Protein AF-0000000076313368 (afdb_homodimer)

Nearest PDB structures (foldseek):
  6mev-assembly7_G  TM=5.364E-01  e=1.034E-09  Homo sapiens
  2w2i-assembly1_A  TM=5.870E-01  e=7.833E-07  Homo sapiens
  4hoo-assembly1_A  TM=5.571E-01  e=1.048E-06  Homo sapiens
  5fzl-assembly1_A  TM=4.392E-01  e=1.986E-06  Homo sapiens
  5fyt-assembly1_A  TM=4.257E-01  e=2.365E-06  Homo sapiens

Radius of gyration: 33.67 Å; Cα contacts (8 Å, |Δi|>4): 1496; chains: 2; bounding box: 61×106×86 Å

Foldseek 3Di:
DPPQDDDALAVLLLQLQFAQAKWKFFLLQADPVRHGVFQLLVDDLVRVLVLLPFQWAKKWKDFQAAAAWALDSVLTDIDTGGSVVCVVCLVVQVVVRMKIKRPFAQQCVRCVVRVSNFASAADVSNPDGHTSNQKGKMWMFALDKDAKKFFLFAKKKKAWRDAKKKKKKFHLVQQVLQCWACVVPDQRITGGRAHQQAGDPVSLVSSLPRPTWMFMDMDDHRMMMIGGHRMIMMMGGRGTTMMMMGGDGHPCVLLSQLLRLQLLLLCVPLVVVPYPPDDNPCSVVSNVVSLVVVLVVVVVVVPDDPPPDDGDYLVNVCVSNVPGMGHTDIDDSVRSSVSNVCSNPVHDPDHDDSPPDDDDDPDVPPVSVVVSVVSSVVSGVCSRPVNSVVVSVVSND/DPPQDDDALAVLLQQLQFAQAKWKFFLLQADPVRHGVFVLLVDDLVRVLVLLPFQWAKKWKDFQAAAAWALDSVLTDIDTGGSVVCVVCLVVQVVVRMKIKRPFAQCCVRCVVRVSNFASAADVSNPDGHTSNQKGKMWMFALDKDAKKFFLFAKKKKAWRDAKKKKKKFHLVQQVLQCWACVVPDQRITGGRAHQQAGDPVSLVSSLPRPTWMFMDMDDHRMMMIGGHRMIMMMGGRGTTMMMMGGDGHPCVLLSQLLRLQLLLLCVPLVVVPYPPPDNPCSVVSNVVSLVVVLVVVVVVVPDDPPPDDGDYLVNVCVSNVPGMGHTDIDDSVRSSVSNVCSNPVHDPDHDDSPPDDDDDPDVPPVSVVVSVVSSVVSGVCSRPVNSVVVSVVSND

Solvent-accessible surface area (backbone atoms only — not comparable to full-atom values): 41993 Å² total; per-residue (Å²): 128,79,79,79,66,73,79,50,31,64,55,45,36,51,33,66,76,50,25,80,50,52,36,37,34,32,72,65,51,32,48,97,87,66,45,65,73,30,54,58,62,67,47,51,71,69,53,45,25,59,72,59,43,84,51,63,42,64,22,37,41,50,62,70,56,26,36,93,50,54,88,48,72,89,67,39,52,71,45,73,43,28,54,51,58,48,66,74,43,43,68,62,38,49,74,68,35,35,17,37,27,30,65,85,35,49,36,41,81,79,36,66,92,33,59,73,64,30,65,16,38,63,38,53,70,43,61,35,97,48,38,24,71,66,17,29,38,33,39,25,30,46,65,19,63,48,76,33,27,22,47,58,55,28,32,37,42,36,35,28,46,36,46,34,39,39,37,43,32,34,53,54,89,40,46,86,59,43,46,61,27,50,78,78,76,46,90,61,43,39,32,33,63,51,20,77,79,29,26,47,73,66,41,47,59,50,54,65,65,47,81,66,63,36,31,48,48,71,41,42,56,52,27,31,37,38,40,31,65,44,40,30,36,30,40,34,23,74,29,58,25,32,33,39,33,38,76,41,86,47,84,66,35,42,58,35,44,30,39,49,26,52,40,51,38,44,43,38,46,69,16,49,88,77,39,94,54,79,79,68,83,52,35,65,55,50,29,51,51,26,49,54,54,40,61,57,45,62,67,52,58,77,67,59,81,77,75,89,65,85,76,48,41,54,67,55,48,24,71,71,23,58,84,36,29,39,75,57,44,73,41,51,72,66,53,47,49,51,51,48,50,52,32,38,62,68,42,66,98,54,68,52,74,73,70,69,86,85,73,83,75,88,55,81,52,67,64,49,49,53,47,45,51,48,39,52,50,50,40,29,31,58,52,26,66,71,39,35,51,52,33,45,49,56,68,72,98,126,82,80,79,65,73,78,50,32,65,55,45,35,52,34,66,76,49,26,80,50,53,37,36,35,33,69,66,51,33,47,96,87,65,45,65,71,30,54,60,61,68,46,49,70,68,53,45,25,58,72,60,44,85,52,64,42,64,23,37,41,50,62,71,58,26,37,93,49,52,87,49,72,89,67,38,53,72,46,72,42,28,54,49,59,48,67,74,41,44,67,59,37,49,72,68,36,33,18,37,27,30,66,86,35,48,35,41,81,78,34,66,91,34,59,72,64,31,64,16,39,64,39,54,69,43,62,34,97,46,38,24,70,67,18,30,41,34,39,24,30,46,66,19,64,49,75,33,28,23,47,58,55,25,32,38,41,37,35,29,44,35,45,34,38,37,38,43,32,36,53,52,89,40,46,87,59,45,46,63,29,50,76,79,76,46,90,61,44,39,32,33,63,52,20,76,79,30,26,49,73,68,42,48,58,48,55,65,66,47,80,66,63,34,29,47,45,72,41,41,55,52,27,30,38,38,40,32,65,44,37,30,37,30,39,34,23,73,29,58,26,32,34,39,32,38,75,41,86,47,85,66,35,42,58,35,44,31,40,50,26,51,40,50,39,43,43,37,46,68,17,48,87,77,40,91,55,79,78,68,83,52,33,63,56,51,28,50,51,25,48,53,56,40,61,58,46,61,66,51,58,77,67,58,81,78,73,89,64,87,76,46,41,52,68,56,50,25,71,72,25,57,84,37,30,39,75,58,45,71,41,51,73,67,53,48,50,51,51,46,50,52,32,38,62,68,40,66,99,56,70,53,74,74,70,68,86,85,74,83,74,88,54,80,52,66,65,52,49,51,48,46,51,48,40,51,51,50,40,28,32,58,52,26,66,72,40,34,51,52,32,45,50,56,68,73,98

pLDDT: mean 89.84, std 14.83, range [29.59, 98.88]

Sequence (794 aa):
MDKLKSPSDKVLYQAIMEMQEPVVFQHMLQNEKGEYCWKLLEWNLSELAEKFGDIKLPFRLGYNARSMTPQWEINCSTVSITLSYFIQNMNLHEDHGQWYYFDYKYMQEWFKDKPEIINSINWKRFDIDKTGDDSTLWIGSKGAHTNCHQDSYGCNLVAQIHGSKQWLLFPPSSSNFLQPTRIPYEESTIYSKYNFFCPTKEDEINILKIQDTARLVTLEPGDVLFVPPGWWHYVESLELTVSVNIWLPIITDNISRVKEAIVKLIVTRIGKDVNNVPNDTECIDLLNIAIGECKTMTNVESSSEKIKRNIWTAKDLVTEYPIYVKLLRELSHTELKEFLKMKRERFPEVYIESVKEDSKPHIDIQNTYASQDLTEKVVNALCHPDVVNKVSELLLSMDKLKSPSDKVLYQAIMEMQEPVVFQHMLQNEKGEYCWKLLEWNLSELAEKFGDIKLPFRLGYNARSMTPQWEINCSTVSITLSYFIQNMNLHEDHGQWYYFDYKYMQEWFKDKPEIINSINWKRFDIDKTGDDSTLWIGSKGAHTNCHQDSYGCNLVAQIHGSKQWLLFPPSSSNFLQPTRIPYEESTIYSKYNFFCPTKEDEINILKIQDTARLVTLEPGDVLFVPPGWWHYVESLELTVSVNIWLPIITDNISRVKEAIVKLIVTRIGKDVNNVPNDTECIDLLNIAIGECKTMTNVESSSEKIKRNIWTAKDLVTEYPIYVKLLRELSHTELKEFLKMKRERFPEVYIESVKEDSKPHIDIQNTYASQDLTEKVVNALCHPDVVNKVSELLLS

Structure (mmCIF, N/CA/C/O backbone):
data_AF-0000000076313368-model_v1
#
loop_
_entity.id
_entity.type
_entity.pdbx_description
1 polymer 'HSPB1-associated protein 1 isoform X1'
#
loop_
_atom_site.group_PDB
_atom_site.id
_atom_site.type_symbol
_atom_site.label_atom_id
_atom_site.label_alt_id
_atom_site.label_comp_id
_atom_site.label_asym_id
_atom_site.label_entity_id
_atom_site.label_seq_id
_atom_site.pdbx_PDB_ins_code
_atom_site.Cartn_x
_atom_site.Cartn_y
_atom_site.Cartn_z
_atom_sit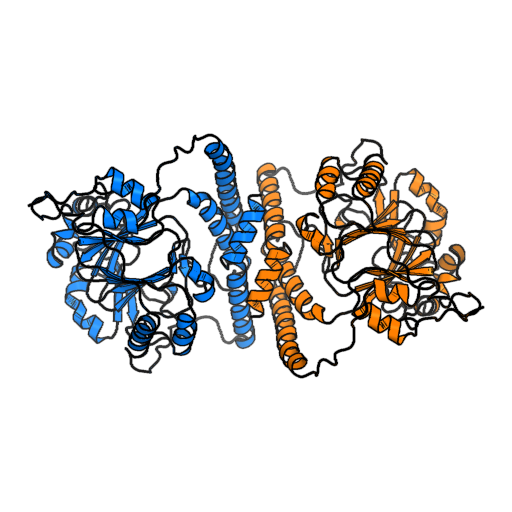e.occupancy
_atom_site.B_iso_or_equiv
_atom_site.auth_seq_id
_atom_site.auth_comp_id
_atom_site.auth_asym_id
_atom_site.auth_atom_id
_atom_site.pdbx_PDB_model_num
ATOM 1 N N . MET A 1 1 ? 3.955 -34.156 -49.812 1 29.59 1 MET A N 1
ATOM 2 C CA . MET A 1 1 ? 3.408 -33.938 -48.469 1 29.59 1 MET A CA 1
ATOM 3 C C . MET A 1 1 ? 4.262 -32.969 -47.688 1 29.59 1 MET A C 1
ATOM 5 O O . MET A 1 1 ? 5.465 -33.156 -47.531 1 29.59 1 MET A O 1
ATOM 9 N N . ASP A 1 2 ? 4.125 -31.719 -47.812 1 38.88 2 ASP A N 1
ATOM 10 C CA . ASP A 1 2 ? 4.953 -30.578 -47.406 1 38.88 2 ASP A CA 1
ATOM 11 C C . ASP A 1 2 ? 5.551 -30.781 -46.031 1 38.88 2 ASP A C 1
ATOM 13 O O . ASP A 1 2 ? 4.84 -31.156 -45.094 1 38.88 2 ASP A O 1
ATOM 17 N N . LYS A 1 3 ? 6.672 -31.297 -45.781 1 45.34 3 LYS A N 1
ATOM 18 C CA . LYS A 1 3 ? 7.469 -31.672 -44.594 1 45.34 3 LYS A CA 1
ATOM 19 C C . LYS A 1 3 ? 7.223 -30.719 -43.438 1 45.34 3 LYS A C 1
ATOM 21 O O . LYS A 1 3 ? 7.523 -29.531 -43.531 1 45.34 3 LYS A O 1
ATOM 26 N N . LEU A 1 4 ? 6.047 -30.703 -42.688 1 57.81 4 LEU A N 1
ATOM 27 C CA . LEU A 1 4 ? 5.453 -29.844 -41.688 1 57.81 4 LEU A CA 1
ATOM 28 C C . LEU A 1 4 ? 6.488 -29.438 -40.625 1 57.81 4 LEU A C 1
ATOM 30 O O . LEU A 1 4 ? 7.164 -30.281 -40.062 1 57.81 4 LEU A O 1
ATOM 34 N N . LYS A 1 5 ? 7.078 -28.188 -40.781 1 79.88 5 LYS A N 1
ATOM 35 C CA . LYS A 1 5 ? 8.211 -27.5 -40.188 1 79.88 5 LYS A CA 1
ATOM 36 C C . LYS A 1 5 ? 8.086 -27.484 -38.656 1 79.88 5 LYS A C 1
ATOM 38 O O . LYS A 1 5 ? 7.109 -26.984 -38.125 1 79.88 5 LYS A O 1
ATOM 43 N N . SER A 1 6 ? 8.844 -28.328 -38.031 1 88.88 6 SER A N 1
ATOM 44 C CA . SER A 1 6 ? 8.992 -28.328 -36.594 1 88.88 6 SER A CA 1
ATOM 45 C C . SER A 1 6 ? 9.859 -27.172 -36.125 1 88.88 6 SER A C 1
ATOM 47 O O . SER A 1 6 ? 10.859 -26.828 -36.75 1 88.88 6 SER A O 1
ATOM 49 N N . PRO A 1 7 ? 9.344 -26.453 -35.125 1 93.94 7 PRO A N 1
ATOM 50 C CA . PRO A 1 7 ? 10.188 -25.359 -34.625 1 93.94 7 PRO A CA 1
ATOM 51 C C . PRO A 1 7 ? 11.508 -25.859 -34.062 1 93.94 7 PRO A C 1
ATOM 53 O O . PRO A 1 7 ? 11.57 -26.953 -33.469 1 93.94 7 PRO A O 1
ATOM 56 N N . SER A 1 8 ? 12.516 -25.078 -34.219 1 94.62 8 SER A N 1
ATOM 57 C CA . SER A 1 8 ? 13.789 -25.422 -33.594 1 94.62 8 SER A CA 1
ATOM 58 C C . SER A 1 8 ? 13.742 -25.219 -32.062 1 94.62 8 SER A C 1
ATOM 60 O O . SER A 1 8 ? 12.883 -24.5 -31.562 1 94.62 8 SER A O 1
ATOM 62 N N . ASP A 1 9 ? 14.672 -25.875 -31.359 1 96.06 9 ASP A N 1
ATOM 63 C CA . ASP A 1 9 ? 14.766 -25.719 -29.922 1 96.06 9 ASP A CA 1
ATOM 64 C C . ASP A 1 9 ? 14.977 -24.25 -29.531 1 96.06 9 ASP A C 1
ATOM 66 O O . ASP A 1 9 ? 14.359 -23.75 -28.594 1 96.06 9 ASP A O 1
ATOM 70 N N . LYS A 1 10 ? 15.766 -23.578 -30.281 1 95.56 10 LYS A N 1
ATOM 71 C CA . LYS A 1 10 ? 16.078 -22.188 -30 1 95.56 10 LYS A CA 1
ATOM 72 C C . LYS A 1 10 ? 14.844 -21.297 -30.172 1 95.56 10 LYS A C 1
ATOM 74 O O . LYS A 1 10 ? 14.609 -20.391 -29.391 1 95.56 10 LYS A O 1
ATOM 79 N N . VAL A 1 11 ? 14.109 -21.578 -31.188 1 94.69 11 VAL A N 1
ATOM 80 C CA . VAL A 1 11 ? 12.883 -20.828 -31.438 1 94.69 11 VAL A CA 1
ATOM 81 C C . VAL A 1 11 ? 11.906 -21.031 -30.281 1 94.69 11 VAL A C 1
ATOM 83 O O . VAL A 1 11 ? 11.281 -20.062 -29.812 1 94.69 11 VAL A O 1
ATOM 86 N N . LEU A 1 12 ? 11.82 -22.25 -29.828 1 96.69 12 LEU A N 1
ATOM 87 C CA . LEU A 1 12 ? 10.914 -22.547 -28.734 1 96.69 12 LEU A CA 1
ATOM 88 C C . LEU A 1 12 ? 11.328 -21.797 -27.469 1 96.69 12 LEU A C 1
ATOM 90 O O . LEU A 1 12 ? 10.477 -21.219 -26.781 1 96.69 12 LEU A O 1
ATOM 94 N N . TYR A 1 13 ? 12.578 -21.812 -27.172 1 96.69 13 TYR A N 1
ATOM 95 C CA . TYR A 1 13 ? 13.055 -21.109 -26 1 96.69 13 TYR A CA 1
ATOM 96 C C . TYR A 1 13 ? 12.773 -19.609 -26.094 1 96.69 13 TYR A C 1
ATOM 98 O O . TYR A 1 13 ? 12.273 -19 -25.141 1 96.69 13 TYR A O 1
ATOM 106 N N . GLN A 1 14 ? 13.078 -19.031 -27.219 1 95.12 14 GLN A N 1
ATOM 107 C CA . GLN A 1 14 ? 12.844 -17.609 -27.422 1 95.12 14 GLN A CA 1
ATOM 108 C C . GLN A 1 14 ? 11.359 -17.281 -27.281 1 95.12 14 GLN A C 1
ATOM 110 O O . GLN A 1 14 ? 11.008 -16.281 -26.656 1 95.12 14 GLN A O 1
ATOM 115 N N . ALA A 1 15 ? 10.578 -18.109 -27.875 1 95.38 15 ALA A N 1
ATOM 116 C CA . ALA A 1 15 ? 9.133 -17.891 -27.797 1 95.38 15 ALA A CA 1
ATOM 117 C C . ALA A 1 15 ? 8.641 -17.922 -26.359 1 95.38 15 ALA A C 1
ATOM 119 O O . ALA A 1 15 ? 7.887 -17.047 -25.938 1 95.38 15 ALA A O 1
ATOM 120 N N . ILE A 1 16 ? 9.109 -18.859 -25.594 1 95.75 16 ILE A N 1
ATOM 121 C CA . ILE A 1 16 ? 8.695 -19.047 -24.203 1 95.75 16 ILE A CA 1
ATOM 122 C C . ILE A 1 16 ? 9.094 -17.828 -23.375 1 95.75 16 ILE A C 1
ATOM 124 O O . ILE A 1 16 ? 8.344 -17.391 -22.5 1 95.75 16 ILE A O 1
ATOM 128 N N . MET A 1 17 ? 10.18 -17.266 -23.688 1 94.88 17 MET A N 1
ATOM 129 C CA . MET A 1 17 ? 10.688 -16.141 -22.906 1 94.88 17 MET A CA 1
ATOM 130 C C . MET A 1 17 ? 9.992 -14.836 -23.312 1 94.88 17 MET A C 1
ATOM 132 O O . MET A 1 17 ? 10.031 -13.852 -22.562 1 94.88 17 MET A O 1
ATOM 136 N N . GLU A 1 18 ? 9.258 -14.883 -24.438 1 94.44 18 GLU A N 1
ATOM 137 C CA . GLU A 1 18 ? 8.742 -13.625 -24.969 1 94.44 18 GLU A CA 1
ATOM 138 C C . GLU A 1 18 ? 7.215 -13.602 -24.938 1 94.44 18 GLU A C 1
ATOM 140 O O . GLU A 1 18 ? 6.605 -12.547 -24.797 1 94.44 18 GLU A O 1
ATOM 145 N N . MET A 1 19 ? 6.617 -14.719 -25.125 1 94.69 19 MET A N 1
ATOM 146 C CA . MET A 1 19 ? 5.168 -14.789 -25.297 1 94.69 19 MET A CA 1
ATOM 147 C C . MET A 1 19 ? 4.453 -14.367 -24.016 1 94.69 19 MET A C 1
ATOM 149 O O . MET A 1 19 ? 4.879 -14.719 -22.906 1 94.69 19 MET A O 1
ATOM 153 N N . GLN A 1 20 ? 3.275 -13.727 -24.172 1 95 20 GLN A N 1
ATOM 154 C CA . GLN A 1 20 ? 2.506 -13.203 -23.047 1 95 20 GLN A CA 1
ATOM 155 C C . GLN A 1 20 ? 1.182 -13.945 -22.891 1 95 20 GLN A C 1
ATOM 157 O O . GLN A 1 20 ? 0.373 -13.609 -22.031 1 95 20 GLN A O 1
ATOM 162 N N . GLU A 1 21 ? 1.021 -14.844 -23.828 1 97.12 21 GLU A N 1
ATOM 163 C CA . GLU A 1 21 ? -0.194 -15.648 -23.781 1 97.12 21 GLU A CA 1
ATOM 164 C C . GLU A 1 21 ? 0.136 -17.141 -23.672 1 97.12 21 GLU A C 1
ATOM 166 O O . GLU A 1 21 ? 1.147 -17.594 -24.219 1 97.12 21 GLU A O 1
ATOM 171 N N . PRO A 1 22 ? -0.724 -17.875 -22.984 1 98.5 22 PRO A N 1
ATOM 172 C CA . PRO A 1 22 ? -0.462 -19.312 -22.875 1 98.5 22 PRO A CA 1
ATOM 173 C C . PRO A 1 22 ? -0.696 -20.047 -24.188 1 98.5 22 PRO A C 1
ATOM 175 O O . PRO A 1 22 ? -1.549 -19.641 -24.984 1 98.5 22 PRO A O 1
ATOM 178 N N . VAL A 1 23 ? 0.018 -21.094 -24.422 1 98.56 23 VAL A N 1
ATOM 179 C CA . VAL A 1 23 ? -0.149 -21.984 -25.578 1 98.56 23 VAL A CA 1
ATOM 180 C C . VAL A 1 23 ? 0.058 -23.438 -25.156 1 98.56 23 VAL A C 1
ATOM 182 O O . VAL A 1 23 ? 0.607 -23.703 -24.078 1 98.56 23 VAL A O 1
ATOM 185 N N . VAL A 1 24 ? -0.441 -24.328 -25.938 1 98.75 24 VAL A N 1
ATOM 186 C CA . VAL A 1 24 ? -0.172 -25.75 -25.75 1 98.75 24 VAL A CA 1
ATOM 187 C C . VAL A 1 24 ? 0.743 -26.25 -26.859 1 98.75 24 VAL A C 1
ATOM 189 O O . VAL A 1 24 ? 0.443 -26.078 -28.047 1 98.75 24 VAL A O 1
ATOM 192 N N . PHE A 1 25 ? 1.849 -26.766 -26.516 1 98.38 25 PHE A N 1
ATOM 193 C CA . PHE A 1 25 ? 2.729 -27.453 -27.453 1 98.38 25 PHE A CA 1
ATOM 194 C C . PHE A 1 25 ? 2.318 -28.906 -27.609 1 98.38 25 PHE A C 1
ATOM 196 O O . PHE A 1 25 ? 2.146 -29.625 -26.625 1 98.38 25 PHE A O 1
ATOM 203 N N . GLN A 1 26 ? 2.23 -29.297 -28.781 1 96.75 26 GLN A N 1
ATOM 204 C CA . GLN A 1 26 ? 1.861 -30.672 -29.094 1 96.75 26 GLN A CA 1
ATOM 205 C C . GLN A 1 26 ? 2.932 -31.359 -29.953 1 96.75 26 GLN A C 1
ATOM 207 O O . GLN A 1 26 ? 3.619 -30.688 -30.734 1 96.75 26 GLN A O 1
ATOM 212 N N . HIS A 1 27 ? 3.117 -32.625 -29.719 1 94.19 27 HIS A N 1
ATOM 213 C CA . HIS A 1 27 ? 4.043 -33.469 -30.484 1 94.19 27 HIS A CA 1
ATOM 214 C C . HIS A 1 27 ? 5.488 -33.031 -30.25 1 94.19 27 HIS A C 1
ATOM 216 O O . HIS A 1 27 ? 6.367 -33.344 -31.047 1 94.19 27 HIS A O 1
ATOM 222 N N . MET A 1 28 ? 5.66 -32.281 -29.203 1 94.5 28 MET A N 1
ATOM 223 C CA . MET A 1 28 ? 7 -31.781 -28.938 1 94.5 28 MET A CA 1
ATOM 224 C C . MET A 1 28 ? 7.867 -32.844 -28.266 1 94.5 28 MET A C 1
ATOM 226 O O . MET A 1 28 ? 9.094 -32.781 -28.359 1 94.5 28 MET A O 1
ATOM 230 N N . LEU A 1 29 ? 7.188 -33.719 -27.594 1 95.94 29 LEU A N 1
ATOM 231 C CA . LEU A 1 29 ? 7.926 -34.688 -26.812 1 95.94 29 LEU A CA 1
ATOM 232 C C . LEU A 1 29 ? 8.008 -36.031 -27.562 1 95.94 29 LEU A C 1
ATOM 234 O O . LEU A 1 29 ? 8.18 -37.094 -26.938 1 95.94 29 LEU A O 1
ATOM 238 N N . GLN A 1 30 ? 7.863 -35.969 -28.797 1 93.75 30 GLN A N 1
ATOM 239 C CA . GLN A 1 30 ? 7.934 -37.125 -29.656 1 93.75 30 GLN A CA 1
ATOM 240 C C . GLN A 1 30 ? 9.008 -36.969 -30.719 1 93.75 30 GLN A C 1
ATOM 242 O O . GLN A 1 30 ? 9.25 -35.875 -31.203 1 93.75 30 GLN A O 1
ATOM 247 N N . ASN A 1 31 ? 9.586 -38.094 -31.078 1 89.62 31 ASN A N 1
ATOM 248 C CA . ASN A 1 31 ? 10.539 -38.094 -32.188 1 89.62 31 ASN A CA 1
ATOM 249 C C . ASN A 1 31 ? 9.836 -38.188 -33.531 1 89.62 31 ASN A C 1
ATOM 251 O O . ASN A 1 31 ? 8.609 -38.125 -33.594 1 89.62 31 ASN A O 1
ATOM 255 N N . GLU A 1 32 ? 10.609 -38.312 -34.594 1 85.44 32 GLU A N 1
ATOM 256 C CA . GLU A 1 32 ? 10.086 -38.312 -35.938 1 85.44 32 GLU A CA 1
ATOM 257 C C . GLU A 1 32 ? 9.188 -39.5 -36.188 1 85.44 32 GLU A C 1
ATOM 259 O O . GLU A 1 32 ? 8.289 -39.469 -37.031 1 85.44 32 GLU A O 1
ATOM 264 N N . LYS A 1 33 ? 9.445 -40.562 -35.406 1 90.38 33 LYS A N 1
ATOM 265 C CA . LYS A 1 33 ? 8.672 -41.781 -35.594 1 90.38 33 LYS A CA 1
ATOM 266 C C . LYS A 1 33 ? 7.422 -41.781 -34.719 1 90.38 33 LYS A C 1
ATOM 268 O O . LYS A 1 33 ? 6.648 -42.75 -34.719 1 90.38 33 LYS A O 1
ATOM 273 N N . GLY A 1 34 ? 7.27 -40.75 -33.875 1 88.62 34 GLY A N 1
ATOM 274 C CA . GLY A 1 34 ? 6.102 -40.625 -33.031 1 88.62 34 GLY A CA 1
ATOM 275 C C . GLY A 1 34 ? 6.305 -41.219 -31.656 1 88.62 34 GLY A C 1
ATOM 276 O O . GLY A 1 34 ? 5.375 -41.281 -30.844 1 88.62 34 GLY A O 1
ATOM 277 N N . GLU A 1 35 ? 7.488 -41.656 -31.422 1 92.12 35 GLU A N 1
ATOM 278 C CA . GLU A 1 35 ? 7.809 -42.219 -30.109 1 92.12 35 GLU A CA 1
ATOM 279 C C . GLU A 1 35 ? 8.188 -41.125 -29.125 1 92.12 35 GLU A C 1
ATOM 281 O O . GLU A 1 35 ? 8.867 -40.156 -29.484 1 92.12 35 GLU A O 1
ATOM 286 N N . TYR A 1 36 ? 7.762 -41.375 -27.906 1 94.5 36 TYR A N 1
ATOM 287 C CA . TYR A 1 36 ? 8.062 -40.344 -26.906 1 94.5 36 TYR A CA 1
ATOM 288 C C . TYR A 1 36 ? 9.547 -40.312 -26.594 1 94.5 36 TYR A C 1
ATOM 290 O O . TYR A 1 36 ? 10.195 -41.375 -26.516 1 94.5 36 TYR A O 1
ATOM 298 N N . CYS A 1 37 ? 9.992 -39.125 -26.328 1 93.81 37 CYS A N 1
ATOM 299 C CA . CYS A 1 37 ? 11.391 -38.906 -25.984 1 93.81 37 CYS A CA 1
ATOM 300 C C . CYS A 1 37 ? 11.617 -39.094 -24.484 1 93.81 37 CYS A C 1
ATOM 302 O O . CYS A 1 37 ? 12.75 -39.281 -24.047 1 93.81 37 CYS A O 1
ATOM 304 N N . TRP A 1 38 ? 10.57 -38.938 -23.672 1 97.88 38 TRP A N 1
ATOM 305 C CA . TRP A 1 38 ? 10.641 -39.125 -22.234 1 97.88 38 TRP A CA 1
ATOM 306 C C . TRP A 1 38 ? 10.227 -40.531 -21.828 1 97.88 38 TRP A C 1
ATOM 308 O O . TRP A 1 38 ? 9.117 -40.969 -22.141 1 97.88 38 TRP A O 1
ATOM 318 N N . LYS A 1 39 ? 11.078 -41.281 -21.125 1 97.38 39 LYS A N 1
ATOM 319 C CA . LYS A 1 39 ? 10.711 -42.594 -20.625 1 97.38 39 LYS A CA 1
ATOM 320 C C . LYS A 1 39 ? 9.484 -42.531 -19.734 1 97.38 39 LYS A C 1
ATOM 322 O O . LYS A 1 39 ? 8.664 -43.469 -19.719 1 97.38 39 LYS A O 1
ATOM 327 N N . LEU A 1 40 ? 9.359 -41.469 -18.969 1 98.19 40 LEU A N 1
ATOM 328 C CA . LEU A 1 40 ? 8.219 -41.281 -18.078 1 98.19 40 LEU A CA 1
ATOM 329 C C . LEU A 1 40 ? 6.906 -41.375 -18.859 1 98.19 40 LEU A C 1
ATOM 331 O O . LEU A 1 40 ? 5.895 -41.812 -18.312 1 98.19 40 LEU A O 1
ATOM 335 N N . LEU A 1 41 ? 6.906 -40.938 -20.109 1 98.12 41 LEU A N 1
ATOM 336 C CA . LEU A 1 41 ? 5.711 -40.969 -20.938 1 98.12 41 LEU A CA 1
ATOM 337 C C . LEU A 1 41 ? 5.461 -42.375 -21.469 1 98.12 41 LEU A C 1
ATOM 339 O O . LEU A 1 41 ? 4.355 -42.688 -21.922 1 98.12 41 LEU A O 1
ATOM 343 N N . GLU A 1 42 ? 6.43 -43.188 -21.422 1 96.5 42 GLU A N 1
ATOM 344 C CA . GLU A 1 42 ? 6.309 -44.562 -21.938 1 96.5 42 GLU A CA 1
ATOM 345 C C . GLU A 1 42 ? 5.805 -45.5 -20.859 1 96.5 42 GLU A C 1
ATOM 347 O O . GLU A 1 42 ? 5.156 -46.5 -21.156 1 96.5 42 GLU A O 1
ATOM 352 N N . TRP A 1 43 ? 6.16 -45.219 -19.672 1 97.88 43 TRP A N 1
ATOM 353 C CA . TRP A 1 43 ? 5.75 -46.094 -18.562 1 97.88 43 TRP A CA 1
ATOM 354 C C . TRP A 1 43 ? 4.25 -45.969 -18.312 1 97.88 43 TRP A C 1
ATOM 356 O O . TRP A 1 43 ? 3.725 -44.875 -18.141 1 97.88 43 TRP A O 1
ATOM 366 N N . ASN A 1 44 ? 3.57 -47.094 -18.328 1 97.12 44 ASN A N 1
ATOM 367 C CA . ASN A 1 44 ? 2.203 -47.062 -17.828 1 97.12 44 ASN A CA 1
ATOM 368 C C . ASN A 1 44 ? 2.172 -46.938 -16.312 1 97.12 44 ASN A C 1
ATOM 370 O O . ASN A 1 44 ? 3.221 -46.906 -15.664 1 97.12 44 ASN A O 1
ATOM 374 N N . LEU A 1 45 ? 1.03 -46.875 -15.727 1 96.88 45 LEU A N 1
ATOM 375 C CA . LEU A 1 45 ? 0.904 -46.562 -14.305 1 96.88 45 LEU A CA 1
ATOM 376 C C . LEU A 1 45 ? 1.506 -47.688 -13.461 1 96.88 45 LEU A C 1
ATOM 378 O O . LEU A 1 45 ? 2.127 -47.438 -12.43 1 96.88 45 LEU A O 1
ATOM 382 N N . SER A 1 46 ? 1.273 -48.875 -13.898 1 96.44 46 SER A N 1
ATOM 383 C CA . SER A 1 46 ? 1.833 -50.031 -13.172 1 96.44 46 SER A CA 1
ATOM 384 C C . SER A 1 46 ? 3.357 -50 -13.203 1 96.44 46 SER A C 1
ATOM 386 O O . SER A 1 46 ? 4.008 -50.281 -12.188 1 96.44 46 SER A O 1
ATOM 388 N N . GLU A 1 47 ? 3.9 -49.75 -14.336 1 97.62 47 GLU A N 1
ATOM 389 C CA . GLU A 1 47 ? 5.348 -49.625 -14.477 1 97.62 47 GLU A CA 1
ATOM 390 C C . GLU A 1 47 ? 5.902 -48.5 -13.625 1 97.62 47 GLU A C 1
ATOM 392 O O . GLU A 1 47 ? 6.961 -48.625 -13 1 97.62 47 GLU A O 1
ATOM 397 N N . LEU A 1 48 ? 5.184 -47.406 -13.68 1 97.69 48 LEU A N 1
ATOM 398 C CA . LEU A 1 48 ? 5.598 -46.281 -12.875 1 97.69 48 LEU A CA 1
ATOM 399 C C . LEU A 1 48 ? 5.641 -46.656 -11.391 1 97.69 48 LEU A C 1
ATOM 401 O O . LEU A 1 48 ? 6.598 -46.312 -10.695 1 97.69 48 LEU A O 1
ATOM 405 N N . ALA A 1 49 ? 4.621 -47.312 -10.938 1 97.44 49 ALA A N 1
ATOM 406 C CA . ALA A 1 49 ? 4.562 -47.75 -9.547 1 97.44 49 ALA A CA 1
ATOM 407 C C . ALA A 1 49 ? 5.738 -48.656 -9.211 1 97.44 49 ALA A C 1
ATOM 409 O O . ALA A 1 49 ? 6.297 -48.594 -8.117 1 97.44 49 ALA A O 1
ATOM 410 N N . GLU A 1 50 ? 6.02 -49.469 -10.133 1 97.38 50 GLU A N 1
ATOM 411 C CA . GLU A 1 50 ? 7.156 -50.375 -9.938 1 97.38 50 GLU A CA 1
ATOM 412 C C . GLU A 1 50 ? 8.461 -49.594 -9.797 1 97.38 50 GLU A C 1
ATOM 414 O O . GLU A 1 50 ? 9.297 -49.906 -8.953 1 97.38 50 GLU A O 1
ATOM 419 N N . LYS A 1 51 ? 8.633 -48.594 -10.664 1 97.19 51 LYS A N 1
ATOM 420 C CA . LYS A 1 51 ? 9.836 -47.75 -10.609 1 97.19 51 LYS A CA 1
ATOM 421 C C . LYS A 1 51 ? 9.922 -47.031 -9.273 1 97.19 51 LYS A C 1
ATOM 423 O O . LYS A 1 51 ? 11.016 -46.844 -8.719 1 97.19 51 LYS A O 1
ATOM 428 N N . PHE A 1 52 ? 8.742 -46.531 -8.812 1 97.38 52 PHE A N 1
ATOM 429 C CA . PHE A 1 52 ? 8.719 -45.812 -7.543 1 97.38 52 PHE A CA 1
ATOM 430 C C . PHE A 1 52 ? 9.055 -46.75 -6.383 1 97.38 52 PHE A C 1
ATOM 432 O O . PHE A 1 52 ? 9.672 -46.312 -5.402 1 97.38 52 PHE A O 1
ATOM 439 N N . GLY A 1 53 ? 8.617 -48 -6.512 1 96.12 53 GLY A N 1
ATOM 440 C CA . GLY A 1 53 ? 8.891 -48.969 -5.469 1 96.12 53 GLY A CA 1
ATOM 441 C C . GLY A 1 53 ? 8.117 -48.719 -4.191 1 96.12 53 GLY A C 1
ATOM 442 O O . GLY A 1 53 ? 6.918 -48.438 -4.23 1 96.12 53 GLY A O 1
ATOM 443 N N . ASP A 1 54 ? 8.859 -48.812 -3.014 1 95.5 54 ASP A N 1
ATOM 444 C CA . ASP A 1 54 ? 8.18 -48.781 -1.722 1 95.5 54 ASP A CA 1
ATOM 445 C C . ASP A 1 54 ? 8.273 -47.375 -1.099 1 95.5 54 ASP A C 1
ATOM 447 O O . ASP A 1 54 ? 8 -47.219 0.091 1 95.5 54 ASP A O 1
ATOM 451 N N . ILE A 1 55 ? 8.664 -46.406 -1.898 1 96.5 55 ILE A N 1
ATOM 452 C CA . ILE A 1 55 ? 8.719 -45.062 -1.383 1 96.5 55 ILE A CA 1
ATOM 453 C C . ILE A 1 55 ? 7.32 -44.594 -1.005 1 96.5 55 ILE A C 1
ATOM 455 O O . ILE A 1 55 ? 6.383 -44.688 -1.802 1 96.5 55 ILE A O 1
ATOM 459 N N . LYS A 1 56 ? 7.133 -44.125 0.171 1 97.31 56 LYS A N 1
ATOM 460 C CA . LYS A 1 56 ? 5.867 -43.531 0.591 1 97.31 56 LYS A CA 1
ATOM 461 C C . LYS A 1 56 ? 5.816 -42.031 0.235 1 97.31 56 LYS A C 1
ATOM 463 O O . LYS A 1 56 ? 6.73 -41.281 0.567 1 97.31 56 LYS A O 1
ATOM 468 N N . LEU A 1 57 ? 4.844 -41.75 -0.465 1 97.62 57 LEU A N 1
ATOM 469 C CA . LEU A 1 57 ? 4.652 -40.375 -0.919 1 97.62 57 LEU A CA 1
ATOM 470 C C . LEU A 1 57 ? 3.539 -39.719 -0.13 1 97.62 57 LEU A C 1
ATOM 472 O O . LEU A 1 57 ? 2.52 -40.312 0.179 1 97.62 57 LEU A O 1
ATOM 476 N N . PRO A 1 58 ? 3.73 -38.469 0.24 1 98 58 PRO A N 1
ATOM 477 C CA . PRO A 1 58 ? 2.668 -37.719 0.931 1 98 58 PRO A CA 1
ATOM 478 C C . PRO A 1 58 ? 1.567 -37.25 -0.016 1 98 58 PRO A C 1
ATOM 480 O O . PRO A 1 58 ? 1.821 -36.438 -0.908 1 98 58 PRO A O 1
ATOM 483 N N . PHE A 1 59 ? 0.364 -37.719 0.176 1 97.31 59 PHE A N 1
ATOM 484 C CA . PHE A 1 59 ? -0.806 -37.281 -0.576 1 97.31 59 PHE A CA 1
ATOM 485 C C . PHE A 1 59 ? -1.7 -36.375 0.283 1 97.31 59 PHE A C 1
ATOM 487 O O . PHE A 1 59 ? -2.09 -36.781 1.387 1 97.31 59 PHE A O 1
ATOM 494 N N . ARG A 1 60 ? -1.914 -35.219 -0.218 1 96.81 60 ARG A N 1
ATOM 495 C CA . ARG A 1 60 ? -2.924 -34.375 0.406 1 96.81 60 ARG A CA 1
ATOM 496 C C . ARG A 1 60 ? -4.328 -34.906 0.144 1 96.81 60 ARG A C 1
ATOM 498 O O . ARG A 1 60 ? -4.633 -35.344 -0.966 1 96.81 60 ARG A O 1
ATOM 505 N N . LEU A 1 61 ? -5.102 -34.844 1.198 1 95.31 61 LEU A N 1
ATOM 506 C CA . LEU A 1 61 ? -6.465 -35.344 1.096 1 95.31 61 LEU A CA 1
ATOM 507 C C . LEU A 1 61 ? -7.477 -34.188 1.08 1 95.31 61 LEU A C 1
ATOM 509 O O . LEU A 1 61 ? -7.414 -33.281 1.92 1 95.31 61 LEU A O 1
ATOM 513 N N . GLY A 1 62 ? -8.305 -34.156 0.042 1 95.19 62 GLY A N 1
ATOM 514 C CA . GLY A 1 62 ? -9.461 -33.281 -0.002 1 95.19 62 GLY A CA 1
ATOM 515 C C . GLY A 1 62 ? -10.766 -34.031 -0.244 1 95.19 62 GLY A C 1
ATOM 516 O O . GLY A 1 62 ? -10.812 -35.25 -0.182 1 95.19 62 GLY A O 1
ATOM 517 N N . TYR A 1 63 ? -11.82 -33.25 -0.444 1 94.69 63 TYR A N 1
ATOM 518 C CA . TYR A 1 63 ? -13.133 -33.875 -0.551 1 94.69 63 TYR A CA 1
ATOM 519 C C . TYR A 1 63 ? -13.859 -33.406 -1.809 1 94.69 63 TYR A C 1
ATOM 521 O O . TYR A 1 63 ? -13.789 -32.219 -2.166 1 94.69 63 TYR A O 1
ATOM 529 N N . ASN A 1 64 ? -14.422 -34.406 -2.494 1 94.19 64 ASN A N 1
ATOM 530 C CA . ASN A 1 64 ? -15.344 -34.094 -3.582 1 94.19 64 ASN A CA 1
ATOM 531 C C . ASN A 1 64 ? -16.703 -33.625 -3.055 1 94.19 64 ASN A C 1
ATOM 533 O O . ASN A 1 64 ? -17.688 -34.344 -3.18 1 94.19 64 ASN A O 1
ATOM 537 N N . ALA A 1 65 ? -16.688 -32.469 -2.549 1 93.75 65 ALA A N 1
ATOM 538 C CA . ALA A 1 65 ? -17.859 -31.891 -1.88 1 93.75 65 ALA A CA 1
ATOM 539 C C . ALA A 1 65 ? -17.875 -30.375 -1.984 1 93.75 65 ALA A C 1
ATOM 541 O O . ALA A 1 65 ? -16.875 -29.766 -2.379 1 93.75 65 ALA A O 1
ATOM 542 N N . ARG A 1 66 ? -19 -29.938 -1.581 1 93.88 66 ARG A N 1
ATOM 543 C CA . ARG A 1 66 ? -19.203 -28.484 -1.562 1 93.88 66 ARG A CA 1
ATOM 544 C C . ARG A 1 66 ? -18.578 -27.859 -0.313 1 93.88 66 ARG A C 1
ATOM 546 O O . ARG A 1 66 ? -18.688 -28.422 0.78 1 93.88 66 ARG A O 1
ATOM 553 N N . SER A 1 67 ? -17.922 -26.781 -0.545 1 92.94 67 SER A N 1
ATOM 554 C CA . SER A 1 67 ? -17.406 -25.984 0.559 1 92.94 67 SER A CA 1
ATOM 555 C C . SER A 1 67 ? -17.562 -24.484 0.289 1 92.94 67 SER A C 1
ATOM 557 O O . SER A 1 67 ? -17.625 -24.062 -0.868 1 92.94 67 SER A O 1
ATOM 559 N N . MET A 1 68 ? -17.656 -23.672 1.34 1 91.12 68 MET A N 1
ATOM 560 C CA . MET A 1 68 ? -17.891 -22.234 1.205 1 91.12 68 MET A CA 1
ATOM 561 C C . MET A 1 68 ? -16.656 -21.531 0.652 1 91.12 68 MET A C 1
ATOM 563 O O . MET A 1 68 ? -16.766 -20.531 -0.06 1 91.12 68 MET A O 1
ATOM 567 N N . THR A 1 69 ? -15.516 -22.031 1.047 1 93.5 69 THR A N 1
ATOM 568 C CA . THR A 1 69 ? -14.234 -21.5 0.606 1 93.5 69 THR A CA 1
ATOM 569 C C . THR A 1 69 ? -13.43 -22.562 -0.129 1 93.5 69 THR A C 1
ATOM 571 O O . THR A 1 69 ? -13.758 -23.75 -0.063 1 93.5 69 THR A O 1
ATOM 574 N N . PRO A 1 70 ? -12.43 -22.141 -0.861 1 96.25 70 PRO A N 1
ATOM 575 C CA . PRO A 1 70 ? -11.57 -23.172 -1.465 1 96.25 70 PRO A CA 1
ATOM 576 C C . PRO A 1 70 ? -11 -24.141 -0.437 1 96.25 70 PRO A C 1
ATOM 578 O O . PRO A 1 70 ? -10.773 -23.766 0.715 1 96.25 70 PRO A O 1
ATOM 581 N N . GLN A 1 71 ? -10.883 -25.375 -0.825 1 95.38 71 GLN A N 1
ATOM 582 C CA . GLN A 1 71 ? -10.188 -26.328 0.032 1 95.38 71 GLN A CA 1
ATOM 583 C C . GLN A 1 71 ? -8.688 -26.031 0.081 1 95.38 71 GLN A C 1
ATOM 585 O O . GLN A 1 71 ? -7.906 -26.625 -0.67 1 95.38 71 GLN A O 1
ATOM 590 N N . TRP A 1 72 ? -8.359 -25.125 1.015 1 94.38 72 TRP A N 1
ATOM 591 C CA . TRP A 1 72 ? -6.98 -24.656 1.137 1 94.38 72 TRP A CA 1
ATOM 592 C C . TRP A 1 72 ? -6.047 -25.797 1.533 1 94.38 72 TRP A C 1
ATOM 594 O O . TRP A 1 72 ? -6.395 -26.625 2.373 1 94.38 72 TRP A O 1
ATOM 604 N N . GLU A 1 73 ? -4.883 -25.75 0.991 1 91.75 73 GLU A N 1
ATOM 605 C CA . GLU A 1 73 ? -3.902 -26.797 1.242 1 91.75 73 GLU A CA 1
ATOM 606 C C . GLU A 1 73 ? -3.609 -26.938 2.732 1 91.75 73 GLU A C 1
ATOM 608 O O . GLU A 1 73 ? -3.49 -28.047 3.248 1 91.75 73 GLU A O 1
ATOM 613 N N . ILE A 1 74 ? -3.529 -25.844 3.434 1 88 74 ILE A N 1
ATOM 614 C CA . ILE A 1 74 ? -3.141 -25.828 4.84 1 88 74 ILE A CA 1
ATOM 615 C C . ILE A 1 74 ? -4.211 -26.516 5.676 1 88 74 ILE A C 1
ATOM 617 O O . ILE A 1 74 ? -3.947 -26.953 6.805 1 88 74 ILE A O 1
ATOM 621 N N . ASN A 1 75 ? -5.367 -26.641 5.164 1 89.94 75 ASN A N 1
ATOM 622 C CA . ASN A 1 75 ? -6.477 -27.234 5.91 1 89.94 75 ASN A CA 1
ATOM 623 C C . ASN A 1 75 ? -6.676 -28.703 5.547 1 89.94 75 ASN A C 1
ATOM 625 O O . ASN A 1 75 ? -7.582 -29.359 6.062 1 89.94 75 ASN A O 1
ATOM 629 N N . CYS A 1 76 ? -5.887 -29.234 4.684 1 92.75 76 CYS A N 1
ATOM 630 C CA . CYS A 1 76 ? -6.004 -30.609 4.242 1 92.75 76 CYS A CA 1
ATOM 631 C C . CYS A 1 76 ? -5.094 -31.516 5.062 1 92.75 76 CYS A C 1
ATOM 633 O O . CYS A 1 76 ? -3.998 -31.125 5.453 1 92.75 76 CYS A O 1
ATOM 635 N N . SER A 1 77 ? -5.559 -32.688 5.301 1 94.06 77 SER A N 1
ATOM 636 C CA . SER A 1 77 ? -4.691 -33.719 5.887 1 94.06 77 SER A CA 1
ATOM 637 C C . SER A 1 77 ? -3.803 -34.344 4.832 1 94.06 77 SER A C 1
ATOM 639 O O . SER A 1 77 ? -4.07 -34.25 3.633 1 94.06 77 SER A O 1
ATOM 641 N N . THR A 1 78 ? -2.771 -35 5.309 1 96.12 78 THR A N 1
ATOM 642 C CA . THR A 1 78 ? -1.842 -35.688 4.418 1 96.12 78 THR A CA 1
ATOM 643 C C . THR A 1 78 ? -1.705 -37.156 4.805 1 96.12 78 THR A C 1
ATOM 645 O O . THR A 1 78 ? -1.645 -37.469 5.988 1 96.12 78 THR A O 1
ATOM 648 N N . VAL A 1 79 ? -1.7 -38 3.867 1 95.38 79 VAL A N 1
ATOM 649 C CA . VAL A 1 79 ? -1.469 -39.406 4.102 1 95.38 79 VAL A CA 1
ATOM 650 C C . VAL A 1 79 ? -0.237 -39.875 3.324 1 95.38 79 VAL A C 1
ATOM 652 O O . VAL A 1 79 ? -0.013 -39.438 2.193 1 95.38 79 VAL A O 1
ATOM 655 N N . SER A 1 80 ? 0.575 -40.719 3.928 1 97.31 80 SER A N 1
ATOM 656 C CA . SER A 1 80 ? 1.778 -41.25 3.307 1 97.31 80 SER A CA 1
ATOM 657 C C . SER A 1 80 ? 1.547 -42.688 2.805 1 97.31 80 SER A C 1
ATOM 659 O O . SER A 1 80 ? 1.389 -43.625 3.602 1 97.31 80 SER A O 1
ATOM 661 N N . ILE A 1 81 ? 1.537 -42.844 1.521 1 96.94 81 ILE A N 1
ATOM 662 C CA . ILE A 1 81 ? 1.273 -44.156 0.94 1 96.94 81 ILE A CA 1
ATOM 663 C C . ILE A 1 81 ? 2.148 -44.344 -0.294 1 96.94 81 ILE A C 1
ATOM 665 O O . ILE A 1 81 ? 2.717 -43.406 -0.825 1 96.94 81 ILE A O 1
ATOM 669 N N . THR A 1 82 ? 2.291 -45.594 -0.719 1 97.44 82 THR A N 1
ATOM 670 C CA . THR A 1 82 ? 3.025 -45.875 -1.944 1 97.44 82 THR A CA 1
ATOM 671 C C . THR A 1 82 ? 2.156 -45.625 -3.172 1 97.44 82 THR A C 1
ATOM 673 O O . THR A 1 82 ? 0.927 -45.625 -3.078 1 97.44 82 THR A O 1
ATOM 676 N N . LEU A 1 83 ? 2.826 -45.469 -4.273 1 97.62 83 LEU A N 1
ATOM 677 C CA . LEU A 1 83 ? 2.066 -45.281 -5.504 1 97.62 83 LEU A CA 1
ATOM 678 C C . LEU A 1 83 ? 1.24 -46.5 -5.832 1 97.62 83 LEU A C 1
ATOM 680 O O . LEU A 1 83 ? 0.097 -46.406 -6.281 1 97.62 83 LEU A O 1
ATOM 684 N N . SER A 1 84 ? 1.79 -47.656 -5.641 1 96.94 84 SER A N 1
ATOM 685 C CA . SER A 1 84 ? 1.075 -48.906 -5.891 1 96.94 84 SER A CA 1
ATOM 686 C C . SER A 1 84 ? -0.214 -48.969 -5.078 1 96.94 84 SER A C 1
ATOM 688 O O . SER A 1 84 ? -1.273 -49.312 -5.613 1 96.94 84 SER A O 1
ATOM 690 N N . TYR A 1 85 ? -0.061 -48.719 -3.799 1 95.62 85 TYR A N 1
ATOM 691 C CA . TYR A 1 85 ? -1.236 -48.719 -2.936 1 95.62 85 TYR A CA 1
ATOM 692 C C . TYR A 1 85 ? -2.266 -47.719 -3.416 1 95.62 85 TYR A C 1
ATOM 694 O O . TYR A 1 85 ? -3.463 -48 -3.455 1 95.62 85 TYR A O 1
ATOM 702 N N . PHE A 1 86 ? -1.826 -46.562 -3.758 1 95.88 86 PHE A N 1
ATOM 703 C CA . PHE A 1 86 ? -2.695 -45.5 -4.238 1 95.88 86 PHE A CA 1
ATOM 704 C C . PHE A 1 86 ? -3.475 -45.938 -5.465 1 95.88 86 PHE A C 1
ATOM 706 O O . PHE A 1 86 ? -4.699 -45.812 -5.52 1 95.88 86 PHE A O 1
ATOM 713 N N . ILE A 1 87 ? -2.811 -46.5 -6.457 1 95 87 ILE A N 1
ATOM 714 C CA . ILE A 1 87 ? -3.41 -46.906 -7.719 1 95 87 ILE A CA 1
ATOM 715 C C . ILE A 1 87 ? -4.41 -48.031 -7.465 1 95 87 ILE A C 1
ATOM 717 O O . ILE A 1 87 ? -5.508 -48.031 -8.023 1 95 87 ILE A O 1
ATOM 721 N N . GLN A 1 88 ? -4.125 -48.875 -6.602 1 92.69 88 GLN A N 1
ATOM 722 C CA . GLN A 1 88 ? -4.949 -50.062 -6.352 1 92.69 88 GLN A CA 1
ATOM 723 C C . GLN A 1 88 ? -6.215 -49.688 -5.586 1 92.69 88 GLN A C 1
ATOM 725 O O . GLN A 1 88 ? -7.234 -50.375 -5.691 1 92.69 88 GLN A O 1
ATOM 730 N N . ASN A 1 89 ? -6.133 -48.656 -4.828 1 89.5 89 ASN A N 1
ATOM 731 C CA . ASN A 1 89 ? -7.258 -48.312 -3.967 1 89.5 89 ASN A CA 1
ATOM 732 C C . ASN A 1 89 ? -7.953 -47.031 -4.438 1 89.5 89 ASN A C 1
ATOM 734 O O . ASN A 1 89 ? -8.656 -46.375 -3.664 1 89.5 89 ASN A O 1
ATOM 738 N N . MET A 1 90 ? -7.73 -46.656 -5.574 1 82.25 90 MET A N 1
ATOM 739 C CA . MET A 1 90 ? -8.273 -45.406 -6.129 1 82.25 90 MET A CA 1
ATOM 740 C C . MET A 1 90 ? -9.797 -45.406 -6.066 1 82.25 90 MET A C 1
ATOM 742 O O . MET A 1 90 ? -10.406 -44.406 -5.73 1 82.25 90 MET A O 1
ATOM 746 N N . ASN A 1 91 ? -10.352 -46.469 -6.484 1 76.88 91 ASN A N 1
ATOM 747 C CA . ASN A 1 91 ? -11.812 -46.594 -6.488 1 76.88 91 ASN A CA 1
ATOM 748 C C . ASN A 1 91 ? -12.383 -46.438 -5.082 1 76.88 91 ASN A C 1
ATOM 750 O O . ASN A 1 91 ? -13.445 -45.844 -4.898 1 76.88 91 ASN A O 1
ATOM 754 N N . LEU A 1 92 ? -11.75 -47 -4.164 1 75.31 92 LEU A N 1
ATOM 755 C CA . LEU A 1 92 ? -12.195 -46.906 -2.777 1 75.31 92 LEU A CA 1
ATOM 756 C C . LEU A 1 92 ? -12.188 -45.438 -2.307 1 75.31 92 LEU A C 1
ATOM 758 O O . LEU A 1 92 ? -13.117 -45 -1.631 1 75.31 92 LEU A O 1
ATOM 762 N N . HIS A 1 93 ? -11.266 -44.75 -2.65 1 75.25 93 HIS A N 1
ATOM 763 C CA . HIS A 1 93 ? -11.125 -43.344 -2.27 1 75.25 93 HIS A CA 1
ATOM 764 C C . HIS A 1 93 ? -12.234 -42.5 -2.887 1 75.25 93 HIS A C 1
ATOM 766 O O . HIS A 1 93 ? -12.805 -41.625 -2.221 1 75.25 93 HIS A O 1
ATOM 772 N N . GLU A 1 94 ? -12.508 -42.781 -4.062 1 75.75 94 GLU A N 1
ATOM 773 C CA . GLU A 1 94 ? -13.57 -42.062 -4.77 1 75.75 94 GLU A CA 1
ATOM 774 C C . GLU A 1 94 ? -14.93 -42.312 -4.137 1 75.75 94 GLU A C 1
ATOM 776 O O . GLU A 1 94 ? -15.766 -41.438 -4.039 1 75.75 94 GLU A O 1
ATOM 781 N N . ASP A 1 95 ? -15.023 -43.531 -3.73 1 74.75 95 ASP A N 1
ATOM 782 C CA . ASP A 1 95 ? -16.281 -43.938 -3.09 1 74.75 95 ASP A CA 1
ATOM 783 C C . ASP A 1 95 ? -16.5 -43.156 -1.792 1 74.75 95 ASP A C 1
ATOM 785 O O . ASP A 1 95 ? -17.641 -42.906 -1.395 1 74.75 95 ASP A O 1
ATOM 789 N N . HIS A 1 96 ? -15.453 -42.719 -1.238 1 78.12 96 HIS A N 1
ATOM 790 C CA . HIS A 1 96 ? -15.555 -42 0.018 1 78.12 96 HIS A CA 1
ATOM 791 C C . HIS A 1 96 ? -15.578 -40.5 -0.225 1 78.12 96 HIS A C 1
ATOM 793 O O . HIS A 1 96 ? -15.5 -39.688 0.72 1 78.12 96 HIS A O 1
ATOM 799 N N . GLY A 1 97 ? -15.633 -40.188 -1.431 1 89.62 97 GLY A N 1
ATOM 800 C CA . GLY A 1 97 ? -15.75 -38.781 -1.782 1 89.62 97 GLY A CA 1
ATOM 801 C C . GLY A 1 97 ? -14.469 -38 -1.535 1 89.62 97 GLY A C 1
ATOM 802 O O . GLY A 1 97 ? -14.516 -36.812 -1.198 1 89.62 97 GLY A O 1
ATOM 803 N N . GLN A 1 98 ? -13.359 -38.688 -1.561 1 93.56 98 GLN A N 1
ATOM 804 C CA . GLN A 1 98 ? -12.07 -38.031 -1.294 1 93.56 98 GLN A CA 1
ATOM 805 C C . GLN A 1 98 ? -11.211 -38 -2.555 1 93.56 98 GLN A C 1
ATOM 807 O O . GLN A 1 98 ? -11.352 -38.844 -3.443 1 93.56 98 GLN A O 1
ATOM 812 N N . TRP A 1 99 ? -10.477 -37 -2.637 1 95.56 99 TRP A N 1
ATOM 813 C CA . TRP A 1 99 ? -9.422 -36.969 -3.648 1 95.56 99 TRP A CA 1
ATOM 814 C C . TRP A 1 99 ? -8.047 -36.875 -3 1 95.56 99 TRP A C 1
ATOM 816 O O . TRP A 1 99 ? -7.918 -36.406 -1.871 1 95.56 99 TRP A O 1
ATOM 826 N N . TYR A 1 100 ? -7.043 -37.406 -3.637 1 96.44 100 TYR A N 1
ATOM 827 C CA . TYR A 1 100 ? -5.652 -37.469 -3.193 1 96.44 100 TYR A CA 1
ATOM 828 C C . TYR A 1 100 ? -4.738 -36.75 -4.164 1 96.44 100 TYR A C 1
ATOM 830 O O . TYR A 1 100 ? -4.926 -36.812 -5.379 1 96.44 100 TYR A O 1
ATOM 838 N N . TYR A 1 101 ? -3.807 -36.031 -3.598 1 97.38 101 TYR A N 1
ATOM 839 C CA . TYR A 1 101 ? -2.963 -35.219 -4.469 1 97.38 101 TYR A CA 1
ATOM 840 C C . TYR A 1 101 ? -1.532 -35.156 -3.945 1 97.38 101 TYR A C 1
ATOM 842 O O . TYR A 1 101 ? -1.275 -34.594 -2.881 1 97.38 101 TYR A O 1
ATOM 850 N N . PHE A 1 102 ? -0.585 -35.875 -4.598 1 98 102 PHE A N 1
ATOM 851 C CA . PHE A 1 102 ? 0.844 -35.625 -4.453 1 98 102 PHE A CA 1
ATOM 852 C C . PHE A 1 102 ? 1.255 -34.375 -5.242 1 98 102 PHE A C 1
ATOM 854 O O . PHE A 1 102 ? 1.585 -34.469 -6.426 1 98 102 PHE A O 1
ATOM 861 N N . ASP A 1 103 ? 1.244 -33.188 -4.594 1 94.62 103 ASP A N 1
ATOM 862 C CA . ASP A 1 103 ? 1.304 -31.938 -5.316 1 94.62 103 ASP A CA 1
ATOM 863 C C . ASP A 1 103 ? 2.562 -31.141 -4.945 1 94.62 103 ASP A C 1
ATOM 865 O O . ASP A 1 103 ? 2.959 -31.109 -3.779 1 94.62 103 ASP A O 1
ATOM 869 N N . TYR A 1 104 ? 3.168 -30.547 -5.93 1 89.94 104 TYR A N 1
ATOM 870 C CA . TYR A 1 104 ? 4.254 -29.594 -5.754 1 89.94 104 TYR A CA 1
ATOM 871 C C . TYR A 1 104 ? 5.453 -30.25 -5.086 1 89.94 104 TYR A C 1
ATOM 873 O O . TYR A 1 104 ? 5.941 -29.766 -4.062 1 89.94 104 TYR A O 1
ATOM 881 N N . LYS A 1 105 ? 5.832 -31.375 -5.586 1 94.81 105 LYS A N 1
ATOM 882 C CA . LYS A 1 105 ? 6.984 -32.062 -5.016 1 94.81 105 LYS A CA 1
ATOM 883 C C . LYS A 1 105 ? 8.156 -32.094 -5.996 1 94.81 105 LYS A C 1
ATOM 885 O O . LYS A 1 105 ? 8.023 -32.594 -7.105 1 94.81 105 LYS A O 1
ATOM 890 N N . TYR A 1 106 ? 9.203 -31.531 -5.582 1 96.94 106 TYR A N 1
ATOM 891 C CA . TYR A 1 106 ? 10.391 -31.641 -6.418 1 96.94 106 TYR A CA 1
ATOM 892 C C . TYR A 1 106 ? 10.852 -33.094 -6.523 1 96.94 106 TYR A C 1
ATOM 894 O O . TYR A 1 106 ? 11.023 -33.781 -5.508 1 96.94 106 TYR A O 1
ATOM 902 N N . MET A 1 107 ? 11.047 -33.531 -7.715 1 97.62 107 MET A N 1
ATOM 903 C CA . MET A 1 107 ? 11.422 -34.906 -7.961 1 97.62 107 MET A CA 1
ATOM 904 C C . MET A 1 107 ? 12.711 -35.25 -7.227 1 97.62 107 MET A C 1
ATOM 906 O O . MET A 1 107 ? 12.836 -36.375 -6.68 1 97.62 107 MET A O 1
ATOM 910 N N . GLN A 1 108 ? 13.609 -34.281 -7.18 1 96.31 108 GLN A N 1
ATOM 911 C CA . GLN A 1 108 ? 14.906 -34.531 -6.547 1 96.31 108 GLN A CA 1
ATOM 912 C C . GLN A 1 108 ? 14.734 -34.844 -5.062 1 96.31 108 GLN A C 1
ATOM 914 O O . GLN A 1 108 ? 15.531 -35.562 -4.48 1 96.31 108 GLN A O 1
ATOM 919 N N . GLU A 1 109 ? 13.781 -34.312 -4.422 1 96.44 109 GLU A N 1
ATOM 920 C CA . GLU A 1 109 ? 13.555 -34.531 -2.998 1 96.44 109 GLU A CA 1
ATOM 921 C C . GLU A 1 109 ? 13.086 -35.938 -2.729 1 96.44 109 GLU A C 1
ATOM 923 O O . GLU A 1 109 ? 13.391 -36.531 -1.68 1 96.44 109 GLU A O 1
ATOM 928 N N . TRP A 1 110 ? 12.406 -36.594 -3.645 1 96.56 110 TRP A N 1
ATOM 929 C CA . TRP A 1 110 ? 11.734 -37.844 -3.373 1 96.56 110 TRP A CA 1
ATOM 930 C C . TRP A 1 110 ? 12.406 -39 -4.129 1 96.56 110 TRP A C 1
ATOM 932 O O . TRP A 1 110 ? 12.258 -40.156 -3.762 1 96.56 110 TRP A O 1
ATOM 942 N N . PHE A 1 111 ? 13.188 -38.594 -5.184 1 96.75 111 PHE A N 1
ATOM 943 C CA . PHE A 1 111 ? 13.719 -39.656 -6.035 1 96.75 111 PHE A CA 1
ATOM 944 C C . PHE A 1 111 ? 15.211 -39.438 -6.266 1 96.75 111 PHE A C 1
ATOM 946 O O . PHE A 1 111 ? 15.734 -39.781 -7.336 1 96.75 111 PHE A O 1
ATOM 953 N N . LYS A 1 112 ? 15.836 -38.875 -5.367 1 91.5 112 LYS A N 1
ATOM 954 C CA . LYS A 1 112 ? 17.266 -38.594 -5.461 1 91.5 112 LYS A CA 1
ATOM 955 C C . LYS A 1 112 ? 18.062 -39.875 -5.75 1 91.5 112 LYS A C 1
ATOM 957 O O . LYS A 1 112 ? 19.062 -39.844 -6.477 1 91.5 112 LYS A O 1
ATOM 962 N N . ASP A 1 113 ? 17.672 -41.031 -5.188 1 93.44 113 ASP A N 1
ATOM 963 C CA . ASP A 1 113 ? 18.406 -42.281 -5.336 1 93.44 113 ASP A CA 1
ATOM 964 C C . ASP A 1 113 ? 17.844 -43.125 -6.484 1 93.44 113 ASP A C 1
ATOM 966 O O . ASP A 1 113 ? 18.109 -44.312 -6.574 1 93.44 113 ASP A O 1
ATOM 970 N N . LYS A 1 114 ? 17.016 -42.531 -7.336 1 95.69 114 LYS A N 1
ATOM 971 C CA . LYS A 1 114 ? 16.438 -43.219 -8.484 1 95.69 114 LYS A CA 1
ATOM 972 C C . LYS A 1 114 ? 16.719 -42.438 -9.781 1 95.69 114 LYS A C 1
ATOM 974 O O . LYS A 1 114 ? 15.812 -41.906 -10.406 1 95.69 114 LYS A O 1
ATOM 979 N N . PRO A 1 115 ? 17.906 -42.562 -10.211 1 96 115 PRO A N 1
ATOM 980 C CA . PRO A 1 115 ? 18.312 -41.812 -11.406 1 96 115 PRO A CA 1
ATOM 981 C C . PRO A 1 115 ? 17.453 -42.156 -12.625 1 96 115 PRO A C 1
ATOM 983 O O . PRO A 1 115 ? 17.25 -41.281 -13.484 1 96 115 PRO A O 1
ATOM 986 N N . GLU A 1 116 ? 16.969 -43.375 -12.703 1 96.62 116 GLU A N 1
ATOM 987 C CA . GLU A 1 116 ? 16.125 -43.75 -13.828 1 96.62 116 GLU A CA 1
ATOM 988 C C . GLU A 1 116 ? 14.883 -42.875 -13.914 1 96.62 116 GLU A C 1
ATOM 990 O O . GLU A 1 116 ? 14.391 -42.594 -15 1 96.62 116 GLU A O 1
ATOM 995 N N . ILE A 1 117 ? 14.391 -42.5 -12.742 1 97.44 117 ILE A N 1
ATOM 996 C CA . ILE A 1 117 ? 13.203 -41.625 -12.703 1 97.44 117 ILE A CA 1
ATOM 997 C C . ILE A 1 117 ? 13.594 -40.188 -13.031 1 97.44 117 ILE A C 1
ATOM 999 O O . ILE A 1 117 ? 12.961 -39.562 -13.875 1 97.44 117 ILE A O 1
ATOM 1003 N N . ILE A 1 118 ? 14.648 -39.688 -12.445 1 97.62 118 ILE A N 1
ATOM 1004 C CA . ILE A 1 118 ? 15.117 -38.312 -12.625 1 97.62 118 ILE A CA 1
ATOM 1005 C C . ILE A 1 118 ? 15.469 -38.094 -14.094 1 97.62 118 ILE A C 1
ATOM 1007 O O . ILE A 1 118 ? 15.109 -37.062 -14.664 1 97.62 118 ILE A O 1
ATOM 1011 N N . ASN A 1 119 ? 16.047 -39.062 -14.719 1 97.19 119 ASN A N 1
ATOM 1012 C CA . ASN A 1 119 ? 16.531 -38.938 -16.094 1 97.19 119 ASN A CA 1
ATOM 1013 C C . ASN A 1 119 ? 15.461 -39.312 -17.094 1 97.19 119 ASN A C 1
ATOM 1015 O O . ASN A 1 119 ? 15.711 -39.312 -18.312 1 97.19 119 ASN A O 1
ATOM 1019 N N . SER A 1 120 ? 14.312 -39.719 -16.578 1 97.81 120 SER A N 1
ATOM 1020 C CA . SER A 1 120 ? 13.242 -40.125 -17.484 1 97.81 120 SER A CA 1
ATOM 1021 C C . SER A 1 120 ? 12.594 -38.906 -18.156 1 97.81 120 SER A C 1
ATOM 1023 O O . SER A 1 120 ? 11.734 -39.062 -19.031 1 97.81 120 SER A O 1
ATOM 1025 N N . ILE A 1 121 ? 12.961 -37.719 -17.781 1 97.62 121 ILE A N 1
ATOM 1026 C CA . ILE A 1 121 ? 12.461 -36.5 -18.406 1 97.62 121 ILE A CA 1
ATOM 1027 C C . ILE A 1 121 ? 13.609 -35.531 -18.641 1 97.62 121 ILE A C 1
ATOM 1029 O O . ILE A 1 121 ? 14.625 -35.594 -17.953 1 97.62 121 ILE A O 1
ATOM 1033 N N . ASN A 1 122 ? 13.492 -34.688 -19.578 1 97.06 122 ASN A N 1
ATOM 1034 C CA . ASN A 1 122 ? 14.367 -33.531 -19.781 1 97.06 122 ASN A CA 1
ATOM 1035 C C . ASN A 1 122 ? 13.68 -32.469 -20.594 1 97.06 122 ASN A C 1
ATOM 1037 O O . ASN A 1 122 ? 12.703 -32.719 -21.297 1 97.06 122 ASN A O 1
ATOM 1041 N N . TRP A 1 123 ? 14.164 -31.266 -20.547 1 98.19 123 TRP A N 1
ATOM 1042 C CA . TRP A 1 123 ? 13.523 -30.125 -21.203 1 98.19 123 TRP A CA 1
ATOM 1043 C C . TRP A 1 123 ? 14.367 -29.625 -22.375 1 98.19 123 TRP A C 1
ATOM 1045 O O . TRP A 1 123 ? 14.266 -28.469 -22.766 1 98.19 123 TRP A O 1
ATOM 1055 N N . LYS A 1 124 ? 15.188 -30.469 -22.969 1 96.62 124 LYS A N 1
ATOM 1056 C CA . LYS A 1 124 ? 16.125 -30.078 -24.016 1 96.62 124 LYS A CA 1
ATOM 1057 C C . LYS A 1 124 ? 15.398 -29.609 -25.266 1 96.62 124 LYS A C 1
ATOM 1059 O O . LYS A 1 124 ? 15.883 -28.734 -25.984 1 96.62 124 LYS A O 1
ATOM 1064 N N . ARG A 1 125 ? 14.227 -30.234 -25.562 1 96.19 125 ARG A N 1
ATOM 1065 C CA . ARG A 1 125 ? 13.445 -29.844 -26.719 1 96.19 125 ARG A CA 1
ATOM 1066 C C . ARG A 1 125 ? 13.125 -28.359 -26.688 1 96.19 125 ARG A C 1
ATOM 1068 O O . ARG A 1 125 ? 12.891 -27.734 -27.734 1 96.19 125 ARG A O 1
ATOM 1075 N N . PHE A 1 126 ? 13.117 -27.781 -25.531 1 97.44 126 PHE A N 1
ATOM 1076 C CA . PHE A 1 126 ? 12.828 -26.375 -25.359 1 97.44 126 PHE A CA 1
ATOM 1077 C C . PHE A 1 126 ? 14.102 -25.578 -25.094 1 97.44 126 PHE A C 1
ATOM 1079 O O . PHE A 1 126 ? 14.055 -24.469 -24.562 1 97.44 126 PHE A O 1
ATOM 1086 N N . ASP A 1 127 ? 15.18 -26.172 -25.312 1 97.44 127 ASP A N 1
ATOM 1087 C CA . ASP A 1 127 ? 16.516 -25.578 -25.172 1 97.44 127 ASP A CA 1
ATOM 1088 C C . ASP A 1 127 ? 16.812 -25.266 -23.703 1 97.44 127 ASP A C 1
ATOM 1090 O O . ASP A 1 127 ? 17.438 -24.25 -23.391 1 97.44 127 ASP A O 1
ATOM 1094 N N . ILE A 1 128 ? 16.266 -26 -22.781 1 97.56 128 ILE A N 1
ATOM 1095 C CA . ILE A 1 128 ? 16.484 -25.891 -21.344 1 97.56 128 ILE A CA 1
ATOM 1096 C C . ILE A 1 128 ? 17.266 -27.109 -20.859 1 97.56 128 ILE A C 1
ATOM 1098 O O . ILE A 1 128 ? 16.797 -28.25 -20.969 1 97.56 128 ILE A O 1
ATOM 1102 N N . ASP A 1 129 ? 18.422 -26.891 -20.375 1 97 129 ASP A N 1
ATOM 1103 C CA . ASP A 1 129 ? 19.281 -27.969 -19.906 1 97 129 ASP A CA 1
ATOM 1104 C C . ASP A 1 129 ? 18.938 -28.359 -18.469 1 97 129 ASP A C 1
ATOM 1106 O O . ASP A 1 129 ? 19.75 -28.172 -17.562 1 97 129 ASP A O 1
ATOM 1110 N N . LYS A 1 130 ? 17.781 -28.891 -18.281 1 97.5 130 LYS A N 1
ATOM 1111 C CA . LYS A 1 130 ? 17.25 -29.328 -16.984 1 97.5 130 LYS A CA 1
ATOM 1112 C C . LYS A 1 130 ? 16.531 -30.672 -17.094 1 97.5 130 LYS A C 1
ATOM 1114 O O . LYS A 1 130 ? 16.094 -31.047 -18.188 1 97.5 130 LYS A O 1
ATOM 1119 N N . THR A 1 131 ? 16.484 -31.391 -16.047 1 97.06 131 THR A N 1
ATOM 1120 C CA . THR A 1 131 ? 15.883 -32.719 -15.969 1 97.06 131 THR A CA 1
ATOM 1121 C C . THR A 1 131 ? 14.875 -32.781 -14.828 1 97.06 131 THR A C 1
ATOM 1123 O O . THR A 1 131 ? 14.273 -31.781 -14.453 1 97.06 131 THR A O 1
ATOM 1126 N N . GLY A 1 132 ? 14.672 -34 -14.352 1 97 132 GLY A N 1
ATOM 1127 C CA . GLY A 1 132 ? 13.828 -34.219 -13.195 1 97 132 GLY A CA 1
ATOM 1128 C C . GLY A 1 132 ? 14.375 -33.562 -11.938 1 97 132 GLY A C 1
ATOM 1129 O O . GLY A 1 132 ? 13.617 -33.25 -11.008 1 97 132 GLY A O 1
ATOM 1130 N N . ASP A 1 133 ? 15.648 -33.281 -11.945 1 96.06 133 ASP A N 1
ATOM 1131 C CA . ASP A 1 133 ? 16.281 -32.656 -10.789 1 96.06 133 ASP A CA 1
ATOM 1132 C C . ASP A 1 133 ? 15.711 -31.25 -10.523 1 96.06 133 ASP A C 1
ATOM 1134 O O . ASP A 1 133 ? 15.688 -30.797 -9.383 1 96.06 133 ASP A O 1
ATOM 1138 N N . ASP A 1 134 ? 15.211 -30.641 -11.562 1 97.19 134 ASP A N 1
ATOM 1139 C CA . ASP A 1 134 ? 14.719 -29.266 -11.484 1 97.19 134 ASP A CA 1
ATOM 1140 C C . ASP A 1 134 ? 13.195 -29.219 -11.625 1 97.19 134 ASP A C 1
ATOM 1142 O O . ASP A 1 134 ? 12.609 -28.141 -11.75 1 97.19 134 ASP A O 1
ATOM 1146 N N . SER A 1 135 ? 12.57 -30.391 -11.641 1 98.31 135 SER A N 1
ATOM 1147 C CA . SER A 1 135 ? 11.148 -30.453 -11.977 1 98.31 135 SER A CA 1
ATOM 1148 C C . SER A 1 135 ? 10.32 -30.922 -10.781 1 98.31 135 SER A C 1
ATOM 1150 O O . SER A 1 135 ? 10.852 -31.5 -9.836 1 98.31 135 SER A O 1
ATOM 1152 N N . THR A 1 136 ? 9.07 -30.516 -10.797 1 98.19 136 THR A N 1
ATOM 1153 C CA . THR A 1 136 ? 8.117 -31 -9.805 1 98.19 136 THR A CA 1
ATOM 1154 C C . THR A 1 136 ? 7.18 -32.031 -10.414 1 98.19 136 THR A C 1
ATOM 1156 O O . THR A 1 136 ? 6.828 -31.938 -11.594 1 98.19 136 THR A O 1
ATOM 1159 N N . LEU A 1 137 ? 6.875 -33 -9.656 1 98.44 137 LEU A N 1
ATOM 1160 C CA . LEU A 1 137 ? 5.973 -34.062 -10.047 1 98.44 137 LEU A CA 1
ATOM 1161 C C . LEU A 1 137 ? 4.633 -33.938 -9.336 1 98.44 137 LEU A C 1
ATOM 1163 O O . LEU A 1 137 ? 4.586 -33.625 -8.141 1 98.44 137 LEU A O 1
ATOM 1167 N N . TRP A 1 138 ? 3.557 -34.188 -10.102 1 98.69 138 TRP A N 1
ATOM 1168 C CA . TRP A 1 138 ? 2.189 -34.094 -9.602 1 98.69 138 TRP A CA 1
ATOM 1169 C C . TRP A 1 138 ? 1.413 -35.375 -9.906 1 98.69 138 TRP A C 1
ATOM 1171 O O . TRP A 1 138 ? 1.333 -35.781 -11.062 1 98.69 138 TRP A O 1
ATOM 1181 N N . ILE A 1 139 ? 0.876 -35.969 -8.922 1 98.25 139 ILE A N 1
ATOM 1182 C CA . ILE A 1 139 ? 0.029 -37.156 -9.062 1 98.25 139 ILE A CA 1
ATOM 1183 C C . ILE A 1 139 ? -1.279 -36.938 -8.305 1 98.25 139 ILE A C 1
ATOM 1185 O O . ILE A 1 139 ? -1.271 -36.688 -7.098 1 98.25 139 ILE A O 1
ATOM 1189 N N . GLY A 1 140 ? -2.355 -37.062 -9.023 1 97 140 GLY A N 1
ATOM 1190 C CA . GLY A 1 140 ? -3.625 -36.781 -8.359 1 97 140 GLY A CA 1
ATOM 1191 C C . GLY A 1 140 ? -4.746 -37.688 -8.844 1 97 140 GLY A C 1
ATOM 1192 O O . GLY A 1 140 ? -4.777 -38.094 -10.016 1 97 140 GLY A O 1
ATOM 1193 N N . SER A 1 141 ? -5.684 -38.094 -7.965 1 96.88 141 SER A N 1
ATOM 1194 C CA . SER A 1 141 ? -6.902 -38.781 -8.344 1 96.88 141 SER A CA 1
ATOM 1195 C C . SER A 1 141 ? -7.934 -37.844 -8.938 1 96.88 141 SER A C 1
ATOM 1197 O O . SER A 1 141 ? -7.699 -36.625 -9.008 1 96.88 141 SER A O 1
ATOM 1199 N N . LYS A 1 142 ? -8.969 -38.406 -9.453 1 96 142 LYS A N 1
ATOM 1200 C CA . LYS A 1 142 ? -10.062 -37.562 -9.977 1 96 142 LYS A CA 1
ATOM 1201 C C . LYS A 1 142 ? -10.531 -36.562 -8.93 1 96 142 LYS A C 1
ATOM 1203 O O . LYS A 1 142 ? -10.766 -36.938 -7.773 1 96 142 LYS A O 1
ATOM 1208 N N . GLY A 1 143 ? -10.562 -35.281 -9.32 1 96 143 GLY A N 1
ATOM 1209 C CA . GLY A 1 143 ? -11.031 -34.25 -8.422 1 96 143 GLY A CA 1
ATOM 1210 C C . GLY A 1 143 ? -9.906 -33.469 -7.766 1 96 143 GLY A C 1
ATOM 1211 O O . GLY A 1 143 ? -10.117 -32.375 -7.254 1 96 143 GLY A O 1
ATOM 1212 N N . ALA A 1 144 ? -8.711 -34.125 -7.633 1 97.31 144 ALA A N 1
ATOM 1213 C CA . ALA A 1 144 ? -7.562 -33.375 -7.117 1 97.31 144 ALA A CA 1
ATOM 1214 C C . ALA A 1 144 ? -7.355 -32.094 -7.887 1 97.31 144 ALA A C 1
ATOM 1216 O O . ALA A 1 144 ? -7.496 -32.062 -9.109 1 97.31 144 ALA A O 1
ATOM 1217 N N . HIS A 1 145 ? -7.113 -30.984 -7.137 1 98.12 145 HIS A N 1
ATOM 1218 C CA . HIS A 1 145 ? -7.027 -29.703 -7.828 1 98.12 145 HIS A CA 1
ATOM 1219 C C . HIS A 1 145 ? -6.121 -28.734 -7.074 1 98.12 145 HIS A C 1
ATOM 1221 O O . HIS A 1 145 ? -5.805 -28.953 -5.906 1 98.12 145 HIS A O 1
ATOM 1227 N N . THR A 1 146 ? -5.59 -27.797 -7.723 1 97.81 146 THR A N 1
ATOM 1228 C CA . THR A 1 146 ? -4.922 -26.625 -7.18 1 97.81 146 THR A CA 1
ATOM 1229 C C . THR A 1 146 ? -5.809 -25.391 -7.301 1 97.81 146 THR A C 1
ATOM 1231 O O . THR A 1 146 ? -6.281 -25.062 -8.391 1 97.81 146 THR A O 1
ATOM 1234 N N . ASN A 1 147 ? -6.066 -24.812 -6.164 1 98.12 147 ASN A N 1
ATOM 1235 C CA . ASN A 1 147 ? -6.922 -23.641 -6.145 1 98.12 147 ASN A CA 1
ATOM 1236 C C . ASN A 1 147 ? -6.395 -22.547 -7.074 1 98.12 147 ASN A C 1
ATOM 1238 O O . ASN A 1 147 ? -5.195 -22.484 -7.344 1 98.12 147 ASN A O 1
ATOM 1242 N N . CYS A 1 148 ? -7.332 -21.688 -7.559 1 98.62 148 CYS A N 1
ATOM 1243 C CA . CYS A 1 148 ? -6.969 -20.625 -8.492 1 98.62 148 CYS A CA 1
ATOM 1244 C C . CYS A 1 148 ? -5.914 -19.703 -7.887 1 98.62 148 CYS A C 1
ATOM 1246 O O . CYS A 1 148 ? -6.07 -19.234 -6.758 1 98.62 148 CYS A O 1
ATOM 1248 N N . HIS A 1 149 ? -4.859 -19.453 -8.625 1 98.25 149 HIS A N 1
ATOM 1249 C CA . HIS A 1 149 ? -3.758 -18.625 -8.133 1 98.25 149 HIS A CA 1
ATOM 1250 C C . HIS A 1 149 ? -2.904 -18.094 -9.281 1 98.25 149 HIS A C 1
ATOM 1252 O O . HIS A 1 149 ? -3.094 -18.5 -10.43 1 98.25 149 HIS A O 1
ATOM 1258 N N . GLN A 1 150 ? -2.074 -17.172 -8.914 1 97.19 150 GLN A N 1
ATOM 1259 C CA . GLN A 1 150 ? -0.979 -16.703 -9.758 1 97.19 150 GLN A CA 1
ATOM 1260 C C . GLN A 1 150 ? 0.375 -17.047 -9.148 1 97.19 150 GLN A C 1
ATOM 1262 O O . GLN A 1 150 ? 0.557 -16.969 -7.93 1 97.19 150 GLN A O 1
ATOM 1267 N N . ASP A 1 151 ? 1.219 -17.547 -9.992 1 96.5 151 ASP A N 1
ATOM 1268 C CA . ASP A 1 151 ? 2.613 -17.641 -9.578 1 96.5 151 ASP A CA 1
ATOM 1269 C C . ASP A 1 151 ? 3.299 -16.281 -9.602 1 96.5 151 ASP A C 1
ATOM 1271 O O . ASP A 1 151 ? 3.223 -15.562 -10.594 1 96.5 151 ASP A O 1
ATOM 1275 N N . SER A 1 152 ? 3.988 -15.961 -8.57 1 95.69 152 SER A N 1
ATOM 1276 C CA . SER A 1 152 ? 4.547 -14.617 -8.492 1 95.69 152 SER A CA 1
ATOM 1277 C C . SER A 1 152 ? 5.875 -14.523 -9.234 1 95.69 152 SER A C 1
ATOM 1279 O O . SER A 1 152 ? 6.387 -13.422 -9.477 1 95.69 152 SER A O 1
ATOM 1281 N N . TYR A 1 153 ? 6.43 -15.766 -9.641 1 95.12 153 TYR A N 1
ATOM 1282 C CA . TYR A 1 153 ? 7.715 -15.789 -10.32 1 95.12 153 TYR A CA 1
ATOM 1283 C C . TYR A 1 153 ? 7.613 -16.531 -11.648 1 95.12 153 TYR A C 1
ATOM 1285 O O . TYR A 1 153 ? 6.785 -17.438 -11.805 1 95.12 153 TYR A O 1
ATOM 1293 N N . GLY A 1 154 ? 8.477 -16.094 -12.547 1 95.94 154 GLY A N 1
ATOM 1294 C CA . GLY A 1 154 ? 8.836 -16.859 -13.727 1 95.94 154 GLY A CA 1
ATOM 1295 C C . GLY A 1 154 ? 7.637 -17.25 -14.578 1 95.94 154 GLY A C 1
ATOM 1296 O O . GLY A 1 154 ? 6.605 -16.578 -14.547 1 95.94 154 GLY A O 1
ATOM 1297 N N . CYS A 1 155 ? 7.871 -18.094 -15.484 1 97.56 155 CYS A N 1
ATOM 1298 C CA . CYS A 1 155 ? 6.863 -18.781 -16.297 1 97.56 155 CYS A CA 1
ATOM 1299 C C . CYS A 1 155 ? 6.887 -20.281 -16.047 1 97.56 155 CYS A C 1
ATOM 1301 O O . CYS A 1 155 ? 7.754 -20.781 -15.328 1 97.56 155 CYS A O 1
ATOM 1303 N N . ASN A 1 156 ? 5.844 -20.922 -16.469 1 98.12 156 ASN A N 1
ATOM 1304 C CA . ASN A 1 156 ? 5.641 -22.328 -16.141 1 98.12 156 ASN A CA 1
ATOM 1305 C C . ASN A 1 156 ? 5.441 -23.172 -17.391 1 98.12 156 ASN A C 1
ATOM 1307 O O . ASN A 1 156 ? 4.73 -22.766 -18.312 1 98.12 156 ASN A O 1
ATOM 1311 N N . LEU A 1 157 ? 6.18 -24.281 -17.547 1 98.56 157 LEU A N 1
ATOM 1312 C CA . LEU A 1 157 ? 5.922 -25.328 -18.516 1 98.56 157 LEU A CA 1
ATOM 1313 C C . LEU A 1 157 ? 5.406 -26.594 -17.828 1 98.56 157 LEU A C 1
ATOM 1315 O O . LEU A 1 157 ? 6.062 -27.125 -16.938 1 98.56 157 LEU A O 1
ATOM 1319 N N . VAL A 1 158 ? 4.277 -27.016 -18.25 1 98.81 158 VAL A N 1
ATOM 1320 C CA . VAL A 1 158 ? 3.652 -28.172 -17.625 1 98.81 158 VAL A CA 1
ATOM 1321 C C . VAL A 1 158 ? 3.42 -29.266 -18.656 1 98.81 158 VAL A C 1
ATOM 1323 O O . VAL A 1 158 ? 2.711 -29.047 -19.656 1 98.81 158 VAL A O 1
ATOM 1326 N N . ALA A 1 159 ? 3.939 -30.422 -18.453 1 98.81 159 ALA A N 1
ATOM 1327 C CA . ALA A 1 159 ? 3.748 -31.562 -19.344 1 98.81 159 ALA A CA 1
ATOM 1328 C C . ALA A 1 159 ? 2.789 -32.594 -18.734 1 98.81 159 ALA A C 1
ATOM 1330 O O . ALA A 1 159 ? 2.977 -33 -17.594 1 98.81 159 ALA A O 1
ATOM 1331 N N . GLN A 1 160 ? 1.83 -32.938 -19.484 1 98.88 160 GLN A N 1
ATOM 1332 C CA . GLN A 1 160 ? 0.908 -33.969 -19.047 1 98.88 160 GLN A CA 1
ATOM 1333 C C . GLN A 1 160 ? 1.446 -35.344 -19.375 1 98.88 160 GLN A C 1
ATOM 1335 O O . GLN A 1 160 ? 1.823 -35.625 -20.516 1 98.88 160 GLN A O 1
ATOM 1340 N N . ILE A 1 161 ? 1.45 -36.219 -18.406 1 98.69 161 ILE A N 1
ATOM 1341 C CA . ILE A 1 161 ? 2.074 -37.531 -18.578 1 98.69 161 ILE A CA 1
ATOM 1342 C C . ILE A 1 161 ? 0.998 -38.625 -18.641 1 98.69 161 ILE A C 1
ATOM 1344 O O . ILE A 1 161 ? 0.982 -39.438 -19.562 1 98.69 161 ILE A O 1
ATOM 1348 N N . HIS A 1 162 ? 0.162 -38.719 -17.609 1 98.44 162 HIS A N 1
ATOM 1349 C CA . HIS A 1 162 ? -0.973 -39.625 -17.578 1 98.44 162 HIS A CA 1
ATOM 1350 C C . HIS A 1 162 ? -2.273 -38.906 -17.297 1 98.44 162 HIS A C 1
ATOM 1352 O O . HIS A 1 162 ? -2.277 -37.875 -16.594 1 98.44 162 HIS A O 1
ATOM 1358 N N . GLY A 1 163 ? -3.318 -39.469 -17.844 1 98.19 163 GLY A N 1
ATOM 1359 C CA . GLY A 1 163 ? -4.621 -38.875 -17.594 1 98.19 163 GLY A CA 1
ATOM 1360 C C . GLY A 1 163 ? -4.75 -37.438 -18.125 1 98.19 163 GLY A C 1
ATOM 1361 O O . GLY A 1 163 ? -3.861 -36.969 -18.812 1 98.19 163 GLY A O 1
ATOM 1362 N N . SER A 1 164 ? -5.867 -36.812 -17.797 1 98.62 164 SER A N 1
ATOM 1363 C CA . SER A 1 164 ? -6.141 -35.469 -18.328 1 98.62 164 SER A CA 1
ATOM 1364 C C . SER A 1 164 ? -6.402 -34.469 -17.203 1 98.62 164 SER A C 1
ATOM 1366 O O . SER A 1 164 ? -7.113 -34.781 -16.25 1 98.62 164 SER A O 1
ATOM 1368 N N . LYS A 1 165 ? -5.777 -33.281 -17.25 1 98.56 165 LYS A N 1
ATOM 1369 C CA . LYS A 1 165 ? -6.02 -32.156 -16.359 1 98.56 165 LYS A CA 1
ATOM 1370 C C . LYS A 1 165 ? -6.688 -31 -17.109 1 98.56 165 LYS A C 1
ATOM 1372 O O . LYS A 1 165 ? -6.332 -30.703 -18.25 1 98.56 165 LYS A O 1
ATOM 1377 N N . GLN A 1 166 ? -7.637 -30.469 -16.5 1 98.81 166 GLN A N 1
ATOM 1378 C CA . GLN A 1 166 ? -8.305 -29.281 -17.047 1 98.81 166 GLN A CA 1
ATOM 1379 C C . GLN A 1 166 ? -7.801 -28.016 -16.391 1 98.81 166 GLN A C 1
ATOM 1381 O O . GLN A 1 166 ? -7.68 -27.938 -15.164 1 98.81 166 GLN A O 1
ATOM 1386 N N . TRP A 1 167 ? -7.457 -27.031 -17.234 1 98.88 167 TRP A N 1
ATOM 1387 C CA . TRP A 1 167 ? -6.934 -25.734 -16.797 1 98.88 167 TRP A CA 1
ATOM 1388 C C . TRP A 1 167 ? -7.883 -24.609 -17.188 1 98.88 167 TRP A C 1
ATOM 1390 O O . TRP A 1 167 ? -8.289 -24.5 -18.344 1 98.88 167 TRP A O 1
ATOM 1400 N N . LEU A 1 168 ? -8.328 -23.875 -16.234 1 98.75 168 LEU A N 1
ATOM 1401 C CA . LEU A 1 168 ? -9 -22.609 -16.469 1 98.75 168 LEU A CA 1
ATOM 1402 C C . LEU A 1 168 ? -8.078 -21.438 -16.156 1 98.75 168 LEU A C 1
ATOM 1404 O O . LEU A 1 168 ? -7.594 -21.297 -15.031 1 98.75 168 LEU A O 1
ATOM 1408 N N . LEU A 1 169 ? -7.801 -20.594 -17.203 1 98.81 169 LEU A N 1
ATOM 1409 C CA . LEU A 1 169 ? -6.809 -19.531 -17.062 1 98.81 169 LEU A CA 1
ATOM 1410 C C . LEU A 1 169 ? -7.434 -18.156 -17.281 1 98.81 169 LEU A C 1
ATOM 1412 O O . LEU A 1 169 ? -8.383 -18.031 -18.062 1 98.81 169 LEU A O 1
ATOM 1416 N N . PHE A 1 170 ? -6.984 -17.156 -16.609 1 98.44 170 PHE A N 1
ATOM 1417 C CA . PHE A 1 170 ? -7.348 -15.758 -16.797 1 98.44 170 PHE A CA 1
ATOM 1418 C C . PHE A 1 170 ? -6.105 -14.891 -16.984 1 98.44 170 PHE A C 1
ATOM 1420 O O . PHE A 1 170 ? -5.078 -15.125 -16.344 1 98.44 170 PHE A O 1
ATOM 1427 N N . PRO A 1 171 ? -6.164 -13.914 -17.844 1 97.56 171 PRO A N 1
ATOM 1428 C CA . PRO A 1 171 ? -5.008 -13.023 -18 1 97.56 171 PRO A CA 1
ATOM 1429 C C . PRO A 1 171 ? -4.707 -12.211 -16.734 1 97.56 171 PRO A C 1
ATOM 1431 O O . PRO A 1 171 ? -5.582 -12.047 -15.891 1 97.56 171 PRO A O 1
ATOM 1434 N N . PRO A 1 172 ? -3.492 -11.758 -16.641 1 96.19 172 PRO A N 1
ATOM 1435 C CA . PRO A 1 172 ? -3.094 -10.961 -15.477 1 96.19 172 PRO A CA 1
ATOM 1436 C C . PRO A 1 172 ? -3.986 -9.742 -15.266 1 96.19 172 PRO A C 1
ATOM 1438 O O . PRO A 1 172 ? -4.172 -9.297 -14.125 1 96.19 172 PRO A O 1
ATOM 1441 N N . SER A 1 173 ? -4.602 -9.195 -16.25 1 95.12 173 SER A N 1
ATOM 1442 C CA . SER A 1 173 ? -5.449 -8.016 -16.172 1 95.12 173 SER A CA 1
ATOM 1443 C C . SER A 1 173 ? -6.723 -8.305 -15.375 1 95.12 173 SER A C 1
ATOM 1445 O O . SER A 1 173 ? -7.441 -7.379 -14.992 1 95.12 173 SER A O 1
ATOM 1447 N N . SER A 1 174 ? -6.965 -9.578 -15.078 1 95.56 174 SER A N 1
ATOM 1448 C CA . SER A 1 174 ? -8.164 -9.977 -14.352 1 95.56 174 SER A CA 1
ATOM 1449 C C . SER A 1 174 ? -7.938 -9.906 -12.844 1 95.56 174 SER A C 1
ATOM 1451 O O . SER A 1 174 ? -8.852 -10.18 -12.062 1 95.56 174 SER A O 1
ATOM 1453 N N . SER A 1 175 ? -6.848 -9.539 -12.391 1 94.62 175 SER A N 1
ATOM 1454 C CA . SER A 1 175 ? -6.41 -9.672 -11.008 1 94.62 175 SER A CA 1
ATOM 1455 C C . SER A 1 175 ? -7.387 -9 -10.047 1 94.62 175 SER A C 1
ATOM 1457 O O . SER A 1 175 ? -7.816 -9.602 -9.062 1 94.62 175 SER A O 1
ATOM 1459 N N . ASN A 1 176 ? -7.805 -7.773 -10.352 1 91.38 176 ASN A N 1
ATOM 1460 C CA . ASN A 1 176 ? -8.641 -7.012 -9.438 1 91.38 176 ASN A CA 1
ATOM 1461 C C . ASN A 1 176 ? -10.016 -7.648 -9.273 1 91.38 176 ASN A C 1
ATOM 1463 O O . ASN A 1 176 ? -10.703 -7.414 -8.273 1 91.38 176 ASN A O 1
ATOM 1467 N N . PHE A 1 177 ? -10.375 -8.508 -10.234 1 94.38 177 PHE A N 1
ATOM 1468 C CA . PHE A 1 177 ? -11.695 -9.125 -10.188 1 94.38 177 PHE A CA 1
ATOM 1469 C C . PHE A 1 177 ? -11.617 -10.508 -9.539 1 94.38 177 PHE A C 1
ATOM 1471 O O . PHE A 1 177 ? -12.648 -11.078 -9.18 1 94.38 177 PHE A O 1
ATOM 1478 N N . LEU A 1 178 ? -10.461 -11.055 -9.367 1 96.75 178 LEU A N 1
ATOM 1479 C CA . LEU A 1 178 ? -10.305 -12.43 -8.906 1 96.75 178 LEU A CA 1
ATOM 1480 C C . LEU A 1 178 ? -10.07 -12.469 -7.398 1 96.75 178 LEU A C 1
ATOM 1482 O O . LEU A 1 178 ? -9.695 -13.508 -6.855 1 96.75 178 LEU A O 1
ATOM 1486 N N . GLN A 1 179 ? -10.164 -11.305 -6.703 1 94.94 179 GLN A N 1
ATOM 1487 C CA . GLN A 1 179 ? -10.047 -11.18 -5.254 1 94.94 179 GLN A CA 1
ATOM 1488 C C . GLN A 1 179 ? -8.758 -11.805 -4.742 1 94.94 179 GLN A C 1
ATOM 1490 O O . GLN A 1 179 ? -8.789 -12.766 -3.967 1 94.94 179 GLN A O 1
ATOM 1495 N N . PRO A 1 180 ? -7.656 -11.211 -5.141 1 96.94 180 PRO A N 1
ATOM 1496 C CA . PRO A 1 180 ? -6.375 -11.758 -4.691 1 96.94 180 PRO A CA 1
ATOM 1497 C C . PRO A 1 180 ? -6.246 -11.789 -3.172 1 96.94 180 PRO A C 1
ATOM 1499 O O . PRO A 1 180 ? -6.723 -10.875 -2.49 1 96.94 180 PRO A O 1
ATOM 1502 N N . THR A 1 181 ? -5.641 -12.875 -2.648 1 95.81 181 THR A N 1
ATOM 1503 C CA . THR A 1 181 ? -5.41 -13 -1.213 1 95.81 181 THR A CA 1
ATOM 1504 C C . THR A 1 181 ? -4.066 -13.672 -0.936 1 95.81 181 THR A C 1
ATOM 1506 O O . THR A 1 181 ? -3.598 -14.484 -1.734 1 95.81 181 THR A O 1
ATOM 1509 N N . ARG A 1 182 ? -3.451 -13.227 0.1 1 94.75 182 ARG A N 1
ATOM 1510 C CA . ARG A 1 182 ? -2.223 -13.859 0.575 1 94.75 182 ARG A CA 1
ATOM 1511 C C . ARG A 1 182 ? -2.465 -14.617 1.873 1 94.75 182 ARG A C 1
ATOM 1513 O O . ARG A 1 182 ? -1.517 -15.016 2.551 1 94.75 182 ARG A O 1
ATOM 1520 N N . ILE A 1 183 ? -3.756 -14.789 2.25 1 90.56 183 ILE A N 1
ATOM 1521 C CA . ILE A 1 183 ? -4.168 -15.609 3.381 1 90.56 183 ILE A CA 1
ATOM 1522 C C . ILE A 1 183 ? -5.09 -16.734 2.896 1 90.56 183 ILE A C 1
ATOM 1524 O O . ILE A 1 183 ? -6.227 -16.469 2.49 1 90.56 183 ILE A O 1
ATOM 1528 N N . PRO A 1 184 ? -4.68 -17.938 3.09 1 91.19 184 PRO A N 1
ATOM 1529 C CA . PRO A 1 184 ? -3.432 -18.406 3.697 1 91.19 184 PRO A CA 1
ATOM 1530 C C . PRO A 1 184 ? -2.193 -17.984 2.91 1 91.19 184 PRO A C 1
ATOM 1532 O O . PRO A 1 184 ? -2.277 -17.75 1.701 1 91.19 184 PRO A O 1
ATOM 1535 N N . TYR A 1 185 ? -1.048 -17.922 3.623 1 92.19 185 TYR A N 1
ATOM 1536 C CA . TYR A 1 185 ? 0.181 -17.453 2.996 1 92.19 185 TYR A CA 1
ATOM 1537 C C . TYR A 1 185 ? 0.986 -18.625 2.43 1 92.19 185 TYR A C 1
ATOM 1539 O O . TYR A 1 185 ? 1.203 -19.625 3.115 1 92.19 185 TYR A O 1
ATOM 1547 N N . GLU A 1 186 ? 1.309 -18.531 1.254 1 90.62 186 GLU A N 1
ATOM 1548 C CA . GLU A 1 186 ? 2.258 -19.391 0.549 1 90.62 186 GLU A CA 1
ATOM 1549 C C . GLU A 1 186 ? 3.23 -18.562 -0.287 1 90.62 186 GLU A C 1
ATOM 1551 O O . GLU A 1 186 ? 2.814 -17.781 -1.142 1 90.62 186 GLU A O 1
ATOM 1556 N N . GLU A 1 187 ? 4.469 -18.75 -0.012 1 89.62 187 GLU A N 1
ATOM 1557 C CA . GLU A 1 187 ? 5.461 -18 -0.769 1 89.62 187 GLU A CA 1
ATOM 1558 C C . GLU A 1 187 ? 5.262 -18.172 -2.271 1 89.62 187 GLU A C 1
ATOM 1560 O O . GLU A 1 187 ? 4.973 -19.281 -2.738 1 89.62 187 GLU A O 1
ATOM 1565 N N . SER A 1 188 ? 5.352 -17.156 -3.012 1 93.31 188 SER A N 1
ATOM 1566 C CA . SER A 1 188 ? 5.379 -17.109 -4.469 1 93.31 188 SER A CA 1
ATOM 1567 C C . SER A 1 188 ? 3.996 -17.375 -5.055 1 93.31 188 SER A C 1
ATOM 1569 O O . SER A 1 188 ? 3.861 -17.641 -6.254 1 93.31 188 SER A O 1
ATOM 1571 N N . THR A 1 189 ? 2.969 -17.406 -4.168 1 95.62 189 THR A N 1
ATOM 1572 C CA . THR A 1 189 ? 1.623 -17.703 -4.633 1 95.62 189 THR A CA 1
ATOM 1573 C C . THR A 1 189 ? 0.637 -16.625 -4.199 1 95.62 189 THR A C 1
ATOM 1575 O O . THR A 1 189 ? 0.575 -16.281 -3.02 1 95.62 189 THR A O 1
ATOM 1578 N N . ILE A 1 190 ? -0.079 -16.094 -5.117 1 97.25 190 ILE A N 1
ATOM 1579 C CA . ILE A 1 190 ? -1.228 -15.234 -4.836 1 97.25 190 ILE A CA 1
ATOM 1580 C C . ILE A 1 190 ? -2.52 -15.984 -5.152 1 97.25 190 ILE A C 1
ATOM 1582 O O . ILE A 1 190 ? -2.803 -16.281 -6.316 1 97.25 190 ILE A O 1
ATOM 1586 N N . TYR A 1 191 ? -3.33 -16.219 -4.168 1 97.5 191 TYR A N 1
ATOM 1587 C CA . TYR A 1 191 ? -4.543 -17.016 -4.352 1 97.5 191 TYR A CA 1
ATOM 1588 C C . TYR A 1 191 ? -5.719 -16.125 -4.742 1 97.5 191 TYR A C 1
ATOM 1590 O O . TYR A 1 191 ? -5.68 -14.914 -4.539 1 97.5 191 TYR A O 1
ATOM 1598 N N . SER A 1 192 ? -6.656 -16.734 -5.379 1 97.81 192 SER A N 1
ATOM 1599 C CA . SER A 1 192 ? -7.992 -16.156 -5.473 1 97.81 192 SER A CA 1
ATOM 1600 C C . SER A 1 192 ? -8.883 -16.641 -4.336 1 97.81 192 SER A C 1
ATOM 1602 O O . SER A 1 192 ? -8.852 -17.812 -3.965 1 97.81 192 SER A O 1
ATOM 1604 N N . LYS A 1 193 ? -9.719 -15.828 -3.809 1 96.25 193 LYS A N 1
ATOM 1605 C CA . LYS A 1 193 ? -10.656 -16.219 -2.758 1 96.25 193 LYS A CA 1
ATOM 1606 C C . LYS A 1 193 ? -11.812 -17.031 -3.33 1 96.25 193 LYS A C 1
ATOM 1608 O O . LYS A 1 193 ? -12.57 -17.656 -2.582 1 96.25 193 LYS A O 1
ATOM 1613 N N . TYR A 1 194 ? -11.938 -17 -4.613 1 97.56 194 TYR A N 1
ATOM 1614 C CA . TYR A 1 194 ? -13.062 -17.703 -5.227 1 97.56 194 TYR A CA 1
ATOM 1615 C C . TYR A 1 194 ? -12.828 -19.203 -5.242 1 97.56 194 TYR A C 1
ATOM 1617 O O . TYR A 1 194 ? -11.719 -19.656 -5.527 1 97.56 194 TYR A O 1
ATOM 1625 N N . ASN A 1 195 ? -13.844 -19.906 -4.926 1 97.56 195 ASN A N 1
ATOM 1626 C CA . ASN A 1 195 ? -13.852 -21.375 -4.996 1 97.56 195 ASN A CA 1
ATOM 1627 C C . ASN A 1 195 ? -14.227 -21.859 -6.391 1 97.56 195 ASN A C 1
ATOM 1629 O O . ASN A 1 195 ? -15.406 -22.062 -6.695 1 97.56 195 ASN A O 1
ATOM 1633 N N . PHE A 1 196 ? -13.281 -22.188 -7.184 1 98.25 196 PHE A N 1
ATOM 1634 C CA . PHE A 1 196 ? -13.539 -22.609 -8.555 1 98.25 196 PHE A CA 1
ATOM 1635 C C . PHE A 1 196 ? -13.883 -24.094 -8.609 1 98.25 196 PHE A C 1
ATOM 1637 O O . PHE A 1 196 ? -14.383 -24.594 -9.625 1 98.25 196 PHE A O 1
ATOM 1644 N N . PHE A 1 197 ? -13.539 -24.859 -7.523 1 98.25 197 PHE A N 1
ATOM 1645 C CA . PHE A 1 197 ? -13.859 -26.281 -7.477 1 98.25 197 PHE A CA 1
ATOM 1646 C C . PHE A 1 197 ? -15.367 -26.5 -7.41 1 98.25 197 PHE A C 1
ATOM 1648 O O . PHE A 1 197 ? -15.922 -27.328 -8.133 1 98.25 197 PHE A O 1
ATOM 1655 N N . CYS A 1 198 ? -16 -25.812 -6.602 1 97.56 198 CYS A N 1
ATOM 1656 C CA . CYS A 1 198 ? -17.453 -25.734 -6.473 1 97.56 198 CYS A CA 1
ATOM 1657 C C . CYS A 1 198 ? -17.891 -24.344 -6.008 1 97.56 198 CYS A C 1
ATOM 1659 O O . CYS A 1 198 ? -18.141 -24.141 -4.82 1 97.56 198 CYS A O 1
ATOM 1661 N N . PRO A 1 199 ? -18 -23.438 -6.98 1 97.5 199 PRO A N 1
ATOM 1662 C CA . PRO A 1 199 ? -18.25 -22.047 -6.609 1 97.5 199 PRO A CA 1
ATOM 1663 C C . PRO A 1 199 ? -19.609 -21.844 -5.957 1 97.5 199 PRO A C 1
ATOM 1665 O O . PRO A 1 199 ? -20.578 -22.531 -6.316 1 97.5 199 PRO A O 1
ATOM 1668 N N . THR A 1 200 ? -19.688 -20.938 -4.973 1 95.38 200 THR A N 1
ATOM 1669 C CA . THR A 1 200 ? -20.984 -20.469 -4.488 1 95.38 200 THR A CA 1
ATOM 1670 C C . THR A 1 200 ? -21.688 -19.625 -5.543 1 95.38 200 THR A C 1
ATOM 1672 O O . THR A 1 200 ? -21.078 -19.234 -6.543 1 95.38 200 THR A O 1
ATOM 1675 N N . LYS A 1 201 ? -22.938 -19.391 -5.281 1 95.81 201 LYS A N 1
ATOM 1676 C CA . LYS A 1 201 ? -23.672 -18.5 -6.18 1 95.81 201 LYS A CA 1
ATOM 1677 C C . LYS A 1 201 ? -23.031 -17.125 -6.215 1 95.81 201 LYS A C 1
ATOM 1679 O O . LYS A 1 201 ? -22.953 -16.484 -7.273 1 95.81 201 LYS A O 1
ATOM 1684 N N . GLU A 1 202 ? -22.594 -16.672 -5.117 1 95.56 202 GLU A N 1
ATOM 1685 C CA . GLU A 1 202 ? -21.938 -15.367 -5.027 1 95.56 202 GLU A CA 1
ATOM 1686 C C . GLU A 1 202 ? -20.625 -15.367 -5.816 1 95.56 202 GLU A C 1
ATOM 1688 O O . GLU A 1 202 ? -20.312 -14.398 -6.504 1 95.56 202 GLU A O 1
ATOM 1693 N N . ASP A 1 203 ? -19.828 -16.438 -5.676 1 96.44 203 ASP A N 1
ATOM 1694 C CA . ASP A 1 203 ? -18.625 -16.578 -6.477 1 96.44 203 ASP A CA 1
ATOM 1695 C C . ASP A 1 203 ? -18.938 -16.453 -7.969 1 96.44 203 ASP A C 1
ATOM 1697 O O . ASP A 1 203 ? -18.266 -15.703 -8.68 1 96.44 203 ASP A O 1
ATOM 1701 N N . GLU A 1 204 ? -19.906 -17.234 -8.352 1 96.81 204 GLU A N 1
ATOM 1702 C CA . GLU A 1 204 ? -20.297 -17.266 -9.758 1 96.81 204 GLU A CA 1
ATOM 1703 C C . GLU A 1 204 ? -20.641 -15.875 -10.266 1 96.81 204 GLU A C 1
ATOM 1705 O O . GLU A 1 204 ? -20.141 -15.453 -11.32 1 96.81 204 GLU A O 1
ATOM 1710 N N . ILE A 1 205 ? -21.438 -15.164 -9.531 1 96.62 205 ILE A N 1
ATOM 1711 C CA . ILE A 1 205 ? -21.859 -13.82 -9.906 1 96.62 205 ILE A CA 1
ATOM 1712 C C . ILE A 1 205 ? -20.641 -12.906 -10.047 1 96.62 205 ILE A C 1
ATOM 1714 O O . ILE A 1 205 ? -20.531 -12.156 -11.016 1 96.62 205 ILE A O 1
ATOM 1718 N N . ASN A 1 206 ? -19.734 -12.961 -9.133 1 96.06 206 ASN A N 1
ATOM 1719 C CA . ASN A 1 206 ? -18.594 -12.062 -9.125 1 96.06 206 ASN A CA 1
ATOM 1720 C C . ASN A 1 206 ? -17.578 -12.438 -10.211 1 96.06 206 ASN A C 1
ATOM 1722 O O . ASN A 1 206 ? -17 -11.562 -10.852 1 96.06 206 ASN A O 1
ATOM 1726 N N . ILE A 1 207 ? -17.359 -13.734 -10.406 1 96.62 207 ILE A N 1
ATOM 1727 C CA . ILE A 1 207 ? -16.422 -14.188 -11.438 1 96.62 207 ILE A CA 1
ATOM 1728 C C . ILE A 1 207 ? -16.906 -13.734 -12.812 1 96.62 207 ILE A C 1
ATOM 1730 O O . ILE A 1 207 ? -16.094 -13.367 -13.664 1 96.62 207 ILE A O 1
ATOM 1734 N N . LEU A 1 208 ? -18.141 -13.688 -12.992 1 96.38 208 LEU A N 1
ATOM 1735 C CA . LEU A 1 208 ? -18.719 -13.359 -14.297 1 96.38 208 LEU A CA 1
ATOM 1736 C C . LEU A 1 208 ? -18.609 -11.867 -14.578 1 96.38 208 LEU A C 1
ATOM 1738 O O . LEU A 1 208 ? -18.859 -11.422 -15.703 1 96.38 208 LEU A O 1
ATOM 1742 N N . LYS A 1 209 ? -18.203 -11.109 -13.586 1 94.81 209 LYS A N 1
ATOM 1743 C CA . LYS A 1 209 ? -17.953 -9.688 -13.805 1 94.81 209 LYS A CA 1
ATOM 1744 C C . LYS A 1 209 ? -16.625 -9.469 -14.523 1 94.81 209 LYS A C 1
ATOM 1746 O O . LYS A 1 209 ? -16.344 -8.367 -15.016 1 94.81 209 LYS A O 1
ATOM 1751 N N . ILE A 1 210 ? -15.836 -10.484 -14.516 1 92.75 210 ILE A N 1
ATOM 1752 C CA . ILE A 1 210 ? -14.555 -10.383 -15.203 1 92.75 210 ILE A CA 1
ATOM 1753 C C . ILE A 1 210 ? -14.781 -10.148 -16.688 1 92.75 210 ILE A C 1
ATOM 1755 O O . ILE A 1 210 ? -15.508 -10.906 -17.344 1 92.75 210 ILE A O 1
ATOM 1759 N N . GLN A 1 211 ? -14.164 -9.141 -17.219 1 87.75 211 GLN A N 1
ATOM 1760 C CA . GLN A 1 211 ? -14.344 -8.773 -18.625 1 87.75 211 GLN A CA 1
ATOM 1761 C C . GLN A 1 211 ? -13.328 -9.484 -19.516 1 87.75 211 GLN A C 1
ATOM 1763 O O . GLN A 1 211 ? -13.602 -9.742 -20.688 1 87.75 211 GLN A O 1
ATOM 1768 N N . ASP A 1 212 ? -12.242 -9.773 -18.922 1 86.75 212 ASP A N 1
ATOM 1769 C CA . ASP A 1 212 ? -11.195 -10.445 -19.688 1 86.75 212 ASP A CA 1
ATOM 1770 C C . ASP A 1 212 ? -11.641 -11.844 -20.109 1 86.75 212 ASP A C 1
ATOM 1772 O O . ASP A 1 212 ? -12.453 -12.477 -19.438 1 86.75 212 ASP A O 1
ATOM 1776 N N . THR A 1 213 ? -11.039 -12.297 -21.109 1 89.5 213 THR A N 1
ATOM 1777 C CA . THR A 1 213 ? -11.445 -13.586 -21.641 1 89.5 213 THR A CA 1
ATOM 1778 C C . THR A 1 213 ? -10.711 -14.727 -20.953 1 89.5 213 THR A C 1
ATOM 1780 O O . THR A 1 213 ? -9.477 -14.781 -20.969 1 89.5 213 THR A O 1
ATOM 1783 N N . ALA A 1 214 ? -11.469 -15.609 -20.422 1 97.12 214 ALA A N 1
ATOM 1784 C CA . ALA A 1 214 ? -10.93 -16.828 -19.812 1 97.12 214 ALA A CA 1
ATOM 1785 C C . ALA A 1 214 ? -10.531 -17.844 -20.875 1 97.12 214 ALA A C 1
ATOM 1787 O O . ALA A 1 214 ? -11.07 -17.828 -21.984 1 97.12 214 ALA A O 1
ATOM 1788 N N . ARG A 1 215 ? -9.539 -18.625 -20.594 1 98.19 215 ARG A N 1
ATOM 1789 C CA . ARG A 1 215 ? -9.109 -19.734 -21.453 1 98.19 215 ARG A CA 1
ATOM 1790 C C . ARG A 1 215 ? -9.328 -21.078 -20.781 1 98.19 215 ARG A C 1
ATOM 1792 O O . ARG A 1 215 ? -9.109 -21.219 -19.562 1 98.19 215 ARG A O 1
ATOM 1799 N N . LEU A 1 216 ? -9.852 -21.984 -21.5 1 98.31 216 LEU A N 1
ATOM 1800 C CA . LEU A 1 216 ? -10.07 -23.344 -21.016 1 98.31 216 LEU A CA 1
ATOM 1801 C C . LEU A 1 216 ? -9.344 -24.359 -21.875 1 98.31 216 LEU A C 1
ATOM 1803 O O . LEU A 1 216 ? -9.43 -24.312 -23.109 1 98.31 216 LEU A O 1
ATOM 1807 N N . VAL A 1 217 ? -8.609 -25.25 -21.219 1 98.62 217 VAL A N 1
ATOM 1808 C CA . VAL A 1 217 ? -7.914 -26.281 -21.984 1 98.62 217 VAL A CA 1
ATOM 1809 C C . VAL A 1 217 ? -7.832 -27.562 -21.172 1 98.62 217 VAL A C 1
ATOM 1811 O O . VAL A 1 217 ? -7.688 -27.516 -19.953 1 98.62 217 VAL A O 1
ATOM 1814 N N . THR A 1 218 ? -8 -28.656 -21.75 1 98.81 218 THR A N 1
ATOM 1815 C CA . THR A 1 218 ? -7.73 -29.984 -21.188 1 98.81 218 THR A CA 1
ATOM 1816 C C . THR A 1 218 ? -6.461 -30.578 -21.781 1 98.81 218 THR A C 1
ATOM 1818 O O . THR A 1 218 ? -6.367 -30.781 -22.984 1 98.81 218 THR A O 1
ATOM 1821 N N . LEU A 1 219 ? -5.516 -30.812 -20.984 1 98.81 219 LEU A N 1
ATOM 1822 C CA . LEU A 1 219 ? -4.254 -31.391 -21.438 1 98.81 219 LEU A CA 1
ATOM 1823 C C . LEU A 1 219 ? -4.336 -32.906 -21.484 1 98.81 219 LEU A C 1
ATOM 1825 O O . LEU A 1 219 ? -4.891 -33.531 -20.578 1 98.81 219 LEU A O 1
ATOM 1829 N N . GLU A 1 220 ? -3.84 -33.438 -22.516 1 98.12 220 GLU A N 1
ATOM 1830 C CA . GLU A 1 220 ? -3.689 -34.875 -22.688 1 98.12 220 GLU A CA 1
ATOM 1831 C C . GLU A 1 220 ? -2.221 -35.281 -22.625 1 98.12 220 GLU A C 1
ATOM 1833 O O . GLU A 1 220 ? -1.329 -34.469 -22.812 1 98.12 220 GLU A O 1
ATOM 1838 N N . PRO A 1 2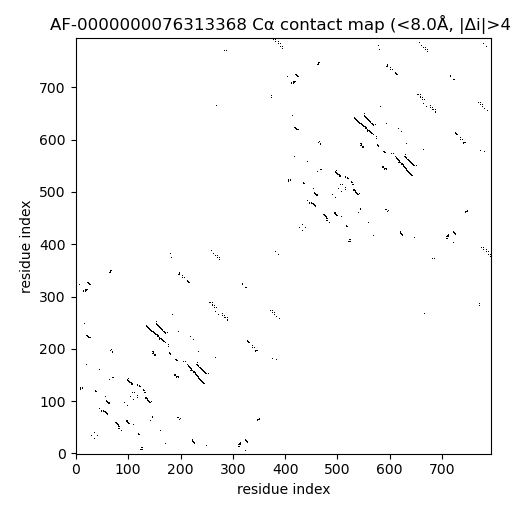21 ? -1.994 -36.562 -22.375 1 98.25 221 PRO A N 1
ATOM 1839 C CA . PRO A 1 221 ? -0.596 -37 -22.312 1 98.25 221 PRO A CA 1
ATOM 1840 C C . PRO A 1 221 ? 0.203 -36.594 -23.547 1 98.25 221 PRO A C 1
ATOM 1842 O O . PRO A 1 221 ? -0.255 -36.75 -24.672 1 98.25 221 PRO A O 1
ATOM 1845 N N . GLY A 1 222 ? 1.326 -36 -23.281 1 97.81 222 GLY A N 1
ATOM 1846 C CA . GLY A 1 222 ? 2.172 -35.531 -24.375 1 97.81 222 GLY A CA 1
ATOM 1847 C C . GLY A 1 222 ? 2.057 -34.031 -24.609 1 97.81 222 GLY A C 1
ATOM 1848 O O . GLY A 1 222 ? 2.936 -33.438 -25.234 1 97.81 222 GLY A O 1
ATOM 1849 N N . ASP A 1 223 ? 0.979 -33.438 -24.188 1 98.44 223 ASP A N 1
ATOM 1850 C CA . ASP A 1 223 ? 0.811 -32 -24.297 1 98.44 223 ASP A CA 1
ATOM 1851 C C . ASP A 1 223 ? 1.724 -31.266 -23.328 1 98.44 223 ASP A C 1
ATOM 1853 O O . ASP A 1 223 ? 1.981 -31.75 -22.219 1 98.44 223 ASP A O 1
ATOM 1857 N N . VAL A 1 224 ? 2.246 -30.125 -23.703 1 98.81 224 VAL A N 1
ATOM 1858 C CA . VAL A 1 224 ? 2.998 -29.234 -22.828 1 98.81 224 VAL A CA 1
ATOM 1859 C C . VAL A 1 224 ? 2.348 -27.859 -22.812 1 98.81 224 VAL A C 1
ATOM 1861 O O . VAL A 1 224 ? 2.289 -27.172 -23.844 1 98.81 224 VAL A O 1
ATOM 1864 N N . LEU A 1 225 ? 1.903 -27.422 -21.672 1 98.88 225 LEU A N 1
ATOM 1865 C CA . LEU A 1 225 ? 1.283 -26.109 -21.531 1 98.88 225 LEU A CA 1
ATOM 1866 C C . LEU A 1 225 ? 2.309 -25.078 -21.078 1 98.88 225 LEU A C 1
ATOM 1868 O O . LEU A 1 225 ? 3.064 -25.312 -20.141 1 98.88 225 LEU A O 1
ATOM 1872 N N . PHE A 1 226 ? 2.328 -24.016 -21.781 1 98.75 226 PHE A N 1
ATOM 1873 C CA . PHE A 1 226 ? 3.092 -22.844 -21.359 1 98.75 226 PHE A CA 1
ATOM 1874 C C . PHE A 1 226 ? 2.191 -21.844 -20.656 1 98.75 226 PHE A C 1
ATOM 1876 O O . PHE A 1 226 ? 1.204 -21.375 -21.219 1 98.75 226 PHE A O 1
ATOM 1883 N N . VAL A 1 227 ? 2.521 -21.5 -19.438 1 98.62 227 VAL A N 1
ATOM 1884 C CA . VAL A 1 227 ? 1.821 -20.484 -18.672 1 98.62 227 VAL A CA 1
ATOM 1885 C C . VAL A 1 227 ? 2.736 -19.266 -18.469 1 98.62 227 VAL A C 1
ATOM 1887 O O . VAL A 1 227 ? 3.693 -19.344 -17.688 1 98.62 227 VAL A O 1
ATOM 1890 N N . PRO A 1 228 ? 2.439 -18.172 -19.109 1 97.75 228 PRO A N 1
ATOM 1891 C CA . PRO A 1 228 ? 3.279 -16.984 -18.938 1 97.75 228 PRO A CA 1
ATOM 1892 C C . PRO A 1 228 ? 3.195 -16.391 -17.547 1 97.75 228 PRO A C 1
ATOM 1894 O O . PRO A 1 228 ? 2.305 -16.75 -16.766 1 97.75 228 PRO A O 1
ATOM 1897 N N . PRO A 1 229 ? 4.117 -15.5 -17.281 1 96.62 229 PRO A N 1
ATOM 1898 C CA . PRO A 1 229 ? 4.113 -14.883 -15.953 1 96.62 229 PRO A CA 1
ATOM 1899 C C . PRO A 1 229 ? 2.805 -14.156 -15.648 1 96.62 229 PRO A C 1
ATOM 1901 O O . PRO A 1 229 ? 2.277 -13.438 -16.5 1 96.62 229 PRO A O 1
ATOM 1904 N N . GLY A 1 230 ? 2.281 -14.484 -14.477 1 96.25 230 GLY A N 1
ATOM 1905 C CA . GLY A 1 230 ? 1.196 -13.664 -13.953 1 96.25 230 GLY A CA 1
ATOM 1906 C C . GLY A 1 230 ? -0.177 -14.195 -14.328 1 96.25 230 GLY A C 1
ATOM 1907 O O . GLY A 1 230 ? -1.193 -13.672 -13.859 1 96.25 230 GLY A O 1
ATOM 1908 N N . TRP A 1 231 ? -0.282 -15.141 -15.203 1 98.38 231 TRP A N 1
ATOM 1909 C CA . TRP A 1 231 ? -1.595 -15.672 -15.562 1 98.38 231 TRP A CA 1
ATOM 1910 C C . TRP A 1 231 ? -2.205 -16.438 -14.391 1 98.38 231 TRP A C 1
ATOM 1912 O O . TRP A 1 231 ? -1.523 -17.219 -13.734 1 98.38 231 TRP A O 1
ATOM 1922 N N . TRP A 1 232 ? -3.445 -16.141 -14.086 1 98.56 232 TRP A N 1
ATOM 1923 C CA . TRP A 1 232 ? -4.211 -16.891 -13.094 1 98.56 232 TRP A CA 1
ATOM 1924 C C . TRP A 1 232 ? -4.625 -18.25 -13.641 1 98.56 232 TRP A C 1
ATOM 1926 O O . TRP A 1 232 ? -4.957 -18.375 -14.82 1 98.56 232 TRP A O 1
ATOM 1936 N N . HIS A 1 233 ? -4.617 -19.219 -12.758 1 98.75 233 HIS A N 1
ATOM 1937 C CA . HIS A 1 233 ? -5.047 -20.516 -13.242 1 98.75 233 HIS A CA 1
ATOM 1938 C C . HIS A 1 233 ? -5.617 -21.375 -12.109 1 98.75 233 HIS A C 1
ATOM 1940 O O . HIS A 1 233 ? -5.148 -21.297 -10.977 1 98.75 233 HIS A O 1
ATOM 1946 N N . TYR A 1 234 ? -6.684 -22.062 -12.391 1 98.75 234 TYR A N 1
ATOM 1947 C CA . TYR A 1 234 ? -7.281 -23.156 -11.656 1 98.75 234 TYR A CA 1
ATOM 1948 C C . TYR A 1 234 ? -7.105 -24.484 -12.398 1 98.75 234 TYR A C 1
ATOM 1950 O O . TYR A 1 234 ? -7.371 -24.562 -13.602 1 98.75 234 TYR A O 1
ATOM 1958 N N . VAL A 1 235 ? -6.629 -25.516 -11.727 1 98.75 235 VAL A N 1
ATOM 1959 C CA . VAL A 1 235 ? -6.312 -26.781 -12.391 1 98.75 235 VAL A CA 1
ATOM 1960 C C . VAL A 1 235 ? -7 -27.922 -11.656 1 98.75 235 VAL A C 1
ATOM 1962 O O . VAL A 1 235 ? -6.977 -28 -10.43 1 98.75 235 VAL A O 1
ATOM 1965 N N . GLU A 1 236 ? -7.547 -28.859 -12.414 1 98.69 236 GLU A N 1
ATOM 1966 C CA . GLU A 1 236 ? -8.234 -30.016 -11.828 1 98.69 236 GLU A CA 1
ATOM 1967 C C . GLU A 1 236 ? -7.957 -31.281 -12.609 1 98.69 236 GLU A C 1
ATOM 1969 O O . GLU A 1 236 ? -7.941 -31.281 -13.844 1 98.69 236 GLU A O 1
ATOM 1974 N N . SER A 1 237 ? -7.699 -32.344 -11.852 1 98.06 237 SER A N 1
ATOM 1975 C CA . SER A 1 237 ? -7.551 -33.656 -12.461 1 98.06 237 SER A CA 1
ATOM 1976 C C . SER A 1 237 ? -8.906 -34.281 -12.812 1 98.06 237 SER A C 1
ATOM 1978 O O . SER A 1 237 ? -9.789 -34.375 -11.953 1 98.06 237 SER A O 1
ATOM 1980 N N . LEU A 1 238 ? -9.055 -34.719 -14.055 1 97.5 238 LEU A N 1
ATOM 1981 C CA . LEU A 1 238 ? -10.328 -35.281 -14.492 1 97.5 238 LEU A CA 1
ATOM 1982 C C . LEU A 1 238 ? -10.367 -36.781 -14.25 1 97.5 238 LEU A C 1
ATOM 1984 O O . LEU A 1 238 ? -11.438 -37.406 -14.312 1 97.5 238 LEU A O 1
ATOM 1988 N N . GLU A 1 239 ? -9.344 -37.406 -14.016 1 95.88 239 GLU A N 1
ATOM 1989 C CA . GLU A 1 239 ? -9.047 -38.781 -13.664 1 95.88 239 GLU A CA 1
ATOM 1990 C C . GLU A 1 239 ? -7.695 -38.906 -12.969 1 95.88 239 GLU A C 1
ATOM 1992 O O . GLU A 1 239 ? -7.109 -37.906 -12.562 1 95.88 239 GLU A O 1
ATOM 1997 N N . LEU A 1 240 ? -7.27 -40.125 -12.719 1 96.56 240 LEU A N 1
ATOM 1998 C CA . LEU A 1 240 ? -5.914 -40.25 -12.203 1 96.56 240 LEU A CA 1
ATOM 1999 C C . LEU A 1 240 ? -4.906 -39.594 -13.156 1 96.56 240 LEU A C 1
ATOM 2001 O O . LEU A 1 240 ? -4.883 -39.938 -14.344 1 96.56 240 LEU A O 1
ATOM 2005 N N . THR A 1 241 ? -4.168 -38.656 -12.648 1 97.81 241 THR A N 1
ATOM 2006 C CA . THR A 1 241 ? -3.268 -37.906 -13.516 1 97.81 241 THR A CA 1
ATOM 2007 C C . THR A 1 241 ? -1.845 -37.906 -12.961 1 97.81 241 THR A C 1
ATOM 2009 O O . THR A 1 241 ? -1.645 -38.062 -11.758 1 97.81 241 THR A O 1
ATOM 2012 N N . VAL A 1 242 ? -0.9 -37.875 -13.82 1 98.5 242 VAL A N 1
ATOM 2013 C CA . VAL A 1 242 ? 0.505 -37.594 -13.555 1 98.5 242 VAL A CA 1
ATOM 2014 C C . VAL A 1 242 ? 0.98 -36.438 -14.453 1 98.5 242 VAL A C 1
ATOM 2016 O O . VAL A 1 242 ? 0.715 -36.438 -15.656 1 98.5 242 VAL A O 1
ATOM 2019 N N . SER A 1 243 ? 1.57 -35.469 -13.93 1 98.75 243 SER A N 1
ATOM 2020 C CA . SER A 1 243 ? 2.135 -34.375 -14.711 1 98.75 243 SER A CA 1
ATOM 2021 C C . SER A 1 243 ? 3.457 -33.875 -14.117 1 98.75 243 SER A C 1
ATOM 2023 O O . SER A 1 243 ? 3.779 -34.219 -12.969 1 98.75 243 SER A O 1
ATOM 2025 N N . VAL A 1 244 ? 4.27 -33.25 -14.891 1 98.62 244 VAL A N 1
ATOM 2026 C CA . VAL A 1 244 ? 5.543 -32.656 -14.477 1 98.62 244 VAL A CA 1
ATOM 2027 C C . VAL A 1 244 ? 5.625 -31.203 -14.953 1 98.62 244 VAL A C 1
ATOM 2029 O O . VAL A 1 244 ? 5.121 -30.875 -16.031 1 98.62 244 VAL A O 1
ATOM 2032 N N . ASN A 1 245 ? 6.188 -30.359 -14.117 1 98.56 245 ASN A N 1
ATOM 2033 C CA . ASN A 1 245 ? 6.383 -28.984 -14.578 1 98.56 245 ASN A CA 1
ATOM 2034 C C . ASN A 1 245 ? 7.754 -28.453 -14.18 1 98.56 245 ASN A C 1
ATOM 2036 O O . ASN A 1 245 ? 8.445 -29.062 -13.359 1 98.56 245 ASN A O 1
ATOM 2040 N N . ILE A 1 246 ? 8.148 -27.438 -14.812 1 98.31 246 ILE A N 1
ATOM 2041 C CA . ILE A 1 246 ? 9.336 -26.688 -14.453 1 98.31 246 ILE A CA 1
ATOM 2042 C C . ILE A 1 246 ? 9.016 -25.188 -14.461 1 98.31 246 ILE A C 1
ATOM 2044 O O . ILE A 1 246 ? 8.289 -24.703 -15.328 1 98.31 246 ILE A O 1
ATOM 2048 N N . TRP A 1 247 ? 9.453 -24.484 -13.445 1 97.62 247 TRP A N 1
ATOM 2049 C CA . TRP A 1 247 ? 9.406 -23.031 -13.414 1 97.62 247 TRP A CA 1
ATOM 2050 C C . TRP A 1 247 ? 10.711 -22.438 -13.93 1 97.62 247 TRP A C 1
ATOM 2052 O O . TRP A 1 247 ? 11.797 -22.875 -13.547 1 97.62 247 TRP A O 1
ATOM 2062 N N . LEU A 1 248 ? 10.57 -21.531 -14.828 1 97.44 248 LEU A N 1
ATOM 2063 C CA . LEU A 1 248 ? 11.734 -20.891 -15.43 1 97.44 248 LEU A CA 1
ATOM 2064 C C . LEU A 1 248 ? 11.836 -19.438 -14.984 1 97.44 248 LEU A C 1
ATOM 2066 O O . LEU A 1 248 ? 10.852 -18.703 -15.016 1 97.44 248 LEU A O 1
ATOM 2070 N N . PRO A 1 249 ? 13.023 -19.062 -14.539 1 95.62 249 PRO A N 1
ATOM 2071 C CA . PRO A 1 249 ? 13.211 -17.656 -14.148 1 95.62 249 PRO A CA 1
ATOM 2072 C C . PRO A 1 249 ? 13.133 -16.703 -15.336 1 95.62 249 PRO A C 1
ATOM 2074 O O . PRO A 1 249 ? 13.461 -17.078 -16.469 1 95.62 249 PRO A O 1
ATOM 2077 N N . ILE A 1 250 ? 12.656 -15.57 -15.109 1 94.06 250 ILE A N 1
ATOM 2078 C CA . ILE A 1 250 ? 12.617 -14.516 -16.109 1 94.06 250 ILE A CA 1
ATOM 2079 C C . ILE A 1 250 ? 13.281 -13.258 -15.562 1 94.06 250 ILE A C 1
ATOM 2081 O O . ILE A 1 250 ? 13.578 -13.18 -14.367 1 94.06 250 ILE A O 1
ATOM 2085 N N . ILE A 1 251 ? 13.469 -12.266 -16.344 1 88.44 251 ILE A N 1
ATOM 2086 C CA . ILE A 1 251 ? 14.242 -11.07 -16 1 88.44 251 ILE A CA 1
ATOM 2087 C C . ILE A 1 251 ? 13.492 -10.266 -14.953 1 88.44 251 ILE A C 1
ATOM 2089 O O . ILE A 1 251 ? 14.102 -9.68 -14.055 1 88.44 251 ILE A O 1
ATOM 2093 N N . THR A 1 252 ? 12.25 -10.281 -14.977 1 91.06 252 THR A N 1
ATOM 2094 C CA . THR A 1 252 ? 11.445 -9.445 -14.086 1 91.06 252 THR A CA 1
ATOM 2095 C C . THR A 1 252 ? 11.367 -10.07 -12.695 1 91.06 252 THR A C 1
ATOM 2097 O O . THR A 1 252 ? 10.789 -9.477 -11.781 1 91.06 252 THR A O 1
ATOM 2100 N N . ASP A 1 253 ? 11.977 -11.18 -12.492 1 95.06 253 ASP A N 1
ATOM 2101 C CA . ASP A 1 253 ? 11.914 -11.852 -11.195 1 95.06 253 ASP A CA 1
ATOM 2102 C C . ASP A 1 253 ? 12.625 -11.031 -10.125 1 95.06 253 ASP A C 1
ATOM 2104 O O . ASP A 1 253 ? 12.352 -11.188 -8.93 1 95.06 253 ASP A O 1
ATOM 2108 N N . ASN A 1 254 ? 13.57 -10.25 -10.531 1 94.19 254 ASN A N 1
ATOM 2109 C CA . ASN A 1 254 ? 14.234 -9.391 -9.555 1 94.19 254 ASN A CA 1
ATOM 2110 C C . ASN A 1 254 ? 13.242 -8.469 -8.852 1 94.19 254 ASN A C 1
ATOM 2112 O O . ASN A 1 254 ? 13.266 -8.336 -7.629 1 94.19 254 ASN A O 1
ATOM 2116 N N . ILE A 1 255 ? 12.398 -7.891 -9.602 1 95.38 255 ILE A N 1
ATOM 2117 C CA . ILE A 1 255 ? 11.367 -7.027 -9.039 1 95.38 255 ILE A CA 1
ATOM 2118 C C . ILE A 1 255 ? 10.367 -7.867 -8.242 1 95.38 255 ILE A C 1
ATOM 2120 O O . ILE A 1 255 ? 9.922 -7.453 -7.168 1 95.38 255 ILE A O 1
ATOM 2124 N N . SER A 1 256 ? 10.062 -9.062 -8.789 1 96 256 SER A N 1
ATOM 2125 C CA . SER A 1 256 ? 9.141 -9.961 -8.094 1 96 256 SER A CA 1
ATOM 2126 C C . SER A 1 256 ? 9.672 -10.344 -6.719 1 96 256 SER A C 1
ATOM 2128 O O . SER A 1 256 ? 8.906 -10.508 -5.77 1 96 256 SER A O 1
ATOM 2130 N N . ARG A 1 257 ? 10.953 -10.484 -6.641 1 95.88 257 ARG A N 1
ATOM 2131 C CA . ARG A 1 257 ? 11.562 -10.812 -5.355 1 95.88 257 ARG A CA 1
ATOM 2132 C C . ARG A 1 257 ? 11.383 -9.672 -4.355 1 95.88 257 ARG A C 1
ATOM 2134 O O . ARG A 1 257 ? 11.18 -9.914 -3.164 1 95.88 257 ARG A O 1
ATOM 2141 N N . VAL A 1 258 ? 11.516 -8.438 -4.805 1 96.5 258 VAL A N 1
ATOM 2142 C CA . VAL A 1 258 ? 11.25 -7.293 -3.939 1 96.5 258 VAL A CA 1
ATOM 2143 C C . VAL A 1 258 ? 9.805 -7.336 -3.453 1 96.5 258 VAL A C 1
ATOM 2145 O O . VAL A 1 258 ? 9.547 -7.211 -2.254 1 96.5 258 VAL A O 1
ATOM 2148 N N . LYS A 1 259 ? 8.914 -7.562 -4.371 1 97.12 259 LYS A N 1
ATOM 2149 C CA . LYS A 1 259 ? 7.496 -7.613 -4.035 1 97.12 259 LYS A CA 1
ATOM 2150 C C . LYS A 1 259 ? 7.211 -8.719 -3.018 1 97.12 259 LYS A C 1
ATOM 2152 O O . LYS A 1 259 ? 6.504 -8.492 -2.035 1 97.12 259 LYS A O 1
ATOM 2157 N N . GLU A 1 260 ? 7.766 -9.875 -3.234 1 96.19 260 GLU A N 1
ATOM 2158 C CA . GLU A 1 260 ? 7.539 -11 -2.33 1 96.19 260 GLU A CA 1
ATOM 2159 C C . GLU A 1 260 ? 8.133 -10.727 -0.952 1 96.19 260 GLU A C 1
ATOM 2161 O O . GLU A 1 260 ? 7.586 -11.156 0.064 1 96.19 260 GLU A O 1
ATOM 2166 N N . ALA A 1 261 ? 9.289 -10.094 -0.973 1 95.38 261 ALA A N 1
ATOM 2167 C CA . ALA A 1 261 ? 9.891 -9.742 0.309 1 95.38 261 ALA A CA 1
ATOM 2168 C C . ALA A 1 261 ? 9.008 -8.773 1.089 1 95.38 261 ALA A C 1
ATOM 2170 O O . ALA A 1 261 ? 8.867 -8.891 2.309 1 95.38 261 ALA A O 1
ATOM 2171 N N . ILE A 1 262 ? 8.43 -7.785 0.442 1 96 262 ILE A N 1
ATOM 2172 C CA . ILE A 1 262 ? 7.504 -6.848 1.059 1 96 262 ILE A CA 1
ATOM 2173 C C . ILE A 1 262 ? 6.309 -7.605 1.634 1 96 262 ILE A C 1
ATOM 2175 O O . ILE A 1 262 ? 5.922 -7.383 2.783 1 96 262 ILE A O 1
ATOM 2179 N N . VAL A 1 263 ? 5.738 -8.516 0.86 1 96.19 263 VAL A N 1
ATOM 2180 C CA . VAL A 1 263 ? 4.578 -9.297 1.273 1 96.19 263 VAL A CA 1
ATOM 2181 C C . VAL A 1 263 ? 4.922 -10.117 2.512 1 96.19 263 VAL A C 1
ATOM 2183 O O . VAL A 1 263 ? 4.16 -10.148 3.48 1 96.19 263 VAL A O 1
ATOM 2186 N N . LYS A 1 264 ? 6.043 -10.758 2.41 1 94 264 LYS A N 1
ATOM 2187 C CA . LYS A 1 264 ? 6.469 -11.578 3.545 1 94 264 LYS A CA 1
ATOM 2188 C C . LYS A 1 264 ? 6.598 -10.734 4.809 1 94 264 LYS A C 1
ATOM 2190 O O . LYS A 1 264 ? 6.195 -11.164 5.895 1 94 264 LYS A O 1
ATOM 2195 N N . LEU A 1 265 ? 7.172 -9.555 4.699 1 93.06 265 LEU A N 1
ATOM 2196 C CA . LEU A 1 265 ? 7.309 -8.641 5.828 1 93.06 265 LEU A CA 1
ATOM 2197 C C . LEU A 1 265 ? 5.945 -8.281 6.406 1 93.06 265 LEU A C 1
ATOM 2199 O O . LEU A 1 265 ? 5.75 -8.32 7.621 1 93.06 265 LEU A O 1
ATOM 2203 N N . ILE A 1 266 ? 4.988 -7.938 5.586 1 94.44 266 ILE A N 1
ATOM 2204 C CA . ILE A 1 266 ? 3.65 -7.531 5.996 1 94.44 266 ILE A CA 1
ATOM 2205 C C . ILE A 1 266 ? 2.951 -8.695 6.695 1 94.44 266 ILE A C 1
ATOM 2207 O O . ILE A 1 266 ? 2.396 -8.531 7.785 1 94.44 266 ILE A O 1
ATOM 2211 N N . VAL A 1 267 ? 2.982 -9.875 6.062 1 93.19 267 VAL A N 1
ATOM 2212 C CA . VAL A 1 267 ? 2.301 -11.039 6.609 1 93.19 267 VAL A CA 1
ATOM 2213 C C . VAL A 1 267 ? 2.896 -11.398 7.969 1 93.19 267 VAL A C 1
ATOM 2215 O O . VAL A 1 267 ? 2.168 -11.75 8.898 1 93.19 267 VAL A O 1
ATOM 2218 N N . THR A 1 268 ? 4.172 -11.289 8.07 1 91.25 268 THR A N 1
ATOM 2219 C CA . THR A 1 268 ? 4.863 -11.688 9.297 1 91.25 268 THR A CA 1
ATOM 2220 C C . THR A 1 268 ? 4.617 -10.672 10.406 1 91.25 268 THR A C 1
ATOM 2222 O O . THR A 1 268 ? 4.332 -11.055 11.547 1 91.25 268 THR A O 1
ATOM 2225 N N . ARG A 1 269 ? 4.66 -9.383 10.109 1 89.62 269 ARG A N 1
ATOM 2226 C CA . ARG A 1 269 ? 4.637 -8.375 11.164 1 89.62 269 ARG A CA 1
ATOM 2227 C C . ARG A 1 269 ? 3.213 -7.895 11.43 1 89.62 269 ARG A C 1
ATOM 2229 O O . ARG A 1 269 ? 2.82 -7.699 12.578 1 89.62 269 ARG A O 1
ATOM 2236 N N . ILE A 1 270 ? 2.473 -7.664 10.398 1 90.5 270 ILE A N 1
ATOM 2237 C CA . ILE A 1 270 ? 1.1 -7.195 10.57 1 90.5 270 ILE A CA 1
ATOM 2238 C C . ILE A 1 270 ? 0.175 -8.391 10.805 1 90.5 270 ILE A C 1
ATOM 2240 O O . ILE A 1 270 ? -0.751 -8.312 11.617 1 90.5 270 ILE A O 1
ATOM 2244 N N . GLY A 1 271 ? 0.417 -9.508 10.086 1 86.5 271 GLY A N 1
ATOM 2245 C CA . GLY A 1 271 ? -0.434 -10.688 10.164 1 86.5 271 GLY A CA 1
ATOM 2246 C C . GLY A 1 271 ? -0.042 -11.633 11.281 1 86.5 271 GLY A C 1
ATOM 2247 O O . GLY A 1 271 ? -0.433 -12.805 11.273 1 86.5 271 GLY A O 1
ATOM 2248 N N . LYS A 1 272 ? 0.799 -11.258 12.18 1 77.38 272 LYS A N 1
ATOM 2249 C CA . LYS A 1 272 ? 1.336 -12.117 13.227 1 77.38 272 LYS A CA 1
ATOM 2250 C C . LYS A 1 272 ? 0.22 -12.867 13.953 1 77.38 272 LYS A C 1
ATOM 2252 O O . LYS A 1 272 ? 0.401 -14.016 14.359 1 77.38 272 LYS A O 1
ATOM 2257 N N . ASP A 1 273 ? -0.92 -12.344 13.961 1 69.88 273 ASP A N 1
ATOM 2258 C CA . ASP A 1 273 ? -2.031 -12.945 14.688 1 69.88 273 ASP A CA 1
ATOM 2259 C C . ASP A 1 273 ? -2.779 -13.953 13.82 1 69.88 273 ASP A C 1
ATOM 2261 O O . ASP A 1 273 ? -3.582 -14.742 14.328 1 69.88 273 ASP A O 1
ATOM 2265 N N . VAL A 1 274 ? -2.596 -13.961 12.539 1 70 274 VAL A N 1
ATOM 2266 C CA . VAL A 1 274 ? -3.396 -14.789 11.641 1 70 274 VAL A CA 1
ATOM 2267 C C . VAL A 1 274 ? -2.51 -15.836 10.977 1 70 274 VAL A C 1
ATOM 2269 O O . VAL A 1 274 ? -3.004 -16.859 10.492 1 70 274 VAL A O 1
ATOM 2272 N N . ASN A 1 275 ? -1.249 -15.477 10.891 1 65.75 275 ASN A N 1
ATOM 2273 C CA . ASN A 1 275 ? -0.366 -16.391 10.18 1 65.75 275 ASN A CA 1
ATOM 2274 C C . ASN A 1 275 ? 0.727 -16.938 11.102 1 65.75 275 ASN A C 1
ATOM 2276 O O . ASN A 1 275 ? 1.139 -16.266 12.047 1 65.75 275 ASN A O 1
ATOM 2280 N N . ASN A 1 276 ? 0.939 -18.219 11.109 1 60.38 276 ASN A N 1
ATOM 2281 C CA . ASN A 1 276 ? 2.018 -18.875 11.844 1 60.38 276 ASN A CA 1
ATOM 2282 C C . ASN A 1 276 ? 3.371 -18.641 11.18 1 60.38 276 ASN A C 1
ATOM 2284 O O . ASN A 1 276 ? 4.07 -19.594 10.828 1 60.38 276 ASN A O 1
ATOM 2288 N N . VAL A 1 277 ? 3.498 -17.406 10.695 1 60.78 277 VAL A N 1
ATOM 2289 C CA . VAL A 1 277 ? 4.785 -17.234 10.031 1 60.78 277 VAL A CA 1
ATOM 2290 C C . VAL A 1 277 ? 5.859 -16.906 11.07 1 60.78 277 VAL A C 1
ATOM 2292 O O . VAL A 1 277 ? 5.715 -15.969 11.852 1 60.78 277 VAL A O 1
ATOM 2295 N N . PRO A 1 278 ? 6.762 -17.828 11.312 1 58.72 278 PRO A N 1
ATOM 2296 C CA . PRO A 1 278 ? 7.695 -17.734 12.438 1 58.72 278 PRO A CA 1
ATOM 2297 C C . PRO A 1 278 ? 8.406 -16.375 12.5 1 58.72 278 PRO A C 1
ATOM 2299 O O . PRO A 1 278 ? 8.344 -15.695 13.523 1 58.72 278 PRO A O 1
ATOM 2302 N N . ASN A 1 279 ? 9.781 -16.344 11.953 1 59.03 279 ASN A N 1
ATOM 2303 C CA . ASN A 1 279 ? 10.922 -15.531 12.367 1 59.03 279 ASN A CA 1
ATOM 2304 C C . ASN A 1 279 ? 10.992 -14.227 11.578 1 59.03 279 ASN A C 1
ATOM 2306 O O . ASN A 1 279 ? 11.188 -14.242 10.367 1 59.03 279 ASN A O 1
ATOM 2310 N N . ASP A 1 280 ? 10.633 -13.094 12.148 1 65 280 ASP A N 1
ATOM 2311 C CA . ASP A 1 280 ? 10.656 -11.688 11.766 1 65 280 ASP A CA 1
ATOM 2312 C C . ASP A 1 280 ? 12.062 -11.258 11.352 1 65 280 ASP A C 1
ATOM 2314 O O . ASP A 1 280 ? 12.227 -10.414 10.469 1 65 280 ASP A O 1
ATOM 2318 N N . THR A 1 281 ? 13.062 -11.898 11.898 1 62.28 281 THR A N 1
ATOM 2319 C CA . THR A 1 281 ? 14.383 -11.273 11.922 1 62.28 281 THR A CA 1
ATOM 2320 C C . THR A 1 281 ? 14.984 -11.219 10.523 1 62.28 281 THR A C 1
ATOM 2322 O O . THR A 1 281 ? 15.75 -10.305 10.203 1 62.28 281 THR A O 1
ATOM 2325 N N . GLU A 1 282 ? 14.352 -12.016 9.57 1 81.69 282 GLU A N 1
ATOM 2326 C CA . GLU A 1 282 ? 15.094 -12.102 8.312 1 81.69 282 GLU A CA 1
ATOM 2327 C C . GLU A 1 282 ? 14.359 -11.359 7.195 1 81.69 282 GLU A C 1
ATOM 2329 O O . GLU A 1 282 ? 14.883 -11.211 6.09 1 81.69 282 GLU A O 1
ATOM 2334 N N . CYS A 1 283 ? 13.281 -10.758 7.477 1 86.19 283 CYS A N 1
ATOM 2335 C CA . CYS A 1 283 ? 12.469 -10.195 6.406 1 86.19 283 CYS A CA 1
ATOM 2336 C C . CYS A 1 283 ? 13.109 -8.938 5.84 1 86.19 283 CYS A C 1
ATOM 2338 O O . CYS A 1 283 ? 13.172 -8.766 4.621 1 86.19 283 CYS A O 1
ATOM 2340 N N . ILE A 1 284 ? 13.625 -8.125 6.703 1 87.31 284 ILE A N 1
ATOM 2341 C CA . ILE A 1 284 ? 14.227 -6.871 6.258 1 87.31 284 ILE A CA 1
ATOM 2342 C C . ILE A 1 284 ? 15.5 -7.156 5.461 1 87.31 284 ILE A C 1
ATOM 2344 O O . ILE A 1 284 ? 15.773 -6.492 4.461 1 87.31 284 ILE A O 1
ATOM 2348 N N . ASP A 1 285 ? 16.203 -8.164 5.938 1 89 285 ASP A N 1
ATOM 2349 C CA . ASP A 1 285 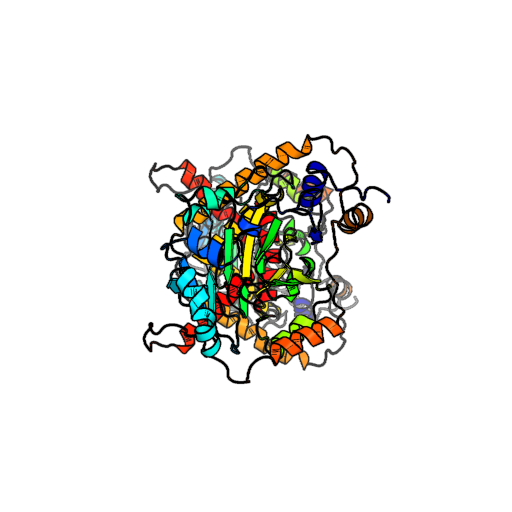? 17.422 -8.555 5.223 1 89 285 ASP A CA 1
ATOM 2350 C C . ASP A 1 285 ? 17.094 -9.062 3.82 1 89 285 ASP A C 1
ATOM 2352 O O . ASP A 1 285 ? 17.781 -8.727 2.855 1 89 285 ASP A O 1
ATOM 2356 N N . LEU A 1 286 ? 16.109 -9.891 3.738 1 91.25 286 LEU A N 1
ATOM 2357 C CA . LEU A 1 286 ? 15.68 -10.406 2.443 1 91.25 286 LEU A CA 1
ATOM 2358 C C . LEU A 1 286 ? 15.273 -9.273 1.509 1 91.25 286 LEU A C 1
ATOM 2360 O O . LEU A 1 286 ? 15.602 -9.297 0.32 1 91.25 286 LEU A O 1
ATOM 2364 N N . LEU A 1 287 ? 14.617 -8.344 2.074 1 93.38 287 LEU A N 1
ATOM 2365 C CA . LEU A 1 287 ? 14.188 -7.188 1.285 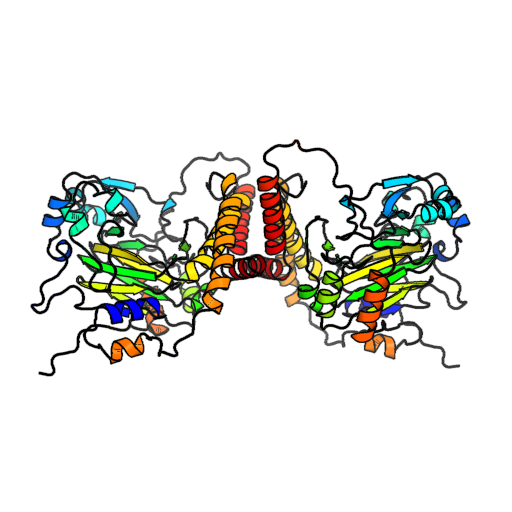1 93.38 287 LEU A CA 1
ATOM 2366 C C . LEU A 1 287 ? 15.391 -6.375 0.816 1 93.38 287 LEU A C 1
ATOM 2368 O O . LEU A 1 287 ? 15.445 -5.949 -0.34 1 93.38 287 LEU A O 1
ATOM 2372 N N . ASN A 1 288 ? 16.344 -6.184 1.69 1 92.62 288 ASN A N 1
ATOM 2373 C CA . ASN A 1 288 ? 17.562 -5.465 1.345 1 92.62 288 ASN A CA 1
ATOM 2374 C C . ASN A 1 288 ? 18.312 -6.141 0.195 1 92.62 288 ASN A C 1
ATOM 2376 O O . ASN A 1 288 ? 18.75 -5.473 -0.738 1 92.62 288 ASN A O 1
ATOM 2380 N N . ILE A 1 289 ? 18.375 -7.41 0.281 1 92.88 289 ILE A N 1
ATOM 2381 C CA . ILE A 1 289 ? 19.047 -8.188 -0.75 1 92.88 289 ILE A CA 1
ATOM 2382 C C . ILE A 1 289 ? 18.312 -8.039 -2.078 1 92.88 289 ILE A C 1
ATOM 2384 O O . ILE A 1 289 ? 18.938 -7.797 -3.117 1 92.88 289 ILE A O 1
ATOM 2388 N N . ALA A 1 290 ? 17.047 -8.219 -2.035 1 94.69 290 ALA A N 1
ATOM 2389 C CA . ALA A 1 290 ? 16.234 -8.125 -3.246 1 94.69 290 ALA A CA 1
ATOM 2390 C C . ALA A 1 290 ? 16.375 -6.746 -3.891 1 94.69 290 ALA A C 1
ATOM 2392 O O . ALA A 1 290 ? 16.531 -6.637 -5.109 1 94.69 290 ALA A O 1
ATOM 2393 N N . ILE A 1 291 ? 16.297 -5.68 -3.086 1 94.19 291 ILE A N 1
ATOM 2394 C CA . ILE A 1 291 ? 16.422 -4.316 -3.596 1 94.19 291 ILE A CA 1
ATOM 2395 C C . ILE A 1 291 ? 17.812 -4.121 -4.215 1 94.19 291 ILE A C 1
ATOM 2397 O O . ILE A 1 291 ? 17.938 -3.531 -5.293 1 94.19 291 ILE A O 1
ATOM 2401 N N . GLY A 1 292 ? 18.828 -4.602 -3.523 1 92.12 292 GLY A N 1
ATOM 2402 C CA . GLY A 1 292 ? 20.188 -4.516 -4.035 1 92.12 292 GLY A CA 1
ATOM 2403 C C . GLY A 1 292 ? 20.344 -5.172 -5.395 1 92.12 292 GLY A C 1
ATOM 2404 O O . GLY A 1 292 ? 21.031 -4.629 -6.273 1 92.12 292 GLY A O 1
ATOM 2405 N N . GLU A 1 293 ? 19.703 -6.281 -5.605 1 91.12 293 GLU A N 1
ATOM 2406 C CA . GLU A 1 293 ? 19.781 -7.008 -6.871 1 91.12 293 GLU A CA 1
ATOM 2407 C C . GLU A 1 293 ? 19.109 -6.223 -7.996 1 91.12 293 GLU A C 1
ATOM 2409 O O . GLU A 1 293 ? 19.578 -6.246 -9.141 1 91.12 293 GLU A O 1
ATOM 2414 N N . CYS A 1 294 ? 18.078 -5.559 -7.73 1 90.94 294 CYS A N 1
ATOM 2415 C CA . CYS A 1 294 ? 17.375 -4.77 -8.734 1 90.94 294 CYS A CA 1
ATOM 2416 C C . CYS A 1 294 ? 18.203 -3.559 -9.156 1 90.94 294 CYS A C 1
ATOM 2418 O O . CYS A 1 294 ? 18.219 -3.191 -10.328 1 90.94 294 CYS A O 1
ATOM 2420 N N . LYS A 1 295 ? 18.797 -2.893 -8.211 1 85 295 LYS A N 1
ATOM 2421 C CA . LYS A 1 295 ? 19.578 -1.695 -8.508 1 85 295 LYS A CA 1
ATOM 2422 C C . LYS A 1 295 ? 20.828 -2.037 -9.328 1 85 295 LYS A C 1
ATOM 2424 O O . LYS A 1 295 ? 21.25 -1.25 -10.18 1 85 295 LYS A O 1
ATOM 2429 N N . THR A 1 296 ? 21.359 -3.152 -9.188 1 79.44 296 THR A N 1
ATOM 2430 C CA . THR A 1 296 ? 22.531 -3.59 -9.938 1 79.44 296 THR A CA 1
ATOM 2431 C C . THR A 1 296 ? 22.172 -3.887 -11.391 1 79.44 296 THR A C 1
ATOM 2433 O O . THR A 1 296 ? 22.953 -3.602 -12.305 1 79.44 296 THR A O 1
ATOM 2436 N N . MET A 1 297 ? 21.031 -4.383 -11.695 1 73.81 297 MET A N 1
ATOM 2437 C CA . MET A 1 297 ? 20.594 -4.77 -13.039 1 73.81 297 MET A CA 1
ATOM 2438 C C . MET A 1 297 ? 20.25 -3.545 -13.875 1 73.81 297 MET A C 1
ATOM 2440 O O . MET A 1 297 ? 20.516 -3.514 -15.078 1 73.81 297 MET A O 1
ATOM 2444 N N . THR A 1 298 ? 19.453 -2.574 -13.383 1 63.47 298 THR A N 1
ATOM 2445 C CA . THR A 1 298 ? 19.109 -1.357 -14.117 1 63.47 298 THR A CA 1
ATOM 2446 C C . THR A 1 298 ? 20.375 -0.679 -14.641 1 63.47 298 THR A C 1
ATOM 2448 O O . THR A 1 298 ? 20.375 -0.116 -15.734 1 63.47 298 THR A O 1
ATOM 2451 N N . ASN A 1 299 ? 21.344 -0.863 -13.992 1 54.72 299 ASN A N 1
ATOM 2452 C CA . ASN A 1 299 ? 22.609 -0.273 -14.422 1 54.72 299 ASN A CA 1
ATOM 2453 C C . ASN A 1 299 ? 23.219 -1.039 -15.594 1 54.72 299 ASN A C 1
ATOM 2455 O O . ASN A 1 299 ? 23.859 -0.445 -16.469 1 54.72 299 ASN A O 1
ATOM 2459 N N . VAL A 1 300 ? 22.812 -2.326 -15.781 1 53.78 300 VAL A N 1
ATOM 2460 C CA . VAL A 1 300 ? 23.406 -3.152 -16.828 1 53.78 300 VAL A CA 1
ATOM 2461 C C . VAL A 1 300 ? 22.578 -3.012 -18.109 1 53.78 300 VAL A C 1
ATOM 2463 O O . VAL A 1 300 ? 23.141 -2.967 -19.219 1 53.78 300 VAL A O 1
ATOM 2466 N N . GLU A 1 301 ? 21.188 -3.08 -18.078 1 56.44 301 GLU A N 1
ATOM 2467 C CA . GLU A 1 301 ? 20.344 -3.094 -19.281 1 56.44 301 GLU A CA 1
ATOM 2468 C C . GLU A 1 301 ? 20.484 -1.799 -20.062 1 56.44 301 GLU A C 1
ATOM 2470 O O . GLU A 1 301 ? 20.281 -1.784 -21.281 1 56.44 301 GLU A O 1
ATOM 2475 N N . SER A 1 302 ? 20.719 -0.671 -19.438 1 49.44 302 SER A N 1
ATOM 2476 C CA . SER A 1 302 ? 20.875 0.545 -20.219 1 49.44 302 SER A CA 1
ATOM 2477 C C . SER A 1 302 ? 21.953 0.382 -21.281 1 49.44 302 SER A C 1
ATOM 2479 O O . SER A 1 302 ? 21.953 1.098 -22.281 1 49.44 302 SER A O 1
ATOM 2481 N N . SER A 1 303 ? 22.859 -0.546 -21.109 1 43.69 303 SER A N 1
ATOM 2482 C CA . SER A 1 303 ? 23.969 -0.604 -22.047 1 43.69 303 SER A CA 1
ATOM 2483 C C . SER A 1 303 ? 23.656 -1.528 -23.219 1 43.69 303 SER A C 1
ATOM 2485 O O . SER A 1 303 ? 24.438 -1.621 -24.172 1 43.69 303 SER A O 1
ATOM 2487 N N . SER A 1 304 ? 22.781 -2.449 -23.094 1 44.81 304 SER A N 1
ATOM 2488 C CA . SER A 1 304 ? 22.75 -3.451 -24.156 1 44.81 304 SER A CA 1
ATOM 2489 C C . SER A 1 304 ? 21.844 -3 -25.312 1 44.81 304 SER A C 1
ATOM 2491 O O . SER A 1 304 ? 20.781 -2.428 -25.078 1 44.81 304 SER A O 1
ATOM 2493 N N . GLU A 1 305 ? 22.438 -2.852 -26.531 1 47.28 305 GLU A N 1
ATOM 2494 C CA . GLU A 1 305 ? 21.891 -2.52 -27.844 1 47.28 305 GLU A CA 1
ATOM 2495 C C . GLU A 1 305 ? 20.656 -3.375 -28.156 1 47.28 305 GLU A C 1
ATOM 2497 O O . GLU A 1 305 ? 20.734 -4.605 -28.141 1 47.28 305 GLU A O 1
ATOM 2502 N N . LYS A 1 306 ? 19.422 -2.873 -28.031 1 49.66 306 LYS A N 1
ATOM 2503 C CA . LYS A 1 306 ? 18.156 -3.506 -28.359 1 49.66 306 LYS A CA 1
ATOM 2504 C C . LYS A 1 306 ? 18.109 -3.91 -29.844 1 49.66 306 LYS A C 1
ATOM 2506 O O . LYS A 1 306 ? 18.109 -3.053 -30.719 1 49.66 306 LYS A O 1
ATOM 2511 N N . ILE A 1 307 ? 18.719 -4.84 -30.297 1 45.19 307 ILE A N 1
ATOM 2512 C CA . ILE A 1 307 ? 18.422 -5.305 -31.641 1 45.19 307 ILE A CA 1
ATOM 2513 C C . ILE A 1 307 ? 16.906 -5.453 -31.812 1 45.19 307 ILE A C 1
ATOM 2515 O O . ILE A 1 307 ? 16.25 -6.172 -31.047 1 45.19 307 ILE A O 1
ATOM 2519 N N . LYS A 1 308 ? 16.266 -4.738 -32.625 1 53.69 308 LYS A N 1
ATOM 2520 C CA . LYS A 1 308 ? 14.867 -4.578 -33.062 1 53.69 308 LYS A CA 1
ATOM 2521 C C . LYS A 1 308 ? 14.32 -5.867 -33.656 1 53.69 308 LYS A C 1
ATOM 2523 O O . LYS A 1 308 ? 14.344 -6.055 -34.875 1 53.69 308 LYS A O 1
ATOM 2528 N N . ARG A 1 309 ? 14.5 -7.008 -33.094 1 62.28 309 ARG A N 1
ATOM 2529 C CA . ARG A 1 309 ? 13.789 -8.148 -33.656 1 62.28 309 ARG A CA 1
ATOM 2530 C C . ARG A 1 309 ? 12.344 -8.195 -33.188 1 62.28 309 ARG A C 1
ATOM 2532 O O . ARG A 1 309 ? 12.016 -7.629 -32.125 1 62.28 309 ARG A O 1
ATOM 2539 N N . ASN A 1 310 ? 11.508 -8.773 -34.031 1 70.31 310 ASN A N 1
ATOM 2540 C CA . ASN A 1 310 ? 10.102 -8.945 -33.719 1 70.31 310 ASN A CA 1
ATOM 2541 C C . ASN A 1 310 ? 9.906 -9.93 -32.562 1 70.31 310 ASN A C 1
ATOM 2543 O O . ASN A 1 310 ? 10.469 -11.031 -32.594 1 70.31 310 ASN A O 1
ATOM 2547 N N . ILE A 1 311 ? 9.32 -9.602 -31.547 1 84.06 311 ILE A N 1
ATOM 2548 C CA . ILE A 1 311 ? 9.008 -10.414 -30.375 1 84.06 311 ILE A CA 1
ATOM 2549 C C . ILE A 1 311 ? 7.926 -11.43 -30.734 1 84.06 311 ILE A C 1
ATOM 2551 O O . ILE A 1 311 ? 7.012 -11.133 -31.516 1 84.06 311 ILE A O 1
ATOM 2555 N N . TRP A 1 312 ? 8.094 -12.719 -30.406 1 88.56 312 TRP A N 1
ATOM 2556 C CA . TRP A 1 312 ? 7.117 -13.781 -30.641 1 88.56 312 TRP A CA 1
ATOM 2557 C C . TRP A 1 312 ? 5.824 -13.516 -29.891 1 88.56 312 TRP A C 1
ATOM 2559 O O . TRP A 1 312 ? 5.852 -13.227 -28.688 1 88.56 312 TRP A O 1
ATOM 2569 N N . THR A 1 313 ? 4.742 -13.555 -30.641 1 93.81 313 THR A N 1
ATOM 2570 C CA . THR A 1 313 ? 3.432 -13.664 -30.016 1 93.81 313 THR A CA 1
ATOM 2571 C C . THR A 1 313 ? 2.879 -15.078 -30.156 1 93.81 313 THR A C 1
ATOM 2573 O O . THR A 1 313 ? 3.34 -15.852 -31 1 93.81 313 THR A O 1
ATOM 2576 N N . ALA A 1 314 ? 1.962 -15.422 -29.328 1 94.88 314 ALA A N 1
ATOM 2577 C CA . ALA A 1 314 ? 1.314 -16.719 -29.438 1 94.88 314 ALA A CA 1
ATOM 2578 C C . ALA A 1 314 ? 0.722 -16.922 -30.844 1 94.88 314 ALA A C 1
ATOM 2580 O O . ALA A 1 314 ? 0.875 -17.984 -31.438 1 94.88 314 ALA A O 1
ATOM 2581 N N . LYS A 1 315 ? 0.116 -15.898 -31.312 1 93.81 315 LYS A N 1
ATOM 2582 C CA . LYS A 1 315 ? -0.51 -15.969 -32.625 1 93.81 315 LYS A CA 1
ATOM 2583 C C . LYS A 1 315 ? 0.531 -16.203 -33.719 1 93.81 315 LYS A C 1
ATOM 2585 O O . LYS A 1 315 ? 0.31 -17 -34.656 1 93.81 315 LYS A O 1
ATOM 2590 N N . ASP A 1 316 ? 1.615 -15.539 -33.625 1 94.19 316 ASP A N 1
ATOM 2591 C CA . ASP A 1 316 ? 2.691 -15.711 -34.594 1 94.19 316 ASP A CA 1
ATOM 2592 C C . ASP A 1 316 ? 3.227 -17.141 -34.594 1 94.19 316 ASP A C 1
ATOM 2594 O O . ASP A 1 316 ? 3.465 -17.734 -35.625 1 94.19 316 ASP A O 1
ATOM 2598 N N . LEU A 1 317 ? 3.439 -17.594 -33.438 1 95.06 317 LEU A N 1
ATOM 2599 C CA . LEU A 1 317 ? 4.016 -18.922 -33.281 1 95.06 317 LEU A CA 1
ATOM 2600 C C . LEU A 1 317 ? 3.072 -19.984 -33.844 1 95.06 317 LEU A C 1
ATOM 2602 O O . LEU A 1 317 ? 3.51 -20.938 -34.5 1 95.06 317 LEU A O 1
ATOM 2606 N N . VAL A 1 318 ? 1.817 -19.859 -33.594 1 94.88 318 VAL A N 1
ATOM 2607 C CA . VAL A 1 318 ? 0.808 -20.812 -34.062 1 94.88 318 VAL A CA 1
ATOM 2608 C C . VAL A 1 318 ? 0.715 -20.75 -35.562 1 94.88 318 VAL A C 1
ATOM 2610 O O . VAL A 1 318 ? 0.534 -21.781 -36.219 1 94.88 318 VAL A O 1
ATOM 2613 N N . THR A 1 319 ? 0.74 -19.562 -36.094 1 94.81 319 THR A N 1
ATOM 2614 C CA . THR A 1 319 ? 0.687 -19.391 -37.562 1 94.81 319 THR A CA 1
ATOM 2615 C C . THR A 1 319 ? 1.867 -20.094 -38.219 1 94.81 319 THR A C 1
ATOM 2617 O O . THR A 1 319 ? 1.703 -20.75 -39.25 1 94.81 319 THR A O 1
ATOM 2620 N N . GLU A 1 320 ? 2.967 -19.984 -37.625 1 94.5 320 GLU A N 1
ATOM 2621 C CA . GLU A 1 320 ? 4.176 -20.562 -38.188 1 94.5 320 GLU A CA 1
ATOM 2622 C C . GLU A 1 320 ? 4.238 -22.062 -38 1 94.5 320 GLU A C 1
ATOM 2624 O O . GLU A 1 320 ? 4.734 -22.797 -38.844 1 94.5 320 GLU A O 1
ATOM 2629 N N . TYR A 1 321 ? 3.771 -22.484 -36.844 1 95.56 321 TYR A N 1
ATOM 2630 C CA . TYR A 1 321 ? 3.859 -23.906 -36.5 1 95.56 321 TYR A CA 1
ATOM 2631 C C . TYR A 1 321 ? 2.506 -24.453 -36.031 1 95.56 321 TYR A C 1
ATOM 2633 O O . TYR A 1 321 ? 2.371 -24.938 -34.938 1 95.56 321 TYR A O 1
ATOM 2641 N N . PRO A 1 322 ? 1.538 -24.562 -36.844 1 94.75 322 PRO A N 1
ATOM 2642 C CA . PRO A 1 322 ? 0.156 -24.859 -36.469 1 94.75 322 PRO A CA 1
ATOM 2643 C C . PRO A 1 322 ? -0.023 -26.297 -36 1 94.75 322 PRO A C 1
ATOM 2645 O O . PRO A 1 322 ? -0.983 -26.609 -35.281 1 94.75 322 PRO A O 1
ATOM 2648 N N . ILE A 1 323 ? 0.821 -27.188 -36.375 1 93.62 323 ILE A N 1
ATOM 2649 C CA . ILE A 1 323 ? 0.724 -28.578 -35.969 1 93.62 323 ILE A CA 1
ATOM 2650 C C . ILE A 1 323 ? 1.249 -28.734 -34.531 1 93.62 323 ILE A C 1
ATOM 2652 O O . ILE A 1 323 ? 0.769 -29.594 -33.781 1 93.62 323 ILE A O 1
ATOM 2656 N N . TYR A 1 324 ? 2.156 -27.891 -34.125 1 95.81 324 TYR A N 1
ATOM 2657 C CA . TYR A 1 324 ? 2.922 -28.094 -32.906 1 95.81 324 TYR A CA 1
ATOM 2658 C C . TYR A 1 324 ? 2.461 -27.141 -31.797 1 95.81 324 TYR A C 1
ATOM 2660 O O . TYR A 1 324 ? 2.77 -27.359 -30.625 1 95.81 324 TYR A O 1
ATOM 2668 N N . VAL A 1 325 ? 1.829 -26.094 -32.219 1 97.31 325 VAL A N 1
ATOM 2669 C CA . VAL A 1 325 ? 1.427 -25.078 -31.234 1 97.31 325 VAL A CA 1
ATOM 2670 C C . VAL A 1 325 ? -0.057 -24.766 -31.406 1 97.31 325 VAL A C 1
ATOM 2672 O O . VAL A 1 325 ? -0.529 -24.547 -32.531 1 97.31 325 VAL A O 1
ATOM 2675 N N . LYS A 1 326 ? -0.738 -24.75 -30.312 1 97.38 326 LYS A N 1
ATOM 2676 C CA . LYS A 1 326 ? -2.166 -24.438 -30.328 1 97.38 326 LYS A CA 1
ATOM 2677 C C . LYS A 1 326 ? -2.5 -23.344 -29.344 1 97.38 326 LYS A C 1
ATOM 2679 O O . LYS A 1 326 ? -1.963 -23.312 -28.234 1 97.38 326 LYS A O 1
ATOM 2684 N N . LEU A 1 327 ? -3.365 -22.469 -29.766 1 96.88 327 LEU A N 1
ATOM 2685 C CA . LEU A 1 327 ? -3.918 -21.484 -28.844 1 96.88 327 LEU A CA 1
ATOM 2686 C C . LEU A 1 327 ? -4.961 -22.125 -27.922 1 96.88 327 LEU A C 1
ATOM 2688 O O . LEU A 1 327 ? -5.605 -23.109 -28.297 1 96.88 327 LEU A O 1
ATOM 2692 N N . LEU A 1 328 ? -5.023 -21.562 -26.766 1 97.69 328 LEU A N 1
ATOM 2693 C CA . LEU A 1 328 ? -6.078 -22.031 -25.875 1 97.69 328 LEU A CA 1
ATOM 2694 C C . LEU A 1 328 ? -7.434 -21.484 -26.297 1 97.69 328 LEU A C 1
ATOM 2696 O O . LEU A 1 328 ? -7.523 -20.344 -26.781 1 97.69 328 LEU A O 1
ATOM 2700 N N . ARG A 1 329 ? -8.398 -22.281 -26.062 1 95.06 329 ARG A N 1
ATOM 2701 C CA . ARG A 1 329 ? -9.766 -21.875 -26.391 1 95.06 329 ARG A CA 1
ATOM 2702 C C . ARG A 1 329 ? -10.219 -20.719 -25.5 1 95.06 329 ARG A C 1
ATOM 2704 O O . ARG A 1 329 ? -10.164 -20.812 -24.266 1 95.06 329 ARG A O 1
ATOM 2711 N N . GLU A 1 330 ? -10.695 -19.672 -26.156 1 96.12 330 GLU A N 1
ATOM 2712 C CA . GLU A 1 330 ? -11.297 -18.562 -25.422 1 96.12 330 GLU A CA 1
ATOM 2713 C C . GLU A 1 330 ? -12.766 -18.844 -25.109 1 96.12 330 GLU A C 1
ATOM 2715 O O . GLU A 1 330 ? -13.516 -19.312 -25.953 1 96.12 330 GLU A O 1
ATOM 2720 N N . LEU A 1 331 ? -13.109 -18.578 -23.938 1 97 331 LEU A N 1
ATOM 2721 C CA . LEU A 1 331 ? -14.5 -18.781 -23.531 1 97 331 LEU A CA 1
ATOM 2722 C C . LEU A 1 331 ? -15.289 -17.484 -23.688 1 97 331 LEU A C 1
ATOM 2724 O O . LEU A 1 331 ? -14.852 -16.422 -23.234 1 97 331 LEU A O 1
ATOM 2728 N N . SER A 1 332 ? -16.469 -17.625 -24.359 1 95.5 332 SER A N 1
ATOM 2729 C CA . SER A 1 332 ? -17.406 -16.516 -24.281 1 95.5 332 SER A CA 1
ATOM 2730 C C . SER A 1 332 ? -17.984 -16.359 -22.875 1 95.5 332 SER A C 1
ATOM 2732 O O . SER A 1 332 ? -17.812 -17.25 -22.031 1 95.5 332 SER A O 1
ATOM 2734 N N . HIS A 1 333 ? -18.609 -15.227 -22.688 1 95.31 333 HIS A N 1
ATOM 2735 C CA . HIS A 1 333 ? -19.25 -14.992 -21.406 1 95.31 333 HIS A CA 1
ATOM 2736 C C . HIS A 1 333 ? -20.25 -16.094 -21.078 1 95.31 333 HIS A C 1
ATOM 2738 O O . HIS A 1 333 ? -20.312 -16.578 -19.953 1 95.31 333 HIS A O 1
ATOM 2744 N N . THR A 1 334 ? -20.953 -16.484 -22.062 1 96.12 334 THR A N 1
ATOM 2745 C CA . THR A 1 334 ? -21.953 -17.531 -21.906 1 96.12 334 THR A CA 1
ATOM 2746 C C . THR A 1 334 ? -21.312 -18.859 -21.578 1 96.12 334 THR A C 1
ATOM 2748 O O . THR A 1 334 ? -21.797 -19.625 -20.734 1 96.12 334 THR A O 1
ATOM 2751 N N . GLU A 1 335 ? -20.266 -19.172 -22.219 1 97 335 GLU A N 1
ATOM 2752 C CA . GLU A 1 335 ? -19.562 -20.438 -22 1 97 335 GLU A CA 1
ATOM 2753 C C . GLU A 1 335 ? -18.969 -20.484 -20.594 1 97 335 GLU A C 1
ATOM 2755 O O . GLU A 1 335 ? -19 -21.531 -19.938 1 97 335 GLU A O 1
ATOM 2760 N N . LEU A 1 336 ? -18.406 -19.375 -20.188 1 97.56 336 LEU A N 1
ATOM 2761 C CA . LEU A 1 336 ? -17.875 -19.312 -18.844 1 97.56 336 LEU A CA 1
ATOM 2762 C C . LEU A 1 336 ? -18.984 -19.516 -17.812 1 97.56 336 LEU A C 1
ATOM 2764 O O . LEU A 1 336 ? -18.812 -20.234 -16.828 1 97.56 336 LEU A O 1
ATOM 2768 N N . LYS A 1 337 ? -20.094 -18.844 -18.062 1 97.25 337 LYS A N 1
ATOM 2769 C CA . LYS A 1 337 ? -21.25 -18.969 -17.172 1 97.25 337 LYS A CA 1
ATOM 2770 C C . LYS A 1 337 ? -21.688 -20.422 -17.062 1 97.25 337 LYS A C 1
ATOM 2772 O O . LYS A 1 337 ? -21.953 -20.922 -15.969 1 97.25 337 LYS A O 1
ATOM 2777 N N . GLU A 1 338 ? -21.781 -21.062 -18.188 1 97.62 338 GLU A N 1
ATOM 2778 C CA . GLU A 1 338 ? -22.188 -22.469 -18.203 1 97.62 338 GLU A CA 1
ATOM 2779 C C . GLU A 1 338 ? -21.188 -23.344 -17.469 1 97.62 338 GLU A C 1
ATOM 2781 O O . GLU A 1 338 ? -21.578 -24.266 -16.734 1 97.62 338 GLU A O 1
ATOM 2786 N N . PHE A 1 339 ? -20 -23.078 -17.688 1 97.94 339 PHE A N 1
ATOM 2787 C CA . PHE A 1 339 ? -18.938 -23.828 -17.016 1 97.94 339 PHE A CA 1
ATOM 2788 C C . PHE A 1 339 ? -19.047 -23.672 -15.5 1 97.94 339 PHE A C 1
ATOM 2790 O O . PHE A 1 339 ? -19 -24.672 -14.766 1 97.94 339 PHE A O 1
ATOM 2797 N N . LEU A 1 340 ? -19.172 -22.453 -15.016 1 98.06 340 LEU A N 1
ATOM 2798 C CA . LEU A 1 340 ? -19.266 -22.172 -13.586 1 98.06 340 LEU A CA 1
ATOM 2799 C C . LEU A 1 340 ? -20.531 -22.781 -12.992 1 98.06 340 LEU A C 1
ATOM 2801 O O . LEU A 1 340 ? -20.5 -23.297 -11.867 1 98.06 340 LEU A O 1
ATOM 2805 N N . LYS A 1 341 ? -21.594 -22.703 -13.766 1 97.62 341 LYS A N 1
ATOM 2806 C CA . LYS A 1 341 ? -22.828 -23.328 -13.312 1 97.62 341 LYS A CA 1
ATOM 2807 C C . LYS A 1 341 ? -22.672 -24.828 -13.141 1 97.62 341 LYS A C 1
ATOM 2809 O O . LYS A 1 341 ? -23.125 -25.406 -12.156 1 97.62 341 LYS A O 1
ATOM 2814 N N . MET A 1 342 ? -22.078 -25.406 -14.125 1 97.94 342 MET A N 1
ATOM 2815 C CA . MET A 1 342 ? -21.812 -26.844 -14.055 1 97.94 342 MET A CA 1
ATOM 2816 C C . MET A 1 342 ? -20.984 -27.188 -12.812 1 97.94 342 MET A C 1
ATOM 2818 O O . MET A 1 342 ? -21.297 -28.141 -12.102 1 97.94 342 MET A O 1
ATOM 2822 N N . LYS A 1 343 ? -19.953 -26.422 -12.531 1 98 343 LYS A N 1
ATOM 2823 C CA . LYS A 1 343 ? -19.109 -26.641 -11.344 1 98 343 LYS A CA 1
ATOM 2824 C C . LYS A 1 343 ? -19.922 -26.422 -10.07 1 98 343 LYS A C 1
ATOM 2826 O O . LYS A 1 343 ? -19.781 -27.203 -9.109 1 98 343 LYS A O 1
ATOM 2831 N N . ARG A 1 344 ? -20.703 -25.391 -9.992 1 97 344 ARG A N 1
ATOM 2832 C CA . ARG A 1 344 ? -21.5 -25.047 -8.812 1 97 344 ARG A CA 1
ATOM 2833 C C . ARG A 1 344 ? -22.453 -26.172 -8.461 1 97 344 ARG A C 1
ATOM 2835 O O . ARG A 1 344 ? -22.688 -26.453 -7.285 1 97 344 ARG A O 1
ATOM 2842 N N . GLU A 1 345 ? -23.016 -26.875 -9.484 1 97 345 GLU A N 1
ATOM 2843 C CA . GLU A 1 345 ? -24.078 -27.859 -9.281 1 97 345 GLU A CA 1
ATOM 2844 C C . GLU A 1 345 ? -23.531 -29.281 -9.219 1 97 345 GLU A C 1
ATOM 2846 O O . GLU A 1 345 ? -24.297 -30.234 -9.109 1 97 345 GLU A O 1
ATOM 2851 N N . ARG A 1 346 ? -22.297 -29.438 -9.195 1 96.19 346 ARG A N 1
ATOM 2852 C CA . ARG A 1 346 ? -21.703 -30.75 -9.398 1 96.19 346 ARG A CA 1
ATOM 2853 C C . ARG A 1 346 ? -21.859 -31.625 -8.164 1 96.19 346 ARG A C 1
ATOM 2855 O O . ARG A 1 346 ? -21.75 -32.844 -8.234 1 96.19 346 ARG A O 1
ATOM 2862 N N . PHE A 1 347 ? -22.031 -30.953 -7 1 94.06 347 PHE A N 1
ATOM 2863 C CA . PHE A 1 347 ? -22.203 -31.703 -5.758 1 94.06 347 PHE A CA 1
ATOM 2864 C C . PHE A 1 347 ? -23.5 -31.328 -5.07 1 94.06 347 PHE A C 1
ATOM 2866 O O . PHE A 1 347 ? -24.062 -30.266 -5.336 1 94.06 347 PHE A O 1
ATOM 2873 N N . PRO A 1 348 ? -23.938 -32.219 -4.18 1 89.19 348 PRO A N 1
ATOM 2874 C CA . PRO A 1 348 ? -25.141 -31.891 -3.41 1 89.19 348 PRO A CA 1
ATOM 2875 C C . PRO A 1 348 ? -24.984 -30.625 -2.559 1 89.19 348 PRO A C 1
ATOM 2877 O O . PRO A 1 348 ? -23.859 -30.281 -2.184 1 89.19 348 PRO A O 1
ATOM 2880 N N . GLU A 1 349 ? -26.109 -30 -2.281 1 84.19 349 GLU A N 1
ATOM 2881 C CA . GLU A 1 349 ? -26.109 -28.734 -1.549 1 84.19 349 GLU A CA 1
ATOM 2882 C C . GLU A 1 349 ? -25.859 -28.953 -0.059 1 84.19 349 GLU A C 1
ATOM 2884 O O . GLU A 1 349 ? -26.688 -28.547 0.773 1 84.19 349 GLU A O 1
ATOM 2889 N N . VAL A 1 350 ? -24.984 -29.828 0.308 1 82.81 350 VAL A N 1
ATOM 2890 C CA . VAL A 1 350 ? -24.484 -30.062 1.662 1 82.81 350 VAL A CA 1
ATOM 2891 C C . VAL A 1 350 ? -23.031 -29.594 1.77 1 82.81 350 VAL A C 1
ATOM 2893 O O . VAL A 1 350 ? -22.156 -30.094 1.058 1 82.81 350 VAL A O 1
ATOM 2896 N N . TYR A 1 351 ? -22.875 -28.578 2.6 1 82.75 351 TYR A N 1
ATOM 2897 C CA . TYR A 1 351 ? -21.547 -28.016 2.732 1 82.75 351 TYR A CA 1
ATOM 2898 C C . TYR A 1 351 ? -20.719 -28.797 3.746 1 82.75 351 TYR A C 1
ATOM 2900 O O . TYR A 1 351 ? -21.203 -29.156 4.816 1 82.75 351 TYR A O 1
ATOM 2908 N N . ILE A 1 352 ? -19.547 -29.188 3.352 1 78 352 ILE A N 1
ATOM 2909 C CA . ILE A 1 352 ? -18.625 -29.766 4.316 1 78 352 ILE A CA 1
ATOM 2910 C C . ILE A 1 352 ? -18 -28.672 5.164 1 78 352 ILE A C 1
ATOM 2912 O O . ILE A 1 352 ? -17.766 -27.562 4.688 1 78 352 ILE A O 1
ATOM 2916 N N . GLU A 1 353 ? -18 -28.906 6.52 1 65.94 353 GLU A N 1
ATOM 2917 C CA . GLU A 1 353 ? -17.359 -27.922 7.391 1 65.94 353 GLU A CA 1
ATOM 2918 C C . GLU A 1 353 ? -15.844 -27.953 7.254 1 65.94 353 GLU A C 1
ATOM 2920 O O . GLU A 1 353 ? -15.242 -29.031 7.168 1 65.94 353 GLU A O 1
ATOM 2925 N N . SER A 1 354 ? -15.359 -27.172 6.672 1 57.53 354 SER A N 1
ATOM 2926 C CA . SER A 1 354 ? -13.906 -27.109 6.648 1 57.53 354 SER A CA 1
ATOM 2927 C C . SER A 1 354 ? -13.32 -27.328 8.039 1 57.53 354 SER A C 1
ATOM 2929 O O . SER A 1 354 ? -13.828 -26.797 9.031 1 57.53 354 SER A O 1
ATOM 2931 N N . VAL A 1 355 ? -12.805 -28.531 8.445 1 43.81 355 VAL A N 1
ATOM 2932 C CA . VAL A 1 355 ? -12.234 -28.844 9.75 1 43.81 355 VAL A CA 1
ATOM 2933 C C . VAL A 1 355 ? -11.406 -27.672 10.258 1 43.81 355 VAL A C 1
ATOM 2935 O O . VAL A 1 355 ? -10.352 -27.359 9.695 1 43.81 355 VAL A O 1
ATOM 2938 N N . LYS A 1 356 ? -11.75 -26.547 10.461 1 46.16 356 LYS A N 1
ATOM 2939 C CA . LYS A 1 356 ? -10.867 -25.75 11.312 1 46.16 356 LYS A CA 1
ATOM 2940 C C . LYS A 1 356 ? -10.445 -26.547 12.547 1 46.16 356 LYS A C 1
ATOM 2942 O O . LYS A 1 356 ? -11.289 -27.125 13.234 1 46.16 356 LYS A O 1
ATOM 2947 N N . GLU A 1 357 ? -9.266 -27.172 12.844 1 36.81 357 GLU A N 1
ATOM 2948 C CA . GLU A 1 357 ? -8.789 -27.688 14.125 1 36.81 357 GLU A CA 1
ATOM 2949 C C . GLU A 1 357 ? -9.453 -26.953 15.289 1 36.81 357 GLU A C 1
ATOM 2951 O O . GLU A 1 357 ? -9.875 -25.812 15.148 1 36.81 357 GLU A O 1
ATOM 2956 N N . ASP A 1 358 ? -9.477 -27.672 16.656 1 35.59 358 ASP A N 1
ATOM 2957 C CA . ASP A 1 358 ? -9.922 -27.641 18.047 1 35.59 358 ASP A CA 1
ATOM 2958 C C . ASP A 1 358 ? -9.555 -26.312 18.703 1 35.59 358 ASP A C 1
ATOM 2960 O O . ASP A 1 358 ? -9.891 -26.078 19.875 1 35.59 358 ASP A O 1
ATOM 2964 N N . SER A 1 359 ? -8.195 -25.844 18.766 1 34.22 359 SER A N 1
ATOM 2965 C CA . SER A 1 359 ? -7.613 -25.688 20.094 1 34.22 359 SER A CA 1
ATOM 2966 C C . SER A 1 359 ? -8.234 -24.516 20.828 1 34.22 359 SER A C 1
ATOM 2968 O O . SER A 1 359 ? -7.977 -24.312 22.016 1 34.22 359 SER A O 1
ATOM 2970 N N . LYS A 1 360 ? -8.156 -23.156 20.359 1 35.34 360 LYS A N 1
ATOM 2971 C CA . LYS A 1 360 ? -8.117 -22.281 21.516 1 35.34 360 LYS A CA 1
ATOM 2972 C C . LYS A 1 360 ? -9.469 -22.234 22.234 1 35.34 360 LYS A C 1
ATOM 2974 O O . LYS A 1 360 ? -10.516 -22.234 21.578 1 35.34 360 LYS A O 1
ATOM 2979 N N . PRO A 1 361 ? -9.352 -22.266 23.641 1 34.06 361 PRO A N 1
ATOM 2980 C CA . PRO A 1 361 ? -10.414 -22.125 24.641 1 34.06 361 PRO A CA 1
ATOM 2981 C C . PRO A 1 361 ? -11.406 -21.016 24.312 1 34.06 361 PRO A C 1
ATOM 2983 O O . PRO A 1 361 ? -11.086 -20.109 23.531 1 34.06 361 PRO A O 1
ATOM 2986 N N . HIS A 1 362 ? -12.633 -21.016 24.984 1 35 362 HIS A N 1
ATOM 2987 C CA . HIS A 1 362 ? -13.844 -20.219 25.125 1 35 362 HIS A CA 1
ATOM 2988 C C . HIS A 1 362 ? -13.508 -18.75 25.391 1 35 362 HIS A C 1
ATOM 2990 O O . HIS A 1 362 ? -14.312 -18.016 25.969 1 35 362 HIS A O 1
ATOM 2996 N N . ILE A 1 363 ? -12.211 -18.359 25.453 1 37.22 363 ILE A N 1
ATOM 2997 C CA . ILE A 1 363 ? -12.188 -16.969 25.891 1 37.22 363 ILE A CA 1
ATOM 2998 C C . ILE A 1 363 ? -13.078 -16.125 24.969 1 37.22 363 ILE A C 1
ATOM 3000 O O . ILE A 1 363 ? -13.398 -16.531 23.859 1 37.22 363 ILE A O 1
ATOM 3004 N N . ASP A 1 364 ? -13.203 -14.883 25.219 1 40.19 364 ASP A N 1
ATOM 3005 C CA . ASP A 1 364 ? -14.07 -13.859 24.641 1 40.19 364 ASP A CA 1
ATOM 3006 C C . ASP A 1 364 ? -13.977 -13.859 23.109 1 40.19 364 ASP A C 1
ATOM 3008 O O . ASP A 1 364 ? -13.125 -13.18 22.531 1 40.19 364 ASP A O 1
ATOM 3012 N N . ILE A 1 365 ? -14.344 -14.867 22.375 1 45 365 ILE A N 1
ATOM 3013 C CA . ILE A 1 365 ? -14.312 -15.531 21.078 1 45 365 ILE A CA 1
ATOM 3014 C C . ILE A 1 365 ? -14.797 -14.57 19.984 1 45 365 ILE A C 1
ATOM 3016 O O . ILE A 1 365 ? -14.211 -14.5 18.906 1 45 365 ILE A O 1
ATOM 3020 N N . GLN A 1 366 ? -15.805 -13.836 20.297 1 45.03 366 GLN A N 1
ATOM 3021 C CA . GLN A 1 366 ? -16.391 -13.008 19.25 1 45.03 366 GLN A CA 1
ATOM 3022 C C . GLN A 1 366 ? -15.469 -11.852 18.891 1 45.03 366 GLN A C 1
ATOM 3024 O O . GLN A 1 366 ? -15.281 -11.562 17.703 1 45.03 366 GLN A O 1
ATOM 3029 N N . ASN A 1 367 ? -14.961 -11.18 19.922 1 51.75 367 ASN A N 1
ATOM 3030 C CA . ASN A 1 367 ? -14.086 -10.047 19.672 1 51.75 367 ASN A CA 1
ATOM 3031 C C . ASN A 1 367 ? -12.773 -10.484 19.016 1 51.75 367 ASN A C 1
ATOM 3033 O O . ASN A 1 367 ? -12.234 -9.789 18.156 1 51.75 367 ASN A O 1
ATOM 3037 N N . THR A 1 368 ? -12.336 -11.719 19.391 1 52.66 368 THR A N 1
ATOM 3038 C CA . THR A 1 368 ? -11.102 -12.242 18.812 1 52.66 368 THR A CA 1
ATOM 3039 C C . THR A 1 368 ? -11.297 -12.602 17.344 1 52.66 368 THR A C 1
ATOM 3041 O O . THR A 1 368 ? -10.43 -12.32 16.5 1 52.66 368 THR A O 1
ATOM 3044 N N . TYR A 1 369 ? -12.539 -13.109 17.094 1 58.66 369 TYR A N 1
ATOM 3045 C CA . TYR A 1 369 ? -12.82 -13.484 15.703 1 58.66 369 TYR A CA 1
ATOM 3046 C C . TYR A 1 369 ? -12.938 -12.25 14.82 1 58.66 369 TYR A C 1
ATOM 3048 O O . TYR A 1 369 ? -12.438 -12.234 13.695 1 58.66 369 TYR A O 1
ATOM 3056 N N . ALA A 1 370 ? -13.523 -11.234 15.461 1 69.06 370 ALA A N 1
ATOM 3057 C CA . ALA A 1 370 ? -13.672 -10.008 14.68 1 69.06 370 ALA A CA 1
ATOM 3058 C C . ALA A 1 370 ? -12.32 -9.352 14.422 1 69.06 370 ALA A C 1
ATOM 3060 O O . ALA A 1 370 ? -12.062 -8.852 13.32 1 69.06 370 ALA A O 1
ATOM 3061 N N . SER A 1 371 ? -11.508 -9.516 15.383 1 74.81 371 SER A N 1
ATOM 3062 C CA . SER A 1 371 ? -10.18 -8.93 15.25 1 74.81 371 SER A CA 1
ATOM 3063 C C . SER A 1 371 ? -9.336 -9.711 14.25 1 74.81 371 SER A C 1
ATOM 3065 O O . SER A 1 371 ? -8.602 -9.117 13.453 1 74.81 371 SER A O 1
ATOM 3067 N N . GLN A 1 372 ? -9.492 -11 14.281 1 77.56 372 GLN A N 1
ATOM 3068 C CA . GLN A 1 372 ? -8.742 -11.82 13.336 1 77.56 372 GLN A CA 1
ATOM 3069 C C . GLN A 1 372 ? -9.219 -11.578 11.906 1 77.56 372 GLN A C 1
ATOM 3071 O O . GLN A 1 372 ? -8.406 -11.477 10.984 1 77.56 372 GLN A O 1
ATOM 3076 N N . ASP A 1 373 ? -10.453 -11.406 11.844 1 85.62 373 ASP A N 1
ATOM 3077 C CA . ASP A 1 373 ? -11.039 -11.141 10.539 1 85.62 373 ASP A CA 1
ATOM 3078 C C . ASP A 1 373 ? -10.531 -9.812 9.969 1 85.62 373 ASP A C 1
ATOM 3080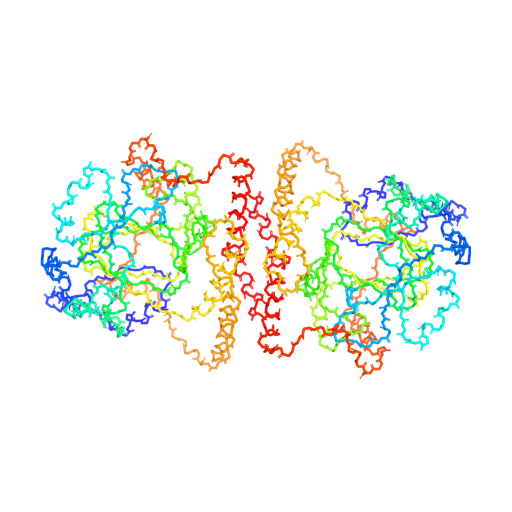 O O . ASP A 1 373 ? -10.156 -9.734 8.797 1 85.62 373 ASP A O 1
ATOM 3084 N N . LEU A 1 374 ? -10.461 -8.859 10.898 1 89.19 374 LEU A N 1
ATOM 3085 C CA . LEU A 1 374 ? -9.984 -7.562 10.43 1 89.19 374 LEU A CA 1
ATOM 3086 C C . LEU A 1 374 ? -8.5 -7.621 10.062 1 89.19 374 LEU A C 1
ATOM 3088 O O . LEU A 1 374 ? -8.078 -7.027 9.07 1 89.19 374 LEU A O 1
ATOM 3092 N N . THR A 1 375 ? -7.77 -8.352 10.875 1 90.06 375 THR A N 1
ATOM 3093 C CA . THR A 1 375 ? -6.348 -8.5 10.578 1 90.06 375 THR A CA 1
ATOM 3094 C C . THR A 1 375 ? -6.141 -9.117 9.203 1 90.06 375 THR A C 1
ATOM 3096 O O . THR A 1 375 ? -5.281 -8.672 8.438 1 90.06 375 THR A O 1
ATOM 3099 N N . GLU A 1 376 ? -6.91 -10.109 8.922 1 91 376 GLU A N 1
ATOM 3100 C CA . GLU A 1 376 ? -6.82 -10.75 7.613 1 91 376 GLU A CA 1
ATOM 3101 C C . GLU A 1 376 ? -7.137 -9.758 6.492 1 91 376 GLU A C 1
ATOM 3103 O O . GLU A 1 376 ? -6.441 -9.727 5.477 1 91 376 GLU A O 1
ATOM 3108 N N . LYS A 1 377 ? -8.133 -8.977 6.742 1 93.12 377 LYS A N 1
ATOM 3109 C CA . LYS A 1 377 ? -8.523 -7.984 5.746 1 93.12 377 LYS A CA 1
ATOM 3110 C C . LYS A 1 377 ? -7.422 -6.949 5.535 1 93.12 377 LYS A C 1
ATOM 3112 O O . LYS A 1 377 ? -7.148 -6.547 4.402 1 93.12 377 LYS A O 1
ATOM 3117 N N . VAL A 1 378 ? -6.836 -6.559 6.602 1 94.31 378 VAL A N 1
ATOM 3118 C CA . VAL A 1 378 ? -5.785 -5.547 6.543 1 94.31 378 VAL A CA 1
ATOM 3119 C C . VAL A 1 378 ? -4.57 -6.105 5.805 1 94.31 378 VAL A C 1
ATOM 3121 O O . VAL A 1 378 ? -4.012 -5.445 4.926 1 94.31 378 VAL A O 1
ATOM 3124 N N . VAL A 1 379 ? -4.184 -7.316 6.137 1 94.44 379 VAL A N 1
ATOM 3125 C CA . VAL A 1 379 ? -3.049 -7.961 5.484 1 94.44 379 VAL A CA 1
ATOM 3126 C C . VAL A 1 379 ? -3.316 -8.086 3.986 1 94.44 379 VAL A C 1
ATOM 3128 O O . VAL A 1 379 ? -2.463 -7.742 3.166 1 94.44 379 VAL A O 1
ATOM 3131 N N . ASN A 1 380 ? -4.445 -8.547 3.672 1 94.69 380 ASN A N 1
ATOM 3132 C CA . ASN A 1 380 ? -4.785 -8.711 2.262 1 94.69 380 ASN A CA 1
ATOM 3133 C C . ASN A 1 380 ? -4.809 -7.371 1.532 1 94.69 380 ASN A C 1
ATOM 3135 O O . ASN A 1 380 ? -4.41 -7.285 0.368 1 94.69 380 ASN A O 1
ATOM 3139 N N . ALA A 1 381 ? -5.305 -6.344 2.189 1 96.25 381 ALA A N 1
ATOM 3140 C CA . ALA A 1 381 ? -5.316 -5.02 1.577 1 96.25 381 ALA A CA 1
ATOM 3141 C C . ALA A 1 381 ? -3.895 -4.516 1.34 1 96.25 381 ALA A C 1
ATOM 3143 O O . ALA A 1 381 ? -3.582 -4 0.263 1 96.25 381 ALA A O 1
ATOM 3144 N N . LEU A 1 382 ? -3.064 -4.664 2.32 1 97.31 382 LEU A N 1
ATOM 3145 C CA . LEU A 1 382 ? -1.679 -4.219 2.225 1 97.31 382 LEU A CA 1
ATOM 3146 C C . LEU A 1 382 ? -0.905 -5.059 1.214 1 97.31 382 LEU A C 1
ATOM 3148 O O . LEU A 1 382 ? 0.042 -4.57 0.591 1 97.31 382 LEU A O 1
ATOM 3152 N N . CYS A 1 383 ? -1.342 -6.324 1.04 1 96.94 383 CYS A N 1
ATOM 3153 C CA . CYS A 1 383 ? -0.643 -7.234 0.139 1 96.94 383 CYS A CA 1
ATOM 3154 C C . CYS A 1 383 ? -1.301 -7.254 -1.235 1 96.94 383 CYS A C 1
ATOM 3156 O O . CYS A 1 383 ? -0.905 -8.031 -2.107 1 96.94 383 CYS A O 1
ATOM 3158 N N . HIS A 1 384 ? -2.305 -6.516 -1.376 1 96.31 384 HIS A N 1
ATOM 3159 C CA . HIS A 1 384 ? -2.928 -6.434 -2.693 1 96.31 384 HIS A CA 1
ATOM 3160 C C . HIS A 1 384 ? -1.901 -6.09 -3.768 1 96.31 384 HIS A C 1
ATOM 3162 O O . HIS A 1 384 ? -1.033 -5.242 -3.553 1 96.31 384 HIS A O 1
ATOM 3168 N N . PRO A 1 385 ? -1.991 -6.664 -4.941 1 95.38 385 PRO A N 1
ATOM 3169 C CA . PRO A 1 385 ? -0.984 -6.449 -5.984 1 95.38 385 PRO A CA 1
ATOM 3170 C C . PRO A 1 385 ? -0.792 -4.977 -6.324 1 95.38 385 PRO A C 1
ATOM 3172 O O . PRO A 1 385 ? 0.343 -4.52 -6.492 1 95.38 385 PRO A O 1
ATOM 3175 N N . ASP A 1 386 ? -1.836 -4.195 -6.391 1 95.31 386 ASP A N 1
ATOM 3176 C CA . ASP A 1 386 ? -1.725 -2.771 -6.699 1 95.31 386 ASP A CA 1
ATOM 3177 C C . ASP A 1 386 ? -0.921 -2.039 -5.629 1 95.31 386 ASP A C 1
ATOM 3179 O O . ASP A 1 386 ? -0.127 -1.148 -5.941 1 95.31 386 ASP A O 1
ATOM 3183 N N . VAL A 1 387 ? -1.18 -2.326 -4.387 1 97.38 387 VAL A N 1
ATOM 3184 C CA . VAL A 1 387 ? -0.504 -1.695 -3.26 1 97.38 387 VAL A CA 1
ATOM 3185 C C . VAL A 1 387 ? 0.974 -2.08 -3.26 1 97.38 387 VAL A C 1
ATOM 3187 O O . VAL A 1 387 ? 1.848 -1.214 -3.189 1 97.38 387 VAL A O 1
ATOM 3190 N N . VAL A 1 388 ? 1.229 -3.389 -3.398 1 97.5 388 VAL A N 1
ATOM 3191 C CA . VAL A 1 388 ? 2.596 -3.898 -3.381 1 97.5 388 VAL A CA 1
ATOM 3192 C C . VAL A 1 388 ? 3.379 -3.324 -4.559 1 97.5 388 VAL A C 1
ATOM 3194 O O . VAL A 1 388 ? 4.562 -3.002 -4.43 1 97.5 388 VAL A O 1
ATOM 3197 N N . ASN A 1 389 ? 2.742 -3.24 -5.707 1 96.31 389 ASN A N 1
ATOM 3198 C CA . ASN A 1 389 ? 3.385 -2.617 -6.859 1 96.31 389 ASN A CA 1
ATOM 3199 C C . ASN A 1 389 ? 3.818 -1.187 -6.555 1 96.31 389 ASN A C 1
ATOM 3201 O O . ASN A 1 389 ? 4.941 -0.794 -6.871 1 96.31 389 ASN A O 1
ATOM 3205 N N . LYS A 1 390 ? 2.943 -0.407 -5.949 1 96.56 390 LYS A N 1
ATOM 3206 C CA . LYS A 1 390 ? 3.26 0.982 -5.633 1 96.56 390 LYS A CA 1
ATOM 3207 C C . LYS A 1 390 ? 4.379 1.069 -4.598 1 96.56 390 LYS A C 1
ATOM 3209 O O . LYS A 1 390 ? 5.293 1.888 -4.73 1 96.56 390 LYS A O 1
ATOM 3214 N N . VAL A 1 391 ? 4.34 0.278 -3.588 1 97.69 391 VAL A N 1
ATOM 3215 C CA . VAL A 1 391 ? 5.367 0.261 -2.553 1 97.69 391 VAL A CA 1
ATOM 3216 C C . VAL A 1 391 ? 6.719 -0.095 -3.17 1 97.69 391 VAL A C 1
ATOM 3218 O O . VAL A 1 391 ? 7.73 0.537 -2.867 1 97.69 391 VAL A O 1
ATOM 3221 N N . SER A 1 392 ? 6.707 -1.142 -4.012 1 97.06 392 SER A N 1
ATOM 3222 C CA . SER A 1 392 ? 7.941 -1.555 -4.668 1 97.06 392 SER A CA 1
ATOM 3223 C C . SER A 1 392 ? 8.516 -0.431 -5.523 1 97.06 392 SER A C 1
ATOM 3225 O O . SER A 1 392 ? 9.734 -0.212 -5.539 1 97.06 392 SER A O 1
ATOM 3227 N N . GLU A 1 393 ? 7.688 0.268 -6.25 1 95.5 393 GLU A N 1
ATOM 3228 C CA . GLU A 1 393 ? 8.117 1.408 -7.051 1 95.5 393 GLU A CA 1
ATOM 3229 C C . GLU A 1 393 ? 8.789 2.473 -6.184 1 95.5 393 GLU A C 1
ATOM 3231 O O . GLU A 1 393 ? 9.828 3.018 -6.551 1 95.5 393 GLU A O 1
ATOM 3236 N N . LEU A 1 394 ? 8.18 2.771 -5.062 1 94.62 394 LEU A N 1
ATOM 3237 C CA . LEU A 1 394 ? 8.688 3.791 -4.156 1 94.62 394 LEU A CA 1
ATOM 3238 C C . LEU A 1 394 ? 10.039 3.373 -3.574 1 94.62 394 LEU A C 1
ATOM 3240 O O . LEU A 1 394 ? 10.922 4.211 -3.375 1 94.62 394 LEU A O 1
ATOM 3244 N N . LEU A 1 395 ? 10.195 2.104 -3.316 1 94.56 395 LEU A N 1
ATOM 3245 C CA . LEU A 1 395 ? 11.422 1.605 -2.705 1 94.56 395 LEU A CA 1
ATOM 3246 C C . LEU A 1 395 ? 12.555 1.544 -3.729 1 94.56 395 LEU A C 1
ATOM 3248 O O . LEU A 1 395 ? 13.727 1.652 -3.369 1 94.56 395 LEU A O 1
ATOM 3252 N N . LEU A 1 396 ? 12.172 1.288 -4.988 1 93.5 396 LEU A N 1
ATOM 3253 C CA . LEU A 1 396 ? 13.18 1.125 -6.031 1 93.5 396 LEU A CA 1
ATOM 3254 C C . LEU A 1 396 ? 13.492 2.461 -6.695 1 93.5 396 LEU A C 1
ATOM 3256 O O . LEU A 1 396 ? 14.414 2.553 -7.508 1 93.5 396 LEU A O 1
ATOM 3260 N N . SER A 1 397 ? 12.711 3.523 -6.441 1 84.69 397 SER A N 1
ATOM 3261 C CA . SER A 1 397 ? 12.977 4.863 -6.953 1 84.69 397 SER A CA 1
ATOM 3262 C C . SER A 1 397 ? 14.086 5.547 -6.16 1 84.69 397 SER A C 1
ATOM 3264 O O . SER A 1 397 ? 14.297 5.234 -4.984 1 84.69 397 SER A O 1
ATOM 3266 N N . MET B 1 1 ? -20.516 56.906 1.062 1 30.03 1 MET B N 1
ATOM 3267 C CA . MET B 1 1 ? -19.422 55.969 1.246 1 30.03 1 MET B CA 1
ATOM 3268 C C . MET B 1 1 ? -19.953 54.531 1.393 1 30.03 1 MET B C 1
ATOM 3270 O O . MET B 1 1 ? -20.781 54.281 2.262 1 30.03 1 MET B O 1
ATOM 3274 N N . ASP B 1 2 ? -20.203 53.844 0.385 1 38.59 2 ASP B N 1
ATOM 3275 C CA . ASP B 1 2 ? -20.984 52.594 0.234 1 38.59 2 ASP B CA 1
ATOM 3276 C C . ASP B 1 2 ? -20.688 51.625 1.379 1 38.59 2 ASP B C 1
ATOM 3278 O O . ASP B 1 2 ? -19.531 51.406 1.724 1 38.59 2 ASP B O 1
ATOM 3282 N N . LYS B 1 3 ? -21.359 51.531 2.436 1 45.03 3 LYS B N 1
ATOM 3283 C CA . LYS B 1 3 ? -21.312 50.781 3.689 1 45.03 3 LYS B CA 1
ATOM 3284 C C . LYS B 1 3 ? -20.75 49.375 3.473 1 45.03 3 LYS B C 1
ATOM 3286 O O . LYS B 1 3 ? -21.344 48.562 2.764 1 45.03 3 LYS B O 1
ATOM 3291 N N . LEU B 1 4 ? -19.391 49.094 3.209 1 57.56 4 LEU B N 1
ATOM 3292 C CA . LEU B 1 4 ? -18.594 47.938 2.791 1 57.56 4 LEU B CA 1
ATOM 3293 C C . LEU B 1 4 ? -18.984 46.688 3.568 1 57.56 4 LEU B C 1
ATOM 3295 O O . LEU B 1 4 ? -19.031 46.719 4.801 1 57.56 4 LEU B O 1
ATOM 3299 N N . LYS B 1 5 ? -19.859 45.812 2.918 1 79.69 5 LYS B N 1
ATOM 3300 C CA . LYS B 1 5 ? -20.625 44.656 3.336 1 79.69 5 LYS B CA 1
ATOM 3301 C C . LYS B 1 5 ? -19.75 43.625 4.027 1 79.69 5 LYS B C 1
ATOM 3303 O O . LYS B 1 5 ? -18.781 43.125 3.443 1 79.69 5 LYS B O 1
ATOM 3308 N N . SER B 1 6 ? -19.828 43.562 5.328 1 88.81 6 SER B N 1
ATOM 3309 C CA . SER B 1 6 ? -19.203 42.531 6.125 1 88.81 6 SER B CA 1
ATOM 3310 C C . SER B 1 6 ? -19.938 41.219 5.992 1 88.81 6 SER B C 1
ATOM 3312 O O . SER B 1 6 ? -21.172 41.188 5.965 1 88.81 6 SER B O 1
ATOM 3314 N N . PRO B 1 7 ? -19.188 40.156 5.703 1 93.88 7 PRO B N 1
ATOM 3315 C CA . PRO B 1 7 ? -19.875 38.875 5.637 1 93.88 7 PRO B CA 1
ATOM 3316 C C . PRO B 1 7 ? -20.547 38.5 6.953 1 93.88 7 PRO B C 1
ATOM 3318 O O . PRO B 1 7 ? -20.031 38.812 8.031 1 93.88 7 PRO B O 1
ATOM 3321 N N . SER B 1 8 ? -21.641 37.844 6.848 1 94.62 8 SER B N 1
ATOM 3322 C CA . SER B 1 8 ? -22.281 37.312 8.055 1 94.62 8 SER B CA 1
ATOM 3323 C C . SER B 1 8 ? -21.516 36.125 8.633 1 94.62 8 SER B C 1
ATOM 3325 O O . SER B 1 8 ? -20.719 35.5 7.938 1 94.62 8 SER B O 1
ATOM 3327 N N . ASP B 1 9 ? -21.75 35.844 9.938 1 96 9 ASP B N 1
ATOM 3328 C CA . ASP B 1 9 ? -21.125 34.719 10.594 1 96 9 ASP B CA 1
ATOM 3329 C C . ASP B 1 9 ? -21.453 33.406 9.859 1 96 9 ASP B C 1
ATOM 3331 O O . ASP B 1 9 ? -20.562 32.562 9.672 1 96 9 ASP B O 1
ATOM 3335 N N . LYS B 1 10 ? -22.641 33.281 9.438 1 95.5 10 LYS B N 1
ATOM 3336 C CA . LYS B 1 10 ? -23.078 32.062 8.758 1 95.5 10 LYS B CA 1
ATOM 3337 C C . LYS B 1 10 ? -22.375 31.891 7.418 1 95.5 10 LYS B C 1
ATOM 3339 O O . LYS B 1 10 ? -22 30.781 7.047 1 95.5 10 LYS B O 1
ATOM 3344 N N . VAL B 1 11 ? -22.234 32.969 6.734 1 94.69 11 VAL B N 1
ATOM 3345 C CA . VAL B 1 11 ? -21.531 32.938 5.449 1 94.69 11 VAL B CA 1
ATOM 3346 C C . VAL B 1 11 ? -20.094 32.5 5.66 1 94.69 11 VAL B C 1
ATOM 3348 O O . VAL B 1 11 ? -19.562 31.688 4.895 1 94.69 11 VAL B O 1
ATOM 3351 N N . LEU B 1 12 ? -19.484 33.031 6.684 1 96.69 12 LEU B N 1
ATOM 3352 C CA . LEU B 1 12 ? -18.094 32.688 6.977 1 96.69 12 LEU B CA 1
ATOM 3353 C C . LEU B 1 12 ? -17.969 31.203 7.293 1 96.69 12 LEU B C 1
ATOM 3355 O O . LEU B 1 12 ? -17.047 30.531 6.793 1 96.69 12 LEU B O 1
ATOM 3359 N N . TYR B 1 13 ? -18.828 30.703 8.094 1 96.62 13 TYR B N 1
ATOM 3360 C CA . TYR B 1 13 ? -18.781 29.297 8.445 1 96.62 13 TYR B CA 1
ATOM 3361 C C . TYR B 1 13 ? -18.953 28.422 7.207 1 96.62 13 TYR B C 1
ATOM 3363 O O . TYR B 1 13 ? -18.203 27.453 7.004 1 96.62 13 TYR B O 1
ATOM 3371 N N . GLN B 1 14 ? -19.938 28.734 6.406 1 95.06 14 GLN B N 1
ATOM 3372 C CA . GLN B 1 14 ? -20.188 27.984 5.188 1 95.06 14 GLN B CA 1
ATOM 3373 C C . GLN B 1 14 ? -18.969 28 4.262 1 95.06 14 GLN B C 1
ATOM 3375 O O . GLN B 1 14 ? -18.594 26.969 3.695 1 95.06 14 GLN B O 1
ATOM 3380 N N . ALA B 1 15 ? -18.422 29.172 4.145 1 95.31 15 ALA B N 1
ATOM 3381 C CA . ALA B 1 15 ? -17.266 29.328 3.279 1 95.31 15 ALA B CA 1
ATOM 3382 C C . ALA B 1 15 ? -16.094 28.469 3.766 1 95.31 15 ALA B C 1
ATOM 3384 O O . ALA B 1 15 ? -15.469 27.766 2.977 1 95.31 15 ALA B O 1
ATOM 3385 N N . ILE B 1 16 ? -15.867 28.438 5.027 1 95.75 16 ILE B N 1
ATOM 3386 C CA . ILE B 1 16 ? -14.766 27.703 5.641 1 95.75 16 ILE B CA 1
ATOM 3387 C C . ILE B 1 16 ? -14.945 26.219 5.41 1 95.75 16 ILE B C 1
ATOM 3389 O O . ILE B 1 16 ? -13.977 25.484 5.16 1 95.75 16 ILE B O 1
ATOM 3393 N N . MET B 1 17 ? -16.141 25.766 5.418 1 94.88 17 MET B N 1
ATOM 3394 C CA . MET B 1 17 ? -16.422 24.344 5.281 1 94.88 17 MET B CA 1
ATOM 3395 C C . MET B 1 17 ? -16.359 23.922 3.818 1 94.88 17 MET B C 1
ATOM 3397 O O . MET B 1 17 ? -16.234 22.734 3.518 1 94.88 17 MET B O 1
ATOM 3401 N N . GLU B 1 18 ? -16.344 24.922 2.918 1 94.44 18 GLU B N 1
ATOM 3402 C CA . GLU B 1 18 ? -16.484 24.562 1.511 1 94.44 18 GLU B CA 1
ATOM 3403 C C . GLU B 1 18 ? -15.227 24.906 0.722 1 94.44 18 GLU B C 1
ATOM 3405 O O . GLU B 1 18 ? -14.906 24.234 -0.265 1 94.44 18 GLU B O 1
ATOM 3410 N N . MET B 1 19 ? -14.562 25.922 1.1 1 94.69 19 MET B N 1
ATOM 3411 C CA . MET B 1 19 ? -13.438 26.438 0.321 1 94.69 19 MET B CA 1
ATOM 3412 C C . MET B 1 19 ? -12.297 25.422 0.291 1 94.69 19 MET B C 1
ATOM 3414 O O . MET B 1 19 ? -12 24.797 1.303 1 94.69 19 MET B O 1
ATOM 3418 N N . GLN B 1 20 ? -11.562 25.391 -0.848 1 95 20 GLN B N 1
ATOM 3419 C CA . GLN B 1 20 ? -10.477 24.453 -1.052 1 95 20 GLN B CA 1
ATOM 3420 C C . GLN B 1 20 ? -9.125 25.156 -1.138 1 95 20 GLN B C 1
ATOM 3422 O O . GLN B 1 20 ? -8.094 24.531 -1.355 1 95 20 GLN B O 1
ATOM 3427 N N . GLU B 1 21 ? -9.258 26.453 -1.062 1 97.12 21 GLU B N 1
ATOM 3428 C CA . GLU B 1 21 ? -8.039 27.266 -1.097 1 97.12 21 GLU B CA 1
ATOM 3429 C C . GLU B 1 21 ? -7.902 28.109 0.16 1 97.12 21 GLU B C 1
ATOM 3431 O O . GLU B 1 21 ? -8.906 28.547 0.729 1 97.12 21 GLU B O 1
ATOM 3436 N N . PRO B 1 22 ? -6.668 28.328 0.577 1 98.5 22 PRO B N 1
ATOM 3437 C CA . PRO B 1 22 ? -6.484 29.172 1.767 1 98.5 22 PRO B CA 1
ATOM 3438 C C . PRO B 1 22 ? -6.797 30.641 1.506 1 98.5 22 PRO B C 1
ATOM 3440 O O . PRO B 1 22 ? -6.598 31.125 0.39 1 98.5 22 PRO B O 1
ATOM 3443 N N . VAL B 1 23 ? -7.25 31.344 2.486 1 98.56 23 VAL B N 1
ATOM 3444 C CA . VAL B 1 23 ? -7.496 32.781 2.439 1 98.56 23 VAL B CA 1
ATOM 3445 C C . VAL B 1 23 ? -7.102 33.406 3.771 1 98.56 23 VAL B C 1
ATOM 3447 O O . VAL B 1 23 ? -6.941 32.719 4.777 1 98.56 23 VAL B O 1
ATOM 3450 N N . VAL B 1 24 ? -6.879 34.688 3.758 1 98.75 24 VAL B N 1
ATOM 3451 C CA . VAL B 1 24 ? -6.664 35.469 4.977 1 98.75 24 VAL B CA 1
ATOM 3452 C C . VAL B 1 24 ? -7.875 36.344 5.246 1 98.75 24 VAL B C 1
ATOM 3454 O O . VAL B 1 24 ? -8.281 37.125 4.383 1 98.75 24 VAL B O 1
ATOM 3457 N N . PHE B 1 25 ? -8.484 36.188 6.336 1 98.31 25 PHE B N 1
ATOM 3458 C CA . PHE B 1 25 ? -9.523 37.094 6.801 1 98.31 25 PHE B CA 1
ATOM 3459 C C . PHE B 1 25 ? -8.922 38.281 7.531 1 98.31 25 PHE B C 1
ATOM 3461 O O . PHE B 1 25 ? -8.102 38.125 8.43 1 98.31 25 PHE B O 1
ATOM 3468 N N . GLN B 1 26 ? -9.367 39.375 7.184 1 96.69 26 GLN B N 1
ATOM 3469 C CA . GLN B 1 26 ? -8.898 40.625 7.797 1 96.69 26 GLN B CA 1
ATOM 3470 C C . GLN B 1 26 ? -10.055 41.406 8.398 1 96.69 26 GLN B C 1
ATOM 3472 O O . GLN B 1 26 ? -11.18 41.344 7.898 1 96.69 26 GLN B O 1
ATOM 3477 N N . HIS B 1 27 ? -9.781 42.062 9.492 1 94.25 27 HIS B N 1
ATOM 3478 C CA . HIS B 1 27 ? -10.734 42.938 10.172 1 94.25 27 HIS B CA 1
ATOM 3479 C C . HIS B 1 27 ? -11.906 42.125 10.734 1 94.25 27 HIS B C 1
ATOM 3481 O O . HIS B 1 27 ? -12.969 42.688 11.016 1 94.25 27 HIS B O 1
ATOM 3487 N N . MET B 1 28 ? -11.688 40.875 10.828 1 94.5 28 MET B N 1
ATOM 3488 C CA . MET B 1 28 ? -12.773 40 11.297 1 94.5 28 MET B CA 1
ATOM 3489 C C . MET B 1 28 ? -12.883 40.031 12.812 1 94.5 28 MET B C 1
ATOM 3491 O O . MET B 1 28 ? -13.953 39.781 13.367 1 94.5 28 MET B O 1
ATOM 3495 N N . LEU B 1 29 ? -11.773 40.344 13.406 1 95.88 29 LEU B N 1
ATOM 3496 C CA . LEU B 1 29 ? -11.742 40.281 14.867 1 95.88 29 LEU B CA 1
ATOM 3497 C C . LEU B 1 29 ? -11.875 41.688 15.469 1 95.88 29 LEU B C 1
ATOM 3499 O O . LEU B 1 29 ? -11.445 41.906 16.594 1 95.88 29 LEU B O 1
ATOM 3503 N N . GLN B 1 30 ? -12.414 42.531 14.719 1 93.69 30 GLN B N 1
ATOM 3504 C CA . GLN B 1 30 ? -12.633 43.906 15.148 1 93.69 30 GLN B CA 1
ATOM 3505 C C . GLN B 1 30 ? -14.109 44.281 15.055 1 93.69 30 GLN B C 1
ATOM 3507 O O . GLN B 1 30 ? -14.82 43.812 14.172 1 93.69 30 GLN B O 1
ATOM 3512 N N . ASN B 1 31 ? -14.508 45.156 15.969 1 89.56 31 ASN B N 1
ATOM 3513 C CA . ASN B 1 31 ? -15.867 45.688 15.891 1 89.56 31 ASN B CA 1
ATOM 3514 C C . ASN B 1 31 ? -15.953 46.844 14.922 1 89.56 31 ASN B C 1
ATOM 3516 O O . ASN B 1 31 ? -14.992 47.156 14.203 1 89.56 31 ASN B O 1
ATOM 3520 N N . GLU B 1 32 ? -17.094 47.5 14.875 1 85.12 32 GLU B N 1
ATOM 3521 C CA . GLU B 1 32 ? -17.359 48.562 13.922 1 85.12 32 GLU B CA 1
ATOM 3522 C C . GLU B 1 32 ? -16.469 49.781 14.172 1 85.12 32 GLU B C 1
ATOM 3524 O O . GLU B 1 32 ? -16.172 50.562 13.258 1 85.12 32 GLU B O 1
ATOM 3529 N N . LYS B 1 33 ? -16.031 49.906 15.438 1 90.25 33 LYS B N 1
ATOM 3530 C CA . LYS B 1 33 ? -15.188 51.031 15.805 1 90.25 33 LYS B CA 1
ATOM 3531 C C . LYS B 1 33 ? -13.711 50.719 15.594 1 90.25 33 LYS B C 1
ATOM 3533 O O . LYS B 1 33 ? -12.852 51.531 15.867 1 90.25 33 LYS B O 1
ATOM 3538 N N . GLY B 1 34 ? -13.422 49.469 15.227 1 88.44 34 GLY B N 1
ATOM 3539 C CA . GLY B 1 34 ? -12.047 49.062 14.961 1 88.44 34 GLY B CA 1
ATOM 3540 C C . GLY B 1 34 ? -11.367 48.469 16.172 1 88.44 34 GLY B C 1
ATOM 3541 O O . GLY B 1 34 ? -10.172 48.156 16.125 1 88.44 34 GLY B O 1
ATOM 3542 N N . GLU B 1 35 ? -12.109 48.312 17.203 1 92 35 GLU B N 1
ATOM 3543 C CA . GLU B 1 35 ? -11.562 47.688 18.406 1 92 35 GLU B CA 1
ATOM 3544 C C . GLU B 1 35 ? -11.625 46.188 18.328 1 92 35 GLU B C 1
ATOM 3546 O O . GLU B 1 35 ? -12.602 45.625 17.828 1 92 35 GLU B O 1
ATOM 3551 N N . TYR B 1 36 ? -10.586 45.594 18.891 1 94.5 36 TYR B N 1
ATOM 3552 C CA . TYR B 1 36 ? -10.555 44.125 18.828 1 94.5 36 TYR B CA 1
ATOM 3553 C C . TYR B 1 36 ? -11.625 43.531 19.734 1 94.5 36 TYR B C 1
ATOM 3555 O O . TYR B 1 36 ? -11.867 44.031 20.828 1 94.5 36 TYR B O 1
ATOM 3563 N N . CYS B 1 37 ? -12.125 42.438 19.25 1 93.75 37 CYS B N 1
ATOM 3564 C CA . CYS B 1 37 ? -13.156 41.719 20 1 93.75 37 CYS B CA 1
ATOM 3565 C C . CYS B 1 37 ? -12.531 40.75 20.984 1 93.75 37 CYS B C 1
ATOM 3567 O O . CYS B 1 37 ? -13.18 40.312 21.938 1 93.75 37 CYS B O 1
ATOM 3569 N N . TRP B 1 38 ? -11.289 40.344 20.766 1 97.81 38 TRP B N 1
ATOM 3570 C CA . TRP B 1 38 ? -10.547 39.438 21.641 1 97.81 38 TRP B CA 1
ATOM 3571 C C . TRP B 1 38 ? -9.672 40.219 22.625 1 97.81 38 TRP B C 1
ATOM 3573 O O . TRP B 1 38 ? -8.812 41 22.203 1 97.81 38 TRP B O 1
ATOM 3583 N N . LYS B 1 39 ? -9.812 40 23.922 1 97.38 39 LYS B N 1
ATOM 3584 C CA . LYS B 1 39 ? -8.945 40.656 24.891 1 97.38 39 LYS B CA 1
ATOM 3585 C C . LYS B 1 39 ? -7.484 40.281 24.672 1 97.38 39 LYS B C 1
ATOM 3587 O O . LYS B 1 39 ? -6.59 41.094 24.906 1 97.38 39 LYS B O 1
ATOM 3592 N N . LEU B 1 40 ? -7.258 39.062 24.234 1 98.12 40 LEU B N 1
ATOM 3593 C CA . LEU B 1 40 ? -5.906 38.594 23.953 1 98.12 40 LEU B CA 1
ATOM 3594 C C . LEU B 1 40 ? -5.203 39.5 22.969 1 98.12 40 LEU B C 1
ATOM 3596 O O . LEU B 1 40 ? -3.982 39.656 23.031 1 98.12 40 LEU B O 1
ATOM 3600 N N . LEU B 1 41 ? -5.938 40.094 22.062 1 98.12 41 LEU B N 1
ATOM 3601 C CA . LEU B 1 41 ? -5.375 40.969 21.047 1 98.12 41 LEU B CA 1
ATOM 3602 C C . LEU B 1 41 ? -5.113 42.375 21.641 1 98.12 41 LEU B C 1
ATOM 3604 O O . LEU B 1 41 ? -4.363 43.156 21.062 1 98.12 41 LEU B O 1
ATOM 3608 N N . GLU B 1 42 ? -5.695 42.625 22.703 1 96.5 42 GLU B N 1
ATOM 3609 C CA . GLU B 1 42 ? -5.535 43.938 23.344 1 96.5 42 GLU B CA 1
ATOM 3610 C C . GLU B 1 42 ? -4.336 43.938 24.281 1 96.5 42 GLU B C 1
ATOM 3612 O O . GLU B 1 42 ? -3.719 45 24.5 1 96.5 42 GLU B O 1
ATOM 3617 N N . TRP B 1 43 ? -4.09 42.844 24.859 1 97.88 43 TRP B N 1
ATOM 3618 C CA . TRP B 1 43 ? -2.977 42.781 25.797 1 97.88 43 TRP B CA 1
ATOM 3619 C C . TRP B 1 43 ? -1.641 42.875 25.078 1 97.88 43 TRP B C 1
ATOM 3621 O O . TRP B 1 43 ? -1.378 42.125 24.125 1 97.88 43 TRP B O 1
ATOM 3631 N N . ASN B 1 44 ? -0.822 43.812 25.516 1 97.06 44 ASN B N 1
ATOM 3632 C CA . ASN B 1 44 ? 0.555 43.781 25.031 1 97.06 44 ASN B CA 1
ATOM 3633 C C . ASN B 1 44 ? 1.34 42.656 25.688 1 97.06 44 ASN B C 1
ATOM 3635 O O . ASN B 1 44 ? 0.81 41.938 26.531 1 97.06 44 ASN B O 1
ATOM 3639 N N . LEU B 1 45 ? 2.562 42.469 25.312 1 96.88 45 LEU B N 1
ATOM 3640 C CA . LEU B 1 45 ? 3.336 41.312 25.766 1 96.88 45 LEU B CA 1
ATOM 3641 C C . LEU B 1 45 ? 3.541 41.312 27.266 1 96.88 45 LEU B C 1
ATOM 3643 O O . LEU B 1 45 ? 3.51 40.281 27.922 1 96.88 45 LEU B O 1
ATOM 3647 N N . SER B 1 46 ? 3.797 42.5 27.766 1 96.44 46 SER B N 1
ATOM 3648 C CA . SER B 1 46 ? 3.984 42.625 29.203 1 96.44 46 SER B CA 1
ATOM 3649 C C . SER B 1 46 ? 2.713 42.25 29.969 1 96.44 46 SER B C 1
ATOM 3651 O O . SER B 1 46 ? 2.768 41.562 31 1 96.44 46 SER B O 1
ATOM 3653 N N . GLU B 1 47 ? 1.614 42.75 29.5 1 97.62 47 GLU B N 1
ATOM 3654 C CA . GLU B 1 47 ? 0.326 42.406 30.109 1 97.62 47 GLU B CA 1
ATOM 3655 C C . GLU B 1 47 ? 0.037 40.906 30.016 1 97.62 47 GLU B C 1
ATOM 3657 O O . GLU B 1 47 ? -0.478 40.312 30.969 1 97.62 47 GLU B O 1
ATOM 3662 N N . LEU B 1 48 ? 0.34 40.406 28.875 1 97.75 48 LEU B N 1
ATOM 3663 C CA . LEU B 1 48 ? 0.148 38.969 28.688 1 97.75 48 LEU B CA 1
ATOM 3664 C C . LEU B 1 48 ? 0.967 38.188 29.703 1 97.75 48 LEU B C 1
ATOM 3666 O O . LEU B 1 48 ? 0.465 37.219 30.312 1 97.75 48 LEU B O 1
ATOM 3670 N N . ALA B 1 49 ? 2.203 38.531 29.859 1 97.44 49 ALA B N 1
ATOM 3671 C CA . ALA B 1 49 ? 3.078 37.875 30.828 1 97.44 49 ALA B CA 1
ATOM 3672 C C . ALA B 1 49 ? 2.506 37.969 32.25 1 97.44 49 ALA B C 1
ATOM 3674 O O . ALA B 1 49 ? 2.596 37.031 33.031 1 97.44 49 ALA B O 1
ATOM 3675 N N . GLU B 1 50 ? 1.986 39.125 32.5 1 97.31 50 GLU B N 1
ATOM 3676 C CA . GLU B 1 50 ? 1.369 39.312 33.812 1 97.31 50 GLU B CA 1
ATOM 3677 C C . GLU B 1 50 ? 0.183 38.375 34 1 97.31 50 GLU B C 1
ATOM 3679 O O . GLU B 1 50 ? 0.007 37.781 35.094 1 97.31 50 GLU B O 1
ATOM 3684 N N . LYS B 1 51 ? -0.645 38.25 32.969 1 97.19 51 LYS B N 1
ATOM 3685 C CA . LYS B 1 51 ? -1.799 37.375 33.031 1 97.19 51 LYS B CA 1
ATOM 3686 C C . LYS B 1 51 ? -1.363 35.906 33.219 1 97.19 51 LYS B C 1
ATOM 3688 O O . LYS B 1 51 ? -2.012 35.156 33.938 1 97.19 51 LYS B O 1
ATOM 3693 N N . PHE B 1 52 ? -0.271 35.562 32.531 1 97.38 52 PHE B N 1
ATOM 3694 C CA . PHE B 1 52 ? 0.229 34.188 32.625 1 97.38 52 PHE B CA 1
ATOM 3695 C C . PHE B 1 52 ? 0.769 33.938 34.031 1 97.38 52 PHE B C 1
ATOM 3697 O O . PHE B 1 52 ? 0.658 32.812 34.531 1 97.38 52 PHE B O 1
ATOM 3704 N N . GLY B 1 53 ? 1.379 34.969 34.625 1 96.12 53 GLY B N 1
ATOM 3705 C CA . GLY B 1 53 ? 1.924 34.844 35.969 1 96.12 53 GLY B CA 1
ATOM 3706 C C . GLY B 1 53 ? 3.16 33.969 36 1 96.12 53 GLY B C 1
ATOM 3707 O O . GLY B 1 53 ? 4.055 34.094 35.188 1 96.12 53 GLY B O 1
ATOM 3708 N N . ASP B 1 54 ? 3.182 33 37.031 1 95.44 54 ASP B N 1
ATOM 3709 C CA . ASP B 1 54 ? 4.398 32.25 37.312 1 95.44 54 ASP B CA 1
ATOM 3710 C C . ASP B 1 54 ? 4.309 30.844 36.688 1 95.44 54 ASP B C 1
ATOM 3712 O O . ASP B 1 54 ? 5.105 29.969 37.031 1 95.44 54 ASP B O 1
ATOM 3716 N N . ILE B 1 55 ? 3.354 30.656 35.812 1 96.44 55 ILE B N 1
ATOM 3717 C CA . ILE B 1 55 ? 3.244 29.375 35.156 1 96.44 55 ILE B CA 1
ATOM 3718 C C . ILE B 1 55 ? 4.48 29.125 34.281 1 96.44 55 ILE B C 1
ATOM 3720 O O . ILE B 1 55 ? 4.859 29.984 33.5 1 96.44 55 ILE B O 1
ATOM 3724 N N . LYS B 1 56 ? 5.133 28.031 34.469 1 97.31 56 LYS B N 1
ATOM 3725 C CA . LYS B 1 56 ? 6.246 27.641 33.594 1 97.31 56 LYS B CA 1
ATOM 3726 C C . LYS B 1 56 ? 5.75 26.906 32.375 1 97.31 56 LYS B C 1
ATOM 3728 O O . LYS B 1 56 ? 4.988 25.953 32.469 1 97.31 56 LYS B O 1
ATOM 3733 N N . LEU B 1 57 ? 6.121 27.438 31.328 1 97.62 57 LEU B N 1
ATOM 3734 C CA . LEU B 1 57 ? 5.719 26.875 30.031 1 97.62 57 LEU B CA 1
ATOM 3735 C C . LEU B 1 57 ? 6.879 26.141 29.375 1 97.62 57 LEU B C 1
ATOM 3737 O O . LEU B 1 57 ? 8.023 26.594 29.453 1 97.62 57 LEU B O 1
ATOM 3741 N N . PRO B 1 58 ? 6.621 25 28.781 1 98 58 PRO B N 1
ATOM 3742 C CA . PRO B 1 58 ? 7.676 24.281 28.062 1 98 58 PRO B CA 1
ATOM 3743 C C . PRO B 1 58 ? 7.977 24.875 26.703 1 98 58 PRO B C 1
ATOM 3745 O O . PRO B 1 58 ? 7.109 24.891 25.828 1 98 58 PRO B O 1
ATOM 3748 N N . PHE B 1 59 ? 9.172 25.359 26.5 1 97.38 59 PHE B N 1
ATOM 3749 C CA . PHE B 1 59 ? 9.641 25.859 25.219 1 97.38 59 PHE B CA 1
ATOM 3750 C C . PHE B 1 59 ? 10.609 24.891 24.562 1 97.38 59 PHE B C 1
ATOM 3752 O O . PHE B 1 59 ? 11.594 24.469 25.172 1 97.38 59 PHE B O 1
ATOM 3759 N N . ARG B 1 60 ? 10.25 24.5 23.375 1 96.81 60 ARG B N 1
ATOM 3760 C CA . ARG B 1 60 ? 11.195 23.734 22.578 1 96.81 60 ARG B CA 1
ATOM 3761 C C . ARG B 1 60 ? 12.344 24.609 22.094 1 96.81 60 ARG B C 1
ATOM 3763 O O . ARG B 1 60 ? 12.125 25.766 21.688 1 96.81 60 ARG B O 1
ATOM 3770 N N . LEU B 1 61 ? 13.516 24.016 22.172 1 95.31 61 LEU B N 1
ATOM 3771 C CA . LEU B 1 61 ? 14.703 24.766 21.766 1 95.31 61 LEU B CA 1
ATOM 3772 C C . LEU B 1 61 ? 15.25 24.25 20.438 1 95.31 61 LEU B C 1
ATOM 3774 O O . LEU B 1 61 ? 15.43 23.047 20.266 1 95.31 61 LEU B O 1
ATOM 3778 N N . GLY B 1 62 ? 15.383 25.156 19.484 1 95.19 62 GLY B N 1
ATOM 3779 C CA . GLY B 1 62 ? 16.094 24.875 18.25 1 95.19 62 GLY B CA 1
ATOM 3780 C C . GLY B 1 62 ? 17.219 25.859 17.969 1 95.19 62 GLY B C 1
ATOM 3781 O O . GLY B 1 62 ? 17.578 26.656 18.828 1 95.19 62 GLY B O 1
ATOM 3782 N N . TYR B 1 63 ? 17.797 25.734 16.781 1 94.75 63 TYR B N 1
ATOM 3783 C CA . TYR B 1 63 ? 18.969 26.547 16.469 1 94.75 63 TYR B CA 1
ATOM 3784 C C . TYR B 1 63 ? 18.797 27.281 15.148 1 94.75 63 TYR B C 1
ATOM 3786 O O . TYR B 1 63 ? 18.281 26.719 14.18 1 94.75 63 TYR B O 1
ATOM 3794 N N . ASN B 1 64 ? 19.156 28.562 15.227 1 94.25 64 ASN B N 1
ATOM 3795 C CA . ASN B 1 64 ? 19.266 29.344 14 1 94.25 64 ASN B CA 1
ATOM 3796 C C . ASN B 1 64 ? 20.547 29 13.242 1 94.25 64 ASN B C 1
ATOM 3798 O O . ASN B 1 64 ? 21.469 29.812 13.172 1 94.25 64 ASN B O 1
ATOM 3802 N N . ALA B 1 65 ? 20.516 27.828 12.664 1 93.75 65 ALA B N 1
ATOM 3803 C CA . ALA B 1 65 ? 21.688 27.281 12.008 1 93.75 65 ALA B CA 1
ATOM 3804 C C . ALA B 1 65 ? 21.281 26.328 10.883 1 93.75 65 ALA B C 1
ATOM 3806 O O . ALA B 1 65 ? 20.109 25.938 10.773 1 93.75 65 ALA B O 1
ATOM 3807 N N . ARG B 1 66 ? 22.312 26 10.195 1 93.88 66 ARG B N 1
ATOM 3808 C CA . ARG B 1 66 ? 22.141 25.062 9.102 1 93.88 66 ARG B CA 1
ATOM 3809 C C . ARG B 1 66 ? 22.125 23.625 9.609 1 93.88 66 ARG B C 1
ATOM 3811 O O . ARG B 1 66 ? 22.906 23.266 10.492 1 93.88 66 ARG B O 1
ATOM 3818 N N . SER B 1 67 ? 21.219 22.891 9.062 1 93 67 SER B N 1
ATOM 3819 C CA . SER B 1 67 ? 21.172 21.469 9.32 1 93 67 SER B CA 1
ATOM 3820 C C . SER B 1 67 ? 20.812 20.688 8.062 1 93 67 SER B C 1
ATOM 3822 O O . SER B 1 67 ? 20.156 21.219 7.16 1 93 67 SER B O 1
ATOM 3824 N N . MET B 1 68 ? 21.234 19.406 7.961 1 91 68 MET B N 1
ATOM 3825 C CA . MET B 1 68 ? 21.016 18.594 6.773 1 91 68 MET B CA 1
ATOM 3826 C C . MET B 1 68 ? 19.547 18.203 6.652 1 91 68 MET B C 1
ATOM 3828 O O . MET B 1 68 ? 19.031 18.047 5.547 1 91 68 MET B O 1
ATOM 3832 N N . THR B 1 69 ? 18.938 18 7.777 1 93.5 69 THR B N 1
ATOM 3833 C CA . THR B 1 69 ? 17.531 17.625 7.852 1 93.5 69 THR B CA 1
ATOM 3834 C C . THR B 1 69 ? 16.734 18.672 8.648 1 93.5 69 THR B C 1
ATOM 3836 O O . THR B 1 69 ? 17.328 19.5 9.336 1 93.5 69 THR B O 1
ATOM 3839 N N . PRO B 1 70 ? 15.438 18.656 8.508 1 96.25 70 PRO B N 1
ATOM 3840 C CA . PRO B 1 70 ? 14.656 19.562 9.359 1 96.25 70 PRO B CA 1
ATOM 3841 C C . PRO B 1 70 ? 14.953 19.359 10.844 1 96.25 70 PRO B C 1
ATOM 3843 O O . PRO B 1 70 ? 15.281 18.25 11.273 1 96.25 70 PRO B O 1
ATOM 3846 N N . GLN B 1 71 ? 14.953 20.453 11.578 1 95.38 71 GLN B N 1
ATOM 3847 C CA . GLN B 1 71 ? 15.047 20.328 13.031 1 95.38 71 GLN B CA 1
ATOM 3848 C C . GLN B 1 71 ? 13.773 19.719 13.617 1 95.38 71 GLN B C 1
ATOM 3850 O O . GLN B 1 71 ? 12.883 20.453 14.062 1 95.38 71 GLN B O 1
ATOM 3855 N N . TRP B 1 72 ? 13.781 18.391 13.625 1 94.38 72 TRP B N 1
ATOM 3856 C CA . TRP B 1 72 ? 12.602 17.641 14.07 1 94.38 72 TRP B CA 1
ATOM 3857 C C . TRP B 1 72 ? 12.312 17.906 15.539 1 94.38 72 TRP B C 1
ATOM 3859 O O . TRP B 1 72 ? 13.234 17.969 16.359 1 94.38 72 TRP B O 1
ATOM 3869 N N . GLU B 1 73 ? 11.062 17.984 15.844 1 91.75 73 GLU B N 1
ATOM 3870 C CA . GLU B 1 73 ? 10.641 18.281 17.203 1 91.75 73 GLU B CA 1
ATOM 3871 C C . GLU B 1 73 ? 11.195 17.266 18.203 1 91.75 73 GLU B C 1
ATOM 3873 O O . GLU B 1 73 ? 11.633 17.641 19.297 1 91.75 73 GLU B O 1
ATOM 3878 N N . ILE B 1 74 ? 11.234 16.016 17.828 1 88.06 74 ILE B N 1
ATOM 3879 C CA . ILE B 1 74 ? 11.641 14.938 18.719 1 88.06 74 ILE B CA 1
ATOM 3880 C C . ILE B 1 74 ? 13.125 15.078 19.062 1 88.06 74 ILE B C 1
ATOM 3882 O O . ILE B 1 74 ? 13.586 14.523 20.062 1 88.06 74 ILE B O 1
ATOM 3886 N N . ASN B 1 75 ? 13.828 15.789 18.281 1 89.94 75 ASN B N 1
ATOM 3887 C CA . ASN B 1 75 ? 15.266 15.938 18.5 1 89.94 75 ASN B CA 1
ATOM 3888 C C . ASN B 1 75 ? 15.594 17.234 19.234 1 89.94 75 ASN B C 1
ATOM 3890 O O . ASN B 1 75 ? 16.766 17.531 19.469 1 89.94 75 ASN B O 1
ATOM 3894 N N . CYS B 1 76 ? 14.617 18 19.594 1 92.75 76 CYS B N 1
ATOM 3895 C CA . CYS B 1 76 ? 14.82 19.266 20.266 1 92.75 76 CYS B CA 1
ATOM 3896 C C . CYS B 1 76 ? 14.711 19.094 21.781 1 92.75 76 CYS B C 1
ATOM 3898 O O . CYS B 1 76 ? 13.922 18.281 22.266 1 92.75 76 CYS B O 1
ATOM 3900 N N . SER B 1 77 ? 15.516 19.828 22.484 1 94.12 77 SER B N 1
ATOM 3901 C CA . SER B 1 77 ? 15.344 19.906 23.938 1 94.12 77 SER B CA 1
ATOM 3902 C C . SER B 1 77 ? 14.219 20.859 24.312 1 94.12 77 SER B C 1
ATOM 3904 O O . SER B 1 77 ? 13.789 21.672 23.5 1 94.12 77 SER B O 1
ATOM 3906 N N . THR B 1 78 ? 13.766 20.703 25.531 1 96.12 78 THR B N 1
ATOM 3907 C CA . THR B 1 78 ? 12.703 21.562 26.047 1 96.12 78 THR B CA 1
ATOM 3908 C C . THR B 1 78 ? 13.141 22.25 27.344 1 96.12 78 THR B C 1
ATOM 3910 O O . THR B 1 78 ? 13.789 21.641 28.188 1 96.12 78 THR B O 1
ATOM 3913 N N . VAL B 1 79 ? 12.859 23.484 27.453 1 95.38 79 VAL B N 1
ATOM 3914 C CA . VAL B 1 79 ? 13.133 24.219 28.688 1 95.38 79 VAL B CA 1
ATOM 3915 C C . VAL B 1 79 ? 11.828 24.766 29.266 1 95.38 79 VAL B C 1
ATOM 3917 O O . VAL B 1 79 ? 10.953 25.203 28.516 1 95.38 79 VAL B O 1
ATOM 3920 N N . SER B 1 80 ? 11.672 24.719 30.562 1 97.38 80 SER B N 1
ATOM 3921 C CA . SER B 1 80 ? 10.492 25.219 31.25 1 97.38 80 SER B CA 1
ATOM 3922 C C . SER B 1 80 ? 10.758 26.594 31.875 1 97.38 80 SER B C 1
ATOM 3924 O O . SER B 1 80 ? 11.516 26.703 32.844 1 97.38 80 SER B O 1
ATOM 3926 N N . ILE B 1 81 ? 10.141 27.594 31.344 1 96.94 81 ILE B N 1
ATOM 3927 C CA . ILE B 1 81 ? 10.367 28.953 31.844 1 96.94 81 ILE B CA 1
ATOM 3928 C C . ILE B 1 81 ? 9.055 29.734 31.828 1 96.94 81 ILE B C 1
ATOM 3930 O O . ILE B 1 81 ? 8.086 29.312 31.188 1 96.94 81 ILE B O 1
ATOM 3934 N N . THR B 1 82 ? 9.008 30.828 32.531 1 97.44 82 THR B N 1
ATOM 3935 C CA . THR B 1 82 ? 7.84 31.703 32.531 1 97.44 82 THR B CA 1
ATOM 3936 C C . THR B 1 82 ? 7.859 32.594 31.281 1 97.44 82 THR B C 1
ATOM 3938 O O . THR B 1 82 ? 8.914 32.844 30.688 1 97.44 82 THR B O 1
ATOM 3941 N N . LEU B 1 83 ? 6.691 33.094 30.953 1 97.62 83 LEU B N 1
ATOM 3942 C CA . LEU B 1 83 ? 6.637 34 29.828 1 97.62 83 LEU B CA 1
ATOM 3943 C C . LEU B 1 83 ? 7.434 35.281 30.094 1 97.62 83 LEU B C 1
ATOM 3945 O O . LEU B 1 83 ? 8.109 35.781 29.203 1 97.62 83 LEU B O 1
ATOM 3949 N N . SER B 1 84 ? 7.355 35.781 31.281 1 96.94 84 SER B N 1
ATOM 3950 C CA . SER B 1 84 ? 8.109 36.969 31.672 1 96.94 84 SER B CA 1
ATOM 3951 C C . SER B 1 84 ? 9.602 36.781 31.453 1 96.94 84 SER B C 1
ATOM 3953 O O . SER B 1 84 ? 10.273 37.625 30.875 1 96.94 84 SER B O 1
ATOM 3955 N N . TYR B 1 85 ? 10.086 35.688 31.984 1 95.62 85 TYR B N 1
ATOM 3956 C CA . TYR B 1 85 ? 11.5 35.375 31.812 1 95.62 85 TYR B CA 1
ATOM 3957 C C . TYR B 1 85 ? 11.859 35.25 30.328 1 95.62 85 TYR B C 1
ATOM 3959 O O . TYR B 1 85 ? 12.891 35.781 29.906 1 95.62 85 TYR B O 1
ATOM 3967 N N . PHE B 1 86 ? 11.055 34.625 29.594 1 95.75 86 PHE B N 1
ATOM 3968 C CA . PHE B 1 86 ? 11.266 34.438 28.156 1 95.75 86 PHE B CA 1
ATOM 3969 C C . PHE B 1 86 ? 11.375 35.781 27.469 1 95.75 86 PHE B C 1
ATOM 3971 O O . PHE B 1 86 ? 12.32 36.031 26.703 1 95.75 86 PHE B O 1
ATOM 3978 N N . ILE B 1 87 ? 10.445 36.688 27.688 1 94.94 87 ILE B N 1
ATOM 3979 C CA . ILE B 1 87 ? 10.383 38 27.047 1 94.94 87 ILE B CA 1
ATOM 3980 C C . ILE B 1 87 ? 11.602 38.844 27.453 1 94.94 87 ILE B C 1
ATOM 3982 O O . ILE B 1 87 ? 12.211 39.5 26.609 1 94.94 87 ILE B O 1
ATOM 3986 N N . GLN B 1 88 ? 12.016 38.719 28.609 1 92.62 88 GLN B N 1
ATOM 3987 C CA . GLN B 1 88 ? 13.102 39.562 29.125 1 92.62 88 GLN B CA 1
ATOM 3988 C C . GLN B 1 88 ? 14.453 39.062 28.594 1 92.62 88 GLN B C 1
ATOM 3990 O O . GLN B 1 88 ? 15.398 39.875 28.5 1 92.62 88 GLN B O 1
ATOM 3995 N N . ASN B 1 89 ? 14.531 37.812 28.281 1 89.5 89 ASN B N 1
ATOM 3996 C CA . ASN B 1 89 ? 15.82 37.25 27.891 1 89.5 89 ASN B CA 1
ATOM 3997 C C . ASN B 1 89 ? 15.844 36.906 26.406 1 89.5 89 ASN B C 1
ATOM 3999 O O . ASN B 1 89 ? 16.656 36.094 25.984 1 89.5 89 ASN B O 1
ATOM 4003 N N . MET B 1 90 ? 14.984 37.375 25.703 1 82.38 90 MET B N 1
ATOM 4004 C CA . MET B 1 90 ? 14.852 37.062 24.281 1 82.38 90 MET B CA 1
ATOM 4005 C C . MET B 1 90 ? 16.141 37.375 23.531 1 82.38 90 MET B C 1
ATOM 4007 O O . MET B 1 90 ? 16.562 36.594 22.672 1 82.38 90 MET B O 1
ATOM 4011 N N . ASN B 1 91 ? 16.625 38.531 23.766 1 76.94 91 ASN B N 1
ATOM 4012 C CA . ASN B 1 91 ? 17.844 38.938 23.094 1 76.94 91 ASN B CA 1
ATOM 4013 C C . ASN B 1 91 ? 19.016 38 23.391 1 76.94 91 ASN B C 1
ATOM 4015 O O . ASN B 1 91 ? 19.844 37.75 22.531 1 76.94 91 ASN B O 1
ATOM 4019 N N . LEU B 1 92 ? 19.109 37.594 24.562 1 75.25 92 LEU B N 1
ATOM 4020 C CA . LEU B 1 92 ? 20.156 36.656 24.953 1 75.25 92 LEU B CA 1
ATOM 4021 C C . LEU B 1 92 ? 20.047 35.344 24.188 1 75.25 92 LEU B C 1
ATOM 4023 O O . LEU B 1 92 ? 21.047 34.781 23.719 1 75.25 92 LEU B O 1
ATOM 4027 N N . HIS B 1 93 ? 18.938 34.906 24 1 75.38 93 HIS B N 1
ATOM 4028 C CA . HIS B 1 93 ? 18.688 33.656 23.297 1 75.38 93 HIS B CA 1
ATOM 4029 C C . HIS B 1 93 ? 19.078 33.781 21.828 1 75.38 93 HIS B C 1
ATOM 4031 O O . HIS B 1 93 ? 19.672 32.844 21.266 1 75.38 93 HIS B O 1
ATOM 4037 N N . GLU B 1 94 ? 18.766 34.844 21.281 1 75.69 94 GLU B N 1
ATOM 4038 C CA . GLU B 1 94 ? 19.094 35.094 19.875 1 75.69 94 GLU B CA 1
ATOM 4039 C C . GLU B 1 94 ? 20.609 35.188 19.672 1 75.69 94 GLU B C 1
ATOM 4041 O O . GLU B 1 94 ? 21.125 34.688 18.672 1 75.69 94 GLU B O 1
ATOM 4046 N N . ASP B 1 95 ? 21.188 35.75 20.672 1 74.75 95 ASP B N 1
ATOM 4047 C CA . ASP B 1 95 ? 22.641 35.875 20.625 1 74.75 95 ASP B CA 1
ATOM 4048 C C . ASP B 1 95 ? 23.297 34.5 20.609 1 74.75 95 ASP B C 1
ATOM 4050 O O . ASP B 1 95 ? 24.391 34.344 20.047 1 74.75 95 ASP B O 1
ATOM 4054 N N . HIS B 1 96 ? 22.641 33.562 21.125 1 78.19 96 HIS B N 1
ATOM 4055 C CA . HIS B 1 96 ? 23.188 32.219 21.188 1 78.19 96 HIS B CA 1
ATOM 4056 C C . HIS B 1 96 ? 22.719 31.375 20 1 78.19 96 HIS B C 1
ATOM 4058 O O . HIS B 1 96 ? 22.953 30.156 19.969 1 78.19 96 HIS B O 1
ATOM 4064 N N . GLY B 1 97 ? 22.078 32 19.156 1 89.81 97 GLY B N 1
ATOM 4065 C CA . GLY B 1 97 ? 21.656 31.344 17.938 1 89.81 97 GLY B CA 1
ATOM 4066 C C . GLY B 1 97 ? 20.547 30.328 18.172 1 89.81 97 GLY B C 1
ATOM 4067 O O . GLY B 1 97 ? 20.469 29.312 17.5 1 89.81 97 GLY B O 1
ATOM 4068 N N . GLN B 1 98 ? 19.781 30.547 19.219 1 93.62 98 GLN B N 1
ATOM 4069 C CA . GLN B 1 98 ? 18.719 29.625 19.578 1 93.62 98 GLN B CA 1
ATOM 4070 C C . GLN B 1 98 ? 17.344 30.25 19.359 1 93.62 98 GLN B C 1
ATOM 4072 O O . GLN B 1 98 ? 17.203 31.484 19.422 1 93.62 98 GLN B O 1
ATOM 4077 N N . TRP B 1 99 ? 16.453 29.453 19 1 95.62 99 TRP B N 1
ATOM 4078 C CA . TRP B 1 99 ? 15.062 29.891 19.031 1 95.62 99 TRP B CA 1
ATOM 4079 C C . TRP B 1 99 ? 14.242 29.031 19.984 1 95.62 99 TRP B C 1
ATOM 4081 O O . TRP B 1 99 ? 14.609 27.891 20.281 1 95.62 99 TRP B O 1
ATOM 4091 N N . TYR B 1 100 ? 13.211 29.609 20.562 1 96.5 100 TYR B N 1
ATOM 4092 C CA . TYR B 1 100 ? 12.312 29.016 21.547 1 96.5 100 TYR B CA 1
ATOM 4093 C C . TYR B 1 100 ? 10.883 28.969 21.016 1 96.5 100 TYR B C 1
ATOM 4095 O O . TYR B 1 100 ? 10.422 29.906 20.375 1 96.5 100 TYR B O 1
ATOM 4103 N N . TYR B 1 101 ? 10.242 27.859 21.297 1 97.44 101 TYR B N 1
ATOM 4104 C CA . TYR B 1 101 ? 8.906 27.719 20.734 1 97.44 101 TYR B CA 1
ATOM 4105 C C . TYR B 1 101 ? 7.988 26.969 21.688 1 97.44 101 TYR B C 1
ATOM 4107 O O . TYR B 1 101 ? 8.195 25.781 21.969 1 97.44 101 TYR B O 1
ATOM 4115 N N . PHE B 1 102 ? 7.039 27.672 22.344 1 98 102 PHE B N 1
ATOM 4116 C CA . PHE B 1 102 ? 5.879 27.047 22.969 1 98 102 PHE B CA 1
ATOM 4117 C C . PHE B 1 102 ? 4.84 26.672 21.938 1 98 102 PHE B C 1
ATOM 4119 O O . PHE B 1 102 ? 3.977 27.469 21.578 1 98 102 PHE B O 1
ATOM 4126 N N . ASP B 1 103 ? 4.898 25.406 21.438 1 94.5 103 ASP B N 1
ATOM 4127 C CA . ASP B 1 103 ? 4.172 25.031 20.219 1 94.5 103 ASP B CA 1
ATOM 4128 C C . ASP B 1 103 ? 3.146 23.938 20.5 1 94.5 103 ASP B C 1
ATOM 4130 O O . ASP B 1 103 ? 3.418 23.016 21.266 1 94.5 103 ASP B O 1
ATOM 4134 N N . TYR B 1 104 ? 1.988 24.078 19.906 1 90 104 TYR B N 1
ATOM 4135 C CA . TYR B 1 104 ? 0.959 23.047 19.891 1 90 104 TYR B CA 1
ATOM 4136 C C . TYR B 1 104 ? 0.475 22.734 21.297 1 90 104 TYR B C 1
ATOM 4138 O O . TYR B 1 104 ? 0.491 21.578 21.734 1 90 104 TYR B O 1
ATOM 4146 N N . LYS B 1 105 ? 0.173 23.75 22.031 1 94.75 105 LYS B N 1
ATOM 4147 C CA . LYS B 1 105 ? -0.314 23.531 23.391 1 94.75 105 LYS B CA 1
ATOM 4148 C C . LYS B 1 105 ? -1.773 23.969 23.516 1 94.75 105 LYS B C 1
ATOM 4150 O O . LYS B 1 105 ? -2.115 25.125 23.266 1 94.75 105 LYS B O 1
ATOM 4155 N N . TYR B 1 106 ? -2.562 23.047 23.891 1 96.94 106 TYR B N 1
ATOM 4156 C CA . TYR B 1 106 ? -3.945 23.422 24.172 1 96.94 106 TYR B CA 1
ATOM 4157 C C . TYR B 1 106 ? -4.031 24.375 25.359 1 96.94 106 TYR B C 1
ATOM 4159 O O . TYR B 1 106 ? -3.48 24.078 26.438 1 96.94 106 TYR B O 1
ATOM 4167 N N . MET B 1 107 ? -4.703 25.438 25.172 1 97.62 107 MET B N 1
ATOM 4168 C CA . MET B 1 107 ? -4.805 26.453 26.219 1 97.62 107 MET B CA 1
ATOM 4169 C C . MET B 1 107 ? -5.391 25.875 27.484 1 97.62 107 MET B C 1
ATOM 4171 O O . MET B 1 107 ? -4.949 26.203 28.594 1 97.62 107 MET B O 1
ATOM 4175 N N . GLN B 1 108 ? -6.344 24.953 27.297 1 96.19 108 GLN B N 1
ATOM 4176 C CA . GLN B 1 108 ? -7.016 24.375 28.453 1 96.19 108 GLN B CA 1
ATOM 4177 C C . GLN B 1 108 ? -6.039 23.578 29.312 1 96.19 108 GLN B C 1
ATOM 4179 O O . GLN B 1 108 ? -6.215 23.469 30.531 1 96.19 108 GLN B O 1
ATOM 4184 N N . GLU B 1 109 ? -5.051 23 28.766 1 96.44 109 GLU B N 1
ATOM 4185 C CA . GLU B 1 109 ? -4.066 22.219 29.5 1 96.44 109 GLU B CA 1
ATOM 4186 C C . GLU B 1 109 ? -3.201 23.109 30.391 1 96.44 109 GLU B C 1
ATOM 4188 O O . GLU B 1 109 ? -2.771 22.672 31.469 1 96.44 109 GLU B O 1
ATOM 4193 N N . TRP B 1 110 ? -2.98 24.328 30.031 1 96.56 110 TRP B N 1
ATOM 4194 C CA . TRP B 1 110 ? -1.985 25.156 30.703 1 96.56 110 TRP B CA 1
ATOM 4195 C C . TRP B 1 110 ? -2.652 26.297 31.469 1 96.56 110 TRP B C 1
ATOM 4197 O O . TRP B 1 110 ? -2.059 26.859 32.406 1 96.56 110 TRP B O 1
ATOM 4207 N N . PHE B 1 111 ? -3.939 26.578 31.078 1 96.75 111 PHE B N 1
ATOM 4208 C CA . PHE B 1 111 ? -4.566 27.75 31.656 1 96.75 111 PHE B CA 1
ATOM 4209 C C . PHE B 1 111 ? -5.961 27.422 32.188 1 96.75 111 PHE B C 1
ATOM 4211 O O . PHE B 1 111 ? -6.859 28.266 32.156 1 96.75 111 PHE B O 1
ATOM 4218 N N . LYS B 1 112 ? -6.141 26.266 32.562 1 91.38 112 LYS B N 1
ATOM 4219 C CA . LYS B 1 112 ? -7.434 25.797 33.062 1 91.38 112 LYS B CA 1
ATOM 4220 C C . LYS B 1 112 ? -7.934 26.656 34.219 1 91.38 112 LYS B C 1
ATOM 4222 O O . LYS B 1 112 ? -9.133 26.891 34.344 1 91.38 112 LYS B O 1
ATOM 4227 N N . ASP B 1 113 ? -7.039 27.141 35.094 1 93.31 113 ASP B N 1
ATOM 4228 C CA . ASP B 1 113 ? -7.426 27.922 36.281 1 93.31 113 ASP B CA 1
ATOM 4229 C C . ASP B 1 113 ? -7.359 29.422 36 1 93.31 113 ASP B C 1
ATOM 4231 O O . ASP B 1 113 ? -7.34 30.219 36.906 1 93.31 113 ASP B O 1
ATOM 4235 N N . LYS B 1 114 ? -7.273 29.797 34.719 1 95.56 114 LYS B N 1
ATOM 4236 C CA . LYS B 1 114 ? -7.227 31.203 34.344 1 95.56 114 LYS B CA 1
ATOM 4237 C C . LYS B 1 114 ? -8.312 31.531 33.312 1 95.56 114 LYS B C 1
ATOM 4239 O O . LYS B 1 114 ? -8.016 31.812 32.156 1 95.56 114 LYS B O 1
ATOM 4244 N N . PRO B 1 115 ? -9.477 31.625 33.781 1 95.94 115 PRO B N 1
ATOM 4245 C CA . PRO B 1 115 ? -10.602 31.859 32.875 1 95.94 115 PRO B CA 1
ATOM 4246 C C . PRO B 1 115 ? -10.445 33.125 32.062 1 95.94 115 PRO B C 1
ATOM 4248 O O . PRO B 1 115 ? -10.93 33.188 30.922 1 95.94 115 PRO B O 1
ATOM 4251 N N . GLU B 1 116 ? -9.812 34.125 32.625 1 96.56 116 GLU B N 1
ATOM 4252 C CA . GLU B 1 116 ? -9.609 35.375 31.906 1 96.56 116 GLU B CA 1
ATOM 4253 C C . GLU B 1 116 ? -8.836 35.156 30.609 1 96.56 116 GLU B C 1
ATOM 4255 O O . GLU B 1 116 ? -9.07 35.844 29.609 1 96.56 116 GLU B O 1
ATOM 4260 N N . ILE B 1 117 ? -7.914 34.188 30.656 1 97.44 117 ILE B N 1
ATOM 4261 C CA . ILE B 1 117 ? -7.125 33.875 29.469 1 97.44 117 ILE B CA 1
ATOM 4262 C C . ILE B 1 117 ? -7.957 33.031 28.5 1 97.44 117 ILE B C 1
ATOM 4264 O O . ILE B 1 117 ? -8.023 33.344 27.312 1 97.44 117 ILE B O 1
ATOM 4268 N N . ILE B 1 118 ? -8.641 32.031 28.984 1 97.56 118 ILE B N 1
ATOM 4269 C CA . ILE B 1 118 ? -9.445 31.109 28.188 1 97.56 118 ILE B CA 1
ATOM 4270 C C . ILE B 1 118 ? -10.547 31.891 27.469 1 97.56 118 ILE B C 1
ATOM 4272 O O . ILE B 1 118 ? -10.797 31.672 26.281 1 97.56 118 ILE B O 1
ATOM 4276 N N . ASN B 1 119 ? -11.117 32.844 28.156 1 97.12 119 ASN B N 1
ATOM 4277 C CA . ASN B 1 119 ? -12.258 33.594 27.609 1 97.12 119 ASN B CA 1
ATOM 4278 C C . ASN B 1 119 ? -11.812 34.812 26.844 1 97.12 119 ASN B C 1
ATOM 4280 O O . ASN B 1 119 ? -12.641 35.594 26.344 1 97.12 119 ASN B O 1
ATOM 4284 N N . SER B 1 120 ? -10.508 35 26.766 1 97.81 120 SER B N 1
ATOM 4285 C CA . SER B 1 120 ? -10 36.156 26.047 1 97.81 120 SER B CA 1
ATOM 4286 C C . SER B 1 120 ? -10.109 35.969 24.547 1 97.81 120 SER B C 1
ATOM 4288 O O . SER B 1 120 ? -9.82 36.906 23.781 1 97.81 120 SER B O 1
ATOM 4290 N N . ILE B 1 121 ? -10.5 34.812 24.078 1 97.56 121 ILE B N 1
ATOM 4291 C CA . ILE B 1 121 ? -10.703 34.562 22.656 1 97.56 121 ILE B CA 1
ATOM 4292 C C . ILE B 1 121 ? -12 33.781 22.469 1 97.56 121 ILE B C 1
ATOM 4294 O O . ILE B 1 121 ? -12.461 33.094 23.375 1 97.56 121 ILE B O 1
ATOM 4298 N N . ASN B 1 122 ? -12.57 33.906 21.344 1 97 122 ASN B N 1
ATOM 4299 C CA . ASN B 1 122 ? -13.68 33.062 20.891 1 97 122 ASN B CA 1
ATOM 4300 C C . ASN B 1 122 ? -13.797 33.062 19.375 1 97 122 ASN B C 1
ATOM 4302 O O . ASN B 1 122 ? -13.305 33.969 18.703 1 97 122 ASN B O 1
ATOM 4306 N N . TRP B 1 123 ? -14.453 32.094 18.812 1 98.19 123 TRP B N 1
ATOM 4307 C CA . TRP B 1 123 ? -14.539 31.938 17.359 1 98.19 123 TRP B CA 1
ATOM 4308 C C . TRP B 1 123 ? -15.953 32.188 16.875 1 98.19 123 TRP B C 1
ATOM 4310 O O . TRP B 1 123 ? -16.344 31.703 15.812 1 98.19 123 TRP B O 1
ATOM 4320 N N . LYS B 1 124 ? -16.75 33 17.578 1 96.5 124 LYS B N 1
ATOM 4321 C CA . LYS B 1 124 ? -18.156 33.219 17.281 1 96.5 124 LYS B CA 1
ATOM 4322 C C . LYS B 1 124 ? -18.312 33.969 15.945 1 96.5 124 LYS B C 1
ATOM 4324 O O . LYS B 1 124 ? -19.297 33.75 15.227 1 96.5 124 LYS B O 1
ATOM 4329 N N . ARG B 1 125 ? -17.359 34.875 15.641 1 96.06 125 ARG B N 1
ATOM 4330 C CA . ARG B 1 125 ? -17.406 35.594 14.383 1 96.06 125 ARG B CA 1
ATOM 4331 C C . ARG B 1 125 ? -17.484 34.656 13.195 1 96.06 125 ARG B C 1
ATOM 4333 O O . ARG B 1 125 ? -17.984 35 12.133 1 96.06 125 ARG B O 1
ATOM 4340 N N . PHE B 1 126 ? -17.016 33.469 13.367 1 97.38 126 PHE B N 1
ATOM 4341 C CA . PHE B 1 126 ? -17.016 32.438 12.312 1 97.38 126 PHE B CA 1
ATOM 4342 C C . PHE B 1 126 ? -18.109 31.422 12.555 1 97.38 126 PHE B C 1
ATOM 4344 O O . PHE B 1 126 ? -18.062 30.312 12.016 1 97.38 126 PHE B O 1
ATOM 4351 N N . ASP B 1 127 ? -18.984 31.703 13.406 1 97.38 127 ASP B N 1
ATOM 4352 C CA . ASP B 1 127 ? -20.141 30.891 13.75 1 97.38 127 ASP B CA 1
ATOM 4353 C C . ASP B 1 127 ? -19.703 29.578 14.422 1 97.38 127 ASP B C 1
ATOM 4355 O O . ASP B 1 127 ? -20.297 28.531 14.188 1 97.38 127 ASP B O 1
ATOM 4359 N N . ILE B 1 128 ? -18.594 29.578 15.102 1 97.56 128 ILE B N 1
ATOM 4360 C CA . ILE B 1 128 ? -18.062 28.453 15.859 1 97.56 128 ILE B CA 1
ATOM 4361 C C . ILE B 1 128 ? -18.172 28.75 17.359 1 97.56 128 ILE B C 1
ATOM 4363 O O . ILE B 1 128 ? -17.562 29.688 17.844 1 97.56 128 ILE B O 1
ATOM 4367 N N . ASP B 1 129 ? -18.922 27.984 18.031 1 97 129 ASP B N 1
ATOM 4368 C CA . ASP B 1 129 ? -19.125 28.188 19.453 1 97 129 ASP B CA 1
ATOM 4369 C C . ASP B 1 129 ? -18 27.531 20.266 1 97 129 ASP B C 1
ATOM 4371 O O . ASP B 1 129 ? -18.25 26.578 21.016 1 97 129 ASP B O 1
ATOM 4375 N N . LYS B 1 130 ? -16.828 28.031 20.156 1 97.5 130 LYS B N 1
ATOM 4376 C CA . LYS B 1 130 ? -15.617 27.547 20.828 1 97.5 130 LYS B CA 1
ATOM 4377 C C . LYS B 1 130 ? -14.766 28.719 21.328 1 97.5 130 LYS B C 1
ATOM 4379 O O . LYS B 1 130 ? -14.883 29.828 20.844 1 97.5 130 LYS B O 1
ATOM 4384 N N . THR B 1 131 ? -14.008 28.484 22.328 1 97 131 THR B N 1
ATOM 4385 C CA . THR B 1 131 ? -13.164 29.469 23 1 97 131 THR B CA 1
ATOM 4386 C C . THR B 1 131 ? -11.727 28.969 23.094 1 97 131 THR B C 1
ATOM 4388 O O . THR B 1 131 ? -11.273 28.172 22.266 1 97 131 THR B O 1
ATOM 4391 N N . GLY B 1 132 ? -11.023 29.516 24.078 1 97 132 GLY B N 1
ATOM 4392 C CA . GLY B 1 132 ? -9.672 29.047 24.359 1 97 132 GLY B CA 1
ATOM 4393 C C . GLY B 1 132 ? -9.625 27.594 24.812 1 97 132 GLY B C 1
ATOM 4394 O O . GLY B 1 132 ? -8.602 26.922 24.656 1 97 132 GLY B O 1
ATOM 4395 N N . ASP B 1 133 ? -10.742 27.094 25.266 1 96.06 133 ASP B N 1
ATOM 4396 C CA . ASP B 1 133 ? -10.82 25.719 25.734 1 96.06 133 ASP B CA 1
ATOM 4397 C C . ASP B 1 133 ? -10.539 24.734 24.594 1 96.06 133 ASP B C 1
ATOM 4399 O O . ASP B 1 133 ? -10.039 23.625 24.828 1 96.06 133 ASP B O 1
ATOM 4403 N N . ASP B 1 134 ? -10.805 25.156 23.391 1 97.12 134 ASP B N 1
ATOM 4404 C CA . ASP B 1 134 ? -10.688 24.297 22.219 1 97.12 134 ASP B CA 1
ATOM 4405 C C . ASP B 1 134 ? -9.523 24.734 21.328 1 97.12 134 ASP B C 1
ATOM 4407 O O . ASP B 1 134 ? -9.359 24.234 20.219 1 97.12 134 ASP B O 1
ATOM 4411 N N . SER B 1 135 ? -8.727 25.688 21.828 1 98.31 135 SER B N 1
ATOM 4412 C CA . SER B 1 135 ? -7.719 26.312 20.969 1 98.31 135 SER B CA 1
ATOM 4413 C C . SER B 1 135 ? -6.312 25.984 21.453 1 98.31 135 SER B C 1
ATOM 4415 O O . SER B 1 135 ? -6.117 25.609 22.609 1 98.31 135 SER B O 1
ATOM 4417 N N . THR B 1 136 ? -5.398 26.031 20.516 1 98.19 136 THR B N 1
ATOM 4418 C CA . THR B 1 136 ? -3.984 25.891 20.859 1 98.19 136 THR B CA 1
ATOM 4419 C C . THR B 1 136 ? -3.281 27.234 20.797 1 98.19 136 THR B C 1
ATOM 4421 O O . THR B 1 136 ? -3.629 28.094 19.969 1 98.19 136 THR B O 1
ATOM 4424 N N . LEU B 1 137 ? -2.404 27.438 21.688 1 98.38 137 LEU B N 1
ATOM 4425 C CA . LEU B 1 137 ? -1.604 28.656 21.781 1 98.38 137 LEU B CA 1
ATOM 4426 C C . LEU B 1 137 ? -0.165 28.391 21.344 1 98.38 137 LEU B C 1
ATOM 4428 O O . LEU B 1 137 ? 0.415 27.359 21.703 1 98.38 137 LEU B O 1
ATOM 4432 N N . TRP B 1 138 ? 0.382 29.359 20.578 1 98.69 138 TRP B N 1
ATOM 4433 C CA . TRP B 1 138 ? 1.744 29.281 20.062 1 98.69 138 TRP B CA 1
ATOM 4434 C C . TRP B 1 138 ? 2.527 30.547 20.406 1 98.69 138 TRP B C 1
ATOM 4436 O O . TRP B 1 138 ? 2.094 31.656 20.078 1 98.69 138 TRP B O 1
ATOM 4446 N N . ILE B 1 139 ? 3.625 30.406 21.031 1 98.25 139 ILE B N 1
ATOM 4447 C CA . ILE B 1 139 ? 4.527 31.516 21.344 1 98.25 139 ILE B CA 1
ATOM 4448 C C . ILE B 1 139 ? 5.945 31.156 20.906 1 98.25 139 ILE B C 1
ATOM 4450 O O . ILE B 1 139 ? 6.508 30.141 21.328 1 98.25 139 ILE B O 1
ATOM 4454 N N . GLY B 1 140 ? 6.488 31.984 20.062 1 97.06 140 GLY B N 1
ATOM 4455 C CA . GLY B 1 140 ? 7.809 31.656 19.547 1 97.06 140 GLY B CA 1
ATOM 4456 C C . GLY B 1 140 ? 8.695 32.875 19.359 1 97.06 140 GLY B C 1
ATOM 4457 O O . GLY B 1 140 ? 8.211 33.969 19.031 1 97.06 140 GLY B O 1
ATOM 4458 N N . SER B 1 141 ? 10.016 32.75 19.594 1 96.88 141 SER B N 1
ATOM 4459 C CA . SER B 1 141 ? 10.992 33.781 19.266 1 96.88 141 SER B CA 1
ATOM 4460 C C . SER B 1 141 ? 11.305 33.812 17.766 1 96.88 141 SER B C 1
ATOM 4462 O O . SER B 1 141 ? 10.789 32.969 17.016 1 96.88 141 SER B O 1
ATOM 4464 N N . LYS B 1 142 ? 12.016 34.812 17.375 1 96 142 LYS B N 1
ATOM 4465 C CA . LYS B 1 142 ? 12.445 34.875 15.977 1 96 142 LYS B CA 1
ATOM 4466 C C . LYS B 1 142 ? 13.133 33.562 15.555 1 96 142 LYS B C 1
ATOM 4468 O O . LYS B 1 142 ? 14.016 33.062 16.25 1 96 142 LYS B O 1
ATOM 4473 N N . GLY B 1 143 ? 12.648 33 14.453 1 96.06 143 GLY B N 1
ATOM 4474 C CA . GLY B 1 143 ? 13.258 31.781 13.93 1 96.06 143 GLY B CA 1
ATOM 4475 C C . GLY B 1 143 ? 12.484 30.516 14.305 1 96.06 143 GLY B C 1
ATOM 4476 O O . GLY B 1 143 ? 12.664 29.469 13.68 1 96.06 143 GLY B O 1
ATOM 4477 N N . ALA B 1 144 ? 11.727 30.578 15.43 1 97.31 144 ALA B N 1
ATOM 4478 C CA . ALA B 1 144 ? 10.875 29.438 15.766 1 97.31 144 ALA B CA 1
ATOM 4479 C C . ALA B 1 144 ? 10 29.047 14.586 1 97.31 144 ALA B C 1
ATOM 4481 O O . ALA B 1 144 ? 9.469 29.906 13.883 1 97.31 144 ALA B O 1
ATOM 4482 N N . HIS B 1 145 ? 9.93 27.719 14.312 1 98.06 145 HIS B N 1
ATOM 4483 C CA . HIS B 1 145 ? 9.195 27.312 13.117 1 98.06 145 HIS B CA 1
ATOM 4484 C C . HIS B 1 145 ? 8.609 25.906 13.281 1 98.06 145 HIS B C 1
ATOM 4486 O O . HIS B 1 145 ? 9.008 25.172 14.18 1 98.06 145 HIS B O 1
ATOM 4492 N N . THR B 1 146 ? 7.605 25.609 12.57 1 97.81 146 THR B N 1
ATOM 4493 C CA . THR B 1 146 ? 7.055 24.266 12.367 1 97.81 146 THR B CA 1
ATOM 4494 C C . THR B 1 146 ? 7.43 23.734 10.992 1 97.81 146 THR B C 1
ATOM 4496 O O . THR B 1 146 ? 7.176 24.391 9.977 1 97.81 146 THR B O 1
ATOM 4499 N N . ASN B 1 147 ? 8.094 22.609 11.016 1 98.12 147 ASN B N 1
ATOM 4500 C CA . ASN B 1 147 ? 8.523 22 9.758 1 98.12 147 ASN B CA 1
ATOM 4501 C C . ASN B 1 147 ? 7.352 21.781 8.812 1 98.12 147 ASN B C 1
ATOM 4503 O O . ASN B 1 147 ? 6.211 21.641 9.25 1 98.12 147 ASN B O 1
ATOM 4507 N N . CYS B 1 148 ? 7.668 21.781 7.484 1 98.62 148 CYS B N 1
ATOM 4508 C CA . CYS B 1 148 ? 6.633 21.625 6.469 1 98.62 148 CYS B CA 1
ATOM 4509 C C . CYS B 1 148 ? 5.859 20.328 6.68 1 98.62 148 CYS B C 1
ATOM 4511 O O . CYS B 1 148 ? 6.457 19.25 6.832 1 98.62 148 CYS B O 1
ATOM 4513 N N . HIS B 1 149 ? 4.547 20.406 6.676 1 98.25 149 HIS B N 1
ATOM 4514 C CA . HIS B 1 149 ? 3.703 19.25 6.918 1 98.25 149 HIS B CA 1
ATOM 4515 C C . HIS B 1 149 ? 2.281 19.469 6.418 1 98.25 149 HIS B C 1
ATOM 4517 O O . HIS B 1 149 ? 1.935 20.594 6.02 1 98.25 149 HIS B O 1
ATOM 4523 N N . GLN B 1 150 ? 1.555 18.375 6.383 1 97.19 150 GLN B N 1
ATOM 4524 C CA . GLN B 1 150 ? 0.107 18.375 6.199 1 97.19 150 GLN B CA 1
ATOM 4525 C C . GLN B 1 150 ? -0.606 17.875 7.449 1 97.19 150 GLN B C 1
ATOM 4527 O O . GLN B 1 150 ? -0.148 16.922 8.086 1 97.19 150 GLN B O 1
ATOM 4532 N N . ASP B 1 151 ? -1.616 18.594 7.793 1 96.44 151 ASP B N 1
ATOM 4533 C CA . ASP B 1 151 ? -2.521 18.047 8.789 1 96.44 151 ASP B CA 1
ATOM 4534 C C . ASP B 1 151 ? -3.424 16.969 8.18 1 96.44 151 ASP B C 1
ATOM 4536 O O . ASP B 1 151 ? -4.047 17.188 7.141 1 96.44 151 ASP B O 1
ATOM 4540 N N . SER B 1 152 ? -3.541 15.867 8.828 1 95.56 152 SER B N 1
ATOM 4541 C CA . SER B 1 152 ? -4.285 14.766 8.219 1 95.56 152 SER B CA 1
ATOM 4542 C C . SER B 1 152 ? -5.781 14.906 8.477 1 95.56 152 SER B C 1
ATOM 4544 O O . SER B 1 152 ? -6.59 14.211 7.859 1 95.56 152 SER B O 1
ATOM 4546 N N . TYR B 1 153 ? -6.148 15.898 9.43 1 95 153 TYR B N 1
ATOM 4547 C CA . TYR B 1 153 ? -7.555 16.078 9.773 1 95 153 TYR B CA 1
ATOM 4548 C C . TYR B 1 153 ? -7.98 17.531 9.57 1 95 153 TYR B C 1
ATOM 4550 O O . TYR B 1 153 ? -7.168 18.453 9.688 1 95 153 TYR B O 1
ATOM 4558 N N . GLY B 1 154 ? -9.25 17.641 9.266 1 95.88 154 GLY B N 1
ATOM 4559 C CA . GLY B 1 154 ? -9.977 18.906 9.398 1 95.88 154 GLY B CA 1
ATOM 4560 C C . GLY B 1 154 ? -9.344 20.047 8.625 1 95.88 154 GLY B C 1
ATOM 4561 O O . GLY B 1 154 ? -8.633 19.812 7.641 1 95.88 154 GLY B O 1
ATOM 4562 N N . CYS B 1 155 ? -9.789 21.188 8.891 1 97.5 155 CYS B N 1
ATOM 4563 C CA . CYS B 1 155 ? -9.219 22.453 8.445 1 97.5 155 CYS B CA 1
ATOM 4564 C C . CYS B 1 155 ? -8.75 23.297 9.633 1 97.5 155 CYS B C 1
ATOM 4566 O O . CYS B 1 155 ? -8.977 22.922 10.789 1 97.5 155 CYS B O 1
ATOM 4568 N N . ASN B 1 156 ? -7.961 24.281 9.344 1 98.12 156 ASN B N 1
ATOM 4569 C CA . ASN B 1 156 ? -7.293 25.047 10.383 1 98.12 156 ASN B CA 1
ATOM 4570 C C . ASN B 1 156 ? -7.578 26.547 10.25 1 98.12 156 ASN B C 1
ATOM 4572 O O . ASN B 1 156 ? -7.566 27.078 9.141 1 98.12 156 ASN B O 1
ATOM 4576 N N . LEU B 1 157 ? -7.988 27.203 11.312 1 98.56 157 LEU B N 1
ATOM 4577 C CA . LEU B 1 157 ? -8.031 28.656 11.438 1 98.56 157 LEU B CA 1
ATOM 4578 C C . LEU B 1 157 ? -6.945 29.156 12.391 1 98.56 157 LEU B C 1
ATOM 4580 O O . LEU B 1 157 ? -6.895 28.734 13.547 1 98.56 157 LEU B O 1
ATOM 4584 N N . VAL B 1 158 ? -6.145 30.016 11.891 1 98.81 158 VAL B N 1
ATOM 4585 C CA . VAL B 1 158 ? -5.027 30.5 12.688 1 98.81 158 VAL B CA 1
ATOM 4586 C C . VAL B 1 158 ? -5.113 32.031 12.812 1 98.81 158 VAL B C 1
ATOM 4588 O O . VAL B 1 158 ? -5.09 32.75 11.812 1 98.81 158 VAL B O 1
ATOM 4591 N N . ALA B 1 159 ? -5.16 32.531 13.992 1 98.81 159 ALA B N 1
ATOM 4592 C CA . ALA B 1 159 ? -5.188 33.969 14.25 1 98.81 159 ALA B CA 1
ATOM 4593 C C . ALA B 1 159 ? -3.842 34.469 14.773 1 98.81 159 ALA B C 1
ATOM 4595 O O . ALA B 1 159 ? -3.305 33.938 15.734 1 98.81 159 ALA B O 1
ATOM 4596 N N . GLN B 1 160 ? -3.359 35.469 14.141 1 98.88 160 GLN B N 1
ATOM 4597 C CA . GLN B 1 160 ? -2.125 36.094 14.609 1 98.88 160 GLN B CA 1
ATOM 4598 C C . GLN B 1 160 ? -2.408 37.125 15.688 1 98.88 160 GLN B C 1
ATOM 4600 O O . GLN B 1 160 ? -3.248 38 15.5 1 98.88 160 GLN B O 1
ATOM 4605 N N . ILE B 1 161 ? -1.698 37.031 16.781 1 98.69 161 ILE B N 1
ATOM 4606 C CA . ILE B 1 161 ? -1.987 37.906 17.938 1 98.69 161 ILE B CA 1
ATOM 4607 C C . ILE B 1 161 ? -0.874 38.938 18.109 1 98.69 161 ILE B C 1
ATOM 4609 O O . ILE B 1 161 ? -1.142 40.125 18.203 1 98.69 161 ILE B O 1
ATOM 4613 N N . HIS B 1 162 ? 0.371 38.469 18.266 1 98.44 162 HIS B N 1
ATOM 4614 C CA . HIS B 1 162 ? 1.538 39.344 18.328 1 98.44 162 HIS B CA 1
ATOM 4615 C C . HIS B 1 162 ? 2.572 38.969 17.281 1 98.44 162 HIS B C 1
ATOM 4617 O O . HIS B 1 162 ? 2.705 37.812 16.938 1 98.44 162 HIS B O 1
ATOM 4623 N N . GLY B 1 163 ? 3.275 40 16.844 1 98.19 163 GLY B N 1
ATOM 4624 C CA . GLY B 1 163 ? 4.34 39.719 15.891 1 98.19 163 GLY B CA 1
ATOM 4625 C C . GLY B 1 163 ? 3.834 39.156 14.578 1 98.19 163 GLY B C 1
ATOM 4626 O O . GLY B 1 163 ? 2.623 39.125 14.344 1 98.19 163 GLY B O 1
ATOM 4627 N N . SER B 1 164 ? 4.777 38.781 13.727 1 98.62 164 SER B N 1
ATOM 4628 C CA . SER B 1 164 ? 4.41 38.312 12.391 1 98.62 164 SER B CA 1
ATOM 4629 C C . SER B 1 164 ? 4.961 36.938 12.109 1 98.62 164 SER B C 1
ATOM 4631 O O . SER B 1 164 ? 6.113 36.625 12.445 1 98.62 164 SER B O 1
ATOM 4633 N N . LYS B 1 165 ? 4.137 36 11.562 1 98.56 165 LYS B N 1
ATOM 4634 C CA . LYS B 1 165 ? 4.527 34.688 11.094 1 98.56 165 LYS B CA 1
ATOM 4635 C C . LYS B 1 165 ? 4.418 34.562 9.578 1 98.56 165 LYS B C 1
ATOM 4637 O O . LYS B 1 165 ? 3.467 35.094 8.984 1 98.56 165 LYS B O 1
ATOM 4642 N N . GLN B 1 166 ? 5.391 34.031 9.023 1 98.81 166 GLN B N 1
ATOM 4643 C CA . GLN B 1 166 ? 5.367 33.781 7.582 1 98.81 166 GLN B CA 1
ATOM 4644 C C . GLN B 1 166 ? 4.992 32.312 7.277 1 98.81 166 GLN B C 1
ATOM 4646 O O . GLN B 1 166 ? 5.508 31.406 7.906 1 98.81 166 GLN B O 1
ATOM 4651 N N . TRP B 1 167 ? 4.035 32.156 6.348 1 98.88 167 TRP B N 1
ATOM 4652 C CA . TRP B 1 167 ? 3.527 30.859 5.938 1 98.88 167 TRP B CA 1
ATOM 4653 C C . TRP B 1 167 ? 3.838 30.594 4.469 1 98.88 167 TRP B C 1
ATOM 4655 O O . TRP B 1 167 ? 3.543 31.422 3.605 1 98.88 167 TRP B O 1
ATOM 4665 N N . LEU B 1 168 ? 4.512 29.547 4.195 1 98.75 168 LEU B N 1
ATOM 4666 C CA . LEU B 1 168 ? 4.648 29.016 2.846 1 98.75 168 LEU B CA 1
ATOM 4667 C C . LEU B 1 168 ? 3.762 27.781 2.658 1 98.75 168 LEU B C 1
ATOM 4669 O O . LEU B 1 168 ? 3.918 26.781 3.369 1 98.75 168 LEU B O 1
ATOM 4673 N N . LEU B 1 169 ? 2.795 27.859 1.699 1 98.81 169 LEU B N 1
ATOM 4674 C CA . LEU B 1 169 ? 1.799 26.812 1.542 1 98.81 169 LEU B CA 1
ATOM 4675 C C . LEU B 1 169 ? 1.869 26.203 0.146 1 98.81 169 LEU B C 1
ATOM 4677 O O . LEU B 1 169 ? 2.215 26.891 -0.819 1 98.81 169 LEU B O 1
ATOM 4681 N N . PHE B 1 170 ? 1.612 24.938 0.021 1 98.44 170 PHE B N 1
ATOM 4682 C CA . PHE B 1 170 ? 1.479 24.203 -1.235 1 98.44 170 PHE B CA 1
ATOM 4683 C C . PHE B 1 170 ? 0.154 23.453 -1.287 1 98.44 170 PHE B C 1
ATOM 4685 O O . PHE B 1 170 ? -0.301 22.922 -0.274 1 98.44 170 PHE B O 1
ATOM 4692 N N . PRO B 1 171 ? -0.477 23.391 -2.436 1 97.62 171 PRO B N 1
ATOM 4693 C CA . PRO B 1 171 ? -1.722 22.641 -2.537 1 97.62 171 PRO B CA 1
ATOM 4694 C C . PRO B 1 171 ? -1.514 21.141 -2.322 1 97.62 171 PRO B C 1
ATOM 4696 O O . PRO B 1 171 ? -0.395 20.641 -2.469 1 97.62 171 PRO B O 1
ATOM 4699 N N . PRO B 1 172 ? -2.568 20.453 -1.956 1 96.12 172 PRO B N 1
ATOM 4700 C CA . PRO B 1 172 ? -2.486 19.016 -1.728 1 96.12 172 PRO B CA 1
ATOM 4701 C C . PRO B 1 172 ? -1.935 18.25 -2.934 1 96.12 172 PRO B C 1
ATOM 4703 O O . PRO B 1 172 ? -1.302 17.203 -2.773 1 96.12 172 PRO B O 1
ATOM 4706 N N . SER B 1 173 ? -2.066 18.719 -4.125 1 95.19 173 SER B N 1
ATOM 4707 C CA . SER B 1 173 ? -1.609 18.062 -5.348 1 95.19 173 SER B CA 1
ATOM 4708 C C . SER B 1 173 ? -0.086 18.016 -5.41 1 95.19 173 SER B C 1
ATOM 4710 O O . SER B 1 173 ? 0.484 17.297 -6.238 1 95.19 173 SER B O 1
ATOM 4712 N N . SER B 1 174 ? 0.575 18.734 -4.504 1 95.62 174 SER B N 1
ATOM 4713 C CA . SER B 1 174 ? 2.033 18.781 -4.484 1 95.62 174 SER B CA 1
ATOM 4714 C C . SER B 1 174 ? 2.613 17.641 -3.664 1 95.62 174 SER B C 1
ATOM 4716 O O . SER B 1 174 ? 3.834 17.5 -3.553 1 95.62 174 SER B O 1
ATOM 4718 N N . SER B 1 175 ? 1.863 16.812 -3.141 1 94.62 175 SER B N 1
ATOM 4719 C CA . SER B 1 175 ? 2.254 15.828 -2.131 1 94.62 175 SER B CA 1
ATOM 4720 C C . SER B 1 175 ? 3.389 14.945 -2.631 1 94.62 175 SER B C 1
ATOM 4722 O O . SER B 1 175 ? 4.398 14.773 -1.944 1 94.62 175 SER B O 1
ATOM 4724 N N . ASN B 1 176 ? 3.283 14.422 -3.848 1 91.5 176 ASN B N 1
ATOM 4725 C CA . ASN B 1 176 ? 4.266 13.469 -4.355 1 91.5 176 ASN B CA 1
ATOM 4726 C C . ASN B 1 176 ? 5.633 14.125 -4.543 1 91.5 176 ASN B C 1
ATOM 4728 O O . ASN B 1 176 ? 6.656 13.438 -4.566 1 91.5 176 ASN B O 1
ATOM 4732 N N . PHE B 1 177 ? 5.629 15.461 -4.609 1 94.5 177 PHE B N 1
ATOM 4733 C CA . PHE B 1 177 ? 6.883 16.172 -4.832 1 94.5 177 PHE B CA 1
ATOM 4734 C C . PHE B 1 177 ? 7.488 16.625 -3.512 1 94.5 177 PHE B C 1
ATOM 4736 O O . PHE B 1 177 ? 8.656 17.016 -3.459 1 94.5 177 PHE B O 1
ATOM 4743 N N . LEU B 1 178 ? 6.762 16.594 -2.443 1 96.81 178 LEU B N 1
ATOM 4744 C CA . LEU B 1 178 ? 7.207 17.156 -1.176 1 96.81 178 LEU B CA 1
ATOM 4745 C C . LEU B 1 178 ? 7.797 16.078 -0.275 1 96.81 178 LEU B C 1
ATOM 4747 O O . LEU B 1 178 ? 8.016 16.312 0.916 1 96.81 178 LEU B O 1
ATOM 4751 N N . GLN B 1 179 ? 7.965 14.844 -0.791 1 94.94 179 GLN B N 1
ATOM 4752 C CA . GLN B 1 179 ? 8.594 13.719 -0.102 1 94.94 179 GLN B CA 1
ATOM 4753 C C . GLN B 1 179 ? 7.941 13.477 1.258 1 94.94 179 GLN B C 1
ATOM 4755 O O . GLN B 1 179 ? 8.602 13.602 2.295 1 94.94 179 GLN B O 1
ATOM 4760 N N . PRO B 1 180 ? 6.684 13.078 1.213 1 96.94 180 PRO B N 1
ATOM 4761 C CA . PRO B 1 180 ? 5.996 12.836 2.482 1 96.94 180 PRO B CA 1
ATOM 4762 C C . PRO B 1 180 ? 6.68 11.766 3.326 1 96.94 180 PRO B C 1
ATOM 4764 O O . PRO B 1 180 ? 7.203 10.781 2.785 1 96.94 180 PRO B O 1
ATOM 4767 N N . THR B 1 181 ? 6.719 12 4.66 1 95.69 181 THR B N 1
ATOM 4768 C CA . THR B 1 181 ? 7.301 11.023 5.578 1 95.69 181 THR B CA 1
ATOM 4769 C C . THR B 1 181 ? 6.5 10.961 6.875 1 95.69 181 THR B C 1
ATOM 4771 O O . THR B 1 181 ? 5.895 11.953 7.285 1 95.69 181 THR B O 1
ATOM 4774 N N . ARG B 1 182 ? 6.422 9.789 7.402 1 94.62 182 ARG B N 1
ATOM 4775 C CA . ARG B 1 182 ? 5.809 9.586 8.711 1 94.62 182 ARG B CA 1
ATOM 4776 C C . ARG B 1 182 ? 6.859 9.258 9.766 1 94.62 182 ARG B C 1
ATOM 4778 O O . ARG B 1 182 ? 6.523 8.828 10.875 1 94.62 182 ARG B O 1
ATOM 4785 N N . ILE B 1 183 ? 8.156 9.422 9.406 1 90.31 183 ILE B N 1
ATOM 4786 C CA . ILE B 1 183 ? 9.281 9.289 10.328 1 90.31 183 ILE B CA 1
ATOM 4787 C C . ILE B 1 183 ? 10.047 10.609 10.398 1 90.31 183 ILE B C 1
ATOM 4789 O O . ILE B 1 183 ? 10.719 10.992 9.438 1 90.31 183 ILE B O 1
ATOM 4793 N N . PRO B 1 184 ? 10.094 11.188 11.555 1 91 184 PRO B N 1
ATOM 4794 C CA . PRO B 1 184 ? 9.5 10.773 12.828 1 91 184 PRO B CA 1
ATOM 4795 C C . PRO B 1 184 ? 7.973 10.734 12.773 1 91 184 PRO B C 1
ATOM 4797 O O . PRO B 1 184 ? 7.359 11.445 11.969 1 91 184 PRO B O 1
ATOM 4800 N N . TYR B 1 185 ? 7.387 9.906 13.672 1 92 185 TYR B N 1
ATOM 4801 C CA . TYR B 1 185 ? 5.938 9.734 13.672 1 92 185 TYR B CA 1
ATOM 4802 C C . TYR B 1 185 ? 5.262 10.719 14.609 1 92 185 TYR B C 1
ATOM 4804 O O . TYR B 1 185 ? 5.684 10.875 15.758 1 92 185 TYR B O 1
ATOM 4812 N N . GLU B 1 186 ? 4.363 11.406 14.125 1 90.38 186 GLU B N 1
ATOM 4813 C CA . GLU B 1 186 ? 3.426 12.25 14.859 1 90.38 186 GLU B CA 1
ATOM 4814 C C . GLU B 1 186 ? 1.995 12.047 14.367 1 90.38 186 GLU B C 1
ATOM 4816 O O . GLU B 1 186 ? 1.709 12.211 13.18 1 90.38 186 GLU B O 1
ATOM 4821 N N . GLU B 1 187 ? 1.153 11.68 15.289 1 89.5 187 GLU B N 1
ATOM 4822 C CA . GLU B 1 187 ? -0.233 11.453 14.891 1 89.5 187 GLU B CA 1
ATOM 4823 C C . GLU B 1 187 ? -0.804 12.672 14.164 1 89.5 187 GLU B C 1
ATOM 4825 O O . GLU B 1 187 ? -0.54 13.812 14.555 1 89.5 187 GLU B O 1
ATOM 4830 N N . SER B 1 188 ? -1.509 12.477 13.133 1 93.31 188 SER B N 1
ATOM 4831 C CA . SER B 1 188 ? -2.291 13.461 12.391 1 93.31 188 SER B CA 1
ATOM 4832 C C . SER B 1 188 ? -1.392 14.383 11.578 1 93.31 188 SER B C 1
ATOM 4834 O O . SER B 1 188 ? -1.836 15.43 11.094 1 93.31 188 SER B O 1
ATOM 4836 N N . THR B 1 189 ? -0.081 14.023 11.5 1 95.56 189 THR B N 1
ATOM 4837 C CA . THR B 1 189 ? 0.862 14.883 10.797 1 95.56 189 THR B CA 1
ATOM 4838 C C . THR B 1 189 ? 1.639 14.094 9.75 1 95.56 189 THR B C 1
ATOM 4840 O O . THR B 1 189 ? 2.215 13.047 10.055 1 95.56 189 THR B O 1
ATOM 4843 N N . ILE B 1 190 ? 1.632 14.531 8.539 1 97.25 190 ILE B N 1
ATOM 4844 C CA . ILE B 1 190 ? 2.516 14.039 7.492 1 97.25 190 ILE B CA 1
ATOM 4845 C C . ILE B 1 190 ? 3.594 15.078 7.188 1 97.25 190 ILE B C 1
ATOM 4847 O O . ILE B 1 190 ? 3.297 16.156 6.672 1 97.25 190 ILE B O 1
ATOM 4851 N N . TYR B 1 191 ? 4.828 14.758 7.426 1 97.44 191 TYR B N 1
ATOM 4852 C CA . TYR B 1 191 ? 5.918 15.711 7.258 1 97.44 191 TYR B CA 1
ATOM 4853 C C . TYR B 1 191 ? 6.469 15.672 5.84 1 97.44 191 TYR B C 1
ATOM 4855 O O . TYR B 1 191 ? 6.258 14.695 5.113 1 97.44 191 TYR B O 1
ATOM 4863 N N . SER B 1 192 ? 7.059 16.75 5.469 1 97.81 192 SER B N 1
ATOM 4864 C CA . SER B 1 192 ? 7.965 16.75 4.328 1 97.81 192 SER B CA 1
ATOM 4865 C C . SER B 1 192 ? 9.406 16.484 4.766 1 97.81 192 SER B C 1
ATOM 4867 O O . SER B 1 192 ? 9.844 17.016 5.793 1 97.81 192 SER B O 1
ATOM 4869 N N . LYS B 1 193 ? 10.172 15.789 4.039 1 96.25 193 LYS B N 1
ATOM 4870 C CA . LYS B 1 193 ? 11.578 15.547 4.352 1 96.25 193 LYS B CA 1
ATOM 4871 C C . LYS B 1 193 ? 12.43 16.781 4.035 1 96.25 193 LYS B C 1
ATOM 4873 O O . LYS B 1 193 ? 13.586 16.859 4.453 1 96.25 193 LYS B O 1
ATOM 4878 N N . TYR B 1 194 ? 11.859 17.672 3.307 1 97.62 194 TYR B N 1
ATOM 4879 C CA . TYR B 1 194 ? 12.633 18.844 2.91 1 97.62 194 TYR B CA 1
ATOM 4880 C C . TYR B 1 194 ? 12.789 19.812 4.074 1 97.62 194 TYR B C 1
ATOM 4882 O O . TYR B 1 194 ? 11.836 20.047 4.824 1 97.62 194 TYR B O 1
ATOM 4890 N N . ASN B 1 195 ? 13.953 20.312 4.211 1 97.62 195 ASN B N 1
ATOM 4891 C CA . ASN B 1 195 ? 14.273 21.359 5.188 1 97.62 195 ASN B CA 1
ATOM 4892 C C . ASN B 1 195 ? 13.969 22.75 4.645 1 97.62 195 ASN B C 1
ATOM 4894 O O . ASN B 1 195 ? 14.828 23.375 4.023 1 97.62 195 ASN B O 1
ATOM 4898 N N . PHE B 1 196 ? 12.875 23.297 4.973 1 98.31 196 PHE B N 1
ATOM 4899 C CA . PHE B 1 196 ? 12.469 24.609 4.449 1 98.31 196 PHE B CA 1
ATOM 4900 C C . PHE B 1 196 ? 13.078 25.734 5.277 1 98.31 196 PHE B C 1
ATOM 4902 O O . PHE B 1 196 ? 13.086 26.891 4.852 1 98.31 196 PHE B O 1
ATOM 4909 N N . PHE B 1 197 ? 13.547 25.406 6.527 1 98.25 197 PHE B N 1
ATOM 4910 C CA . PHE B 1 197 ? 14.172 26.406 7.375 1 98.25 197 PHE B CA 1
ATOM 4911 C C . PHE B 1 197 ? 15.5 26.875 6.773 1 98.25 197 PHE B C 1
ATOM 4913 O O . PHE B 1 197 ? 15.773 28.078 6.723 1 98.25 197 PHE B O 1
ATOM 4920 N N . CYS B 1 198 ? 16.281 26 6.375 1 97.56 198 CYS B N 1
ATOM 4921 C CA . CYS B 1 198 ? 17.516 26.203 5.641 1 97.56 198 CYS B CA 1
ATOM 4922 C C . CYS B 1 198 ? 17.781 25.062 4.68 1 97.56 198 CYS B C 1
ATOM 4924 O O . CYS B 1 198 ? 18.562 24.156 4.992 1 97.56 198 CYS B O 1
ATOM 4926 N N . PRO B 1 199 ? 17.156 25.141 3.506 1 97.5 199 PRO B N 1
ATOM 4927 C CA . PRO B 1 199 ? 17.219 24 2.588 1 97.5 199 PRO B CA 1
ATOM 4928 C C . PRO B 1 199 ? 18.625 23.734 2.066 1 97.5 199 PRO B C 1
ATOM 4930 O O . PRO B 1 199 ? 19.406 24.688 1.871 1 97.5 199 PRO B O 1
ATOM 4933 N N . THR B 1 200 ? 18.984 22.469 1.88 1 95.38 200 THR B N 1
ATOM 4934 C CA . THR B 1 200 ? 20.188 22.125 1.128 1 95.38 200 THR B CA 1
ATOM 4935 C C . THR B 1 200 ? 20 22.453 -0.352 1 95.38 200 THR B C 1
ATOM 4937 O O . THR B 1 200 ? 18.891 22.75 -0.8 1 95.38 200 THR B O 1
ATOM 4940 N N . LYS B 1 201 ? 21.125 22.422 -1.033 1 95.81 201 LYS B N 1
ATOM 4941 C CA . LYS B 1 201 ? 21.031 22.625 -2.477 1 95.81 201 LYS B CA 1
ATOM 4942 C C . LYS B 1 201 ? 20.156 21.562 -3.129 1 95.81 201 LYS B C 1
ATOM 4944 O O . LYS B 1 201 ? 19.406 21.844 -4.059 1 95.81 201 LYS B O 1
ATOM 4949 N N . GLU B 1 202 ? 20.281 20.375 -2.678 1 95.56 202 GLU B N 1
ATOM 4950 C CA . GLU B 1 202 ? 19.469 19.266 -3.189 1 95.56 202 GLU B CA 1
ATOM 4951 C C . GLU B 1 202 ? 17.984 19.5 -2.908 1 95.56 202 GLU B C 1
ATOM 4953 O O . GLU B 1 202 ? 17.141 19.25 -3.766 1 95.56 202 GLU B O 1
ATOM 4958 N N . ASP B 1 203 ? 17.656 19.938 -1.684 1 96.5 203 ASP B N 1
ATOM 4959 C CA . ASP B 1 203 ? 16.281 20.297 -1.361 1 96.5 203 ASP B CA 1
ATOM 4960 C C . ASP B 1 203 ? 15.734 21.328 -2.35 1 96.5 203 ASP B C 1
ATOM 4962 O O . ASP B 1 203 ? 14.641 21.156 -2.891 1 96.5 203 ASP B O 1
ATOM 4966 N N . GLU B 1 204 ? 16.531 22.359 -2.494 1 96.88 204 GLU B N 1
ATOM 4967 C CA . GLU B 1 204 ? 16.125 23.453 -3.375 1 96.88 204 GLU B CA 1
ATOM 4968 C C . GLU B 1 204 ? 15.805 22.953 -4.777 1 96.88 204 GLU B C 1
ATOM 4970 O O . GLU B 1 204 ? 14.758 23.281 -5.336 1 96.88 204 GLU B O 1
ATOM 4975 N N . ILE B 1 205 ? 16.672 22.156 -5.32 1 96.69 205 ILE B N 1
ATOM 4976 C CA . ILE B 1 205 ? 16.5 21.609 -6.664 1 96.69 205 ILE B CA 1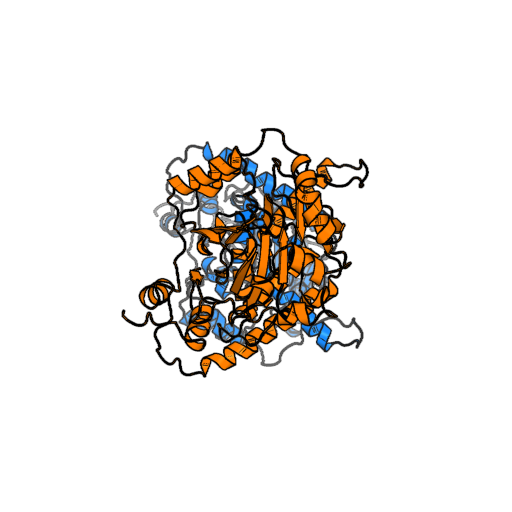
ATOM 4977 C C . ILE B 1 205 ? 15.219 20.797 -6.742 1 96.69 205 ILE B C 1
ATOM 4979 O O . ILE B 1 205 ? 14.438 20.938 -7.691 1 96.69 205 ILE B O 1
ATOM 4983 N N . ASN B 1 206 ? 14.953 19.969 -5.785 1 96.12 206 ASN B N 1
ATOM 4984 C CA . ASN B 1 206 ? 13.797 19.078 -5.812 1 96.12 206 ASN B CA 1
ATOM 4985 C C . ASN B 1 206 ? 12.5 19.844 -5.566 1 96.12 206 ASN B C 1
ATOM 4987 O O . ASN B 1 206 ? 11.477 19.562 -6.195 1 96.12 206 ASN B O 1
ATOM 4991 N N . ILE B 1 207 ? 12.516 20.812 -4.641 1 96.62 207 ILE B N 1
ATOM 4992 C CA . ILE B 1 207 ? 11.328 21.609 -4.355 1 96.62 207 ILE B CA 1
ATOM 4993 C C . ILE B 1 207 ? 10.906 22.375 -5.605 1 96.62 207 ILE B C 1
ATOM 4995 O O . ILE B 1 207 ? 9.711 22.531 -5.871 1 96.62 207 ILE B O 1
ATOM 4999 N N . LEU B 1 208 ? 11.828 22.781 -6.367 1 96.44 208 LEU B N 1
ATOM 5000 C CA . LEU B 1 208 ? 11.547 23.594 -7.539 1 96.44 208 LEU B CA 1
ATOM 5001 C C . LEU B 1 208 ? 10.945 22.75 -8.664 1 96.44 208 LEU B C 1
ATOM 5003 O O . LEU B 1 208 ? 10.461 23.297 -9.656 1 96.44 208 LEU B O 1
ATOM 5007 N N . LYS B 1 209 ? 10.938 21.453 -8.492 1 94.88 209 LYS B N 1
ATOM 5008 C CA . LYS B 1 209 ? 10.281 20.578 -9.461 1 94.88 209 LYS B CA 1
ATOM 5009 C C . LYS B 1 209 ? 8.766 20.609 -9.281 1 94.88 209 LYS B C 1
ATOM 5011 O O . LYS B 1 209 ? 8.023 20.141 -10.156 1 94.88 209 LYS B O 1
ATOM 5016 N N . ILE B 1 210 ? 8.367 21.109 -8.164 1 92.81 210 ILE B N 1
ATOM 5017 C CA . ILE B 1 210 ? 6.934 21.203 -7.914 1 92.81 210 ILE B CA 1
ATOM 5018 C C . ILE B 1 210 ? 6.289 22.125 -8.938 1 92.81 210 ILE B C 1
ATOM 5020 O O . ILE B 1 210 ? 6.727 23.266 -9.109 1 92.81 210 ILE B O 1
ATOM 5024 N N . GLN B 1 211 ? 5.273 21.656 -9.578 1 87.75 211 GLN B N 1
ATOM 5025 C CA . GLN B 1 211 ? 4.605 22.422 -10.625 1 87.75 211 GLN B CA 1
ATOM 5026 C C . GLN B 1 211 ? 3.48 23.281 -10.055 1 87.75 211 GLN B C 1
ATOM 5028 O O . GLN B 1 211 ? 3.152 24.328 -10.602 1 87.75 211 GLN B O 1
ATOM 5033 N N . ASP B 1 212 ? 2.963 22.797 -8.984 1 86.88 212 ASP B N 1
ATOM 5034 C CA . ASP B 1 212 ? 1.868 23.547 -8.367 1 86.88 212 ASP B CA 1
ATOM 5035 C C . ASP B 1 212 ? 2.35 24.891 -7.832 1 86.88 212 ASP B C 1
ATOM 5037 O O . ASP B 1 212 ? 3.523 25.047 -7.484 1 86.88 212 ASP B O 1
ATOM 5041 N N . THR B 1 213 ? 1.452 25.75 -7.699 1 89.56 213 THR B N 1
ATOM 5042 C CA . THR B 1 213 ? 1.813 27.094 -7.285 1 89.56 213 THR B CA 1
ATOM 5043 C C . THR B 1 213 ? 1.844 27.203 -5.762 1 89.56 213 THR B C 1
ATOM 5045 O O . THR B 1 213 ? 0.832 26.984 -5.098 1 89.56 213 THR B O 1
ATOM 5048 N N . ALA B 1 214 ? 2.951 27.625 -5.273 1 97.19 214 ALA B N 1
ATOM 5049 C CA . ALA B 1 214 ? 3.119 27.891 -3.846 1 97.19 214 ALA B CA 1
ATOM 5050 C C . ALA B 1 214 ? 2.484 29.219 -3.463 1 97.19 214 ALA B C 1
ATOM 5052 O O . ALA B 1 214 ? 2.352 30.125 -4.301 1 97.19 214 ALA B O 1
ATOM 5053 N N . ARG B 1 215 ? 2 29.328 -2.258 1 98.19 215 ARG B N 1
ATOM 5054 C CA . ARG B 1 215 ? 1.463 30.562 -1.698 1 98.19 215 ARG B CA 1
ATOM 5055 C C . ARG B 1 215 ? 2.316 31.047 -0.534 1 98.19 215 ARG B C 1
ATOM 5057 O O . ARG B 1 215 ? 2.789 30.25 0.277 1 98.19 215 ARG B O 1
ATOM 5064 N N . LEU B 1 216 ? 2.588 32.312 -0.533 1 98.31 216 LEU B N 1
ATOM 5065 C CA . LEU B 1 216 ? 3.35 32.938 0.542 1 98.31 216 LEU B CA 1
ATOM 5066 C C . LEU B 1 216 ? 2.547 34.062 1.195 1 98.31 216 LEU B C 1
ATOM 5068 O O . LEU B 1 216 ? 1.967 34.875 0.503 1 98.31 216 LEU B O 1
ATOM 5072 N N . VAL B 1 217 ? 2.498 34 2.525 1 98.62 217 VAL B N 1
ATOM 5073 C CA . VAL B 1 217 ? 1.777 35.062 3.217 1 98.62 217 VAL B CA 1
ATOM 5074 C C . VAL B 1 217 ? 2.438 35.344 4.566 1 98.62 217 VAL B C 1
ATOM 5076 O O . VAL B 1 217 ? 2.939 34.438 5.219 1 98.62 217 VAL B O 1
ATOM 5079 N N . THR B 1 218 ? 2.527 36.531 4.957 1 98.81 218 THR B N 1
ATOM 5080 C CA . THR B 1 218 ? 2.914 36.969 6.297 1 98.81 218 THR B CA 1
ATOM 5081 C C . THR B 1 218 ? 1.703 37.469 7.074 1 98.81 218 THR B C 1
ATOM 5083 O O . THR B 1 218 ? 1.044 38.438 6.652 1 98.81 218 THR B O 1
ATOM 5086 N N . LEU B 1 219 ? 1.401 36.844 8.133 1 98.81 219 LEU B N 1
ATOM 5087 C CA . LEU B 1 219 ? 0.268 37.25 8.961 1 98.81 219 LEU B CA 1
ATOM 5088 C C . LEU B 1 219 ? 0.673 38.344 9.953 1 98.81 219 LEU B C 1
ATOM 5090 O O . LEU B 1 219 ? 1.745 38.25 10.555 1 98.81 219 LEU B O 1
ATOM 5094 N N . GLU B 1 220 ? -0.143 39.281 10.055 1 98.12 220 GLU B N 1
ATOM 5095 C CA . GLU B 1 220 ? -0.014 40.344 11.055 1 98.12 220 GLU B CA 1
ATOM 5096 C C . GLU B 1 220 ? -1.093 40.219 12.125 1 98.12 220 GLU B C 1
ATOM 5098 O O . GLU B 1 220 ? -2.113 39.562 11.914 1 98.12 220 GLU B O 1
ATOM 5103 N N . PRO B 1 221 ? -0.839 40.875 13.266 1 98.25 221 PRO B N 1
ATOM 5104 C CA . PRO B 1 221 ? -1.855 40.781 14.312 1 98.25 221 PRO B CA 1
ATOM 5105 C C . PRO B 1 221 ? -3.25 41.156 13.82 1 98.25 221 PRO B C 1
ATOM 5107 O O . PRO B 1 221 ? -3.418 42.188 13.148 1 98.25 221 PRO B O 1
ATOM 5110 N N . GLY B 1 222 ? -4.18 40.312 14.133 1 97.75 222 GLY B N 1
ATOM 5111 C CA . GLY B 1 222 ? -5.551 40.531 13.703 1 97.75 222 GLY B CA 1
ATOM 5112 C C . GLY B 1 222 ? -5.938 39.719 12.477 1 97.75 222 GLY B C 1
ATOM 5113 O O . GLY B 1 222 ? -7.125 39.531 12.211 1 97.75 222 GLY B O 1
ATOM 5114 N N . ASP B 1 223 ? -4.977 39.312 11.711 1 98.44 223 ASP B N 1
ATOM 5115 C CA . ASP B 1 223 ? -5.238 38.438 10.562 1 98.44 223 ASP B CA 1
ATOM 5116 C C . ASP B 1 223 ? -5.656 37.031 11.008 1 98.44 223 ASP B C 1
ATOM 5118 O O . ASP B 1 223 ? -5.18 36.531 12.031 1 98.44 223 ASP B O 1
ATOM 5122 N N . VAL B 1 224 ? -6.555 36.406 10.289 1 98.81 224 VAL B N 1
ATOM 5123 C CA . VAL B 1 224 ? -6.926 35 10.492 1 98.81 224 VAL B CA 1
ATOM 5124 C C . VAL B 1 224 ? -6.719 34.219 9.203 1 98.81 224 VAL B C 1
ATOM 5126 O O . VAL B 1 224 ? -7.363 34.5 8.188 1 98.81 224 VAL B O 1
ATOM 5129 N N . LEU B 1 225 ? -5.867 33.25 9.25 1 98.88 225 LEU B N 1
ATOM 5130 C CA . LEU B 1 225 ? -5.594 32.406 8.086 1 98.88 225 LEU B CA 1
ATOM 5131 C C . LEU B 1 225 ? -6.457 31.156 8.117 1 98.88 225 LEU B C 1
ATOM 5133 O O . LEU B 1 225 ? -6.535 30.469 9.141 1 98.88 225 LEU B O 1
ATOM 5137 N N . PHE B 1 226 ? -7.09 30.906 7.031 1 98.75 226 PHE B N 1
ATOM 5138 C CA . PHE B 1 226 ? -7.777 29.641 6.82 1 98.75 226 PHE B CA 1
ATOM 5139 C C . PHE B 1 226 ? -6.914 28.688 6.004 1 98.75 226 PHE B C 1
ATOM 5141 O O . PHE B 1 226 ? -6.516 29.016 4.883 1 98.75 226 PHE B O 1
ATOM 5148 N N . VAL B 1 227 ? -6.629 27.547 6.551 1 98.62 227 VAL B N 1
ATOM 5149 C CA . VAL B 1 227 ? -5.906 26.484 5.852 1 98.62 227 VAL B CA 1
ATOM 5150 C C . VAL B 1 227 ? -6.84 25.312 5.586 1 98.62 227 VAL B C 1
ATOM 5152 O O . VAL B 1 227 ? -7.211 24.578 6.508 1 98.62 227 VAL B O 1
ATOM 5155 N N . PRO B 1 228 ? -7.191 25.078 4.344 1 97.75 228 PRO B N 1
ATOM 5156 C CA . PRO B 1 228 ? -8.078 23.953 4.027 1 97.75 228 PRO B CA 1
ATOM 5157 C C . PRO B 1 228 ? -7.43 22.594 4.27 1 97.75 228 PRO B C 1
ATOM 5159 O O . PRO B 1 228 ? -6.215 22.516 4.457 1 97.75 228 PRO B O 1
ATOM 5162 N N . PRO B 1 229 ? -8.266 21.594 4.258 1 96.62 229 PRO B N 1
ATOM 5163 C CA . PRO B 1 229 ? -7.723 20.25 4.484 1 96.62 229 PRO B CA 1
ATOM 5164 C C . PRO B 1 229 ? -6.66 19.859 3.459 1 96.62 229 PRO B C 1
ATOM 5166 O O . PRO B 1 229 ? -6.836 20.109 2.262 1 96.62 229 PRO B O 1
ATOM 5169 N N . GLY B 1 230 ? -5.547 19.406 4 1 96.25 230 GLY B N 1
ATOM 5170 C CA . GLY B 1 230 ? -4.578 18.75 3.137 1 96.25 230 GLY B CA 1
ATOM 5171 C C . GLY B 1 230 ? -3.514 19.688 2.609 1 96.25 230 GLY B C 1
ATOM 5172 O O . GLY B 1 230 ? -2.562 19.25 1.955 1 96.25 230 GLY B O 1
ATOM 5173 N N . TRP B 1 231 ? -3.65 20.969 2.771 1 98.38 231 TRP B N 1
ATOM 5174 C CA . TRP B 1 231 ? -2.631 21.891 2.283 1 98.38 231 TRP B CA 1
ATOM 5175 C C . TRP B 1 231 ? -1.34 21.75 3.08 1 98.38 231 TRP B C 1
ATOM 5177 O O . TRP B 1 231 ? -1.369 21.656 4.309 1 98.38 231 TRP B O 1
ATOM 5187 N N . TRP B 1 232 ? -0.23 21.625 2.389 1 98.56 232 TRP B N 1
ATOM 5188 C CA . TRP B 1 232 ? 1.092 21.625 3.006 1 98.56 232 TRP B CA 1
ATOM 5189 C C . TRP B 1 232 ? 1.478 23.031 3.471 1 98.56 232 TRP B C 1
ATOM 5191 O O . TRP B 1 232 ? 1.166 24.016 2.805 1 98.56 232 TRP B O 1
ATOM 5201 N N . HIS B 1 233 ? 2.162 23.078 4.59 1 98.75 233 HIS B N 1
ATOM 5202 C CA . HIS B 1 233 ? 2.572 24.406 5.039 1 98.75 233 HIS B CA 1
ATOM 5203 C C . HIS B 1 233 ? 3.83 24.328 5.898 1 98.75 233 HIS B C 1
ATOM 5205 O O . HIS B 1 233 ? 4.016 23.359 6.648 1 98.75 233 HIS B O 1
ATOM 5211 N N . TYR B 1 234 ? 4.719 25.234 5.68 1 98.75 234 TYR B N 1
ATOM 5212 C CA . TYR B 1 234 ? 5.855 25.609 6.512 1 98.75 234 TYR B CA 1
ATOM 5213 C C . TYR B 1 234 ? 5.641 26.984 7.148 1 98.75 234 TYR B C 1
ATOM 5215 O O . TYR B 1 234 ? 5.25 27.938 6.473 1 98.75 234 TYR B O 1
ATOM 5223 N N . VAL B 1 235 ? 5.848 27.109 8.445 1 98.75 235 VAL B N 1
ATOM 5224 C CA . VAL B 1 235 ? 5.543 28.344 9.164 1 98.75 235 VAL B CA 1
ATOM 5225 C C . VAL B 1 235 ? 6.762 28.781 9.977 1 98.75 235 VAL B C 1
ATOM 5227 O O . VAL B 1 235 ? 7.395 27.953 10.648 1 98.75 235 VAL B O 1
ATOM 5230 N N . GLU B 1 236 ? 7.043 30.062 9.977 1 98.69 236 GLU B N 1
ATOM 5231 C CA . GLU B 1 236 ? 8.188 30.594 10.719 1 98.69 236 GLU B CA 1
ATOM 5232 C C . GLU B 1 236 ? 7.859 31.938 11.367 1 98.69 236 GLU B C 1
ATOM 5234 O O . GLU B 1 236 ? 7.207 32.781 10.75 1 98.69 236 GLU B O 1
ATOM 5239 N N . SER B 1 237 ? 8.289 32.062 12.609 1 98.12 237 SER B N 1
ATOM 5240 C CA . SER B 1 237 ? 8.172 33.344 13.305 1 98.12 237 SER B CA 1
ATOM 5241 C C . SER B 1 237 ? 9.25 34.344 12.852 1 98.12 237 SER B C 1
ATOM 5243 O O . SER B 1 237 ? 10.438 34.031 12.898 1 98.12 237 SER B O 1
ATOM 5245 N N . LEU B 1 238 ? 8.828 35.531 12.461 1 97.5 238 LEU B N 1
ATOM 5246 C CA . LEU B 1 238 ? 9.781 36.531 11.984 1 97.5 238 LEU B CA 1
ATOM 5247 C C . LEU B 1 238 ? 10.297 37.375 13.133 1 97.5 238 LEU B C 1
ATOM 5249 O O . LEU B 1 238 ? 11.297 38.094 12.984 1 97.5 238 LEU B O 1
ATOM 5253 N N . GLU B 1 239 ? 9.727 37.375 14.211 1 95.94 239 GLU B N 1
ATOM 5254 C CA . GLU B 1 239 ? 10 38 15.508 1 95.94 239 GLU B CA 1
ATOM 5255 C C . GLU B 1 239 ? 9.273 37.25 16.641 1 95.94 239 GLU B C 1
ATOM 5257 O O . GLU B 1 239 ? 8.766 36.156 16.438 1 95.94 239 GLU B O 1
ATOM 5262 N N . LEU B 1 240 ? 9.344 37.812 17.828 1 96.56 240 LEU B N 1
ATOM 5263 C CA . LEU B 1 240 ? 8.523 37.219 18.859 1 96.56 240 LEU B CA 1
ATOM 5264 C C . LEU B 1 240 ? 7.055 37.219 18.469 1 96.56 240 LEU B C 1
ATOM 5266 O O . LEU B 1 240 ? 6.496 38.25 18.125 1 96.56 240 LEU B O 1
ATOM 5270 N N . THR B 1 241 ? 6.477 36.031 18.453 1 97.81 241 THR B N 1
ATOM 5271 C CA . THR B 1 241 ? 5.109 35.906 17.969 1 97.81 241 THR B CA 1
ATOM 5272 C C . THR B 1 241 ? 4.23 35.188 18.984 1 97.81 241 THR B C 1
ATOM 5274 O O . THR B 1 241 ? 4.73 34.406 19.797 1 97.81 241 THR B O 1
ATOM 5277 N N . VAL B 1 242 ? 2.994 35.531 19 1 98.5 242 VAL B N 1
ATOM 5278 C CA . VAL B 1 242 ? 1.91 34.812 19.656 1 98.5 242 VAL B CA 1
ATOM 5279 C C . VAL B 1 242 ? 0.782 34.531 18.656 1 98.5 242 VAL B C 1
ATOM 5281 O O . VAL B 1 242 ? 0.376 35.438 17.922 1 98.5 242 VAL B O 1
ATOM 5284 N N . SER B 1 243 ? 0.334 33.375 18.547 1 98.75 243 SER B N 1
ATOM 5285 C CA . SER B 1 243 ? -0.794 33.031 17.688 1 98.75 243 SER B CA 1
ATOM 5286 C C . SER B 1 243 ? -1.686 31.969 18.328 1 98.75 243 SER B C 1
ATOM 5288 O O . SER B 1 243 ? -1.281 31.312 19.297 1 98.75 243 SER B O 1
ATOM 5290 N N . VAL B 1 244 ? -2.906 31.875 17.906 1 98.56 244 VAL B N 1
ATOM 5291 C CA . VAL B 1 244 ? -3.875 30.891 18.359 1 98.56 244 VAL B CA 1
ATOM 5292 C C . VAL B 1 244 ? -4.535 30.219 17.156 1 98.56 244 VAL B C 1
ATOM 5294 O O . VAL B 1 244 ? -4.754 30.859 16.125 1 98.56 244 VAL B O 1
ATOM 5297 N N . ASN B 1 245 ? -4.781 28.938 17.266 1 98.56 245 ASN B N 1
ATOM 5298 C CA . ASN B 1 245 ? -5.504 28.281 16.188 1 98.56 245 ASN B CA 1
ATOM 5299 C C . ASN B 1 245 ? -6.551 27.297 16.719 1 98.56 245 ASN B C 1
ATOM 5301 O O . ASN B 1 245 ? -6.555 26.984 17.906 1 98.56 245 ASN B O 1
ATOM 5305 N N . ILE B 1 246 ? -7.445 26.969 15.898 1 98.31 246 ILE B N 1
ATOM 5306 C CA . ILE B 1 246 ? -8.43 25.922 16.156 1 98.31 246 ILE B CA 1
ATOM 5307 C C . ILE B 1 246 ? -8.523 25 14.953 1 98.31 246 ILE B C 1
ATOM 5309 O O . ILE B 1 246 ? -8.492 25.453 13.805 1 98.31 246 ILE B O 1
ATOM 5313 N N . TRP B 1 247 ? -8.531 23.703 15.188 1 97.62 247 TRP B N 1
ATOM 5314 C CA . TRP B 1 247 ? -8.82 22.703 14.164 1 97.62 247 TRP B CA 1
ATOM 5315 C C . TRP B 1 247 ? -10.305 22.344 14.164 1 97.62 247 TRP B C 1
ATOM 5317 O O . TRP B 1 247 ? -10.891 22.109 15.219 1 97.62 247 TRP B O 1
ATOM 5327 N N . LEU B 1 248 ? -10.859 22.406 13.016 1 97.44 248 LEU B N 1
ATOM 5328 C CA . LEU B 1 248 ? -12.281 22.109 12.867 1 97.44 248 LEU B CA 1
ATOM 5329 C C . LEU B 1 248 ? -12.484 20.781 12.125 1 97.44 248 LEU B C 1
ATOM 5331 O O . LEU B 1 248 ? -11.867 20.547 11.086 1 97.44 248 LEU B O 1
ATOM 5335 N N . PRO B 1 249 ? -13.328 19.938 12.688 1 95.56 249 PRO B N 1
ATOM 5336 C CA . PRO B 1 249 ? -13.609 18.672 12 1 95.56 249 PRO B CA 1
ATOM 5337 C C . PRO B 1 249 ? -14.391 18.875 10.703 1 95.56 249 PRO B C 1
ATOM 5339 O O . PRO B 1 249 ? -15.141 19.844 10.57 1 95.56 249 PRO B O 1
ATOM 5342 N N . ILE B 1 250 ? -14.148 18.062 9.781 1 93.94 250 ILE B N 1
ATOM 5343 C CA . ILE B 1 250 ? -14.883 18.062 8.523 1 93.94 250 ILE B CA 1
ATOM 5344 C C . ILE B 1 250 ? -15.445 16.656 8.266 1 93.94 250 ILE B C 1
ATOM 5346 O O . ILE B 1 250 ? -15.094 15.703 8.953 1 93.94 250 ILE B O 1
ATOM 5350 N N . ILE B 1 251 ? -16.25 16.5 7.277 1 88.31 251 ILE B N 1
ATOM 5351 C CA . ILE B 1 251 ? -16.984 15.266 7.02 1 88.31 251 ILE B CA 1
ATOM 5352 C C . ILE B 1 251 ? -16.016 14.164 6.59 1 88.31 251 ILE B C 1
ATOM 5354 O O . ILE B 1 251 ? -16.203 13 6.945 1 88.31 251 ILE B O 1
ATOM 5358 N N . THR B 1 252 ? -15.016 14.492 5.949 1 90.88 252 THR B N 1
ATOM 5359 C CA . THR B 1 252 ? -14.094 13.508 5.398 1 90.88 252 THR B CA 1
ATOM 5360 C C . THR B 1 252 ? -13.156 12.977 6.48 1 90.88 252 THR B C 1
ATOM 5362 O O . THR B 1 252 ? -12.344 12.086 6.227 1 90.88 252 THR B O 1
ATOM 5365 N N . ASP B 1 253 ? -13.273 13.445 7.672 1 95 253 ASP B N 1
ATOM 5366 C CA . ASP B 1 253 ? -12.391 13.016 8.75 1 95 253 ASP B CA 1
ATOM 5367 C C . ASP B 1 253 ? -12.617 11.539 9.086 1 95 253 ASP B C 1
ATOM 5369 O O . ASP B 1 253 ? -11.742 10.883 9.648 1 95 253 ASP B O 1
ATOM 5373 N N . ASN B 1 254 ? -13.797 11.07 8.812 1 94.12 254 ASN B N 1
ATOM 5374 C CA . ASN B 1 254 ? -14.039 9.648 9.047 1 94.12 254 ASN B CA 1
ATOM 5375 C C . ASN B 1 254 ? -13.078 8.781 8.234 1 94.12 254 ASN B C 1
ATOM 5377 O O . ASN B 1 254 ? -12.5 7.828 8.766 1 94.12 254 ASN B O 1
ATOM 5381 N N . ILE B 1 255 ? -12.922 9.102 7.027 1 95.31 255 ILE B N 1
ATOM 5382 C CA . ILE B 1 255 ? -11.984 8.383 6.172 1 95.31 255 ILE B CA 1
ATOM 5383 C C . ILE B 1 255 ? -10.555 8.633 6.641 1 95.31 255 ILE B C 1
ATOM 5385 O O . ILE B 1 255 ? -9.727 7.715 6.656 1 95.31 255 ILE B O 1
ATOM 5389 N N . SER B 1 256 ? -10.289 9.898 7.051 1 96 256 SER B N 1
ATOM 5390 C CA . SER B 1 256 ? -8.961 10.242 7.547 1 96 256 SER B CA 1
ATOM 5391 C C . SER B 1 256 ? -8.602 9.414 8.773 1 96 256 SER B C 1
ATOM 5393 O O . SER B 1 256 ? -7.438 9.047 8.961 1 96 256 SER B O 1
ATOM 5395 N N . ARG B 1 257 ? -9.578 9.148 9.57 1 95.88 257 ARG B N 1
ATOM 5396 C CA . ARG B 1 257 ? -9.328 8.328 10.75 1 95.88 257 ARG B CA 1
ATOM 5397 C C . ARG B 1 257 ? -8.945 6.906 10.359 1 95.88 257 ARG B C 1
ATOM 5399 O O . ARG B 1 257 ? -8.102 6.285 11.016 1 95.88 257 ARG B O 1
ATOM 5406 N N . VAL B 1 258 ? -9.578 6.352 9.344 1 96.56 258 VAL B N 1
ATOM 5407 C CA . VAL B 1 258 ? -9.195 5.039 8.836 1 96.56 258 VAL B CA 1
ATOM 5408 C C . VAL B 1 258 ? -7.742 5.078 8.367 1 96.56 258 VAL B C 1
ATOM 5410 O O . VAL B 1 258 ? -6.941 4.219 8.734 1 96.56 258 VAL B O 1
ATOM 5413 N N . LYS B 1 259 ? -7.43 6.082 7.609 1 97.06 259 LYS B N 1
ATOM 5414 C CA . LYS B 1 259 ? -6.078 6.223 7.078 1 97.06 259 LYS B CA 1
ATOM 5415 C C . LYS B 1 259 ? -5.051 6.332 8.203 1 97.06 259 LYS B C 1
ATOM 5417 O O . LYS B 1 259 ? -4.016 5.668 8.172 1 97.06 259 LYS B O 1
ATOM 5422 N N . GLU B 1 260 ? -5.34 7.137 9.195 1 96.19 260 GLU B N 1
ATOM 5423 C CA . GLU B 1 260 ? -4.418 7.32 10.305 1 96.19 260 GLU B CA 1
ATOM 5424 C C . GLU B 1 260 ? -4.258 6.035 11.109 1 96.19 260 GLU B C 1
ATOM 5426 O O . GLU B 1 260 ? -3.18 5.75 11.633 1 96.19 260 GLU B O 1
ATOM 5431 N N . ALA B 1 261 ? -5.367 5.344 11.25 1 95.44 261 ALA B N 1
ATOM 5432 C CA . ALA B 1 261 ? -5.285 4.066 11.953 1 95.44 261 ALA B CA 1
ATOM 5433 C C . ALA B 1 261 ? -4.387 3.084 11.211 1 95.44 261 ALA B C 1
ATOM 5435 O O . ALA B 1 261 ? -3.615 2.346 11.828 1 95.44 261 ALA B O 1
ATOM 5436 N N . ILE B 1 262 ? -4.496 3 9.906 1 96 262 ILE B N 1
ATOM 5437 C CA . ILE B 1 262 ? -3.637 2.16 9.078 1 96 262 ILE B CA 1
ATOM 5438 C C . ILE B 1 262 ? -2.178 2.559 9.281 1 96 262 ILE B C 1
ATOM 5440 O O . ILE B 1 262 ? -1.316 1.702 9.5 1 96 262 ILE B O 1
ATOM 5444 N N . VAL B 1 263 ? -1.893 3.857 9.227 1 96.12 263 VAL B N 1
ATOM 5445 C CA . VAL B 1 263 ? -0.538 4.379 9.383 1 96.12 263 VAL B CA 1
ATOM 5446 C C . VAL B 1 263 ? 0.017 3.988 10.75 1 96.12 263 VAL B C 1
ATOM 5448 O O . VAL B 1 263 ? 1.15 3.516 10.852 1 96.12 263 VAL B O 1
ATOM 5451 N N . LYS B 1 264 ? -0.794 4.223 11.727 1 94 264 LYS B N 1
ATOM 5452 C CA . LYS B 1 264 ? -0.362 3.885 13.078 1 94 264 LYS B CA 1
ATOM 5453 C C . LYS B 1 264 ? -0.019 2.402 13.188 1 94 264 LYS B C 1
ATOM 5455 O O . LYS B 1 264 ? 0.976 2.035 13.82 1 94 264 LYS B O 1
ATOM 5460 N N . LEU B 1 265 ? -0.832 1.548 12.609 1 93.06 265 LEU B N 1
ATOM 5461 C CA . LEU B 1 265 ? -0.585 0.11 12.602 1 93.06 265 LEU B CA 1
ATOM 5462 C C . LEU B 1 265 ? 0.747 -0.211 11.938 1 93.06 265 LEU B C 1
ATOM 5464 O O . LEU B 1 265 ? 1.546 -0.982 12.469 1 93.06 265 LEU B O 1
ATOM 5468 N N . ILE B 1 266 ? 1.026 0.35 10.789 1 94.44 266 ILE B N 1
ATOM 5469 C CA . ILE B 1 266 ? 2.242 0.112 10.023 1 94.44 266 ILE B CA 1
ATOM 5470 C C . ILE B 1 266 ? 3.459 0.578 10.82 1 94.44 266 ILE B C 1
ATOM 5472 O O . ILE B 1 266 ? 4.438 -0.16 10.961 1 94.44 266 ILE B O 1
ATOM 5476 N N . VAL B 1 267 ? 3.391 1.812 11.344 1 93.19 267 VAL B N 1
ATOM 5477 C CA . VAL B 1 267 ? 4.516 2.387 12.078 1 93.19 267 VAL B CA 1
ATOM 5478 C C . VAL B 1 267 ? 4.812 1.537 13.305 1 93.19 267 VAL B C 1
ATOM 5480 O O . VAL B 1 267 ? 5.977 1.297 13.633 1 93.19 267 VAL B O 1
ATOM 5483 N N . THR B 1 268 ? 3.791 1.082 13.945 1 91.25 268 THR B N 1
ATOM 5484 C CA . THR B 1 268 ? 3.949 0.333 15.188 1 91.25 268 THR B CA 1
ATOM 5485 C C . THR B 1 268 ? 4.484 -1.068 14.906 1 91.25 268 THR B C 1
ATOM 5487 O O . THR B 1 268 ? 5.398 -1.537 15.594 1 91.25 268 THR B O 1
ATOM 5490 N N . ARG B 1 269 ? 3.988 -1.739 13.891 1 89.69 269 ARG B N 1
ATOM 5491 C CA . ARG B 1 269 ? 4.309 -3.15 13.703 1 89.69 269 ARG B CA 1
ATOM 5492 C C . ARG B 1 269 ? 5.5 -3.316 12.758 1 89.69 269 ARG B C 1
ATOM 5494 O O . ARG B 1 269 ? 6.375 -4.148 13 1 89.69 269 ARG B O 1
ATOM 5501 N N . ILE B 1 270 ? 5.523 -2.582 11.695 1 90.5 270 ILE B N 1
ATOM 5502 C CA . ILE B 1 270 ? 6.625 -2.684 10.742 1 90.5 270 ILE B CA 1
ATOM 5503 C C . ILE B 1 270 ? 7.797 -1.825 11.219 1 90.5 270 ILE B C 1
ATOM 5505 O O . ILE B 1 270 ? 8.961 -2.221 11.086 1 90.5 270 ILE B O 1
ATOM 5509 N N . GLY B 1 271 ? 7.5 -0.627 11.773 1 86.38 271 GLY B N 1
ATOM 5510 C CA . GLY B 1 271 ? 8.523 0.315 12.195 1 86.38 271 GLY B CA 1
ATOM 5511 C C . GLY B 1 271 ? 9.008 0.076 13.609 1 86.38 271 GLY B C 1
ATOM 5512 O O . GLY B 1 271 ? 9.617 0.958 14.227 1 86.38 271 GLY B O 1
ATOM 5513 N N . LYS B 1 272 ? 8.688 -0.999 14.227 1 77.25 272 LYS B N 1
ATOM 5514 C CA . LYS B 1 272 ? 9 -1.288 15.625 1 77.25 272 LYS B CA 1
ATOM 5515 C C . LYS B 1 272 ? 10.469 -1.009 15.93 1 77.25 272 LYS B C 1
ATOM 5517 O O . LYS B 1 272 ? 10.805 -0.561 17.031 1 77.25 272 LYS B O 1
ATOM 5522 N N . ASP B 1 273 ? 11.289 -1.081 14.977 1 69.56 273 ASP B N 1
ATOM 5523 C CA . ASP B 1 273 ? 12.727 -0.913 15.18 1 69.56 273 ASP B CA 1
ATOM 5524 C C . ASP B 1 273 ? 13.125 0.555 15.062 1 69.56 273 ASP B C 1
ATOM 5526 O O . ASP B 1 273 ? 14.242 0.93 15.438 1 69.56 273 ASP B O 1
ATOM 5530 N N . VAL B 1 274 ? 12.305 1.409 14.539 1 69.69 274 VAL B N 1
ATOM 5531 C CA . VAL B 1 274 ? 12.688 2.787 14.25 1 69.69 274 VAL B CA 1
ATOM 5532 C C . VAL B 1 274 ? 11.875 3.746 15.109 1 69.69 274 VAL B C 1
ATOM 5534 O O . VAL B 1 274 ? 12.273 4.895 15.32 1 69.69 274 VAL B O 1
ATOM 5537 N N . ASN B 1 275 ? 10.727 3.258 15.484 1 65.94 275 ASN B N 1
ATOM 5538 C CA . ASN B 1 275 ? 9.859 4.164 16.234 1 65.94 275 ASN B CA 1
ATOM 5539 C C . ASN B 1 275 ? 9.547 3.619 17.625 1 65.94 275 ASN B C 1
ATOM 5541 O O . ASN B 1 275 ? 9.531 2.404 17.828 1 65.94 275 ASN B O 1
ATOM 5545 N N . ASN B 1 276 ? 9.68 4.43 18.625 1 60.38 276 ASN B N 1
ATOM 5546 C CA . ASN B 1 276 ? 9.328 4.094 20 1 60.38 276 ASN B CA 1
ATOM 5547 C C . ASN B 1 276 ? 7.812 4.074 20.203 1 60.38 276 ASN B C 1
ATOM 5549 O O . ASN B 1 276 ? 7.293 4.766 21.094 1 60.38 276 ASN B O 1
ATOM 5553 N N . VAL B 1 277 ? 7.148 3.568 19.156 1 61.12 277 VAL B N 1
ATOM 5554 C CA . VAL B 1 277 ? 5.707 3.596 19.375 1 61.12 277 VAL B CA 1
ATOM 5555 C C . VAL B 1 277 ? 5.289 2.387 20.203 1 61.12 277 VAL B C 1
ATOM 5557 O O . VAL B 1 277 ? 5.574 1.244 19.844 1 61.12 277 VAL B O 1
ATOM 5560 N N . PRO B 1 278 ? 4.93 2.598 21.469 1 58.59 278 PRO B N 1
ATOM 5561 C CA . PRO B 1 278 ? 4.734 1.507 22.422 1 58.59 278 PRO B CA 1
ATOM 5562 C C . PRO B 1 278 ? 3.824 0.404 21.891 1 58.59 278 PRO B C 1
ATOM 5564 O O . PRO B 1 278 ? 4.211 -0.768 21.875 1 58.59 278 PRO B O 1
ATOM 5567 N N . ASN B 1 279 ? 2.41 0.473 22.25 1 59.12 279 ASN B N 1
ATOM 5568 C CA . ASN B 1 279 ? 1.469 -0.616 22.5 1 59.12 279 ASN B CA 1
ATOM 5569 C C . ASN B 1 279 ? 0.696 -0.98 21.234 1 59.12 279 ASN B C 1
ATOM 5571 O O . ASN B 1 279 ? -0.069 -0.167 20.703 1 59.12 279 ASN B O 1
ATOM 5575 N N . ASP B 1 280 ? 1.022 -2.066 20.562 1 64.75 280 ASP B N 1
ATOM 5576 C CA . ASP B 1 280 ? 0.465 -2.76 19.406 1 64.75 280 ASP B CA 1
ATOM 5577 C C . ASP B 1 280 ? -1.004 -3.111 19.625 1 64.75 280 ASP B C 1
ATOM 5579 O O . ASP B 1 280 ? -1.804 -3.094 18.688 1 64.75 280 ASP B O 1
ATOM 5583 N N . THR B 1 281 ? -1.395 -3.305 20.859 1 62.09 281 THR B N 1
ATOM 5584 C CA . THR B 1 281 ? -2.615 -4.062 21.109 1 62.09 281 THR B CA 1
ATOM 5585 C C . THR B 1 281 ? -3.844 -3.262 20.688 1 62.09 281 THR B C 1
ATOM 5587 O O . THR B 1 281 ? -4.855 -3.836 20.281 1 62.09 281 THR B O 1
ATOM 5590 N N . GLU B 1 282 ? -3.623 -1.908 20.453 1 81.75 282 GLU B N 1
ATOM 5591 C CA . GLU B 1 282 ? -4.852 -1.146 20.266 1 81.75 282 GLU B CA 1
ATOM 5592 C C . GLU B 1 282 ? -5.008 -0.695 18.812 1 81.75 282 GLU B C 1
ATOM 5594 O O . GLU B 1 282 ? -6.051 -0.157 18.438 1 81.75 282 GLU B O 1
ATOM 5599 N N . CYS B 1 283 ? -4.129 -1.047 17.984 1 86.12 283 CYS B N 1
ATOM 5600 C CA . CYS B 1 283 ? -4.148 -0.489 16.625 1 86.12 283 CYS B CA 1
ATOM 5601 C C . CYS B 1 283 ? -5.273 -1.101 15.805 1 86.12 283 CYS B C 1
ATOM 5603 O O . CYS B 1 283 ? -5.996 -0.386 15.109 1 86.12 283 CYS B O 1
ATOM 5605 N N . ILE B 1 284 ? -5.445 -2.377 15.953 1 87.31 284 ILE B N 1
ATOM 5606 C CA . ILE B 1 284 ? -6.469 -3.061 15.164 1 87.31 284 ILE B CA 1
ATOM 5607 C C . ILE B 1 284 ? -7.855 -2.619 15.625 1 87.31 284 ILE B C 1
ATOM 5609 O O . ILE B 1 284 ? -8.758 -2.439 14.805 1 87.31 284 ILE B O 1
ATOM 5613 N N . ASP B 1 285 ? -7.949 -2.443 16.922 1 89.06 285 ASP B N 1
ATOM 5614 C CA . ASP B 1 285 ? -9.219 -1.974 17.469 1 89.06 285 ASP B CA 1
ATOM 5615 C C . ASP B 1 285 ? -9.555 -0.577 16.953 1 89.06 285 ASP B C 1
ATOM 5617 O O . ASP B 1 285 ? -10.703 -0.3 16.594 1 89.06 285 ASP B O 1
ATOM 5621 N N . LEU B 1 286 ? -8.594 0.283 16.984 1 91.25 286 LEU B N 1
ATOM 5622 C CA . LEU B 1 286 ? -8.789 1.638 16.469 1 91.25 286 LEU B CA 1
ATOM 5623 C C . LEU B 1 286 ? -9.211 1.617 15.008 1 91.25 286 LEU B C 1
ATOM 5625 O O . LEU B 1 286 ? -10.086 2.383 14.602 1 91.25 286 LEU B O 1
ATOM 5629 N N . LEU B 1 287 ? -8.602 0.751 14.305 1 93.38 287 LEU B N 1
ATOM 5630 C CA . LEU B 1 287 ? -8.938 0.624 12.883 1 93.38 287 LEU B CA 1
ATOM 5631 C C . LEU B 1 287 ? -10.359 0.113 12.711 1 93.38 287 LEU B C 1
ATOM 5633 O O . LEU B 1 287 ? -11.109 0.618 11.867 1 93.38 287 LEU B O 1
ATOM 5637 N N . ASN B 1 288 ? -10.727 -0.855 13.508 1 92.69 288 ASN B N 1
ATOM 5638 C CA . ASN B 1 288 ? -12.086 -1.395 13.461 1 92.69 288 ASN B CA 1
ATOM 5639 C C . ASN B 1 288 ? -13.125 -0.316 13.742 1 92.69 288 ASN B C 1
ATOM 5641 O O . ASN B 1 288 ? -14.133 -0.228 13.047 1 92.69 288 ASN B O 1
ATOM 5645 N N . ILE B 1 289 ? -12.836 0.467 14.703 1 92.94 289 ILE B N 1
ATOM 5646 C CA . ILE B 1 289 ? -13.742 1.548 15.086 1 92.94 289 ILE B CA 1
ATOM 5647 C C . ILE B 1 289 ? -13.852 2.549 13.938 1 92.94 289 ILE B C 1
ATOM 5649 O O . ILE B 1 289 ? -14.961 2.957 13.57 1 92.94 289 ILE B O 1
ATOM 5653 N N . ALA B 1 290 ? -12.742 2.953 13.422 1 94.69 290 ALA B N 1
ATOM 5654 C CA . ALA B 1 290 ? -12.727 3.928 12.336 1 94.69 290 ALA B CA 1
ATOM 5655 C C . ALA B 1 290 ? -13.5 3.412 11.125 1 94.69 290 ALA B C 1
ATOM 5657 O O . ALA B 1 290 ? -14.289 4.148 10.523 1 94.69 290 ALA B O 1
ATOM 5658 N N . ILE B 1 291 ? -13.281 2.148 10.75 1 94.19 291 ILE B N 1
ATOM 5659 C CA . ILE B 1 291 ? -13.977 1.552 9.609 1 94.19 291 ILE B CA 1
ATOM 5660 C C . ILE B 1 291 ? -15.477 1.521 9.875 1 94.19 291 ILE B C 1
ATOM 5662 O O . ILE B 1 291 ? -16.281 1.841 8.992 1 94.19 291 ILE B O 1
ATOM 5666 N N . GLY B 1 292 ? -15.844 1.115 11.086 1 92.19 292 GLY B N 1
ATOM 5667 C CA . GLY B 1 292 ? -17.25 1.088 11.477 1 92.19 292 GLY B CA 1
ATOM 5668 C C . GLY B 1 292 ? -17.922 2.436 11.344 1 92.19 292 GLY B C 1
ATOM 5669 O O . GLY B 1 292 ? -19.078 2.518 10.883 1 92.19 292 GLY B O 1
ATOM 5670 N N . GLU B 1 293 ? -17.25 3.484 11.68 1 91.12 293 GLU B N 1
ATOM 5671 C CA . GLU B 1 293 ? -17.797 4.836 11.594 1 91.12 293 GLU B CA 1
ATOM 5672 C C . GLU B 1 293 ? -18.016 5.246 10.141 1 91.12 293 GLU B C 1
ATOM 5674 O O . GLU B 1 293 ? -18.984 5.949 9.828 1 91.12 293 GLU B O 1
ATOM 5679 N N . CYS B 1 294 ? -17.188 4.859 9.266 1 90.94 294 CYS B N 1
ATOM 5680 C CA . CYS B 1 294 ? -17.328 5.195 7.855 1 90.94 294 CYS B CA 1
ATOM 5681 C C . CYS B 1 294 ? -18.5 4.465 7.227 1 90.94 294 CYS B C 1
ATOM 5683 O O . CYS B 1 294 ? -19.219 5.027 6.391 1 90.94 294 CYS B O 1
ATOM 5685 N N . LYS B 1 295 ? -18.672 3.213 7.543 1 84.94 295 LYS B N 1
ATOM 5686 C CA . LYS B 1 295 ? -19.75 2.422 6.965 1 84.94 295 LYS B CA 1
ATOM 5687 C C . LYS B 1 295 ? -21.109 2.932 7.43 1 84.94 295 LYS B C 1
ATOM 5689 O O . LYS B 1 295 ? -22.094 2.889 6.676 1 84.94 295 LYS B O 1
ATOM 5694 N N . THR B 1 296 ? -21.219 3.453 8.547 1 79 296 THR B N 1
ATOM 5695 C CA . THR B 1 296 ? -22.469 3.99 9.086 1 79 296 THR B CA 1
ATOM 5696 C C . THR B 1 296 ? -22.844 5.285 8.375 1 79 296 THR B C 1
ATOM 5698 O O . THR B 1 296 ? -24.016 5.539 8.117 1 79 296 THR B O 1
ATOM 5701 N N . MET B 1 297 ? -21.938 6.121 7.977 1 73.62 297 MET B N 1
ATOM 5702 C CA . MET B 1 297 ? -22.188 7.418 7.355 1 73.62 297 MET B CA 1
ATOM 5703 C C . MET B 1 297 ? -22.625 7.25 5.906 1 73.62 297 MET B C 1
ATOM 5705 O O . MET B 1 297 ? -23.453 8.008 5.414 1 73.62 297 MET B O 1
ATOM 5709 N N . THR B 1 298 ? -21.938 6.438 5.066 1 63.44 298 THR B N 1
ATOM 5710 C CA . THR B 1 298 ? -22.344 6.203 3.684 1 63.44 298 THR B CA 1
ATOM 5711 C C . THR B 1 298 ? -23.812 5.809 3.602 1 63.44 298 THR B C 1
ATOM 5713 O O . THR B 1 298 ? -24.516 6.188 2.66 1 63.44 298 THR B O 1
ATOM 5716 N N . ASN B 1 299 ? -24.219 5.246 4.547 1 54.53 299 ASN B N 1
ATOM 5717 C CA . ASN B 1 299 ? -25.625 4.848 4.578 1 54.53 299 ASN B CA 1
ATOM 5718 C C . ASN B 1 299 ? -26.547 6.039 4.832 1 54.53 299 ASN B C 1
ATOM 5720 O O . ASN B 1 299 ? -27.656 6.09 4.316 1 54.53 299 ASN B O 1
ATOM 5724 N N . VAL B 1 300 ? -26 7.141 5.438 1 53.5 300 VAL B N 1
ATOM 5725 C CA . VAL B 1 300 ? -26.828 8.297 5.781 1 53.5 300 VAL B CA 1
ATOM 5726 C C . VAL B 1 300 ? -26.844 9.281 4.617 1 53.5 300 VAL B C 1
ATOM 5728 O O . VAL B 1 300 ? -27.875 9.875 4.316 1 53.5 300 VAL B O 1
ATOM 5731 N N . GLU B 1 301 ? -25.656 9.633 3.967 1 56.44 301 GLU B N 1
ATOM 5732 C CA . GLU B 1 301 ? -25.578 10.664 2.941 1 56.44 301 GLU B CA 1
ATOM 5733 C C . GLU B 1 301 ? -26.391 10.297 1.713 1 56.44 301 GLU B C 1
ATOM 5735 O O . GLU B 1 301 ? -26.859 11.172 0.982 1 56.44 301 GLU B O 1
ATOM 5740 N N . SER B 1 302 ? -26.5 9.016 1.366 1 49.19 302 SER B N 1
ATOM 5741 C CA . SER B 1 302 ? -27.328 8.695 0.209 1 49.19 302 SER B CA 1
ATOM 5742 C C . SER B 1 302 ? -28.734 9.281 0.353 1 49.19 302 SER B C 1
ATOM 5744 O O . SER B 1 302 ? -29.438 9.469 -0.641 1 49.19 302 SER B O 1
ATOM 5746 N N . SER B 1 303 ? -29.156 9.578 1.552 1 43.47 303 SER B N 1
ATOM 5747 C CA . SER B 1 303 ? -30.547 10.016 1.701 1 43.47 303 SER B CA 1
ATOM 5748 C C . SER B 1 303 ? -30.672 11.531 1.601 1 43.47 303 SER B C 1
ATOM 5750 O O . SER B 1 303 ? -31.781 12.07 1.598 1 43.47 303 SER B O 1
ATOM 5752 N N . SER B 1 304 ? -29.656 12.281 1.852 1 44.34 304 SER B N 1
ATOM 5753 C CA . SER B 1 304 ? -29.922 13.711 1.995 1 44.34 304 SER B CA 1
ATOM 5754 C C . SER B 1 304 ? -29.891 14.414 0.643 1 44.34 304 SER B C 1
ATOM 5756 O O . SER B 1 304 ? -29.031 14.133 -0.194 1 44.34 304 SER B O 1
ATOM 5758 N N . GLU B 1 305 ? -31.016 15 0.241 1 47.06 305 GLU B N 1
ATOM 5759 C CA . GLU B 1 305 ? -31.328 15.82 -0.927 1 47.06 305 GLU B CA 1
ATOM 5760 C C . GLU B 1 305 ? -30.281 16.906 -1.146 1 47.06 305 GLU B C 1
ATOM 5762 O O . GLU B 1 305 ? -30 17.703 -0.244 1 47.06 305 GLU B O 1
ATOM 5767 N N . LYS B 1 306 ? -29.344 16.781 -2.086 1 49.16 306 LYS B N 1
ATOM 5768 C CA . LYS B 1 306 ? -28.328 17.75 -2.492 1 49.16 306 LYS B CA 1
ATOM 5769 C C . LYS B 1 306 ? -28.969 19.078 -2.91 1 49.16 306 LYS B C 1
ATOM 5771 O O . LYS B 1 306 ? -29.672 19.141 -3.914 1 49.16 306 LYS B O 1
ATOM 5776 N N . ILE B 1 307 ? -29.438 19.844 -2.135 1 44.75 307 ILE B N 1
ATOM 5777 C CA . ILE B 1 307 ? -29.812 21.172 -2.604 1 44.75 307 ILE B CA 1
ATOM 5778 C C . ILE B 1 307 ? -28.641 21.781 -3.377 1 44.75 307 ILE B C 1
ATOM 5780 O O . ILE B 1 307 ? -27.516 21.859 -2.867 1 44.75 307 ILE B O 1
ATOM 5784 N N . LYS B 1 308 ? -28.719 22.047 -4.621 1 53.16 308 LYS B N 1
ATOM 5785 C CA . LYS B 1 308 ? -27.859 22.594 -5.672 1 53.16 308 LYS B CA 1
ATOM 5786 C C . LYS B 1 308 ? -27.391 24 -5.324 1 53.16 308 LYS B C 1
ATOM 5788 O O . LYS B 1 308 ? -28 24.984 -5.742 1 53.16 308 LYS B O 1
ATOM 5793 N N . ARG B 1 309 ? -26.984 24.328 -4.156 1 61.69 309 ARG B N 1
ATOM 5794 C CA . ARG B 1 309 ? -26.438 25.672 -3.992 1 61.69 309 ARG B CA 1
ATOM 5795 C C . ARG B 1 309 ? -24.984 25.734 -4.473 1 61.69 309 ARG B C 1
ATOM 5797 O O . ARG B 1 309 ? -24.312 24.719 -4.562 1 61.69 309 ARG B O 1
ATOM 5804 N N . ASN B 1 310 ? -24.641 26.906 -4.93 1 69.94 310 ASN B N 1
ATOM 5805 C CA . ASN B 1 310 ? -23.281 27.172 -5.383 1 69.94 310 ASN B CA 1
ATOM 5806 C C . ASN B 1 310 ? -22.266 27.078 -4.238 1 69.94 310 ASN B C 1
ATOM 5808 O O . ASN B 1 310 ? -22.469 27.672 -3.178 1 69.94 310 ASN B O 1
ATOM 5812 N N . ILE B 1 311 ? -21.328 26.281 -4.266 1 83.94 311 ILE B N 1
ATOM 5813 C CA . ILE B 1 311 ? -20.25 26.094 -3.305 1 83.94 311 ILE B CA 1
ATOM 5814 C C . ILE B 1 311 ? -19.312 27.281 -3.328 1 83.94 311 ILE B C 1
ATOM 5816 O O . ILE B 1 311 ? -19.047 27.844 -4.391 1 83.94 311 ILE B O 1
ATOM 5820 N N . TRP B 1 312 ? -18.969 27.906 -2.168 1 88.56 312 TRP B N 1
ATOM 5821 C CA . TRP B 1 312 ? -18.047 29.016 -2.055 1 88.56 312 TRP B CA 1
ATOM 5822 C C . TRP B 1 312 ? -16.656 28.625 -2.523 1 88.56 312 TRP B C 1
ATOM 5824 O O . TRP B 1 312 ? -16.125 27.594 -2.109 1 88.56 312 TRP B O 1
ATOM 5834 N N . THR B 1 313 ? -16.156 29.422 -3.436 1 93.75 313 THR B N 1
ATOM 5835 C CA . THR B 1 313 ? -14.719 29.375 -3.725 1 93.75 313 THR B CA 1
ATOM 5836 C C . THR B 1 313 ? -14.008 30.562 -3.088 1 93.75 313 THR B C 1
ATOM 5838 O O . THR B 1 313 ? -14.641 31.562 -2.73 1 93.75 313 THR B O 1
ATOM 5841 N N . ALA B 1 314 ? -12.742 30.453 -2.918 1 94.81 314 ALA B N 1
ATOM 5842 C CA . ALA B 1 314 ? -11.961 31.562 -2.396 1 94.81 314 ALA B CA 1
ATOM 5843 C C . ALA B 1 314 ? -12.148 32.812 -3.254 1 94.81 314 ALA B C 1
ATOM 5845 O O . ALA B 1 314 ? -12.328 33.906 -2.729 1 94.81 314 ALA B O 1
ATOM 5846 N N . LYS B 1 315 ? -12.133 32.594 -4.52 1 93.81 315 LYS B N 1
ATOM 5847 C CA . LYS B 1 315 ? -12.281 33.719 -5.445 1 93.81 315 LYS B CA 1
ATOM 5848 C C . LYS B 1 315 ? -13.648 34.375 -5.289 1 93.81 315 LYS B C 1
ATOM 5850 O O . LYS B 1 315 ? -13.75 35.625 -5.309 1 93.81 315 LYS B O 1
ATOM 5855 N N . ASP B 1 316 ? -14.648 33.625 -5.145 1 94.25 316 ASP B N 1
ATOM 5856 C CA . ASP B 1 316 ? -15.992 34.156 -4.957 1 94.25 316 ASP B CA 1
ATOM 5857 C C . ASP B 1 316 ? -16.078 34.969 -3.674 1 94.25 316 ASP B C 1
ATOM 5859 O O . ASP B 1 316 ? -16.688 36.031 -3.66 1 94.25 316 ASP B O 1
ATOM 5863 N N . LEU B 1 317 ? -15.57 34.438 -2.686 1 95.06 317 LEU B N 1
ATOM 5864 C CA . LEU B 1 317 ? -15.648 35.094 -1.386 1 95.06 317 LEU B CA 1
ATOM 5865 C C . LEU B 1 317 ? -14.906 36.406 -1.4 1 95.06 317 LEU B C 1
ATOM 5867 O O . LEU B 1 317 ? -15.383 37.406 -0.853 1 95.06 317 LEU B O 1
ATOM 5871 N N . VAL B 1 318 ? -13.766 36.469 -2.008 1 94.94 318 VAL B N 1
ATOM 5872 C CA . VAL B 1 318 ? -12.953 37.656 -2.104 1 94.94 318 VAL B CA 1
ATOM 5873 C C . VAL B 1 318 ? -13.672 38.719 -2.949 1 94.94 318 VAL B C 1
ATOM 5875 O O . VAL B 1 318 ? -13.617 39.906 -2.652 1 94.94 318 VAL B O 1
ATOM 5878 N N . THR B 1 319 ? -14.25 38.25 -4.023 1 94.81 319 THR B N 1
ATOM 5879 C CA . THR B 1 319 ? -14.992 39.156 -4.891 1 94.81 319 THR B CA 1
ATOM 5880 C C . THR B 1 319 ? -16.141 39.812 -4.133 1 94.81 319 THR B C 1
ATOM 5882 O O . THR B 1 319 ? -16.391 41.031 -4.273 1 94.81 319 THR B O 1
ATOM 5885 N N . GLU B 1 320 ? -16.766 39.062 -3.342 1 94.44 320 GLU B N 1
ATOM 5886 C CA . GLU B 1 320 ? -17.922 39.562 -2.613 1 94.44 320 GLU B CA 1
ATOM 5887 C C . GLU B 1 320 ? -17.5 40.406 -1.424 1 94.44 320 GLU B C 1
ATOM 5889 O O . GLU B 1 320 ? -18.188 41.375 -1.08 1 94.44 320 GLU B O 1
ATOM 5894 N N . TYR B 1 321 ? -16.422 40.031 -0.786 1 95.56 321 TYR B N 1
ATOM 5895 C CA . TYR B 1 321 ? -15.984 40.719 0.415 1 95.56 321 TYR B CA 1
ATOM 5896 C C . TYR B 1 321 ? -14.516 41.094 0.316 1 95.56 321 TYR B C 1
ATOM 5898 O O . TYR B 1 321 ? -13.703 40.688 1.151 1 95.56 321 TYR B O 1
ATOM 5906 N N . PRO B 1 322 ? -14.102 41.969 -0.508 1 94.69 322 PRO B N 1
ATOM 5907 C CA . PRO B 1 322 ? -12.695 42.219 -0.819 1 94.69 322 PRO B CA 1
ATOM 5908 C C . PRO B 1 322 ? -11.961 42.906 0.328 1 94.69 322 PRO B C 1
ATOM 5910 O O . PRO B 1 322 ? -10.734 42.844 0.401 1 94.69 322 PRO B O 1
ATOM 5913 N N . ILE B 1 323 ? -12.648 43.594 1.19 1 93.62 323 ILE B N 1
ATOM 5914 C CA . ILE B 1 323 ? -12.016 44.25 2.318 1 93.62 323 ILE B CA 1
ATOM 5915 C C . ILE B 1 323 ? -11.68 43.25 3.41 1 93.62 323 ILE B C 1
ATOM 5917 O O . ILE B 1 323 ? -10.695 43.406 4.133 1 93.62 323 ILE B O 1
ATOM 5921 N N . TYR B 1 324 ? -12.414 42.188 3.484 1 95.88 324 TYR B N 1
ATOM 5922 C CA . TYR B 1 324 ? -12.367 41.281 4.637 1 95.88 324 TYR B CA 1
ATOM 5923 C C . TYR B 1 324 ? -11.641 40 4.289 1 95.88 324 TYR B C 1
ATOM 5925 O O . TYR B 1 324 ? -11.242 39.25 5.18 1 95.88 324 TYR B O 1
ATOM 5933 N N . VAL B 1 325 ? -11.578 39.688 3.027 1 97.25 325 VAL B N 1
ATOM 5934 C CA . VAL B 1 325 ? -10.977 38.438 2.607 1 97.25 325 VAL B CA 1
ATOM 5935 C C . VAL B 1 325 ? -9.922 38.688 1.536 1 97.25 325 VAL B C 1
ATOM 5937 O O . VAL B 1 325 ? -10.164 39.438 0.583 1 97.25 325 VAL B O 1
ATOM 5940 N N . LYS B 1 326 ? -8.812 38.094 1.715 1 97.38 326 LYS B N 1
ATOM 5941 C CA . LYS B 1 326 ? -7.715 38.25 0.758 1 97.38 326 LYS B CA 1
ATOM 5942 C C . LYS B 1 326 ? -7.188 36.906 0.311 1 97.38 326 LYS B C 1
ATOM 5944 O O . LYS B 1 326 ? -7.059 35.969 1.122 1 97.38 326 LYS B O 1
ATOM 5949 N N . LEU B 1 327 ? -6.898 36.812 -0.959 1 96.88 327 LEU B N 1
ATOM 5950 C CA . LEU B 1 327 ? -6.203 35.625 -1.471 1 96.88 327 LEU B CA 1
ATOM 5951 C C . LEU B 1 327 ? -4.723 35.688 -1.11 1 96.88 327 LEU B C 1
ATOM 5953 O O . LEU B 1 327 ? -4.152 36.75 -0.949 1 96.88 327 LEU B O 1
ATOM 5957 N N . LEU B 1 328 ? -4.195 34.5 -0.946 1 97.69 328 LEU B N 1
ATOM 5958 C CA . LEU B 1 328 ? -2.756 34.469 -0.721 1 97.69 328 LEU B CA 1
ATOM 5959 C C . LEU B 1 328 ? -1.994 34.719 -2.02 1 97.69 328 LEU B C 1
ATOM 5961 O O . LEU B 1 328 ? -2.443 34.312 -3.094 1 97.69 328 LEU B O 1
ATOM 5965 N N . ARG B 1 329 ? -0.883 35.344 -1.84 1 95.12 329 ARG B N 1
ATOM 5966 C CA . ARG B 1 329 ? -0.027 35.625 -2.988 1 95.12 329 ARG B CA 1
ATOM 5967 C C . ARG B 1 329 ? 0.526 34.312 -3.586 1 95.12 329 ARG B C 1
ATOM 5969 O O . ARG B 1 329 ? 1.139 33.531 -2.881 1 95.12 329 ARG B O 1
ATOM 5976 N N . GLU B 1 330 ? 0.32 34.188 -4.891 1 96.19 330 GLU B N 1
ATOM 5977 C CA . GLU B 1 330 ? 0.919 33.062 -5.621 1 96.19 330 GLU B CA 1
ATOM 5978 C C . GLU B 1 330 ? 2.359 33.375 -6.02 1 96.19 330 GLU B C 1
ATOM 5980 O O . GLU B 1 330 ? 2.652 34.469 -6.5 1 96.19 330 GLU B O 1
ATOM 5985 N N . LEU B 1 331 ? 3.195 32.469 -5.797 1 97 331 LEU B N 1
ATOM 5986 C CA . LEU B 1 331 ? 4.59 32.656 -6.18 1 97 331 LEU B CA 1
ATOM 5987 C C . LEU B 1 331 ? 4.859 32.094 -7.562 1 97 331 LEU B C 1
ATOM 5989 O O . LEU B 1 331 ? 4.484 30.953 -7.848 1 97 331 LEU B O 1
ATOM 5993 N N . SER B 1 332 ? 5.512 32.938 -8.406 1 95.56 332 SER B N 1
ATOM 5994 C CA . SER B 1 332 ? 6.066 32.375 -9.633 1 95.56 332 SER B CA 1
ATOM 5995 C C . SER B 1 332 ? 7.223 31.422 -9.328 1 95.56 332 SER B C 1
ATOM 5997 O O . SER B 1 332 ? 7.73 31.391 -8.203 1 95.56 332 SER B O 1
ATOM 5999 N N . HIS B 1 333 ? 7.559 30.656 -10.352 1 95.38 333 HIS B N 1
ATOM 6000 C CA . HIS B 1 333 ? 8.695 29.766 -10.203 1 95.38 333 HIS B CA 1
ATOM 6001 C C . HIS B 1 333 ? 9.953 30.531 -9.789 1 95.38 333 HIS B C 1
ATOM 6003 O O . HIS B 1 333 ? 10.711 30.062 -8.93 1 95.38 333 HIS B O 1
ATOM 6009 N N . THR B 1 334 ? 10.109 31.656 -10.383 1 96.19 334 THR B N 1
ATOM 6010 C CA . THR B 1 334 ? 11.273 32.5 -10.094 1 96.19 334 THR B CA 1
ATOM 6011 C C . THR B 1 334 ? 11.219 33 -8.656 1 96.19 334 THR B C 1
ATOM 6013 O O . THR B 1 334 ? 12.242 33.062 -7.969 1 96.19 334 THR B O 1
ATOM 6016 N N . GLU B 1 335 ? 10.109 33.406 -8.227 1 97 335 GLU B N 1
ATOM 6017 C CA . GLU B 1 335 ? 9.953 33.938 -6.875 1 97 335 GLU B CA 1
ATOM 6018 C C . GLU B 1 335 ? 10.195 32.844 -5.832 1 97 335 GLU B C 1
ATOM 6020 O O . GLU B 1 335 ? 10.812 33.094 -4.797 1 97 335 GLU B O 1
ATOM 6025 N N . LEU B 1 336 ? 9.672 31.688 -6.113 1 97.56 336 LEU B N 1
ATOM 6026 C CA . LEU B 1 336 ? 9.93 30.578 -5.207 1 97.56 336 LEU B CA 1
ATOM 6027 C C . LEU B 1 336 ? 11.422 30.25 -5.141 1 97.56 336 LEU B C 1
ATOM 6029 O O . LEU B 1 336 ? 11.961 30.016 -4.059 1 97.56 336 LEU B O 1
ATOM 6033 N N . LYS B 1 337 ? 12.039 30.234 -6.297 1 97.31 337 LYS B N 1
ATOM 6034 C CA . LYS B 1 337 ? 13.477 29.984 -6.359 1 97.31 337 LYS B CA 1
ATOM 6035 C C . LY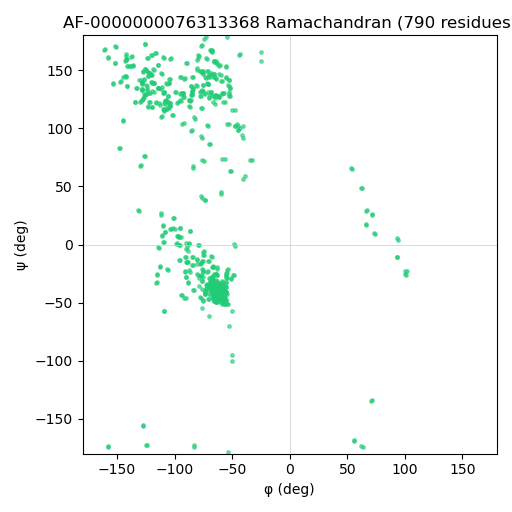S B 1 337 ? 14.242 31.016 -5.52 1 97.31 337 LYS B C 1
ATOM 6037 O O . LYS B 1 337 ? 15.148 30.641 -4.77 1 97.31 337 LYS B O 1
ATOM 6042 N N . GLU B 1 338 ? 13.891 32.25 -5.684 1 97.62 338 GLU B N 1
ATOM 6043 C CA . GLU B 1 338 ? 14.547 33.312 -4.926 1 97.62 338 GLU B CA 1
ATOM 6044 C C . GLU B 1 338 ? 14.312 33.125 -3.428 1 97.62 338 GLU B C 1
ATOM 6046 O O . GLU B 1 338 ? 15.234 33.344 -2.627 1 97.62 338 GLU B O 1
ATOM 6051 N N . PHE B 1 339 ? 13.172 32.844 -3.096 1 97.88 339 PHE B N 1
ATOM 6052 C CA . PHE B 1 339 ? 12.828 32.625 -1.695 1 97.88 339 PHE B CA 1
ATOM 6053 C C . PHE B 1 339 ? 13.664 31.484 -1.106 1 97.88 339 PHE B C 1
ATOM 6055 O O . PHE B 1 339 ? 14.234 31.625 -0.021 1 97.88 339 PHE B O 1
ATOM 6062 N N . LEU B 1 340 ? 13.727 30.344 -1.787 1 98.06 340 LEU B N 1
ATOM 6063 C CA . LEU B 1 340 ? 14.469 29.188 -1.322 1 98.06 340 LEU B CA 1
ATOM 6064 C C . LEU B 1 340 ? 15.961 29.484 -1.245 1 98.06 340 LEU B C 1
ATOM 6066 O O . LEU B 1 340 ? 16.641 29.047 -0.319 1 98.06 340 LEU B O 1
ATOM 6070 N N . LYS B 1 341 ? 16.422 30.234 -2.234 1 97.62 341 LYS B N 1
ATOM 6071 C CA . LYS B 1 341 ? 17.812 30.641 -2.221 1 97.62 341 LYS B CA 1
ATOM 6072 C C . LYS B 1 341 ? 18.125 31.5 -1.001 1 97.62 341 LYS B C 1
ATOM 6074 O O . LYS B 1 341 ? 19.156 31.312 -0.349 1 97.62 341 LYS B O 1
ATOM 6079 N N . MET B 1 342 ? 17.281 32.438 -0.777 1 97.94 342 MET B N 1
ATOM 6080 C CA . MET B 1 342 ? 17.438 33.281 0.396 1 97.94 342 MET B CA 1
ATOM 6081 C C . MET B 1 342 ? 17.484 32.469 1.673 1 97.94 342 MET B C 1
ATOM 6083 O O . MET B 1 342 ? 18.344 32.688 2.535 1 97.94 342 MET B O 1
ATOM 6087 N N . LYS B 1 343 ? 16.594 31.5 1.824 1 98 343 LYS B N 1
ATOM 6088 C CA . LYS B 1 343 ? 16.578 30.609 2.986 1 98 343 LYS B CA 1
ATOM 6089 C C . LYS B 1 343 ? 17.844 29.781 3.064 1 98 343 LYS B C 1
ATOM 6091 O O . LYS B 1 343 ? 18.422 29.594 4.145 1 98 343 LYS B O 1
ATOM 6096 N N . ARG B 1 344 ? 18.281 29.219 1.969 1 96.94 344 ARG B N 1
ATOM 6097 C CA . ARG B 1 344 ? 19.469 28.359 1.914 1 96.94 344 ARG B CA 1
ATOM 6098 C C . ARG B 1 344 ? 20.703 29.109 2.379 1 96.94 344 ARG B C 1
ATOM 6100 O O . ARG B 1 344 ? 21.578 28.547 3.045 1 96.94 344 ARG B O 1
ATOM 6107 N N . GLU B 1 345 ? 20.797 30.438 2.074 1 96.94 345 GLU B N 1
ATOM 6108 C CA . GLU B 1 345 ? 22.016 31.219 2.301 1 96.94 345 GLU B CA 1
ATOM 6109 C C . GLU B 1 345 ? 21.938 32 3.609 1 96.94 345 GLU B C 1
ATOM 6111 O O . GLU B 1 345 ? 22.844 32.75 3.943 1 96.94 345 GLU B O 1
ATOM 6116 N N . ARG B 1 346 ? 20.969 31.781 4.375 1 96.19 346 ARG B N 1
ATOM 6117 C CA . ARG B 1 346 ? 20.688 32.656 5.496 1 96.19 346 ARG B CA 1
ATOM 6118 C C . ARG B 1 346 ? 21.656 32.438 6.648 1 96.19 346 ARG B C 1
ATOM 6120 O O . ARG B 1 346 ? 21.812 33.281 7.523 1 96.19 346 ARG B O 1
ATOM 6127 N N . PHE B 1 347 ? 22.25 31.234 6.66 1 94.06 347 PHE B N 1
ATOM 6128 C CA . PHE B 1 347 ? 23.203 30.906 7.715 1 94.06 347 PHE B CA 1
ATOM 6129 C C . PHE B 1 347 ? 24.547 30.5 7.121 1 94.06 347 PHE B C 1
ATOM 6131 O O . PHE B 1 347 ? 24.609 30.094 5.961 1 94.06 347 PHE B O 1
ATOM 6138 N N . PRO B 1 348 ? 25.578 30.578 7.957 1 89.12 348 PRO B N 1
ATOM 6139 C CA . PRO B 1 348 ? 26.891 30.109 7.496 1 89.12 348 PRO B CA 1
ATOM 6140 C C . PRO B 1 348 ? 26.891 28.625 7.133 1 89.12 348 PRO B C 1
ATOM 6142 O O . PRO B 1 348 ? 26.094 27.859 7.656 1 89.12 348 PRO B O 1
ATOM 6145 N N . GLU B 1 349 ? 27.812 28.281 6.242 1 84.31 349 GLU B N 1
ATOM 6146 C CA . GLU B 1 349 ? 27.875 26.922 5.734 1 84.31 349 GLU B CA 1
ATOM 6147 C C . GLU B 1 349 ? 28.516 25.984 6.758 1 84.31 349 GLU B C 1
ATOM 6149 O O . GLU B 1 349 ? 29.531 25.328 6.469 1 84.31 349 GLU B O 1
ATOM 6154 N N . VAL B 1 350 ? 28.188 26.109 8.008 1 82.75 350 VAL B N 1
ATOM 6155 C CA . VAL B 1 350 ? 28.531 25.203 9.094 1 82.75 350 VAL B CA 1
ATOM 6156 C C . VAL B 1 350 ? 27.297 24.453 9.57 1 82.75 350 VAL B C 1
ATOM 6158 O O . VAL B 1 350 ? 26.328 25.078 10.016 1 82.75 350 VAL B O 1
ATOM 6161 N N . TYR B 1 351 ? 27.359 23.156 9.375 1 82.75 351 TYR B N 1
ATOM 6162 C CA . TYR B 1 351 ? 26.188 22.344 9.727 1 82.75 351 TYR B CA 1
ATOM 6163 C C . TYR B 1 351 ? 26.219 21.953 11.195 1 82.75 351 TYR B C 1
ATOM 6165 O O . TYR B 1 351 ? 27.266 21.578 11.727 1 82.75 351 TYR B O 1
ATOM 6173 N N . ILE B 1 352 ? 25.141 22.203 11.875 1 77.56 352 ILE B N 1
ATOM 6174 C CA . ILE B 1 352 ? 25.016 21.703 13.242 1 77.56 352 ILE B CA 1
ATOM 6175 C C . ILE B 1 352 ? 24.672 20.219 13.219 1 77.56 352 ILE B C 1
ATOM 6177 O O . ILE B 1 352 ? 23.969 19.75 12.32 1 77.56 352 ILE B O 1
ATOM 6181 N N . GLU B 1 353 ? 25.438 19.438 14.039 1 65.69 353 GLU B N 1
ATOM 6182 C CA . GLU B 1 353 ? 25.141 18.016 14.102 1 65.69 353 GLU B CA 1
ATOM 6183 C C . GLU B 1 353 ? 23.828 17.766 14.836 1 65.69 353 GLU B C 1
ATOM 6185 O O . GLU B 1 353 ? 23.531 18.391 15.852 1 65.69 353 GLU B O 1
ATOM 6190 N N . SER B 1 354 ? 22.938 17.547 14.25 1 57.38 354 SER B N 1
ATOM 6191 C CA . SER B 1 354 ? 21.703 17.156 14.938 1 57.38 354 SER B CA 1
ATOM 6192 C C . SER B 1 354 ? 22 16.203 16.094 1 57.38 354 SER B C 1
ATOM 6194 O O . SER B 1 354 ? 22.797 15.273 15.945 1 57.38 354 SER B O 1
ATOM 6196 N N . VAL B 1 355 ? 22.031 16.594 17.391 1 43.81 355 VAL B N 1
ATOM 6197 C CA . VAL B 1 355 ? 22.328 15.773 18.562 1 43.81 355 VAL B CA 1
ATOM 6198 C C . VAL B 1 355 ? 21.672 14.406 18.422 1 43.81 355 VAL B C 1
ATOM 6200 O O . VAL B 1 355 ? 20.438 14.297 18.469 1 43.81 355 VAL B O 1
ATOM 6203 N N . LYS B 1 356 ? 21.797 13.602 17.531 1 45.91 356 LYS B N 1
ATOM 6204 C CA . LYS B 1 356 ? 21.359 12.25 17.875 1 45.91 356 LYS B CA 1
ATOM 6205 C C . LYS B 1 356 ? 21.875 11.828 19.25 1 45.91 356 LYS B C 1
ATOM 6207 O O . LYS B 1 356 ? 23.062 11.953 19.531 1 45.91 356 LYS B O 1
ATOM 6212 N N . GLU B 1 357 ? 21.203 11.781 20.453 1 36.53 357 GLU B N 1
ATOM 6213 C CA . GLU B 1 357 ? 21.625 11.148 21.688 1 36.53 357 GLU B CA 1
ATOM 6214 C C . GLU B 1 357 ? 22.609 10.016 21.422 1 36.53 357 GLU B C 1
ATOM 6216 O O . GLU B 1 357 ? 22.641 9.453 20.328 1 36.53 357 GLU B O 1
ATOM 6221 N N . ASP B 1 358 ? 23.406 9.469 22.656 1 35.31 358 ASP B N 1
ATOM 6222 C CA . ASP B 1 358 ? 24.484 8.602 23.141 1 35.31 358 ASP B CA 1
ATOM 6223 C C . ASP B 1 358 ? 24.328 7.18 22.609 1 35.31 358 ASP B C 1
ATOM 6225 O O . ASP B 1 358 ? 25.266 6.387 22.641 1 35.31 358 ASP B O 1
ATOM 6229 N N . SER B 1 359 ? 23.234 6.352 23.109 1 33.81 359 SER B N 1
ATOM 6230 C CA . SER B 1 359 ? 23.5 5.176 23.938 1 33.81 359 SER B CA 1
ATOM 6231 C C . SER B 1 359 ? 24 4.008 23.094 1 33.81 359 SER B C 1
ATOM 6233 O O . SER B 1 359 ? 24.359 2.959 23.625 1 33.81 359 SER B O 1
ATOM 6235 N N . LYS B 1 360 ? 23.328 3.49 21.969 1 35.06 360 LYS B N 1
ATOM 6236 C CA . LYS B 1 360 ? 23.656 2.068 21.938 1 35.06 360 LYS B CA 1
ATOM 6237 C C . LYS B 1 360 ? 25.109 1.852 21.531 1 35.06 360 LYS B C 1
ATOM 6239 O O . LYS B 1 360 ? 25.641 2.553 20.672 1 35.06 360 LYS B O 1
ATOM 6244 N N . PRO B 1 361 ? 25.75 0.835 22.297 1 34.06 361 PRO B N 1
ATOM 6245 C CA . PRO B 1 361 ? 27.094 0.292 22.141 1 34.06 361 PRO B CA 1
ATOM 6246 C C . PRO B 1 361 ? 27.453 0.015 20.688 1 34.06 361 PRO B C 1
ATOM 6248 O O . PRO B 1 361 ? 26.562 -0.123 19.844 1 34.06 361 PRO B O 1
ATOM 6251 N N . HIS B 1 362 ? 28.797 -0.154 20.359 1 34.91 362 HIS B N 1
ATOM 6252 C CA . HIS B 1 362 ? 29.672 -0.515 19.25 1 34.91 362 HIS B CA 1
ATOM 6253 C C . HIS B 1 362 ? 29.172 -1.771 18.547 1 34.91 362 HIS B C 1
ATOM 6255 O O . HIS B 1 362 ? 29.953 -2.49 17.922 1 34.91 362 HIS B O 1
ATOM 6261 N N . ILE B 1 363 ? 28.047 -2.406 19 1 36.97 363 ILE B N 1
ATOM 6262 C CA . ILE B 1 363 ? 27.922 -3.658 18.25 1 36.97 363 ILE B CA 1
ATOM 6263 C C . ILE B 1 363 ? 27.953 -3.381 16.75 1 36.97 363 ILE B C 1
ATOM 6265 O O . ILE B 1 363 ? 27.734 -2.248 16.328 1 36.97 363 ILE B O 1
ATOM 6269 N N . ASP B 1 364 ? 27.828 -4.371 15.945 1 40.12 364 ASP B N 1
ATOM 6270 C CA . ASP B 1 364 ? 27.969 -4.461 14.492 1 40.12 364 ASP B CA 1
ATOM 6271 C C . ASP B 1 364 ? 27.109 -3.404 13.805 1 40.12 364 ASP B C 1
ATOM 6273 O O . ASP B 1 364 ? 25.938 -3.654 13.484 1 40.12 364 ASP B O 1
ATOM 6277 N N . ILE B 1 365 ? 27.281 -2.109 13.945 1 44.75 365 ILE B N 1
ATOM 6278 C CA . ILE B 1 365 ? 26.75 -0.76 13.789 1 44.75 365 ILE B CA 1
ATOM 6279 C C . ILE B 1 365 ? 26.344 -0.528 12.336 1 44.75 365 ILE B C 1
ATOM 6281 O O . ILE B 1 365 ? 25.297 0.04 12.055 1 44.75 365 ILE B O 1
ATOM 6285 N N . GLN B 1 366 ? 27.156 -0.979 11.445 1 44.94 366 GLN B N 1
ATOM 6286 C CA . GLN B 1 366 ? 26.891 -0.661 10.047 1 44.94 366 GLN B CA 1
ATOM 6287 C C . GLN B 1 366 ? 25.656 -1.396 9.531 1 44.94 366 GLN B C 1
ATOM 6289 O O . GLN B 1 366 ? 24.828 -0.809 8.844 1 44.94 366 GLN B O 1
ATOM 6294 N N . ASN B 1 367 ? 25.609 -2.707 9.836 1 51.59 367 ASN B N 1
ATOM 6295 C CA . ASN B 1 367 ? 24.484 -3.504 9.367 1 51.59 367 ASN B CA 1
ATOM 6296 C C . ASN B 1 367 ? 23.188 -3.072 10.039 1 51.59 367 ASN B C 1
ATOM 6298 O O . ASN B 1 367 ? 22.125 -3.07 9.398 1 51.59 367 ASN B O 1
ATOM 6302 N N . THR B 1 368 ? 23.312 -2.592 11.312 1 52.41 368 THR B N 1
ATOM 6303 C CA . THR B 1 368 ? 22.125 -2.135 12.031 1 52.41 368 THR B CA 1
ATOM 6304 C C . THR B 1 368 ? 21.625 -0.821 11.445 1 52.41 368 THR B C 1
ATOM 6306 O O . THR B 1 368 ? 20.406 -0.64 11.281 1 52.41 368 THR B O 1
ATOM 6309 N N . TYR B 1 369 ? 22.625 0.012 11.023 1 58.78 369 TYR B N 1
ATOM 6310 C CA . TYR B 1 369 ? 22.234 1.297 10.461 1 58.78 369 TYR B CA 1
ATOM 6311 C C . TYR B 1 369 ? 21.578 1.112 9.102 1 58.78 369 TYR B C 1
ATOM 6313 O O . TYR B 1 369 ? 20.578 1.772 8.789 1 58.78 369 TYR B O 1
ATOM 6321 N N . ALA B 1 370 ? 22.141 0.114 8.406 1 68.81 370 ALA B N 1
ATOM 6322 C CA . ALA B 1 370 ? 21.562 -0.137 7.09 1 68.81 370 ALA B CA 1
ATOM 6323 C C . ALA B 1 370 ? 20.156 -0.719 7.203 1 68.81 370 ALA B C 1
ATOM 6325 O O . ALA B 1 370 ? 19.266 -0.356 6.438 1 68.81 370 ALA B O 1
ATOM 6326 N N . SER B 1 371 ? 20.031 -1.469 8.219 1 74.88 371 SER B N 1
ATOM 6327 C CA . SER B 1 371 ? 18.734 -2.09 8.43 1 74.88 371 SER B CA 1
ATOM 6328 C C . SER B 1 371 ? 17.703 -1.07 8.914 1 74.88 371 SER B C 1
ATOM 6330 O O . SER B 1 371 ? 16.547 -1.09 8.484 1 74.88 371 SER B O 1
ATOM 6332 N N . GLN B 1 372 ? 18.172 -0.181 9.766 1 77.5 372 GLN B N 1
ATOM 6333 C CA . GLN B 1 372 ? 17.266 0.851 10.25 1 77.5 372 GLN B CA 1
ATOM 6334 C C . GLN B 1 372 ? 16.859 1.803 9.133 1 77.5 372 GLN B C 1
ATOM 6336 O O . GLN B 1 372 ? 15.688 2.184 9.023 1 77.5 372 GLN B O 1
ATOM 6341 N N . ASP B 1 373 ? 17.797 2.035 8.344 1 85.5 373 ASP B N 1
ATOM 6342 C CA . ASP B 1 373 ? 17.531 2.908 7.203 1 85.5 373 ASP B CA 1
ATOM 6343 C C . ASP B 1 373 ? 16.5 2.283 6.262 1 85.5 373 ASP B C 1
ATOM 6345 O O . ASP B 1 373 ? 15.57 2.959 5.82 1 85.5 373 ASP B O 1
ATOM 6349 N N . LEU B 1 374 ? 16.703 0.98 6.09 1 89.19 374 LEU B N 1
ATOM 6350 C CA . LEU B 1 374 ? 15.758 0.314 5.199 1 89.19 374 LEU B CA 1
ATOM 6351 C C . LEU B 1 374 ? 14.367 0.253 5.824 1 89.19 374 LEU B C 1
ATOM 6353 O O . LEU B 1 374 ? 13.359 0.447 5.137 1 89.19 374 LEU B O 1
ATOM 6357 N N . THR B 1 375 ? 14.352 0.008 7.125 1 90.06 375 THR B N 1
ATOM 6358 C CA . THR B 1 375 ? 13.062 -0.032 7.812 1 90.06 375 THR B CA 1
ATOM 6359 C C . THR B 1 375 ? 12.336 1.299 7.672 1 90.06 375 THR B C 1
ATOM 6361 O O . THR B 1 375 ? 11.125 1.326 7.422 1 90.06 375 THR B O 1
ATOM 6364 N N . GLU B 1 376 ? 13.062 2.344 7.824 1 90.94 376 GLU B N 1
ATOM 6365 C CA . GLU B 1 376 ? 12.469 3.666 7.668 1 90.94 376 GLU B CA 1
ATOM 6366 C C . GLU B 1 376 ? 11.914 3.857 6.262 1 90.94 376 GLU B C 1
ATOM 6368 O O . GLU B 1 376 ? 10.812 4.387 6.09 1 90.94 376 GLU B O 1
ATOM 6373 N N . LYS B 1 377 ? 12.664 3.398 5.316 1 93.06 377 LYS B N 1
ATOM 6374 C CA . LYS B 1 377 ? 12.234 3.518 3.928 1 93.06 377 LYS B CA 1
ATOM 6375 C C . LYS B 1 377 ? 10.969 2.703 3.672 1 93.06 377 LYS B C 1
ATOM 6377 O O . LYS B 1 377 ? 10.062 3.154 2.969 1 93.06 377 LYS B O 1
ATOM 6382 N N . VAL B 1 378 ? 10.945 1.543 4.23 1 94.25 378 VAL B N 1
ATOM 6383 C CA . VAL B 1 378 ? 9.805 0.65 4.039 1 94.25 378 VAL B CA 1
ATOM 6384 C C . VAL B 1 378 ? 8.562 1.252 4.688 1 94.25 378 VAL B C 1
ATOM 6386 O O . VAL B 1 378 ? 7.492 1.286 4.078 1 94.25 378 VAL B O 1
ATOM 6389 N N . VAL B 1 379 ? 8.711 1.744 5.902 1 94.38 379 VAL B N 1
ATOM 6390 C CA . VAL B 1 379 ? 7.602 2.361 6.617 1 94.38 379 VAL B CA 1
ATOM 6391 C C . VAL B 1 379 ? 7.078 3.557 5.824 1 94.38 379 VAL B C 1
ATOM 6393 O O . VAL B 1 379 ? 5.867 3.691 5.613 1 94.38 379 VAL B O 1
ATOM 6396 N N . ASN B 1 380 ? 7.953 4.359 5.398 1 94.56 380 ASN B N 1
ATOM 6397 C CA . ASN B 1 380 ? 7.543 5.531 4.637 1 94.56 380 ASN B CA 1
ATOM 6398 C C . ASN B 1 380 ? 6.859 5.141 3.326 1 94.56 380 ASN B C 1
ATOM 6400 O O . ASN B 1 380 ? 5.91 5.801 2.896 1 94.56 380 ASN B O 1
ATOM 6404 N N . ALA B 1 381 ? 7.359 4.109 2.682 1 96.25 381 ALA B N 1
ATOM 6405 C CA . ALA B 1 381 ? 6.73 3.643 1.447 1 96.25 381 ALA B CA 1
ATOM 6406 C C . ALA B 1 381 ? 5.32 3.125 1.711 1 96.25 381 ALA B C 1
ATOM 6408 O O . ALA B 1 381 ? 4.383 3.455 0.978 1 96.25 381 ALA B O 1
ATOM 6409 N N . LEU B 1 382 ? 5.184 2.35 2.734 1 97.25 382 LEU B N 1
ATOM 6410 C CA . LEU B 1 382 ? 3.887 1.781 3.088 1 97.25 382 LEU B CA 1
ATOM 6411 C C . LEU B 1 382 ? 2.93 2.867 3.568 1 97.25 382 LEU B C 1
ATOM 6413 O O . LEU B 1 382 ? 1.715 2.748 3.398 1 97.25 382 LEU B O 1
ATOM 6417 N N . CYS B 1 383 ? 3.506 3.947 4.148 1 96.94 383 CYS B N 1
ATOM 6418 C CA . CYS B 1 383 ? 2.684 5.023 4.691 1 96.94 383 CYS B CA 1
ATOM 6419 C C . CYS B 1 383 ? 2.518 6.148 3.68 1 96.94 383 CYS B C 1
ATOM 6421 O O . CYS B 1 383 ? 1.927 7.184 3.988 1 96.94 383 CYS B O 1
ATOM 6423 N N . HIS B 1 384 ? 3.094 5.992 2.57 1 96.25 384 HIS B N 1
ATOM 6424 C CA . HIS B 1 384 ? 2.906 7.004 1.536 1 96.25 384 HIS B CA 1
ATOM 6425 C C . HIS B 1 384 ? 1.427 7.27 1.289 1 96.25 384 HIS B C 1
ATOM 6427 O O . HIS B 1 384 ? 0.619 6.34 1.256 1 96.25 384 HIS B O 1
ATOM 6433 N N . PRO B 1 385 ? 1.033 8.5 1.064 1 95.31 385 PRO B N 1
ATOM 6434 C CA . PRO B 1 385 ? -0.384 8.844 0.914 1 95.31 385 PRO B CA 1
ATOM 6435 C C . PRO B 1 385 ? -1.071 8.031 -0.183 1 95.31 385 PRO B C 1
ATOM 6437 O O . PRO B 1 385 ? -2.199 7.566 0.002 1 95.31 385 PRO B O 1
ATOM 6440 N N . ASP B 1 386 ? -0.443 7.801 -1.312 1 95.31 386 ASP B N 1
ATOM 6441 C CA . ASP B 1 386 ? -1.034 7.027 -2.398 1 95.31 386 ASP B CA 1
ATOM 6442 C C . ASP B 1 386 ? -1.317 5.594 -1.959 1 95.31 386 ASP B C 1
ATOM 6444 O O . ASP B 1 386 ? -2.344 5.016 -2.326 1 95.31 386 ASP B O 1
ATOM 6448 N N . VAL B 1 387 ? -0.394 4.984 -1.265 1 97.38 387 VAL B N 1
ATOM 6449 C CA . VAL B 1 387 ? -0.521 3.609 -0.792 1 97.38 387 VAL B CA 1
ATOM 6450 C C . VAL B 1 387 ? -1.643 3.52 0.239 1 97.38 387 VAL B C 1
ATOM 6452 O O . VAL B 1 387 ? -2.5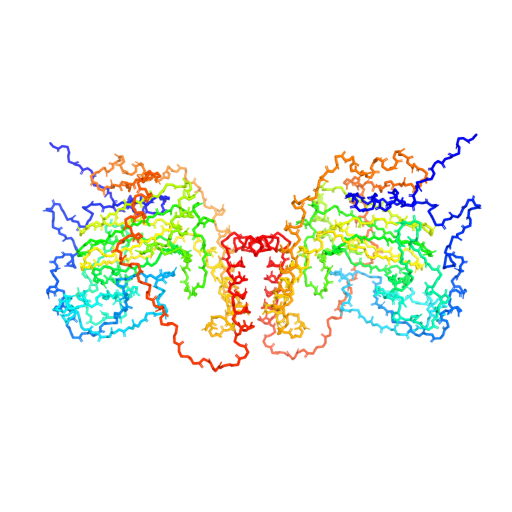35 2.676 0.121 1 97.38 387 VAL B O 1
ATOM 6455 N N . VAL B 1 388 ? -1.608 4.438 1.213 1 97.44 388 VAL B N 1
ATOM 6456 C CA . VAL B 1 388 ? -2.602 4.441 2.283 1 97.44 388 VAL B CA 1
ATOM 6457 C C . VAL B 1 388 ? -3.99 4.688 1.698 1 97.44 388 VAL B C 1
ATOM 6459 O O . VAL B 1 388 ? -4.973 4.098 2.152 1 97.44 388 VAL B O 1
ATOM 6462 N N . ASN B 1 389 ? -4.074 5.578 0.735 1 96.25 389 ASN B N 1
ATOM 6463 C CA . ASN B 1 389 ? -5.348 5.809 0.059 1 96.25 389 ASN B CA 1
ATOM 6464 C C . ASN B 1 389 ? -5.891 4.523 -0.561 1 96.25 389 ASN B C 1
ATOM 6466 O O . ASN B 1 389 ? -7.07 4.207 -0.411 1 96.25 389 ASN B O 1
ATOM 6470 N N . LYS B 1 390 ? -5.043 3.783 -1.253 1 96.56 390 LYS B N 1
ATOM 6471 C CA . LYS B 1 390 ? -5.477 2.545 -1.896 1 96.56 390 LYS B CA 1
ATOM 6472 C C . LYS B 1 390 ? -5.883 1.5 -0.862 1 96.56 390 LYS B C 1
ATOM 6474 O O . LYS B 1 390 ? -6.898 0.822 -1.023 1 96.56 390 LYS B O 1
ATOM 6479 N N . VAL B 1 391 ? -5.133 1.342 0.17 1 97.75 391 VAL B N 1
ATOM 6480 C CA . VAL B 1 391 ? -5.441 0.386 1.229 1 97.75 391 VAL B CA 1
ATOM 6481 C C . VAL B 1 391 ? -6.785 0.735 1.868 1 97.75 391 VAL B C 1
ATOM 6483 O O . VAL B 1 391 ? -7.613 -0.147 2.105 1 97.75 391 VAL B O 1
ATOM 6486 N N . SER B 1 392 ? -6.957 2.037 2.176 1 97.06 392 SER B N 1
ATOM 6487 C CA . SER B 1 392 ? -8.211 2.475 2.775 1 97.06 392 SER B CA 1
ATOM 6488 C C . SER B 1 392 ? -9.398 2.172 1.862 1 97.06 392 SER B C 1
ATOM 6490 O O . SER B 1 392 ? -10.453 1.742 2.33 1 97.06 392 SER B O 1
ATOM 6492 N N . GLU B 1 393 ? -9.266 2.398 0.583 1 95.56 393 GLU B N 1
ATOM 6493 C CA . GLU B 1 393 ? -10.312 2.082 -0.384 1 95.56 393 GLU B CA 1
ATOM 6494 C C . GLU B 1 393 ? -10.664 0.597 -0.349 1 95.56 393 GLU B C 1
ATOM 6496 O O . GLU B 1 393 ? -11.844 0.233 -0.369 1 95.56 393 GLU B O 1
ATOM 6501 N N . LEU B 1 394 ? -9.656 -0.243 -0.32 1 94.75 394 LEU B N 1
ATOM 6502 C CA . LEU B 1 394 ? -9.852 -1.688 -0.311 1 94.75 394 LEU B CA 1
ATOM 6503 C C . LEU B 1 394 ? -10.555 -2.133 0.965 1 94.75 394 LEU B C 1
ATOM 6505 O O . LEU B 1 394 ? -11.383 -3.051 0.938 1 94.75 394 LEU B O 1
ATOM 6509 N N . LEU B 1 395 ? -10.242 -1.482 2.068 1 94.62 395 LEU B N 1
ATOM 6510 C CA . LEU B 1 395 ? -10.82 -1.865 3.354 1 94.62 395 LEU B CA 1
ATOM 6511 C C . LEU B 1 395 ? -12.258 -1.386 3.471 1 94.62 395 LEU B C 1
ATOM 6513 O O . LEU B 1 395 ? -13.062 -1.991 4.184 1 94.62 395 LEU B O 1
ATOM 6517 N N . LEU B 1 396 ? -12.539 -0.248 2.822 1 93.5 396 LEU B N 1
ATOM 6518 C CA . LEU B 1 396 ? -13.875 0.342 2.936 1 93.5 396 LEU B CA 1
ATOM 6519 C C . LEU B 1 396 ? -14.789 -0.18 1.838 1 93.5 396 LEU B C 1
ATOM 6521 O O . LEU B 1 396 ? -15.992 0.1 1.845 1 93.5 396 LEU B O 1
ATOM 6525 N N . SER B 1 397 ? -14.281 -0.89 0.808 1 84.69 397 SER B N 1
ATOM 6526 C CA . SER B 1 397 ? -15.086 -1.506 -0.242 1 84.69 397 SER B CA 1
ATOM 6527 C C . SER B 1 397 ? -15.734 -2.793 0.246 1 84.69 397 SER B C 1
ATOM 6529 O O . SER B 1 397 ? -15.227 -3.449 1.156 1 84.69 397 SER B O 1
#

Organism: NCBI:txid103933

InterPro domains:
  IPR003347 JmjC domain [PS51184] (103-263)
  IPR003347 JmjC domain [SM00558] (103-263)
  IPR041667 Cupin-like domain 8 [PF13621] (14-247)

Secondary structure (DSSP, 8-state):
-----PPPHHHHHHHHHH--S-EEE-STTB-TTS-BS-HHHHS-HHHHHHHHTT--EEEEEEESSB-SS---GGGSEEEEE-HHHHHHTHHHHHHTTEEEEEEEEEHHHHHTT-HHHHTT-B-GGGT---BGGG-EEEEE-TT-EEEEEEESSSEEEEEEEES-EEEEEE-GGGGGGS-EE-SS--TTEEEESS-SSS--HHHHHHHTT--SPPEEEEE-TT-EEEE-TT-EEEEEESSSEEEEEEEE--TTHHHHHHHHHHHHHHHHHTSTTT-----GGGHHHHHHHHHHHHHHHHHHHTTS----PPPP-HHHHHHH-TTTEEEPEEPPHHHHHHHHHHHHTSS-S-B------S-S-SSSHHHHHHHHHHHHHHHHHHTSHHHHHHHHHHHH-/-----PPPHHHHHHHHHH--S-EEE-STTB-TTS-BS-HHHHS-HHHHHHHHTT-EEEEEEEESSB-SS---GGGSEEEEEEHHHHHHTHHHHHHTTEEEEEEEEEHHHHHTT-HHHHTT-B-GGGT---BGGG-EEEEE-TT-EEEEEEESSSEEEEEEEES-EEEEEE-GGGGGGS-EE-SS--TTEEEESS-SSS--HHHHHHHTT--SPPEEEEE-TT-EEEE-TT-EEEEEESSSEEEEEEEE--TTHHHHHHHHHHHHHHHHHTSTTT-----GGGHHHHHHHHHHHHHHHHHHHTTS----PPPPPHHHHHHH-TTTEEEPEEPPHHHHHHHHHHHHTSS-S-B------S-S-SSSHHHHHHHHHHHHHHHHHHTSHHHHHHHHHHHH-